Protein AF-0000000079300488 (afdb_homodimer)

InterPro domains:
  IPR001807 Chloride channel [PF00654] (101-412)
  IPR014743 Chloride channel, core [SSF81340] (21-414)
  IPR050368 Voltage-gated ClC-type chloride channel [PTHR43427] (20-414)

Foldseek 3Di:
DPPPPPDPPPCPDPVVVVVVVQVVVLLVLLLVLLQVLLVVLLVLVVVLVVLLVVLCVQQVWRAFFFVLQVTPPGGNRGRPDLVSLLVLLQVLLVLLVQAPLQWPLNCLVCVVVVHDDDLSRLVSLLVSQSNVLSNQAQFANLTSSLSSLLSSQVVVCVVPVVNPSLSSLSRNLLSNCLSFLFSLLSLLLSQQLNPPPPVSVVSNSSSSSSSNVSSSVNNCVNRHNAGSHQAADAADLLLQVVLQVLLVVLLVLLQCLVVLLVVLLVVCVVPDLSNLSSVLSVLCSVCSNPPPCLTHNQNSVLNVLLDPPDDLVNLVVSLVSNSVSSSSCSNSSRRHHCLSSLLNNQLSVQSSCCPPDDSSVGRSSLRSLLRSLQNNCLNSVRLPSSLSSSCRNHNNSSCSNNVSSNVSSSVSRDDDDPPPPPPPDPPPPPPDPPPPPPPDPPDPPDDPDDDDDPDDDD/DPPPPPDPPPCPDPVVVVVVVQVVVLLVLLLVLLQVLLVVLLVLVVVLVVLLVVLCVQQVWRAFFFVLQVTPPGGNRGRPDLVSLLVLLLQLLVLLVQAPLQWPLNCLVCVVVVHDDDLSRLVSLLVSQSSVLSSQAQFANLTSSLSSLLSSQVVVCVVPVVNPSLSSLSRNLLSNCLSFLFSLLSLLLSQQLNPPPPVSVVSNSSSSSSSNVSSSVNNCVNRHNAGSHQAADAADLLLQVVLQVLLVVLLVLLQCLVVLLVVLLVVCVPPDLSNLSSVLSVLCSVCSNPPPCLTHNQNSVLNVLLDPPDDLVNLVVSLVSNSVSSSSCSNSSRRHHCLSSLLNNQSSVQSSCCPPDDSSVGRSSLRSLLRSLQNNCLNSVRLPSSLSSSCRNHNNSSCSNNVSSNVSSSVSRDDDDPPPPPVPPPPPPPPPPPVPPPPPPPPPPDDPDDDDPDDPDD

Radius of gyration: 33.72 Å; Cα contacts (8 Å, |Δi|>4): 1870; chains: 2; bounding box: 125×132×58 Å

Sequence (916 aa):
MRPSGRGPHLSLPPFWDEEVRQTGPLILYSAFTGALTGLSVALLNLALRALAEGVGGLFGYLAPEPPGEGGLLQAFTGPGLWPLAFLLPPLYALTSYLGTGQGLAALLRRVREGTPAPWLTHPRAVLGGALQIALYSPMGREGPFGVLGLWLGLLLDRRFPRLGGGLAFAGLAAGLGTAFHAPVAGALLATEILYRSLLLEARALTPALIGALSGFAVYGAFFGYEPLLPFPVSLDVASLPAGLLLGVLAAALATLWTEGGKALSAWLKPLPFPLRHALLGLALALALLFLPEALGNGLGWVAVATTPLLAPWALLYLLLAKLLLLTLAVGVRAYGGPFTPALVLGGLLGALLSRLAGPFDLPAEALALAGGVAVLAGVARAPFASLALAAEWGGYASLPLALPAVFLAYALTPAHDPEEGLKEAPATPEGSPSETPPQSERPPRGPEAAAGPETPPGMRPSGRGPHLSLPPFWDEEVRQTGPLILYSAFTGALTGLSVALLNLALRALAEGVGGLFGYLAPEPPGEGGLLQAFTGPGLWPLAFLLPPLYALTSYLGTGQGLAALLRRVREGTPAPWLTHPRAVLGGALQIALYSPMGREGPFGVLGLWLGLLLDRRFPRLGGGLAFAGLAAGLGTAFHAPVAGALLATEILYRSLLLEARALTPALIGALSGFAVYGAFFGYEPLLPFPVSLDVASLPAGLLLGVLAAALATLWTEGGKALSAWLKPLPFPLRHALLGLALALALLFLPEALGNGLGWVAVATTPLLAPWALLYLLLAKLLLLTLAVGVRAYGGPFTPALVLGGLLGALLSRLAGPFDLPAEALALAGGVAVLAGVARAPFASLALAAEWGGYASLPLALPAVFLAYALTPAHDPEEGLKEAPATPEGSPSETPPQSERPPRGPEAAAGPETPPG

Organism: Thermus brockianus (NCBI:txid56956)

Solvent-accessible surface area (backbone atoms only — not comparable to full-atom values): 43896 Å² total; per-residue (Å²): 134,78,81,81,73,74,60,84,70,70,68,75,64,81,69,53,63,73,44,28,75,53,21,62,55,43,53,52,50,9,29,48,37,0,31,53,24,10,46,52,44,44,52,50,49,52,50,39,51,53,46,28,51,53,43,13,66,72,49,19,50,38,66,39,36,31,60,24,62,77,26,63,72,59,48,80,67,45,41,87,54,69,72,61,36,66,51,34,19,62,51,32,23,54,39,51,72,51,26,71,78,52,41,47,69,55,52,52,47,28,58,71,69,54,43,82,69,62,84,61,49,51,60,25,26,28,52,25,14,46,51,40,42,34,69,40,29,47,36,12,68,39,15,26,28,20,35,50,6,30,48,54,8,44,54,47,22,69,74,42,58,88,58,72,58,29,29,26,36,1,2,22,1,4,13,30,2,48,60,53,48,24,26,64,16,14,12,38,35,51,45,35,56,66,26,83,31,45,47,49,56,17,52,36,47,53,24,4,37,42,0,1,46,33,1,30,58,46,26,20,72,76,49,46,45,48,23,38,62,73,30,82,30,85,56,53,71,85,36,34,65,39,10,42,55,46,3,52,54,21,12,50,49,34,36,51,39,55,53,47,7,52,53,42,25,64,70,45,58,85,50,56,67,39,57,36,29,19,50,51,17,44,53,48,25,50,28,58,74,74,40,50,82,46,39,22,51,36,49,19,53,33,60,46,43,47,39,86,83,50,50,70,66,58,45,52,49,45,46,51,48,35,47,51,54,47,20,48,35,50,20,47,52,55,59,34,17,68,54,50,32,25,29,27,54,15,14,38,49,16,21,51,44,33,73,36,83,69,77,34,73,50,61,26,46,46,35,13,47,29,21,8,30,7,12,27,3,22,69,54,57,21,46,64,18,23,50,40,36,42,29,62,33,19,32,54,22,32,41,42,31,28,49,43,6,15,52,43,1,35,71,65,17,73,84,72,67,78,64,71,77,62,71,64,72,75,78,66,73,78,67,70,80,71,74,66,66,79,73,72,78,74,74,80,82,71,84,82,83,81,83,78,83,90,76,82,90,126,133,77,80,80,73,76,61,83,70,69,66,74,63,80,71,52,66,73,44,27,74,52,20,62,56,42,53,52,49,9,31,50,37,0,30,54,25,10,47,51,43,43,54,50,50,51,52,39,52,54,46,27,50,51,43,14,68,72,48,19,51,38,66,41,35,31,61,24,62,77,25,65,73,57,47,81,68,46,39,87,54,69,73,61,36,66,51,34,18,60,49,33,23,54,40,52,70,52,26,70,79,53,42,47,68,54,52,51,47,27,58,71,69,56,42,82,69,62,84,60,49,52,60,24,26,29,51,25,14,47,52,39,42,32,69,40,30,47,36,12,68,40,15,26,30,20,36,51,6,29,49,53,8,45,56,48,22,69,73,43,57,88,59,71,57,30,29,26,36,1,2,22,1,4,14,30,2,48,60,54,49,24,25,65,16,14,11,38,34,52,45,35,55,66,27,83,33,44,47,47,57,18,53,36,48,53,24,4,37,44,0,1,46,32,2,29,59,47,27,22,73,76,50,46,45,49,23,39,60,73,28,81,29,85,56,53,71,84,36,33,65,37,10,43,54,45,3,52,53,21,11,50,50,37,38,51,39,56,52,47,8,50,53,40,24,62,69,45,57,85,48,57,67,40,56,36,29,19,50,51,17,43,53,49,24,51,29,56,75,76,40,52,80,47,39,22,52,34,51,19,54,35,59,47,46,45,39,87,83,49,50,67,67,56,46,52,50,44,47,50,48,36,47,52,54,48,20,48,35,50,20,46,53,54,60,35,20,71,55,50,31,24,28,28,54,16,14,39,50,17,20,50,45,32,73,36,82,71,77,36,73,50,60,26,47,47,35,14,48,27,20,7,30,6,12,27,2,22,69,54,56,21,48,64,18,23,51,40,36,42,30,62,33,20,33,53,20,32,41,42,32,28,50,43,6,15,52,42,1,34,70,65,17,72,84,73,68,78,64,73,77,64,74,63,69,71,73,65,72,77,69,68,78,73,72,67,65,78,75,72,75,72,72,79,80,71,82,79,79,80,78,80,89,65,81,98,68,138

Structure (mmCIF, N/CA/C/O backbone):
data_AF-0000000079300488-model_v1
#
loop_
_entity.id
_entity.type
_entity.pdbx_description
1 polymer 'Uncharacterized protein'
#
loop_
_atom_site.group_PDB
_atom_site.id
_atom_site.type_symbol
_atom_site.label_atom_id
_atom_site.label_alt_id
_atom_site.label_comp_id
_atom_site.label_asym_id
_atom_site.label_entity_id
_atom_site.label_seq_id
_atom_site.pdbx_PDB_ins_code
_atom_site.Cartn_x
_atom_site.Cartn_y
_atom_site.Cartn_z
_atom_site.occupancy
_atom_site.B_iso_or_equiv
_atom_site.auth_seq_id
_atom_site.auth_comp_id
_atom_site.auth_asym_id
_atom_site.auth_atom_id
_atom_site.pdbx_PDB_model_num
ATOM 1 N N . MET A 1 1 ? -37.188 -37.531 18.016 1 24.5 1 MET A N 1
ATOM 2 C CA . MET A 1 1 ? -36.969 -36.094 17.859 1 24.5 1 MET A CA 1
ATOM 3 C C . MET A 1 1 ? -35.844 -35.812 16.891 1 24.5 1 MET A C 1
ATOM 5 O O . MET A 1 1 ? -34.719 -36.281 17.078 1 24.5 1 MET A O 1
ATOM 9 N N . ARG A 1 2 ? -36.219 -35.625 15.617 1 30.25 2 ARG A N 1
ATOM 10 C CA . ARG A 1 2 ? -35.344 -35.594 14.43 1 30.25 2 ARG A CA 1
ATOM 11 C C . ARG A 1 2 ? -34.5 -34.312 14.391 1 30.25 2 ARG A C 1
ATOM 13 O O . ARG A 1 2 ? -35.031 -33.219 14.641 1 30.25 2 ARG A O 1
ATOM 20 N N . PRO A 1 3 ? -33.188 -34.438 14.656 1 32.47 3 PRO A N 1
ATOM 21 C CA . PRO A 1 3 ? -32.312 -33.25 14.852 1 32.47 3 PRO A CA 1
ATOM 22 C C . PRO A 1 3 ? -32.375 -32.281 13.68 1 32.47 3 PRO A C 1
ATOM 24 O O . PRO A 1 3 ? -32.469 -32.719 12.523 1 32.47 3 PRO A O 1
ATOM 27 N N . SER A 1 4 ? -33.219 -31.234 13.82 1 29.25 4 SER A N 1
ATOM 28 C CA . SER A 1 4 ? -33.469 -30.172 12.852 1 29.25 4 SER A CA 1
ATOM 29 C C . SER A 1 4 ? -32.156 -29.531 12.383 1 29.25 4 SER A C 1
ATOM 31 O O . SER A 1 4 ? -31.469 -28.875 13.172 1 29.25 4 SER A O 1
ATOM 33 N N . GLY A 1 5 ? -31.344 -30.188 11.648 1 27.08 5 GLY A N 1
ATOM 34 C CA . GLY A 1 5 ? -30.031 -29.922 11.078 1 27.08 5 GLY A CA 1
ATOM 35 C C . GLY A 1 5 ? -30 -28.688 10.211 1 27.08 5 GLY A C 1
ATOM 36 O O . GLY A 1 5 ? -29.188 -28.609 9.281 1 27.08 5 GLY A O 1
ATOM 37 N N . ARG A 1 6 ? -31.156 -27.828 10.328 1 29.34 6 ARG A N 1
ATOM 38 C CA . ARG A 1 6 ? -31.094 -26.766 9.344 1 29.34 6 ARG A CA 1
ATOM 39 C C . ARG A 1 6 ? -29.922 -25.828 9.617 1 29.34 6 ARG A C 1
ATOM 41 O O . ARG A 1 6 ? -29.969 -25.047 10.578 1 29.34 6 ARG A O 1
ATOM 48 N N . GLY A 1 7 ? -28.797 -26.25 9.539 1 29.73 7 GLY A N 1
ATOM 49 C CA . GLY A 1 7 ? -27.734 -25.281 9.695 1 29.73 7 GLY A CA 1
ATOM 50 C C . GLY A 1 7 ? -27.891 -24.078 8.805 1 29.73 7 GLY A C 1
ATOM 51 O O . GLY A 1 7 ? -28.625 -24.109 7.816 1 29.73 7 GLY A O 1
ATOM 52 N N . PRO A 1 8 ? -27.938 -22.938 9.359 1 31.05 8 PRO A N 1
ATOM 53 C CA . PRO A 1 8 ? -28.234 -21.688 8.648 1 31.05 8 PRO A CA 1
ATOM 54 C C . PRO A 1 8 ? -27.578 -21.625 7.281 1 31.05 8 PRO A C 1
ATOM 56 O O . PRO A 1 8 ? -26.406 -22 7.137 1 31.05 8 PRO A O 1
ATOM 59 N N . HIS A 1 9 ? -28.312 -21.922 6.203 1 29.39 9 HIS A N 1
ATOM 60 C CA . HIS A 1 9 ? -28.031 -21.703 4.789 1 29.39 9 HIS A CA 1
ATOM 61 C C . HIS A 1 9 ? -27.469 -20.312 4.543 1 29.39 9 HIS A C 1
ATOM 63 O O . HIS A 1 9 ? -28.031 -19.312 4.988 1 29.39 9 HIS A O 1
ATOM 69 N N . LEU A 1 10 ? -26.281 -20.156 4.699 1 30.17 10 LEU A N 1
ATOM 70 C CA . LEU A 1 10 ? -25.719 -18.906 4.211 1 30.17 10 LEU A CA 1
ATOM 71 C C . LEU A 1 10 ? -26.281 -18.562 2.838 1 30.17 10 LEU A C 1
ATOM 73 O O . LEU A 1 10 ? -25.844 -19.094 1.823 1 30.17 10 LEU A O 1
ATOM 77 N N . SER A 1 11 ? -27.672 -18.531 2.695 1 31.02 11 SER A N 1
ATOM 78 C CA . SER A 1 11 ? -28.312 -18.031 1.479 1 31.02 11 SER A CA 1
ATOM 79 C C . SER A 1 11 ? -27.703 -16.703 1.034 1 31.02 11 SER A C 1
ATOM 81 O O . SER A 1 11 ? -27.859 -15.688 1.706 1 31.02 11 SER A O 1
ATOM 83 N N . LEU A 1 12 ? -26.656 -16.75 0.418 1 33.72 12 LEU A N 1
ATOM 84 C CA . LEU A 1 12 ? -26.266 -15.523 -0.255 1 33.72 12 LEU A CA 1
ATOM 85 C C . LEU A 1 12 ? -27.391 -15.023 -1.155 1 33.72 12 LEU A C 1
ATOM 87 O O . LEU A 1 12 ? -27.859 -15.75 -2.037 1 33.72 12 LEU A O 1
ATOM 91 N N . PRO A 1 13 ? -28.438 -14.328 -0.72 1 34.09 13 PRO A N 1
ATOM 92 C CA . PRO A 1 13 ? -29.672 -13.961 -1.436 1 34.09 13 PRO A CA 1
ATOM 93 C C . PRO A 1 13 ? -29.406 -13.539 -2.879 1 34.09 13 PRO A C 1
ATOM 95 O O . PRO A 1 13 ? -28.297 -13.109 -3.205 1 34.09 13 PRO A O 1
ATOM 98 N N . PRO A 1 14 ? -30.359 -13.742 -3.816 1 33.66 14 PRO A N 1
ATOM 99 C CA . PRO A 1 14 ? -30.469 -13.406 -5.238 1 33.66 14 PRO A CA 1
ATOM 100 C C . PRO A 1 14 ? -30.078 -11.961 -5.531 1 33.66 14 PRO A C 1
ATOM 102 O O . PRO A 1 14 ? -30.141 -11.523 -6.684 1 33.66 14 PRO A O 1
ATOM 105 N N . PHE A 1 15 ? -30.094 -11.07 -4.637 1 31.8 15 PHE A N 1
ATOM 106 C CA . PHE A 1 15 ? -29.75 -9.656 -4.719 1 31.8 15 PHE A CA 1
ATOM 107 C C . PHE A 1 15 ? -28.375 -9.469 -5.371 1 31.8 15 PHE A C 1
ATOM 109 O O . PHE A 1 15 ? -27.922 -8.336 -5.551 1 31.8 15 PHE A O 1
ATOM 116 N N . TRP A 1 16 ? -27.844 -10.445 -5.844 1 34.94 16 TRP A N 1
ATOM 117 C CA . TRP A 1 16 ? -26.5 -10.539 -6.398 1 34.94 16 TRP A CA 1
ATOM 118 C C . TRP A 1 16 ? -26.453 -9.977 -7.816 1 34.94 16 TRP A C 1
ATOM 120 O O . TRP A 1 16 ? -25.469 -9.344 -8.211 1 34.94 16 TRP A O 1
ATOM 130 N N . ASP A 1 17 ? -27.5 -10.195 -8.562 1 37.75 17 ASP A N 1
ATOM 131 C CA . ASP A 1 17 ? -27.547 -9.82 -9.969 1 37.75 17 ASP A CA 1
ATOM 132 C C . ASP A 1 17 ? -27.547 -8.297 -10.133 1 37.75 17 ASP A C 1
ATOM 134 O O . ASP A 1 17 ? -26.859 -7.762 -11.008 1 37.75 17 ASP A O 1
ATOM 138 N N . GLU A 1 18 ? -28.5 -7.59 -9.547 1 38.41 18 GLU A N 1
ATOM 139 C CA . GLU A 1 18 ? -28.672 -6.145 -9.672 1 38.41 18 GLU A CA 1
ATOM 140 C C . GLU A 1 18 ? -27.453 -5.402 -9.102 1 38.41 18 GLU A C 1
ATOM 142 O O . GLU A 1 18 ? -27.047 -4.367 -9.641 1 38.41 18 GLU A O 1
ATOM 147 N N . GLU A 1 19 ? -26.797 -5.871 -8.203 1 38.19 19 GLU A N 1
ATOM 148 C CA . GLU A 1 19 ? -25.719 -5.273 -7.422 1 38.19 19 GLU A CA 1
ATOM 149 C C . GLU A 1 19 ? -24.375 -5.406 -8.141 1 38.19 19 GLU A C 1
ATOM 151 O O . GLU A 1 19 ? -23.5 -4.562 -7.977 1 38.19 19 GLU A O 1
ATOM 156 N N . VAL A 1 20 ? -24.281 -6.449 -8.977 1 40.31 20 VAL A N 1
ATOM 157 C CA . VAL A 1 20 ? -23.109 -6.707 -9.812 1 40.31 20 VAL A CA 1
ATOM 158 C C . VAL A 1 20 ? -22.984 -5.621 -10.875 1 40.31 20 VAL A C 1
ATOM 160 O O . VAL A 1 20 ? -21.875 -5.16 -11.18 1 40.31 20 VAL A O 1
ATOM 163 N N . ARG A 1 21 ? -24.125 -5.191 -11.492 1 41.91 21 ARG A N 1
ATOM 164 C CA . ARG A 1 21 ? -24.203 -4.168 -12.523 1 41.91 21 ARG A CA 1
ATOM 165 C C . ARG A 1 21 ? -23.719 -2.818 -12 1 41.91 21 ARG A C 1
ATOM 167 O O . ARG A 1 21 ? -23.375 -1.929 -12.781 1 41.91 21 ARG A O 1
ATOM 174 N N . GLN A 1 22 ? -23.547 -2.592 -10.672 1 45.53 22 GLN A N 1
ATOM 175 C CA . GLN A 1 22 ? -23.344 -1.271 -10.094 1 45.53 22 GLN A CA 1
ATOM 176 C C . GLN A 1 22 ? -21.906 -1.105 -9.617 1 45.53 22 GLN A C 1
ATOM 178 O O . GLN A 1 22 ? -21.469 -0 -9.273 1 45.53 22 GLN A O 1
ATOM 183 N N . THR A 1 23 ? -20.891 -2.139 -9.703 1 54.66 23 THR A N 1
ATOM 184 C CA . THR A 1 23 ? -19.547 -1.996 -9.156 1 54.66 23 THR A CA 1
ATOM 185 C C . THR A 1 23 ? -18.625 -1.335 -10.172 1 54.66 23 THR A C 1
ATOM 187 O O . THR A 1 23 ? -17.797 -0.497 -9.805 1 54.66 23 THR A O 1
ATOM 190 N N . GLY A 1 24 ? -18.781 -1.638 -11.469 1 62.72 24 GLY A N 1
ATOM 191 C CA . GLY A 1 24 ? -17.984 -1.012 -12.516 1 62.72 24 GLY A CA 1
ATOM 192 C C . GLY A 1 24 ? -18.078 0.503 -12.508 1 62.72 24 GLY A C 1
ATOM 193 O O . GLY A 1 24 ? -17.062 1.192 -12.383 1 62.72 24 GLY A O 1
ATOM 194 N N . PRO A 1 25 ? -19.234 0.878 -12.297 1 72.44 25 PRO A N 1
ATOM 195 C CA . PRO A 1 25 ? -19.375 2.334 -12.281 1 72.44 25 PRO A CA 1
ATOM 196 C C . PRO A 1 25 ? -18.781 2.971 -11.023 1 72.44 25 PRO A C 1
ATOM 198 O O . PRO A 1 25 ? -18.219 4.062 -11.094 1 72.44 25 PRO A O 1
ATOM 201 N N . LEU A 1 26 ? -18.844 2.234 -9.859 1 76.81 26 LEU A N 1
ATOM 202 C CA . LEU A 1 26 ? -18.281 2.799 -8.641 1 76.81 26 LEU A CA 1
ATOM 203 C C . LEU A 1 26 ? -16.766 2.961 -8.758 1 76.81 26 LEU A C 1
ATOM 205 O O . LEU A 1 26 ? -16.219 3.969 -8.32 1 76.81 26 LEU A O 1
ATOM 209 N N . ILE A 1 27 ? -16.203 1.998 -9.359 1 76.12 27 ILE A N 1
ATOM 210 C CA . ILE A 1 27 ? -14.758 2.035 -9.531 1 76.12 27 ILE A CA 1
ATOM 211 C C . ILE A 1 27 ? -14.375 3.186 -10.461 1 76.12 27 ILE A C 1
ATOM 213 O O . ILE A 1 27 ? -13.469 3.967 -10.156 1 76.12 27 ILE A O 1
ATOM 217 N N . LEU A 1 28 ? -15.086 3.33 -11.461 1 81.62 28 LEU A N 1
ATOM 218 C CA . LEU A 1 28 ? -14.781 4.367 -12.445 1 81.62 28 LEU A CA 1
ATOM 219 C C . LEU A 1 28 ? -15.031 5.754 -11.859 1 81.62 28 LEU A C 1
ATOM 221 O O . LEU A 1 28 ? -14.219 6.668 -12.047 1 81.62 28 LEU A O 1
ATOM 225 N N . TYR A 1 29 ? -16.094 5.855 -11.148 1 88.25 29 TYR A N 1
ATOM 226 C CA . TYR A 1 29 ? -16.422 7.152 -10.57 1 88.25 29 TYR A CA 1
ATOM 227 C C . TYR A 1 29 ? -15.492 7.488 -9.414 1 88.25 29 TYR A C 1
ATOM 229 O O . TYR A 1 29 ? -15.172 8.656 -9.18 1 88.25 29 TYR A O 1
ATOM 237 N N . SER A 1 30 ? -15.078 6.449 -8.703 1 90.62 30 SER A N 1
ATOM 238 C CA . SER A 1 30 ? -14.102 6.684 -7.641 1 90.62 30 SER A CA 1
ATOM 239 C C . SER A 1 30 ? -12.766 7.141 -8.211 1 90.62 30 SER A C 1
ATOM 241 O O . SER A 1 30 ? -12.125 8.047 -7.668 1 90.62 30 SER A O 1
ATOM 243 N N . ALA A 1 31 ? -12.383 6.512 -9.281 1 89.5 31 ALA A N 1
ATOM 244 C CA . ALA A 1 31 ? -11.141 6.898 -9.953 1 89.5 31 ALA A CA 1
ATOM 245 C C . ALA A 1 31 ? -11.227 8.328 -10.484 1 89.5 31 ALA A C 1
ATOM 247 O O . ALA A 1 31 ? -10.273 9.094 -10.375 1 89.5 31 ALA A O 1
ATOM 248 N N . PHE A 1 32 ? -12.328 8.609 -11.031 1 93.62 32 PHE A N 1
ATOM 249 C CA . PHE A 1 32 ? -12.531 9.953 -11.562 1 93.62 32 PHE A CA 1
ATOM 250 C C . PHE A 1 32 ? -12.508 10.984 -10.445 1 93.62 32 PHE A C 1
ATOM 252 O O . PHE A 1 32 ? -11.867 12.031 -10.57 1 93.62 32 PHE A O 1
ATOM 259 N N . THR A 1 33 ? -13.242 10.68 -9.383 1 95.94 33 THR A N 1
ATOM 260 C CA . THR A 1 33 ? -13.266 11.57 -8.227 1 95.94 33 THR A CA 1
ATOM 261 C C . THR A 1 33 ? -11.859 11.773 -7.668 1 95.94 33 THR A C 1
ATOM 263 O O . THR A 1 33 ? -11.477 12.898 -7.328 1 95.94 33 THR A O 1
ATOM 266 N N . GLY A 1 34 ? -11.125 10.695 -7.539 1 97.31 34 GLY A N 1
ATOM 267 C CA . GLY A 1 34 ? -9.75 10.789 -7.074 1 97.31 34 GLY A CA 1
ATOM 268 C C . GLY A 1 34 ? -8.859 11.617 -7.977 1 97.31 34 GLY A C 1
ATOM 269 O O . GLY A 1 34 ? -8.102 12.469 -7.504 1 97.31 34 GLY A O 1
ATOM 270 N N . ALA A 1 35 ? -8.992 11.445 -9.258 1 96.38 35 ALA A N 1
ATOM 271 C CA . ALA A 1 35 ? -8.195 12.195 -10.219 1 96.38 35 ALA A CA 1
ATOM 272 C C . ALA A 1 35 ? -8.508 13.688 -10.148 1 96.38 35 ALA A C 1
ATOM 274 O O . ALA A 1 35 ? -7.594 14.516 -10.188 1 96.38 35 ALA A O 1
ATOM 275 N N . LEU A 1 36 ? -9.727 13.945 -10.086 1 97.94 36 LEU A N 1
ATOM 276 C CA . LEU A 1 36 ? -10.141 15.344 -9.984 1 97.94 36 LEU A CA 1
ATOM 277 C C . LEU A 1 36 ? -9.625 15.961 -8.688 1 97.94 36 LEU A C 1
ATOM 279 O O . LEU A 1 36 ? -9.18 17.109 -8.68 1 97.94 36 LEU A O 1
ATOM 283 N N . THR A 1 37 ? -9.75 15.203 -7.637 1 98.25 37 T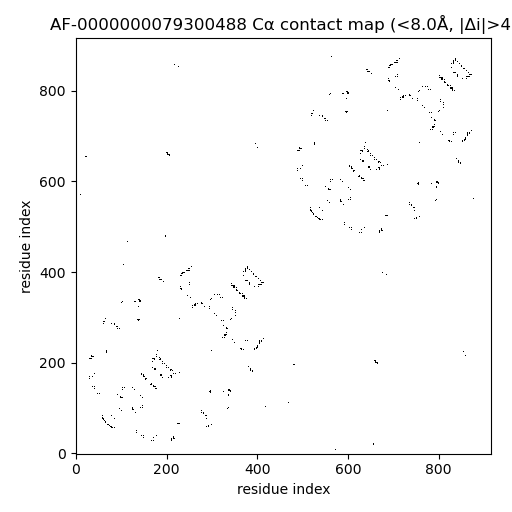HR A N 1
ATOM 284 C CA . THR A 1 37 ? -9.227 15.68 -6.359 1 98.25 37 THR A CA 1
ATOM 285 C C . THR A 1 37 ? -7.719 15.883 -6.43 1 98.25 37 THR A C 1
ATOM 287 O O . THR A 1 37 ? -7.195 16.891 -5.953 1 98.25 37 THR A O 1
ATOM 290 N N . GLY A 1 38 ? -7.016 14.883 -7.016 1 98.25 38 GLY A N 1
ATOM 291 C CA . GLY A 1 38 ? -5.574 15.016 -7.172 1 98.25 38 GLY A CA 1
ATOM 292 C C . GLY A 1 38 ? -5.168 16.25 -7.949 1 98.25 38 GLY A C 1
ATOM 293 O O . GLY A 1 38 ? -4.215 16.938 -7.574 1 98.25 38 GLY A O 1
ATOM 294 N N . LEU A 1 39 ? -5.871 16.562 -8.945 1 98.19 39 LEU A N 1
ATOM 295 C CA . LEU A 1 39 ? -5.594 17.75 -9.75 1 98.19 39 LEU A CA 1
ATOM 296 C C . LEU A 1 39 ? -5.875 19.016 -8.953 1 98.19 39 LEU A C 1
ATOM 298 O O . LEU A 1 39 ? -5.074 19.953 -8.969 1 98.19 39 LEU A O 1
ATOM 302 N N . SER A 1 40 ? -6.984 19.062 -8.297 1 98.62 40 SER A N 1
ATOM 303 C CA . SER A 1 40 ? -7.359 20.219 -7.504 1 98.62 40 SER A CA 1
ATOM 304 C C . SER A 1 40 ? -6.367 20.469 -6.371 1 98.62 40 SER A C 1
ATOM 306 O O . SER A 1 40 ? -6.016 21.609 -6.082 1 98.62 40 SER A O 1
ATOM 308 N N . VAL A 1 41 ? -5.98 19.406 -5.734 1 98.44 41 VAL A N 1
ATOM 309 C CA . VAL A 1 41 ? -5.02 19.516 -4.641 1 98.44 41 VAL A CA 1
ATOM 310 C C . VAL A 1 41 ? -3.668 19.969 -5.191 1 98.44 41 VAL A C 1
ATOM 312 O O . VAL A 1 41 ? -2.951 20.734 -4.543 1 98.44 41 VAL A O 1
ATOM 315 N N . ALA A 1 42 ? -3.287 19.484 -6.355 1 98 42 ALA A N 1
ATOM 316 C CA . ALA A 1 42 ? -2.049 19.938 -6.988 1 98 42 ALA A CA 1
ATOM 317 C C . ALA A 1 42 ? -2.078 21.438 -7.25 1 98 42 ALA A C 1
ATOM 319 O O . ALA A 1 42 ? -1.088 22.141 -7.012 1 98 42 ALA A O 1
ATOM 320 N N . LEU A 1 43 ? -3.172 21.906 -7.715 1 98 43 LEU A N 1
ATOM 321 C CA . LEU A 1 43 ? -3.32 23.344 -7.973 1 98 43 LEU A CA 1
ATOM 322 C C . LEU A 1 43 ? -3.277 24.141 -6.672 1 98 43 LEU A C 1
ATOM 324 O O . LEU A 1 43 ? -2.664 25.203 -6.613 1 98 43 LEU A O 1
ATOM 328 N N . LEU A 1 44 ? -3.924 23.641 -5.672 1 97.81 44 LEU A N 1
ATOM 329 C CA . LEU A 1 44 ? -3.881 24.297 -4.367 1 97.81 44 LEU A CA 1
ATOM 330 C C . LEU A 1 44 ? -2.455 24.328 -3.822 1 97.81 44 LEU A C 1
ATOM 332 O O . LEU A 1 44 ? -2.029 25.328 -3.248 1 97.81 44 LEU A O 1
ATOM 336 N N . ASN A 1 45 ? -1.776 23.234 -3.953 1 96.5 45 ASN A N 1
ATOM 337 C CA . ASN A 1 45 ? -0.399 23.188 -3.475 1 96.5 45 ASN A CA 1
ATOM 338 C C . ASN A 1 45 ? 0.496 24.156 -4.242 1 96.5 45 ASN A C 1
ATOM 340 O O . ASN A 1 45 ? 1.427 24.734 -3.678 1 96.5 45 ASN A O 1
ATOM 344 N N . LEU A 1 46 ? 0.265 24.297 -5.523 1 95.62 46 LEU A N 1
ATOM 345 C CA . LEU A 1 46 ? 0.992 25.297 -6.309 1 95.62 46 LEU A CA 1
ATOM 346 C C . LEU A 1 46 ? 0.739 26.703 -5.777 1 95.62 46 LEU A C 1
ATOM 348 O O . LEU A 1 46 ? 1.668 27.5 -5.668 1 95.62 46 LEU A O 1
ATOM 352 N N . ALA A 1 47 ? -0.466 26.953 -5.488 1 96.56 47 ALA A N 1
ATOM 353 C CA . ALA A 1 47 ? -0.818 28.25 -4.914 1 96.56 47 ALA A CA 1
ATOM 354 C C . ALA A 1 47 ? -0.167 28.453 -3.549 1 96.56 47 ALA A C 1
ATOM 356 O O . ALA A 1 47 ? 0.316 29.531 -3.23 1 96.56 47 ALA A O 1
ATOM 357 N N . LEU A 1 48 ? -0.191 27.422 -2.768 1 95 48 LEU A N 1
ATOM 358 C CA . LEU A 1 48 ? 0.418 27.469 -1.442 1 95 48 LEU A CA 1
ATOM 359 C C . LEU A 1 48 ? 1.914 27.75 -1.541 1 95 48 LEU A C 1
ATOM 361 O O . LEU A 1 48 ? 2.455 28.531 -0.757 1 95 48 LEU A O 1
ATOM 365 N N . ARG A 1 49 ? 2.541 27.109 -2.424 1 91.69 49 ARG A N 1
ATOM 366 C CA . ARG A 1 49 ? 3.975 27.312 -2.605 1 91.69 49 ARG A CA 1
ATOM 367 C C . ARG A 1 49 ? 4.277 28.734 -3.057 1 91.69 49 ARG A C 1
ATOM 369 O O . ARG A 1 49 ? 5.246 29.344 -2.596 1 91.69 49 ARG A O 1
ATOM 376 N N . ALA A 1 50 ? 3.486 29.25 -3.939 1 93.31 50 ALA A N 1
ATOM 377 C CA . ALA A 1 50 ? 3.658 30.625 -4.406 1 93.31 50 ALA A CA 1
ATOM 378 C C . ALA A 1 50 ? 3.467 31.625 -3.262 1 93.31 50 ALA A C 1
ATOM 380 O O . ALA A 1 50 ? 4.242 32.562 -3.123 1 93.31 50 ALA A O 1
ATOM 381 N N . LEU A 1 51 ? 2.475 31.391 -2.475 1 93.94 51 LEU A N 1
ATOM 382 C CA . LEU A 1 51 ? 2.215 32.25 -1.327 1 93.94 51 LEU A CA 1
ATOM 383 C C . LEU A 1 51 ? 3.34 32.156 -0.303 1 93.94 51 LEU A C 1
ATOM 385 O O . LEU A 1 51 ? 3.752 33.156 0.276 1 93.94 51 LEU A O 1
ATOM 389 N N . ALA A 1 52 ? 3.762 30.984 -0.089 1 90.62 52 ALA A N 1
ATOM 390 C CA . ALA A 1 52 ? 4.832 30.75 0.877 1 90.62 52 ALA A CA 1
ATOM 391 C C . ALA A 1 52 ? 6.125 31.438 0.439 1 90.62 52 ALA A C 1
ATOM 393 O O . ALA A 1 52 ? 6.871 31.953 1.271 1 90.62 52 ALA A O 1
ATOM 394 N N . GLU A 1 53 ? 6.41 31.391 -0.825 1 88.88 53 GLU A N 1
ATOM 395 C CA . GLU A 1 53 ? 7.586 32.062 -1.354 1 88.88 53 GLU A CA 1
ATOM 396 C C . GLU A 1 53 ? 7.473 33.594 -1.168 1 88.88 53 GLU A C 1
ATOM 398 O O . GLU A 1 53 ? 8.461 34.25 -0.841 1 88.88 53 GLU A O 1
ATOM 403 N N . GLY A 1 54 ? 6.332 34.094 -1.426 1 90.06 54 GLY A N 1
ATOM 404 C CA . GLY A 1 54 ? 6.109 35.5 -1.189 1 90.06 54 GLY A CA 1
ATOM 405 C C . GLY A 1 54 ? 6.27 35.906 0.266 1 90.06 54 GLY A C 1
ATOM 406 O O . GLY A 1 54 ? 6.922 36.906 0.573 1 90.06 54 GLY A O 1
ATOM 407 N N . VAL A 1 55 ? 5.719 35.094 1.111 1 91.06 55 VAL A N 1
ATOM 408 C CA . VAL A 1 55 ? 5.812 35.312 2.547 1 91.06 55 VAL A CA 1
ATOM 409 C C . VAL A 1 55 ? 7.266 35.188 2.998 1 91.06 55 VAL A C 1
ATOM 411 O O . VAL A 1 55 ? 7.742 36 3.807 1 91.06 55 VAL A O 1
ATOM 414 N N . GLY A 1 56 ? 7.902 34.188 2.486 1 88.06 56 GLY A N 1
ATOM 415 C CA . GLY A 1 56 ? 9.312 34.031 2.791 1 88.06 56 GLY A CA 1
ATOM 416 C C . GLY A 1 56 ? 10.164 35.219 2.371 1 88.06 56 GLY A C 1
ATOM 417 O O . GLY A 1 56 ? 11.109 35.594 3.07 1 88.06 56 GLY A O 1
ATOM 418 N N . GLY A 1 57 ? 9.875 35.719 1.208 1 84.81 57 GLY A N 1
ATOM 419 C CA . GLY A 1 57 ? 10.57 36.906 0.76 1 84.81 57 GLY A CA 1
ATOM 420 C C . GLY A 1 57 ? 10.297 38.125 1.628 1 84.81 57 GLY A C 1
ATOM 421 O O . GLY A 1 57 ? 11.195 38.938 1.878 1 84.81 57 GLY A O 1
ATOM 422 N N . LEU A 1 58 ? 9.133 38.219 2.111 1 85.44 58 LEU A N 1
ATOM 423 C CA . LEU A 1 58 ? 8.734 39.344 2.93 1 85.44 58 LEU A CA 1
ATOM 424 C C . LEU A 1 58 ? 9.32 39.25 4.336 1 85.44 58 LEU A C 1
ATOM 426 O O . LEU A 1 58 ? 9.828 40.219 4.875 1 85.44 58 LEU A O 1
ATOM 430 N N . PHE A 1 59 ? 9.289 38 4.914 1 88.75 59 PHE A N 1
ATOM 431 C CA . PHE A 1 59 ? 9.672 37.844 6.312 1 88.75 59 PHE A CA 1
ATOM 432 C C . PHE A 1 59 ? 11.086 37.281 6.426 1 88.75 59 PHE A C 1
ATOM 434 O O . PHE A 1 59 ? 11.656 37.25 7.52 1 88.75 59 PHE A O 1
ATOM 441 N N . GLY A 1 60 ? 11.672 36.844 5.289 1 83.75 60 GLY A N 1
ATOM 442 C CA . GLY A 1 60 ? 13.078 36.469 5.242 1 83.75 60 GLY A CA 1
ATOM 443 C C . GLY A 1 60 ? 13.336 35.031 5.676 1 83.75 60 GLY A C 1
ATOM 444 O O . GLY A 1 60 ? 14.445 34.719 6.098 1 83.75 60 GLY A O 1
ATOM 445 N N . TYR A 1 61 ? 12.25 34.25 5.738 1 86.56 61 TYR A N 1
ATOM 446 C CA . TYR A 1 61 ? 12.453 32.844 6.129 1 86.56 61 TYR A CA 1
ATOM 447 C C . TYR A 1 61 ? 11.617 31.922 5.262 1 86.56 61 TYR A C 1
ATOM 449 O O . TYR A 1 61 ? 10.398 32.062 5.168 1 86.56 61 TYR A O 1
ATOM 457 N N . LEU A 1 62 ? 12.359 31.078 4.66 1 84.81 62 LEU A N 1
ATOM 458 C CA . LEU A 1 62 ? 11.711 29.984 3.93 1 84.81 62 LEU A CA 1
ATOM 459 C C . LEU A 1 62 ? 12.039 28.641 4.559 1 84.81 62 LEU A C 1
ATOM 461 O O . LEU A 1 62 ? 13.18 28.188 4.5 1 84.81 62 LEU A O 1
ATOM 465 N N . ALA A 1 63 ? 11.062 28.016 5.148 1 84.19 63 ALA A N 1
ATOM 466 C CA . ALA A 1 63 ? 11.242 26.719 5.816 1 84.19 63 ALA A CA 1
ATOM 467 C C . ALA A 1 63 ? 11.602 25.625 4.816 1 84.19 63 ALA A C 1
ATOM 469 O O . ALA A 1 63 ? 11.109 25.641 3.684 1 84.19 63 ALA A O 1
ATOM 470 N N . PRO A 1 64 ? 12.453 24.75 5.258 1 81.69 64 PRO A N 1
ATOM 471 C CA . PRO A 1 64 ? 12.766 23.641 4.359 1 81.69 64 PRO A CA 1
ATOM 472 C C . PRO A 1 64 ? 11.555 22.734 4.102 1 81.69 64 PRO A C 1
ATOM 474 O O . PRO A 1 64 ? 10.773 22.469 5.016 1 81.69 64 PRO A O 1
ATOM 477 N N . GLU A 1 65 ? 11.391 22.375 2.836 1 82.06 65 GLU A N 1
ATOM 478 C CA . GLU A 1 65 ? 10.328 21.469 2.432 1 82.06 65 GLU A CA 1
ATOM 479 C C . GLU A 1 65 ? 10.805 20.016 2.477 1 82.06 65 GLU A C 1
ATOM 481 O O . GLU A 1 65 ? 12.008 19.75 2.514 1 82.06 65 GLU A O 1
ATOM 486 N N . PRO A 1 66 ? 9.844 19.125 2.543 1 86.62 66 PRO A N 1
ATOM 487 C CA . PRO A 1 66 ? 10.258 17.719 2.537 1 86.62 66 PRO A CA 1
ATOM 488 C C . PRO A 1 66 ? 10.992 17.328 1.257 1 86.62 66 PRO A C 1
ATOM 490 O O . PRO A 1 66 ? 10.648 17.797 0.172 1 86.62 66 PRO A O 1
ATOM 493 N N . PRO A 1 67 ? 11.992 16.453 1.391 1 82.25 67 PRO A N 1
ATOM 494 C CA . PRO A 1 67 ? 12.781 16.047 0.229 1 82.25 67 PRO A CA 1
ATOM 495 C C . PRO A 1 67 ? 11.922 15.445 -0.882 1 82.25 67 PRO A C 1
ATOM 497 O O . PRO A 1 67 ? 12.266 15.555 -2.062 1 82.25 67 PRO A O 1
ATOM 500 N N . GLY A 1 68 ? 10.906 14.875 -0.612 1 83.56 68 GLY A N 1
ATOM 501 C CA . GLY A 1 68 ? 10.062 14.227 -1.604 1 83.56 68 GLY A CA 1
ATOM 502 C C . GLY A 1 68 ? 9.414 15.203 -2.566 1 83.56 68 GLY A C 1
ATOM 503 O O . GLY A 1 68 ? 8.914 14.805 -3.621 1 83.56 68 GLY A O 1
ATOM 504 N N . GLU A 1 69 ? 9.344 16.422 -2.23 1 83.38 69 GLU A N 1
ATOM 505 C CA . GLU A 1 69 ? 8.781 17.438 -3.117 1 83.38 69 GLU A CA 1
ATOM 506 C C . GLU A 1 69 ? 9.836 18.484 -3.486 1 83.38 69 GLU A C 1
ATOM 508 O O . GLU A 1 69 ? 9.5 19.641 -3.775 1 83.38 69 GLU A O 1
ATOM 513 N N . GLY A 1 70 ? 11.109 18.031 -3.668 1 68.56 70 GLY A N 1
ATOM 514 C CA . GLY A 1 70 ? 12.188 18.828 -4.238 1 68.56 70 GLY A CA 1
ATOM 515 C C . GLY A 1 70 ? 12.828 19.766 -3.238 1 68.56 70 GLY A C 1
ATOM 516 O O . GLY A 1 70 ? 13.82 20.438 -3.553 1 68.56 70 GLY A O 1
ATOM 517 N N . GLY A 1 71 ? 12.375 19.703 -1.945 1 62.88 71 GLY A N 1
ATOM 518 C CA . GLY A 1 71 ? 12.602 20.875 -1.11 1 62.88 71 GLY A CA 1
ATOM 519 C C . GLY A 1 71 ? 13.75 20.703 -0.135 1 62.88 71 GLY A C 1
ATOM 520 O O . GLY A 1 71 ? 13.977 19.594 0.372 1 62.88 71 GLY A O 1
ATOM 521 N N . LEU A 1 72 ? 15.125 21.25 -0.224 1 58.44 72 LEU A N 1
ATOM 522 C CA . LEU A 1 72 ? 16.094 21.516 0.833 1 58.44 72 LEU A CA 1
ATOM 523 C C . LEU A 1 72 ? 16.609 22.953 0.737 1 58.44 72 LEU A C 1
ATOM 525 O O . LEU A 1 72 ? 17.422 23.375 1.551 1 58.44 72 LEU A O 1
ATOM 529 N N . LEU A 1 73 ? 16.062 23.609 -0.248 1 52.62 73 LEU A N 1
ATOM 530 C CA . LEU A 1 73 ? 16.656 24.953 -0.274 1 52.62 73 LEU A CA 1
ATOM 531 C C . LEU A 1 73 ? 16.203 25.766 0.924 1 52.62 73 LEU A C 1
ATOM 533 O O . LEU A 1 73 ? 14.992 25.922 1.155 1 52.62 73 LEU A O 1
ATOM 537 N N . GLN A 1 74 ? 17.031 25.656 2.035 1 56.06 74 GLN A N 1
ATOM 538 C CA . GLN A 1 74 ? 16.781 26.5 3.197 1 56.06 74 GLN A CA 1
ATOM 539 C C . GLN A 1 74 ? 17.344 27.906 2.973 1 56.06 74 GLN A C 1
ATOM 541 O O . GLN A 1 74 ? 18.453 28.062 2.457 1 56.06 74 GLN A O 1
ATOM 546 N N . ALA A 1 75 ? 16.547 28.906 2.738 1 52.81 75 ALA A N 1
ATOM 547 C CA . ALA A 1 75 ? 17.172 30.234 2.754 1 52.81 75 ALA A CA 1
ATOM 548 C C . ALA A 1 75 ? 16.875 30.953 4.066 1 52.81 75 ALA A C 1
ATOM 550 O O . ALA A 1 75 ? 15.727 31.047 4.496 1 52.81 75 ALA A O 1
ATOM 551 N N . PHE A 1 76 ? 17.922 30.891 5.066 1 55.34 76 PHE A N 1
ATOM 552 C CA . PHE A 1 76 ? 17.797 31.703 6.277 1 55.34 76 PHE A CA 1
ATOM 553 C C . PHE A 1 76 ? 18.312 33.125 6.047 1 55.34 76 PHE A C 1
ATOM 555 O O . PHE A 1 76 ? 19.531 33.344 6.051 1 55.34 76 PHE A O 1
ATOM 562 N N . THR A 1 77 ? 17.609 33.938 5.297 1 52.28 77 THR A N 1
ATOM 563 C CA . THR A 1 77 ? 18.203 35.25 5.23 1 52.28 77 THR A CA 1
ATOM 564 C C . THR A 1 77 ? 17.797 36.094 6.441 1 52.28 77 THR A C 1
ATOM 566 O O . THR A 1 77 ? 18.391 37.125 6.723 1 52.28 77 THR A O 1
ATOM 569 N N . GLY A 1 78 ? 17.188 35.594 7.457 1 52.56 78 GLY A N 1
ATOM 570 C CA . GLY A 1 78 ? 16.672 36.344 8.578 1 52.56 78 GLY A CA 1
ATOM 571 C C . GLY A 1 78 ? 15.812 37.531 8.148 1 52.56 78 GLY A C 1
ATOM 572 O O . GLY A 1 78 ? 15.852 37.938 6.984 1 52.56 78 GLY A O 1
ATOM 573 N N . PRO A 1 79 ? 14.688 37.781 8.953 1 55.75 79 PRO A N 1
ATOM 574 C CA . PRO A 1 79 ? 13.93 38.969 8.523 1 55.75 79 PRO A CA 1
ATOM 575 C C . PRO A 1 79 ? 14.812 40.188 8.352 1 55.75 79 PRO A C 1
ATOM 577 O O . PRO A 1 79 ? 15.602 40.531 9.242 1 55.75 79 PRO A O 1
ATOM 580 N N . GLY A 1 80 ? 15.219 40.5 7.234 1 58.97 80 GLY A N 1
ATOM 581 C CA . GLY A 1 80 ? 15.961 41.75 7.109 1 58.97 80 GLY A CA 1
ATOM 582 C C . GLY A 1 80 ? 15.398 42.844 7.973 1 58.97 80 GLY A C 1
ATOM 583 O O . GLY A 1 80 ? 16.156 43.688 8.477 1 58.97 80 GLY A O 1
ATOM 584 N N . LEU A 1 81 ? 14.031 42.906 8.18 1 69.19 81 LEU A N 1
ATOM 585 C CA . LEU A 1 81 ? 13.406 43.906 9.047 1 69.19 81 LEU A CA 1
ATOM 586 C C . LEU A 1 81 ? 12.57 43.219 10.125 1 69.19 81 LEU A C 1
ATOM 588 O O . LEU A 1 81 ? 11.477 42.719 9.852 1 69.19 81 LEU A O 1
ATOM 592 N N . TRP A 1 82 ? 13.086 43.156 11.359 1 77.5 82 TRP A N 1
ATOM 593 C CA . TRP A 1 82 ? 12.547 42.438 12.508 1 77.5 82 TRP A CA 1
ATOM 594 C C . TRP A 1 82 ? 11.125 42.906 12.82 1 77.5 82 TRP A C 1
ATOM 596 O O . TRP A 1 82 ? 10.281 42.094 13.227 1 77.5 82 TRP A O 1
ATOM 606 N N . PRO A 1 83 ? 10.812 44.188 12.555 1 83.38 83 PRO A N 1
ATOM 607 C CA . PRO A 1 83 ? 9.469 44.625 12.914 1 83.38 83 PRO A CA 1
ATOM 608 C C . PRO A 1 83 ? 8.391 44.031 12.016 1 83.38 83 PRO A C 1
ATOM 610 O O . PRO A 1 83 ? 7.215 44 12.391 1 83.38 83 PRO A O 1
ATOM 613 N N . LEU A 1 84 ? 8.766 43.562 10.875 1 87.25 84 LEU A N 1
ATOM 614 C CA . LEU A 1 84 ? 7.809 43 9.945 1 87.25 84 LEU A CA 1
ATOM 615 C C . LEU A 1 84 ? 7.215 41.688 10.508 1 87.25 84 LEU A C 1
ATOM 617 O O . LEU A 1 84 ? 6.121 41.281 10.117 1 87.25 84 LEU A O 1
ATOM 621 N N . ALA A 1 85 ? 7.922 41.156 11.445 1 90.12 85 ALA A N 1
ATOM 622 C CA . ALA A 1 85 ? 7.441 39.938 12.07 1 90.12 85 ALA A CA 1
ATOM 623 C C . ALA A 1 85 ? 6.125 40.156 12.805 1 90.12 85 ALA A C 1
ATOM 625 O O . ALA A 1 85 ? 5.277 39.281 12.867 1 90.12 85 ALA A O 1
ATOM 626 N N . PHE A 1 86 ? 5.926 41.375 13.266 1 93.25 86 PHE A N 1
ATOM 627 C CA . PHE A 1 86 ? 4.762 41.688 14.094 1 93.25 86 PHE A CA 1
ATOM 628 C C . PHE A 1 86 ? 3.545 42 13.234 1 93.25 86 PHE A C 1
ATOM 630 O O . PHE A 1 86 ? 2.475 42.312 13.758 1 93.25 86 PHE A O 1
ATOM 637 N N . LEU A 1 87 ? 3.625 41.719 11.922 1 95.12 87 LEU A N 1
ATOM 638 C CA . LEU A 1 87 ? 2.465 41.719 11.039 1 95.12 87 LEU A CA 1
ATOM 639 C C . LEU A 1 87 ? 1.712 40.406 11.133 1 95.12 87 LEU A C 1
ATOM 641 O O . LEU A 1 87 ? 0.559 40.312 10.703 1 95.12 87 LEU A O 1
ATOM 645 N N . LEU A 1 88 ? 2.342 39.438 11.766 1 96.25 88 LEU A N 1
ATOM 646 C CA . LEU A 1 88 ? 1.746 38.125 11.812 1 96.25 88 LEU A CA 1
ATOM 647 C C . LEU A 1 88 ? 0.515 38.094 12.719 1 96.25 88 LEU A C 1
ATOM 649 O O . LEU A 1 88 ? -0.517 37.531 12.352 1 96.25 88 LEU A O 1
ATOM 653 N N . PRO A 1 89 ? 0.526 38.781 13.875 1 97.06 89 PRO A N 1
ATOM 654 C CA . PRO A 1 89 ? -0.658 38.75 14.742 1 97.06 89 PRO A CA 1
ATOM 655 C C . PRO A 1 89 ? -1.896 39.344 14.055 1 97.06 89 PRO A C 1
ATOM 657 O O . PRO A 1 89 ? -2.943 38.688 14.016 1 97.06 89 PRO A O 1
ATOM 660 N N . PRO A 1 90 ? -1.796 40.531 13.422 1 96.5 90 PRO A N 1
ATOM 661 C CA . PRO A 1 90 ? -2.998 41.031 12.742 1 96.5 90 PRO A CA 1
ATOM 662 C C . PRO A 1 90 ? -3.389 40.188 11.539 1 96.5 90 PRO A C 1
ATOM 664 O O . PRO A 1 90 ? -4.574 40.031 11.234 1 96.5 90 PRO A O 1
ATOM 667 N N . LEU A 1 91 ? -2.471 39.625 10.852 1 96.38 91 LEU A N 1
ATOM 668 C CA . LEU A 1 91 ? -2.791 38.781 9.727 1 96.38 91 LEU A CA 1
ATOM 669 C C . LEU A 1 91 ? -3.543 37.531 10.188 1 96.38 91 LEU A C 1
ATOM 671 O O . LEU A 1 91 ? -4.504 37.094 9.547 1 96.38 91 LEU A O 1
ATOM 675 N N . TYR A 1 92 ? -3.072 36.938 11.273 1 97.06 92 TYR A N 1
ATOM 676 C CA . TYR A 1 92 ? -3.752 35.781 11.812 1 97.06 92 TYR A CA 1
ATOM 677 C C . TYR A 1 92 ? -5.148 36.125 12.312 1 97.06 92 TYR A C 1
ATOM 679 O O . TYR A 1 92 ? -6.09 35.344 12.148 1 97.06 92 TYR A O 1
ATOM 687 N N . ALA A 1 93 ? -5.297 37.281 12.914 1 96.31 93 ALA A N 1
ATOM 688 C CA . ALA A 1 93 ? -6.621 37.75 13.312 1 96.31 93 ALA A CA 1
ATOM 689 C C . ALA A 1 93 ? -7.551 37.875 12.109 1 96.31 93 ALA A C 1
ATOM 691 O O . ALA A 1 93 ? -8.719 37.5 12.18 1 96.31 93 ALA A O 1
ATOM 692 N N . LEU A 1 94 ? -7.016 38.344 11.023 1 95.06 94 LEU A N 1
ATOM 693 C CA . LEU A 1 94 ? -7.801 38.531 9.812 1 95.06 94 LEU A CA 1
ATOM 694 C C . LEU A 1 94 ? -8.219 37.188 9.211 1 95.06 94 LEU A C 1
ATOM 696 O O . LEU A 1 94 ? -9.328 37.062 8.688 1 95.06 94 LEU A O 1
ATOM 700 N N . THR A 1 95 ? -7.324 36.219 9.273 1 94.56 95 THR A N 1
ATOM 701 C CA . THR A 1 95 ? -7.645 34.906 8.719 1 94.56 95 THR A CA 1
ATOM 702 C C . THR A 1 95 ? -8.758 34.25 9.516 1 94.56 95 THR A C 1
ATOM 704 O O . THR A 1 95 ? -9.469 33.375 9 1 94.56 95 THR A O 1
ATOM 707 N N . SER A 1 96 ? -8.891 34.562 10.805 1 91.75 96 SER A N 1
ATOM 708 C CA . SER A 1 96 ? -9.93 33.969 11.648 1 91.75 96 SER A CA 1
ATOM 709 C C . SER A 1 96 ? -11.32 34.312 11.117 1 91.75 96 SER A C 1
ATOM 711 O O . SER A 1 96 ? -12.273 33.562 11.344 1 91.75 96 SER A O 1
ATOM 713 N N . TYR A 1 97 ? -11.398 35.406 10.367 1 90 97 TYR A N 1
ATOM 714 C CA . TYR A 1 97 ? -12.68 35.812 9.797 1 90 97 TYR A CA 1
ATOM 715 C C . TYR A 1 97 ? -12.984 35.031 8.523 1 90 97 TYR A C 1
ATOM 717 O O . TYR A 1 97 ? -14.141 34.906 8.125 1 90 97 TYR A O 1
ATOM 725 N N . LEU A 1 98 ? -11.992 34.594 7.953 1 85.44 98 LEU A N 1
ATOM 726 C CA . LEU A 1 98 ? -12.148 33.875 6.695 1 85.44 98 LEU A CA 1
ATOM 727 C C . LEU A 1 98 ? -12.531 32.406 6.949 1 85.44 98 LEU A C 1
ATOM 729 O O . LEU A 1 98 ? -13.352 31.844 6.227 1 85.44 98 LEU A O 1
ATOM 733 N N . GLY A 1 99 ? -12.039 31.891 7.973 1 78.44 99 GLY A N 1
ATOM 734 C CA . GLY A 1 99 ? -12.305 30.484 8.266 1 78.44 99 GLY A CA 1
ATOM 735 C C . GLY A 1 99 ? -13.578 30.281 9.062 1 78.44 99 GLY A C 1
ATOM 736 O O . GLY A 1 99 ? -14.281 31.234 9.391 1 78.44 99 GLY A O 1
ATOM 737 N N . THR A 1 100 ? -14.008 29.031 9.219 1 72.06 100 THR A N 1
ATOM 738 C CA . THR A 1 100 ? -15.25 28.688 9.914 1 72.06 100 THR A CA 1
ATOM 739 C C . THR A 1 100 ? -14.953 28.141 11.305 1 72.06 100 THR A C 1
ATOM 741 O O . THR A 1 100 ? -15.859 28.047 12.148 1 72.06 100 THR A O 1
ATOM 744 N N . GLY A 1 101 ? -13.672 27.984 11.492 1 73 101 GLY A N 1
ATOM 745 C CA . GLY A 1 101 ? -13.328 27.297 12.727 1 73 101 GLY A CA 1
ATOM 746 C C . GLY A 1 101 ? -13.641 25.812 12.688 1 73 101 GLY A C 1
ATOM 747 O O . GLY A 1 101 ? -13.383 25.094 13.656 1 73 101 GLY A O 1
ATOM 748 N N . GLN A 1 102 ? -14.258 25.406 11.586 1 76.69 102 GLN A N 1
ATOM 749 C CA . GLN A 1 102 ? -14.555 23.984 11.414 1 76.69 102 GLN A CA 1
ATOM 750 C C . GLN A 1 102 ? -13.492 23.297 10.555 1 76.69 102 GLN A C 1
ATOM 752 O O . GLN A 1 102 ? -13.328 23.625 9.383 1 76.69 102 GLN A O 1
ATOM 757 N N . GLY A 1 103 ? -12.734 22.422 11.172 1 80.62 103 GLY A N 1
ATOM 758 C CA . GLY A 1 103 ? -11.742 21.656 10.445 1 80.62 103 GLY A CA 1
ATOM 759 C C . GLY A 1 103 ? -12.281 20.359 9.875 1 80.62 103 GLY A C 1
ATOM 760 O O . GLY A 1 103 ? -13.5 20.156 9.812 1 80.62 103 GLY A O 1
ATOM 761 N N . LEU A 1 104 ? -11.438 19.562 9.352 1 82.38 104 LEU A N 1
ATOM 762 C CA . LEU A 1 104 ? -11.781 18.312 8.688 1 82.38 104 LEU A CA 1
ATOM 763 C C . LEU A 1 104 ? -12.602 17.422 9.609 1 82.38 104 LEU A C 1
ATOM 765 O O . LEU A 1 104 ? -13.617 16.859 9.188 1 82.38 104 LEU A O 1
ATOM 769 N N . ALA A 1 105 ? -12.227 17.375 10.797 1 80.75 105 ALA A N 1
ATOM 770 C CA . ALA A 1 105 ? -12.922 16.516 11.75 1 80.75 105 ALA A CA 1
ATOM 771 C C . ALA A 1 105 ? -14.367 16.969 11.953 1 80.75 105 ALA A C 1
ATOM 773 O O . ALA A 1 105 ? -15.281 16.141 12.023 1 80.75 105 ALA A O 1
ATOM 774 N N . ALA A 1 106 ? -14.57 18.25 12.062 1 81.69 106 ALA A N 1
ATOM 775 C CA . ALA A 1 106 ? -15.914 18.812 12.242 1 81.69 106 ALA A CA 1
ATOM 776 C C . ALA A 1 106 ? -16.781 18.547 11.023 1 81.69 106 ALA A C 1
ATOM 778 O O . ALA A 1 106 ? -17.969 18.25 11.148 1 81.69 106 ALA A O 1
ATOM 779 N N . LEU A 1 107 ? -16.203 18.688 9.914 1 83.94 107 LEU A N 1
ATOM 780 C CA . LEU A 1 107 ? -16.953 18.5 8.68 1 83.94 107 LEU A CA 1
ATOM 781 C C . LEU A 1 107 ? -17.312 17.016 8.492 1 83.94 107 LEU A C 1
ATOM 783 O O . LEU A 1 107 ? -18.406 16.703 8.008 1 83.94 107 LEU A O 1
ATOM 787 N N . LEU A 1 108 ? -16.422 16.188 8.844 1 83.5 108 LEU A N 1
ATOM 788 C CA . LEU A 1 108 ? -16.688 14.758 8.773 1 83.5 108 LEU A CA 1
ATOM 789 C C . LEU A 1 108 ? -17.812 14.367 9.727 1 83.5 108 LEU A C 1
ATOM 791 O O . LEU A 1 108 ? -18.641 13.5 9.398 1 83.5 108 LEU A O 1
ATOM 795 N N . ARG A 1 109 ? -17.812 14.977 10.805 1 79.19 109 ARG A N 1
ATOM 796 C CA . ARG A 1 109 ? -18.891 14.727 11.766 1 79.19 109 ARG A CA 1
ATOM 797 C C . ARG A 1 109 ? -20.25 15.141 11.195 1 79.19 109 ARG A C 1
ATOM 799 O O . ARG A 1 109 ? -21.234 14.43 11.375 1 79.19 109 ARG A O 1
ATOM 806 N N . ARG A 1 110 ? -20.203 16.219 10.586 1 79.81 110 ARG A N 1
ATOM 807 C CA . ARG A 1 110 ? -21.438 16.688 9.969 1 79.81 110 ARG A CA 1
ATOM 808 C C . ARG A 1 110 ? -21.938 15.703 8.914 1 79.81 110 ARG A C 1
ATOM 810 O O . ARG A 1 110 ? -23.141 15.453 8.805 1 79.81 110 ARG A O 1
ATOM 817 N N . VAL A 1 111 ? -21.031 15.227 8.227 1 78.06 111 VAL A N 1
ATOM 818 C CA . VAL A 1 111 ? -21.375 14.258 7.195 1 78.06 111 VAL A CA 1
ATOM 819 C C . VAL A 1 111 ? -21.938 12.992 7.844 1 78.06 111 VAL A C 1
ATOM 821 O O . VAL A 1 111 ? -22.922 12.438 7.379 1 78.06 111 VAL A O 1
ATOM 824 N N . ARG A 1 112 ? -21.375 12.633 8.867 1 73.56 112 ARG A N 1
ATOM 825 C CA . ARG A 1 112 ? -21.812 11.43 9.586 1 73.56 112 ARG A CA 1
ATOM 826 C C . ARG A 1 112 ? -23.203 11.609 10.172 1 73.56 112 ARG A C 1
ATOM 828 O O . ARG A 1 112 ? -24 10.672 10.18 1 73.56 112 ARG A O 1
ATOM 835 N N . GLU A 1 113 ? -23.391 12.789 10.641 1 75.81 113 GLU A N 1
ATOM 836 C CA . GLU A 1 113 ? -24.672 13.094 11.281 1 75.81 113 GLU A CA 1
ATOM 837 C C . GLU A 1 113 ? -25.734 13.43 10.242 1 75.81 113 GLU A C 1
ATOM 839 O O . GLU A 1 113 ? -26.906 13.586 10.586 1 75.81 113 GLU A O 1
ATOM 844 N N . GLY A 1 114 ? -25.297 13.445 9.062 1 75.44 114 GLY A N 1
ATOM 845 C CA . GLY A 1 114 ? -26.25 13.734 7.996 1 75.44 114 GLY A CA 1
ATOM 846 C C . GLY A 1 114 ? -26.688 15.188 7.965 1 75.44 114 GLY A C 1
ATOM 847 O O . GLY A 1 114 ? -27.812 15.492 7.551 1 75.44 114 GLY A O 1
ATOM 848 N N . THR A 1 115 ? -25.906 16.016 8.562 1 78 115 THR A N 1
ATOM 849 C CA . THR A 1 115 ? -26.203 17.453 8.555 1 78 115 THR A CA 1
ATOM 850 C C . THR A 1 115 ? -25.359 18.188 7.523 1 78 115 THR A C 1
ATOM 852 O O . THR A 1 115 ? -24.141 18.297 7.688 1 78 115 THR A O 1
ATOM 855 N N . PRO A 1 116 ? -26.047 18.531 6.504 1 75.88 116 PRO A N 1
ATOM 856 C CA . PRO A 1 116 ? -25.25 19.203 5.473 1 75.88 116 PRO A CA 1
ATOM 857 C C . PRO A 1 116 ? -24.656 20.531 5.957 1 75.88 116 PRO A C 1
ATOM 859 O O . PRO A 1 116 ? -25.297 21.25 6.719 1 75.88 116 PRO A O 1
ATOM 862 N N . ALA A 1 117 ? -23.469 20.766 5.676 1 81.38 117 ALA A N 1
ATOM 863 C CA . ALA A 1 117 ? -22.828 22.047 5.961 1 81.38 117 ALA A CA 1
ATOM 864 C C . ALA A 1 117 ? -23.203 23.094 4.914 1 81.38 117 ALA A C 1
ATOM 866 O O . ALA A 1 117 ? -23.469 22.75 3.756 1 81.38 117 ALA A O 1
ATOM 867 N N . PRO A 1 118 ? -23.281 24.375 5.438 1 83.38 118 PRO A N 1
ATOM 868 C CA . PRO A 1 118 ? -23.484 25.422 4.434 1 83.38 118 PRO A CA 1
ATOM 869 C C . PRO A 1 118 ? -22.453 25.359 3.301 1 83.38 118 PRO A C 1
ATOM 871 O O . PRO A 1 118 ? -21.312 24.953 3.52 1 83.38 118 PRO A O 1
ATOM 874 N N . TRP A 1 119 ? -22.828 25.703 2.129 1 80.88 119 TRP A N 1
ATOM 875 C CA . TRP A 1 119 ? -22.062 25.516 0.908 1 80.88 119 TRP A CA 1
ATOM 876 C C . TRP A 1 119 ? -20.703 26.219 1.005 1 80.88 119 TRP A C 1
ATOM 878 O O . TRP A 1 119 ? -19.719 25.781 0.402 1 80.88 119 TRP A O 1
ATOM 888 N N . LEU A 1 120 ? -20.672 27.297 1.832 1 90.12 120 LEU A N 1
ATOM 889 C CA . LEU A 1 120 ? -19.453 28.094 1.887 1 90.12 120 LEU A CA 1
ATOM 890 C C . LEU A 1 120 ? -18.516 27.578 2.967 1 90.12 120 LEU A C 1
ATOM 892 O O . LEU A 1 120 ? -17.344 28 3.039 1 90.12 120 LEU A O 1
ATOM 896 N N . THR A 1 121 ? -18.984 26.625 3.646 1 90.38 121 THR A N 1
ATOM 897 C CA . THR A 1 121 ? -18.188 26.141 4.766 1 90.38 121 THR A CA 1
ATOM 898 C C . THR A 1 121 ? -16.922 25.453 4.266 1 90.38 121 THR A C 1
ATOM 900 O O . THR A 1 121 ? -15.828 25.688 4.801 1 90.38 121 THR A O 1
ATOM 903 N N . HIS A 1 122 ? -17.016 24.688 3.205 1 93.5 122 HIS A N 1
ATOM 904 C CA . HIS A 1 122 ? -15.883 23.922 2.701 1 93.5 122 HIS A CA 1
ATOM 905 C C . HIS A 1 122 ? -14.836 24.844 2.074 1 93.5 122 HIS A C 1
ATOM 907 O O . HIS A 1 122 ? -13.664 24.797 2.443 1 93.5 122 HIS A O 1
ATOM 913 N N . PRO A 1 123 ? -15.258 25.766 1.205 1 93.88 123 PRO A N 1
ATOM 914 C CA . PRO A 1 123 ? -14.25 26.641 0.614 1 93.88 123 PRO A CA 1
ATOM 915 C C . PRO A 1 123 ? -13.594 27.562 1.642 1 93.88 123 PRO A C 1
ATOM 917 O O . PRO A 1 123 ? -12.406 27.875 1.531 1 93.88 123 PRO A O 1
ATOM 920 N N . ARG A 1 124 ? -14.312 28.016 2.617 1 94.31 124 ARG A N 1
ATOM 921 C CA . ARG A 1 124 ? -13.75 28.859 3.658 1 94.31 124 ARG A CA 1
ATOM 922 C C . ARG A 1 124 ? -12.734 28.109 4.5 1 94.31 124 ARG A C 1
ATOM 924 O O . ARG A 1 124 ? -11.703 28.672 4.895 1 94.31 124 ARG A O 1
ATOM 931 N N . ALA A 1 125 ? -13.102 26.891 4.754 1 93.75 125 ALA A N 1
ATOM 932 C CA . ALA A 1 125 ? -12.164 26.047 5.508 1 93.75 125 ALA A CA 1
ATOM 933 C C . ALA A 1 125 ? -10.867 25.844 4.734 1 93.75 125 ALA A C 1
ATOM 935 O O . ALA A 1 125 ? -9.781 25.875 5.312 1 93.75 125 ALA A O 1
ATOM 936 N N . VAL A 1 126 ? -10.961 25.625 3.422 1 96 126 VAL A N 1
ATOM 937 C CA . VAL A 1 126 ? -9.797 25.406 2.568 1 96 126 VAL A CA 1
ATOM 938 C C . VAL A 1 126 ? -8.961 26.672 2.496 1 96 126 VAL A C 1
ATOM 940 O O . VAL A 1 126 ? -7.742 26.641 2.678 1 96 126 VAL A O 1
ATOM 943 N N . LEU A 1 127 ? -9.602 27.797 2.332 1 95 127 LEU A N 1
ATOM 944 C CA . LEU A 1 127 ? -8.906 29.078 2.162 1 95 127 LEU A CA 1
ATOM 945 C C . LEU A 1 127 ? -8.266 29.531 3.473 1 95 127 LEU A C 1
ATOM 947 O O . LEU A 1 127 ? -7.133 30 3.48 1 95 127 LEU A O 1
ATOM 951 N N . GLY A 1 128 ? -9.039 29.406 4.559 1 94.38 128 GLY A N 1
ATOM 952 C CA . GLY A 1 128 ? -8.477 29.75 5.859 1 94.38 128 GLY A CA 1
ATOM 953 C C . GLY A 1 128 ? -7.258 28.906 6.211 1 94.38 128 GLY A C 1
ATOM 954 O O . GLY A 1 128 ? -6.246 29.453 6.66 1 94.38 128 GLY A O 1
ATOM 955 N N . GLY A 1 129 ? -7.391 27.625 5.996 1 94.62 129 GLY A N 1
ATOM 956 C CA . GLY A 1 129 ? -6.27 26.719 6.262 1 94.62 129 GLY A CA 1
ATOM 957 C C . GLY A 1 129 ? -5.062 27.016 5.387 1 94.62 129 GLY A C 1
ATOM 958 O O . GLY A 1 129 ? -3.934 27.047 5.875 1 94.62 129 GLY A O 1
ATOM 959 N N . ALA A 1 130 ? -5.297 27.234 4.105 1 95.56 130 ALA A N 1
ATOM 960 C CA . ALA A 1 130 ? -4.211 27.5 3.16 1 95.56 130 ALA A CA 1
ATOM 961 C C . ALA A 1 130 ? -3.469 28.781 3.518 1 95.56 130 ALA A C 1
ATOM 963 O O . ALA A 1 130 ? -2.238 28.828 3.457 1 95.56 130 ALA A O 1
ATOM 964 N N . LEU A 1 131 ? -4.16 29.781 3.916 1 95.62 131 LEU A N 1
ATOM 965 C CA . LEU A 1 131 ? -3.537 31.062 4.23 1 95.62 131 LEU A CA 1
ATOM 966 C C . LEU A 1 131 ? -2.701 30.953 5.5 1 95.62 131 LEU A C 1
ATOM 968 O O . LEU A 1 131 ? -1.587 31.484 5.559 1 95.62 131 LEU A O 1
ATOM 972 N N . GLN A 1 132 ? -3.248 30.328 6.48 1 96.56 132 GLN A N 1
ATOM 973 C CA . GLN A 1 132 ? -2.482 30.188 7.719 1 96.56 132 GLN A CA 1
ATOM 974 C C . GLN A 1 132 ? -1.238 29.328 7.504 1 96.56 132 GLN A C 1
ATOM 976 O O . GLN A 1 132 ? -0.174 29.625 8.055 1 96.56 132 GLN A O 1
ATOM 981 N N . ILE A 1 133 ? -1.406 28.328 6.699 1 96.12 133 ILE A N 1
ATOM 982 C CA . ILE A 1 133 ? -0.271 27.453 6.41 1 96.12 133 ILE A CA 1
ATOM 983 C C . ILE A 1 133 ? 0.808 28.25 5.672 1 96.12 133 ILE A C 1
ATOM 985 O O . ILE A 1 133 ? 1.997 28.109 5.969 1 96.12 133 ILE A O 1
ATOM 989 N N . ALA A 1 134 ? 0.404 29.109 4.781 1 95 134 ALA A N 1
ATOM 990 C CA . ALA A 1 134 ? 1.349 29.938 4.047 1 95 134 ALA A CA 1
ATOM 991 C C . ALA A 1 134 ? 2.029 30.938 4.977 1 95 134 ALA A C 1
ATOM 993 O O . ALA A 1 134 ? 3.162 31.359 4.727 1 95 134 ALA A O 1
ATOM 994 N N . LEU A 1 135 ? 1.316 31.281 6.074 1 95.62 135 LEU A N 1
ATOM 995 C CA . LEU A 1 135 ? 1.843 32.25 7.047 1 95.62 135 LEU A CA 1
ATOM 996 C C . LEU A 1 135 ? 2.545 31.516 8.188 1 95.62 135 LEU A C 1
ATOM 998 O O . LEU A 1 135 ? 2.424 31.906 9.352 1 95.62 135 LEU A O 1
ATOM 1002 N N . TYR A 1 136 ? 3.131 30.359 7.953 1 95.31 136 TYR A N 1
ATOM 1003 C CA . TYR A 1 136 ? 4.062 29.656 8.836 1 95.31 136 TYR A CA 1
ATOM 1004 C C . TYR A 1 136 ? 3.316 28.844 9.875 1 95.31 136 TYR A C 1
ATOM 1006 O O . TYR A 1 136 ? 3.902 28.406 10.875 1 95.31 136 TYR A O 1
ATOM 1014 N N . SER A 1 137 ? 2.006 28.609 9.688 1 96.75 137 SER A N 1
ATOM 1015 C CA . SER A 1 137 ? 1.286 27.781 10.641 1 96.75 137 SER A CA 1
ATOM 1016 C C . SER A 1 137 ? 1.965 26.422 10.805 1 96.75 137 SER A C 1
ATOM 1018 O O . SER A 1 137 ? 2.43 25.828 9.836 1 96.75 137 SER A O 1
ATOM 1020 N N . PRO A 1 138 ? 2.057 25.953 12.094 1 97.19 138 PRO A N 1
ATOM 1021 C CA . PRO A 1 138 ? 2.639 24.625 12.312 1 97.19 138 PRO A CA 1
ATOM 1022 C C . PRO A 1 138 ? 1.665 23.484 11.992 1 97.19 138 PRO A C 1
ATOM 1024 O O . PRO A 1 138 ? 2.031 22.312 12.07 1 97.19 138 PRO A O 1
ATOM 1027 N N . MET A 1 139 ? 0.421 23.812 11.586 1 96.38 139 MET A N 1
ATOM 1028 C CA . MET A 1 139 ? -0.592 22.812 11.266 1 96.38 139 MET A CA 1
ATOM 1029 C C . MET A 1 139 ? -0.352 22.219 9.875 1 96.38 139 MET A C 1
ATOM 1031 O O . MET A 1 139 ? 0.503 22.703 9.133 1 96.38 139 MET A O 1
ATOM 1035 N N . GLY A 1 140 ? -1.072 21.188 9.602 1 96.38 140 GLY A N 1
ATOM 1036 C CA . GLY A 1 140 ? -0.748 20.422 8.406 1 96.38 140 GLY A CA 1
ATOM 1037 C C . GLY A 1 140 ? -1.643 20.75 7.227 1 96.38 140 GLY A C 1
ATOM 1038 O O . GLY A 1 140 ? -2.828 21.031 7.402 1 96.38 140 GLY A O 1
ATOM 1039 N N . ARG A 1 141 ? -1.075 20.562 6.078 1 96.12 141 ARG A N 1
ATOM 1040 C CA . ARG A 1 141 ? -1.784 20.844 4.832 1 96.12 141 ARG A CA 1
ATOM 1041 C C . ARG A 1 141 ? -2.84 19.781 4.551 1 96.12 141 ARG A C 1
ATOM 1043 O O . ARG A 1 141 ? -3.717 19.984 3.707 1 96.12 141 ARG A O 1
ATOM 1050 N N . GLU A 1 142 ? -2.791 18.609 5.227 1 96.31 142 GLU A N 1
ATOM 1051 C CA . GLU A 1 142 ? -3.791 17.562 5.023 1 96.31 142 GLU A CA 1
ATOM 1052 C C . GLU A 1 142 ? -5.188 18.047 5.402 1 96.31 142 GLU A C 1
ATOM 1054 O O . GLU A 1 142 ? -6.188 17.484 4.973 1 96.31 142 GLU A O 1
ATOM 1059 N N . GLY A 1 143 ? -5.238 19.094 6.234 1 95.25 143 GLY A N 1
ATOM 1060 C CA . GLY A 1 143 ? -6.531 19.688 6.551 1 95.25 143 GLY A CA 1
ATOM 1061 C C . GLY A 1 143 ? -7.254 20.234 5.332 1 95.25 143 GLY A C 1
ATOM 1062 O O . GLY A 1 143 ? -8.25 19.656 4.887 1 95.25 143 GLY A O 1
ATOM 1063 N N . PRO A 1 144 ? -6.656 21.266 4.785 1 96.31 144 PRO A N 1
ATOM 1064 C CA . PRO A 1 144 ? -7.297 21.828 3.594 1 96.31 144 PRO A CA 1
ATOM 1065 C C . PRO A 1 144 ? -7.344 20.859 2.426 1 96.31 144 PRO A C 1
ATOM 1067 O O . PRO A 1 144 ? -8.289 20.875 1.635 1 96.31 144 PRO A O 1
ATOM 1070 N N . PHE A 1 145 ? -6.375 19.953 2.199 1 98.06 145 PHE A N 1
ATOM 1071 C CA . PHE A 1 145 ? -6.383 18.953 1.128 1 98.06 145 PHE A CA 1
ATOM 1072 C C . PHE A 1 145 ? -7.512 17.953 1.322 1 98.06 145 PHE A C 1
ATOM 1074 O O . PHE A 1 145 ? -8.219 17.609 0.371 1 98.06 145 PHE A O 1
ATOM 1081 N N . GLY A 1 146 ? -7.613 17.547 2.578 1 96.94 146 GLY A N 1
ATOM 1082 C CA . GLY A 1 146 ? -8.695 16.625 2.895 1 96.94 146 GLY A CA 1
ATOM 1083 C C . GLY A 1 146 ? -10.07 17.234 2.709 1 96.94 146 GLY A C 1
ATOM 1084 O O . GLY A 1 146 ? -10.969 16.578 2.17 1 96.94 146 GLY A O 1
ATOM 1085 N N . VAL A 1 147 ? -10.242 18.484 3.16 1 95.75 147 VAL A N 1
ATOM 1086 C CA . VAL A 1 147 ? -11.523 19.172 3.039 1 95.75 147 VAL A CA 1
ATOM 1087 C C . VAL A 1 147 ? -11.867 19.359 1.564 1 95.75 147 VAL A C 1
ATOM 1089 O O . VAL A 1 147 ? -13.023 19.172 1.165 1 95.75 147 VAL A O 1
ATOM 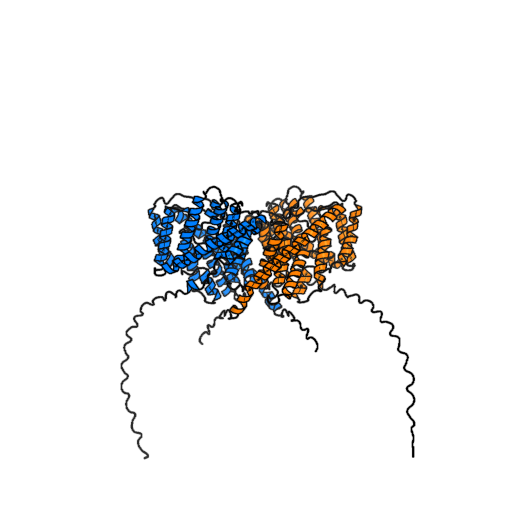1092 N N . LEU A 1 148 ? -10.914 19.734 0.825 1 97.25 148 LEU A N 1
ATOM 1093 C CA . LEU A 1 148 ? -11.133 19.891 -0.606 1 97.25 148 LEU A CA 1
ATOM 1094 C C . LEU A 1 148 ? -11.578 18.594 -1.247 1 97.25 148 LEU A C 1
ATOM 1096 O O . LEU A 1 148 ? -12.516 18.578 -2.051 1 97.25 148 LEU A O 1
ATOM 1100 N N . GLY A 1 149 ? -10.898 17.531 -0.944 1 97.5 149 GLY A N 1
ATOM 1101 C CA . GLY A 1 149 ? -11.281 16.219 -1.445 1 97.5 149 GLY A CA 1
ATOM 1102 C C . GLY A 1 149 ? -12.672 15.797 -1.006 1 97.5 149 GLY A C 1
ATOM 1103 O O . GLY A 1 149 ? -13.453 15.289 -1.812 1 97.5 149 GLY A O 1
ATOM 1104 N N . LEU A 1 150 ? -12.922 15.984 0.268 1 94 150 LEU A N 1
ATOM 1105 C CA . LEU A 1 150 ? -14.242 15.664 0.8 1 94 150 LEU A CA 1
ATOM 1106 C C . LEU A 1 150 ? -15.32 16.469 0.08 1 94 150 LEU A C 1
ATOM 1108 O O . LEU A 1 150 ? -16.359 15.914 -0.29 1 94 150 LEU A O 1
ATOM 1112 N N . TRP A 1 151 ? -15.07 17.734 -0.099 1 94.44 151 TRP A N 1
ATOM 1113 C CA . TRP A 1 151 ? -16.016 18.625 -0.754 1 94.44 151 TRP A CA 1
ATOM 1114 C C . TRP A 1 151 ? -16.312 18.172 -2.172 1 94.44 151 TRP A C 1
ATOM 1116 O O . TRP A 1 151 ? -17.484 18.047 -2.555 1 94.44 151 TRP A O 1
ATOM 1126 N N . LEU A 1 152 ? -15.305 17.859 -2.928 1 96.06 152 LEU A N 1
ATOM 1127 C CA . LEU A 1 152 ? -15.484 17.406 -4.301 1 96.06 152 LEU A CA 1
ATOM 1128 C C . LEU A 1 152 ? -16.219 16.062 -4.336 1 96.06 152 LEU A C 1
ATOM 1130 O O . LEU A 1 152 ? -17.078 15.852 -5.18 1 96.06 152 LEU A O 1
ATOM 1134 N N . GLY A 1 153 ? -15.82 15.211 -3.455 1 94.44 153 GLY A N 1
ATOM 1135 C CA . GLY A 1 153 ? -16.5 13.93 -3.355 1 94.44 153 GLY A CA 1
ATOM 1136 C C . GLY A 1 153 ? -17.984 14.062 -3.039 1 94.44 153 GLY A C 1
ATOM 1137 O O . GLY A 1 153 ? -18.812 13.367 -3.625 1 94.44 153 GLY A O 1
ATOM 1138 N N . LEU A 1 154 ? -18.328 14.977 -2.158 1 91.56 154 LEU A N 1
ATOM 1139 C CA . LEU A 1 154 ? -19.719 15.211 -1.784 1 91.56 154 LEU A CA 1
ATOM 1140 C C . LEU A 1 154 ? -20.516 15.781 -2.955 1 91.56 154 LEU A C 1
ATOM 1142 O O . LEU A 1 154 ? -21.672 15.414 -3.162 1 91.56 154 LEU A O 1
ATOM 1146 N N . LEU A 1 155 ? -19.922 16.656 -3.652 1 93 155 LEU A N 1
ATOM 1147 C CA . LEU A 1 155 ? -20.578 17.234 -4.824 1 93 155 LEU A CA 1
ATOM 1148 C C . LEU A 1 155 ? -20.891 16.156 -5.859 1 93 155 LEU A C 1
ATOM 1150 O O . LEU A 1 155 ? -21.953 16.156 -6.465 1 93 155 LEU A O 1
ATOM 1154 N N . LEU A 1 156 ? -19.969 15.266 -6 1 93.25 156 LEU A N 1
ATOM 1155 C CA . LEU A 1 156 ? -20.156 14.219 -6.992 1 93.25 156 LEU A CA 1
ATOM 1156 C C . LEU A 1 156 ? -21.141 13.156 -6.484 1 93.25 156 LEU A C 1
ATOM 1158 O O . LEU A 1 156 ? -21.875 12.562 -7.273 1 93.25 156 LEU A O 1
ATOM 1162 N N . ASP A 1 157 ? -21.062 12.953 -5.211 1 89 157 ASP A N 1
ATOM 1163 C CA . ASP A 1 157 ? -22.062 12.062 -4.625 1 89 157 ASP A CA 1
ATOM 1164 C C . ASP A 1 157 ? -23.469 12.586 -4.875 1 89 157 ASP A C 1
ATOM 1166 O O . ASP A 1 157 ? -24.391 11.805 -5.105 1 89 157 ASP A O 1
ATOM 1170 N N . ARG A 1 158 ? -23.672 13.859 -4.746 1 87 158 ARG A N 1
ATOM 1171 C CA . ARG A 1 158 ? -24.969 14.477 -4.984 1 87 158 ARG A CA 1
ATOM 1172 C C . ARG A 1 158 ? -25.375 14.359 -6.449 1 87 158 ARG A C 1
ATOM 1174 O O . ARG A 1 158 ? -26.547 14.188 -6.762 1 87 158 ARG A O 1
ATOM 1181 N N . ARG A 1 159 ? -24.453 14.43 -7.262 1 90 159 ARG A N 1
ATOM 1182 C CA . ARG A 1 159 ? -24.703 14.359 -8.695 1 90 159 ARG A CA 1
ATOM 1183 C C . ARG A 1 159 ? -25 12.93 -9.133 1 90 159 ARG A C 1
ATOM 1185 O O . ARG A 1 159 ? -25.781 12.703 -10.062 1 90 159 ARG A O 1
ATOM 1192 N N . PHE A 1 160 ? -24.312 12.016 -8.445 1 86 160 PHE A N 1
ATOM 1193 C CA . PHE A 1 160 ? -24.5 10.609 -8.766 1 86 160 PHE A CA 1
ATOM 1194 C C . PHE A 1 160 ? -24.953 9.828 -7.535 1 86 160 PHE A C 1
ATOM 1196 O O . PHE A 1 160 ? -24.234 8.945 -7.055 1 86 160 PHE A O 1
ATOM 1203 N N . PRO A 1 161 ? -26.141 9.898 -7.18 1 73.88 161 PRO A N 1
ATOM 1204 C CA . PRO A 1 161 ? -26.641 9.328 -5.926 1 73.88 161 PRO A CA 1
ATOM 1205 C C . PRO A 1 161 ? -26.719 7.801 -5.961 1 73.88 161 PRO A C 1
ATOM 1207 O O . PRO A 1 161 ? -26.703 7.156 -4.91 1 73.88 161 PRO A O 1
ATOM 1210 N N . ARG A 1 162 ? -26.672 7.281 -7.074 1 65.56 162 ARG A N 1
ATOM 1211 C CA . ARG A 1 162 ? -26.828 5.836 -7.223 1 65.56 162 ARG A CA 1
ATOM 1212 C C . ARG A 1 162 ? -25.609 5.098 -6.688 1 65.56 162 ARG A C 1
ATOM 1214 O O . ARG A 1 162 ? -25.672 3.893 -6.43 1 65.56 162 ARG A O 1
ATOM 1221 N N . LEU A 1 163 ? -24.625 5.859 -6.438 1 67.44 163 LEU A N 1
ATOM 1222 C CA . LEU A 1 163 ? -23.391 5.195 -6.066 1 67.44 163 LEU A CA 1
ATOM 1223 C C . LEU A 1 163 ? -23.25 5.113 -4.547 1 67.44 163 LEU A C 1
ATOM 1225 O O . LEU A 1 163 ? -22.266 4.559 -4.039 1 67.44 163 LEU A O 1
ATOM 1229 N N . GLY A 1 164 ? -24.281 5.535 -3.834 1 63.88 164 GLY A N 1
ATOM 1230 C CA . GLY A 1 164 ? -24.406 5.238 -2.416 1 63.88 164 GLY A CA 1
ATOM 1231 C C . GLY A 1 164 ? -23.422 5.996 -1.552 1 63.88 164 GLY A C 1
ATOM 1232 O O . GLY A 1 164 ? -23.016 5.52 -0.488 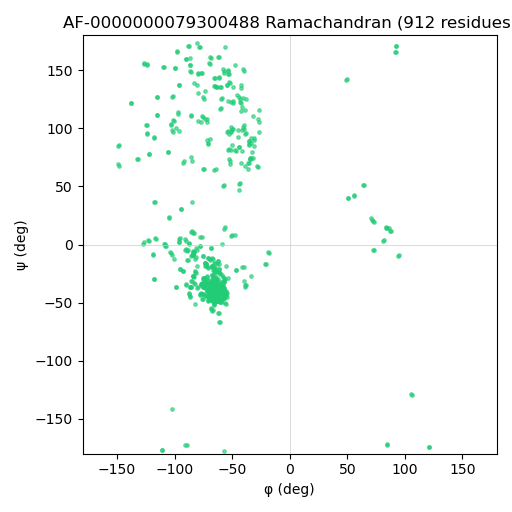1 63.88 164 GLY A O 1
ATOM 1233 N N . GLY A 1 165 ? -22.859 7.055 -1.945 1 70.5 165 GLY A N 1
ATOM 1234 C CA . GLY A 1 165 ? -22.062 7.926 -1.095 1 70.5 165 GLY A CA 1
ATOM 1235 C C . GLY A 1 165 ? -20.609 7.527 -1.038 1 70.5 165 GLY A C 1
ATOM 1236 O O . GLY A 1 165 ? -19.859 8.016 -0.193 1 70.5 165 GLY A O 1
ATOM 1237 N N . GLY A 1 166 ? -20.094 6.672 -1.824 1 81 166 GLY A N 1
ATOM 1238 C CA . GLY A 1 166 ? -18.719 6.195 -1.798 1 81 166 GLY A CA 1
ATOM 1239 C C . GLY A 1 166 ? -17.719 7.199 -2.361 1 81 166 GLY A C 1
ATOM 1240 O O . GLY A 1 166 ? -16.531 7.137 -2.064 1 81 166 GLY A O 1
ATOM 1241 N N . LEU A 1 167 ? -18.234 8.258 -2.98 1 90.69 167 LEU A N 1
ATOM 1242 C CA . LEU A 1 167 ? -17.359 9.188 -3.672 1 90.69 167 LEU A CA 1
ATOM 1243 C C . LEU A 1 167 ? -16.766 10.211 -2.701 1 90.69 167 LEU A C 1
ATOM 1245 O O . LEU A 1 167 ? -15.656 10.703 -2.904 1 90.69 167 LEU A O 1
ATOM 1249 N N . ALA A 1 168 ? -17.516 10.5 -1.609 1 90.25 168 ALA A N 1
ATOM 1250 C CA . ALA A 1 168 ? -16.984 11.359 -0.562 1 90.25 168 ALA A CA 1
ATOM 1251 C C . ALA A 1 168 ? -15.711 10.773 0.041 1 90.25 168 ALA A C 1
ATOM 1253 O O . ALA A 1 168 ? -14.734 11.492 0.288 1 90.25 168 ALA A O 1
ATOM 1254 N N . PHE A 1 169 ? -15.727 9.469 0.147 1 88.5 169 PHE A N 1
ATOM 1255 C CA . PHE A 1 169 ? -14.562 8.797 0.716 1 88.5 169 PHE A CA 1
ATOM 1256 C C . PHE A 1 169 ? -13.43 8.719 -0.3 1 88.5 169 PHE A C 1
ATOM 1258 O O . PHE A 1 169 ? -12.258 8.82 0.064 1 88.5 169 PHE A O 1
ATOM 1265 N N . ALA A 1 170 ? -13.82 8.586 -1.503 1 93.19 170 ALA A N 1
ATOM 1266 C CA . ALA A 1 170 ? -12.812 8.586 -2.561 1 93.19 170 ALA A CA 1
ATOM 1267 C C . ALA A 1 170 ? -12.078 9.93 -2.615 1 93.19 170 ALA A C 1
ATOM 1269 O O . ALA A 1 170 ? -10.844 9.961 -2.691 1 93.19 170 ALA A O 1
ATOM 1270 N N . GLY A 1 171 ? -12.859 10.93 -2.535 1 96.5 171 GLY A N 1
ATOM 1271 C CA . GLY A 1 171 ? -12.266 12.266 -2.551 1 96.5 171 GLY A CA 1
ATOM 1272 C C . GLY A 1 171 ? -11.438 12.562 -1.319 1 96.5 171 GLY A C 1
ATOM 1273 O O . GLY A 1 171 ? -10.32 13.07 -1.428 1 96.5 171 GLY A O 1
ATOM 1274 N N . LEU A 1 172 ? -11.992 12.266 -0.154 1 95.12 172 LEU A N 1
ATOM 1275 C CA . LEU A 1 172 ? -11.281 12.484 1.1 1 95.12 172 LEU A CA 1
ATOM 1276 C C . LEU A 1 172 ? -9.953 11.719 1.109 1 95.12 172 LEU A C 1
ATOM 1278 O O . LEU A 1 172 ? -8.914 12.281 1.454 1 95.12 172 LEU A O 1
ATOM 1282 N N . ALA A 1 173 ? -10.023 10.477 0.689 1 96.06 173 ALA A N 1
ATOM 1283 C CA . ALA A 1 173 ? -8.836 9.633 0.66 1 96.06 173 ALA A CA 1
ATOM 1284 C C . ALA A 1 173 ? -7.805 10.18 -0.325 1 96.06 173 ALA A C 1
ATOM 1286 O O . ALA A 1 173 ? -6.598 10.133 -0.062 1 96.06 173 ALA A O 1
ATOM 1287 N N . ALA A 1 174 ? -8.25 10.641 -1.45 1 98 174 ALA A N 1
ATOM 1288 C CA . ALA A 1 174 ? -7.344 11.242 -2.426 1 98 174 ALA A CA 1
ATOM 1289 C C . ALA A 1 174 ? -6.648 12.469 -1.841 1 98 174 ALA A C 1
ATOM 1291 O O . ALA A 1 174 ? -5.441 12.648 -2.012 1 98 174 ALA A O 1
ATOM 1292 N N . GLY A 1 175 ? -7.402 13.25 -1.175 1 98.19 175 GLY A N 1
ATOM 1293 C CA . GLY A 1 175 ? -6.828 14.422 -0.535 1 98.19 175 GLY A CA 1
ATOM 1294 C C . GLY A 1 175 ? -5.793 14.078 0.519 1 98.19 175 GLY A C 1
ATOM 1295 O O . GLY A 1 175 ? -4.691 14.633 0.519 1 98.19 175 GLY A O 1
ATOM 1296 N N . LEU A 1 176 ? -6.133 13.164 1.368 1 97.5 176 LEU A N 1
ATOM 1297 C CA . LEU A 1 176 ? -5.219 12.758 2.43 1 97.5 176 LEU A CA 1
ATOM 1298 C C . LEU A 1 176 ? -4.004 12.031 1.854 1 97.5 176 LEU A C 1
ATOM 1300 O O . LEU A 1 176 ? -2.871 12.289 2.266 1 97.5 176 LEU A O 1
ATOM 1304 N N . GLY A 1 177 ? -4.27 11.156 0.927 1 97.62 177 GLY A N 1
ATOM 1305 C CA . GLY A 1 177 ? -3.188 10.414 0.3 1 97.62 177 GLY A CA 1
ATOM 1306 C C . GLY A 1 177 ? -2.178 11.305 -0.399 1 97.62 177 GLY A C 1
ATOM 1307 O O . GLY A 1 177 ? -0.972 11.055 -0.335 1 97.62 177 GLY A O 1
ATOM 1308 N N . THR A 1 178 ? -2.648 12.336 -1.087 1 97.06 178 THR A N 1
ATOM 1309 C CA . THR A 1 178 ? -1.763 13.266 -1.777 1 97.06 178 THR A CA 1
ATOM 1310 C C . THR A 1 178 ? -0.997 14.125 -0.777 1 97.06 178 THR A C 1
ATOM 1312 O O . THR A 1 178 ? 0.175 14.445 -0.992 1 97.06 178 THR A O 1
ATOM 1315 N N . ALA A 1 179 ? -1.654 14.414 0.325 1 97.06 179 ALA A N 1
ATOM 1316 C CA . ALA A 1 179 ? -1.003 15.227 1.35 1 97.06 179 ALA A CA 1
ATOM 1317 C C . ALA A 1 179 ? 0.204 14.5 1.938 1 97.06 179 ALA A C 1
ATOM 1319 O O . ALA A 1 179 ? 1.195 15.133 2.311 1 97.06 179 ALA A O 1
ATOM 1320 N N . PHE A 1 180 ? 0.156 13.188 1.977 1 97.38 180 PHE A N 1
ATOM 1321 C CA . PHE A 1 180 ? 1.197 12.414 2.643 1 97.38 180 PHE A CA 1
ATOM 1322 C C . PHE A 1 180 ? 2.055 11.672 1.623 1 97.38 180 PHE A C 1
ATOM 1324 O O . PHE A 1 180 ? 3.031 11.016 1.988 1 97.38 180 PHE A O 1
ATOM 1331 N N . HIS A 1 181 ? 1.755 11.844 0.361 1 97.06 181 HIS A N 1
ATOM 1332 C CA . HIS A 1 181 ? 2.395 11.008 -0.648 1 97.06 181 HIS A CA 1
ATOM 1333 C C . HIS A 1 181 ? 2.291 9.523 -0.286 1 97.06 181 HIS A C 1
ATOM 1335 O O . HIS A 1 181 ? 3.275 8.789 -0.378 1 97.06 181 HIS A O 1
ATOM 1341 N N . ALA A 1 182 ? 1.226 9.148 0.188 1 97 182 ALA A N 1
ATOM 1342 C CA . ALA A 1 182 ? 0.957 7.785 0.646 1 97 182 ALA A CA 1
ATOM 1343 C C . ALA A 1 182 ? -0.514 7.422 0.457 1 97 182 ALA A C 1
ATOM 1345 O O . ALA A 1 182 ? -1.303 7.492 1.402 1 97 182 ALA A O 1
ATOM 1346 N N . PRO A 1 183 ? -0.895 6.965 -0.707 1 95.81 183 PRO A N 1
ATOM 1347 C CA . PRO A 1 183 ? -2.305 6.758 -1.046 1 95.81 183 PRO A CA 1
ATOM 1348 C C . PRO A 1 183 ? -2.973 5.699 -0.174 1 95.81 183 PRO A C 1
ATOM 1350 O O . PRO A 1 183 ? -4.125 5.863 0.231 1 95.81 183 PRO A O 1
ATOM 1353 N N . VAL A 1 184 ? -2.307 4.613 0.144 1 92.88 184 VAL A N 1
ATOM 1354 C CA . VAL A 1 184 ? -2.912 3.557 0.947 1 92.88 184 VAL A CA 1
ATOM 1355 C C . VAL A 1 184 ? -3.154 4.062 2.367 1 92.88 184 VAL A C 1
ATOM 1357 O O . VAL A 1 184 ? -4.227 3.844 2.936 1 92.88 184 VAL A O 1
ATOM 1360 N N . ALA A 1 185 ? -2.15 4.727 2.879 1 95.31 185 ALA A N 1
ATOM 1361 C CA . ALA A 1 185 ? -2.316 5.332 4.199 1 95.31 185 ALA A CA 1
ATOM 1362 C C . ALA A 1 185 ? -3.465 6.336 4.199 1 95.31 185 ALA A C 1
ATOM 1364 O O . ALA A 1 185 ? -4.242 6.398 5.156 1 95.31 185 ALA A O 1
ATOM 1365 N N . GLY A 1 186 ? -3.52 7.137 3.166 1 95.62 186 GLY A N 1
ATOM 1366 C CA . GLY A 1 186 ? -4.613 8.094 3.055 1 95.62 186 GLY A CA 1
ATOM 1367 C C . GLY A 1 186 ? -5.98 7.434 3.031 1 95.62 186 GLY A C 1
ATOM 1368 O O . GLY A 1 186 ? -6.918 7.918 3.668 1 95.62 186 GLY A O 1
ATOM 1369 N N . ALA A 1 187 ? -6.105 6.367 2.309 1 92 187 ALA A N 1
ATOM 1370 C CA . ALA A 1 187 ? -7.367 5.637 2.23 1 92 187 ALA A CA 1
ATOM 1371 C C . ALA A 1 187 ? -7.75 5.059 3.59 1 92 187 ALA A C 1
ATOM 1373 O O . ALA A 1 187 ? -8.906 5.156 4.008 1 92 187 ALA A O 1
ATOM 1374 N N . LEU A 1 188 ? -6.781 4.461 4.23 1 88.62 188 LEU A N 1
ATOM 1375 C CA . LEU A 1 188 ? -7.039 3.885 5.547 1 88.62 188 LEU A CA 1
ATOM 1376 C C . LEU A 1 188 ? -7.359 4.973 6.566 1 88.62 188 LEU A C 1
ATOM 1378 O O . LEU A 1 188 ? -8.242 4.801 7.41 1 88.62 188 LEU A O 1
ATOM 1382 N N . LEU A 1 189 ? -6.641 6.039 6.465 1 91.44 189 LEU A N 1
ATOM 1383 C CA . LEU A 1 189 ? -6.895 7.148 7.379 1 91.44 189 LEU A CA 1
ATOM 1384 C C . LEU A 1 189 ? -8.305 7.691 7.195 1 91.44 189 LEU A C 1
ATOM 1386 O O . LEU A 1 189 ? -9.016 7.934 8.18 1 91.44 189 LEU A O 1
ATOM 1390 N N . ALA A 1 190 ? -8.742 7.883 5.973 1 90 190 ALA A N 1
ATOM 1391 C CA . ALA A 1 190 ? -10.078 8.383 5.664 1 90 190 ALA A CA 1
ATOM 1392 C C . ALA A 1 190 ? -11.156 7.48 6.262 1 90 190 ALA A C 1
ATOM 1394 O O . ALA A 1 190 ? -12.211 7.953 6.672 1 90 190 ALA A O 1
ATOM 1395 N N . THR A 1 191 ? -10.859 6.289 6.324 1 81.69 191 THR A N 1
ATOM 1396 C CA . THR A 1 191 ? -11.852 5.332 6.801 1 81.69 191 THR A CA 1
ATOM 1397 C C . THR A 1 191 ? -11.758 5.152 8.312 1 81.69 191 THR A C 1
ATOM 1399 O O . THR A 1 191 ? -12.766 4.953 8.984 1 81.69 191 THR A O 1
ATOM 1402 N N . GLU A 1 192 ? -10.547 5.227 8.852 1 79.81 192 GLU A N 1
ATOM 1403 C CA . GLU A 1 192 ? -10.344 5.004 10.281 1 79.81 192 GLU A CA 1
ATOM 1404 C C . GLU A 1 192 ? -10.805 6.207 11.102 1 79.81 192 GLU A C 1
ATOM 1406 O O . GLU A 1 192 ? -11.289 6.051 12.219 1 79.81 192 GLU A O 1
ATOM 1411 N N . ILE A 1 193 ? -10.586 7.355 10.578 1 77.81 193 ILE A N 1
ATOM 1412 C CA . ILE A 1 193 ? -10.883 8.539 11.383 1 77.81 193 ILE A CA 1
ATOM 1413 C C . ILE A 1 193 ? -12.391 8.766 11.438 1 77.81 193 ILE A C 1
ATOM 1415 O O . ILE A 1 193 ? -12.891 9.469 12.32 1 77.81 193 ILE A O 1
ATOM 1419 N N . LEU A 1 194 ? -13.031 8.43 10.383 1 62.66 194 LEU A N 1
ATOM 1420 C CA . LEU A 1 194 ? -14.477 8.633 10.328 1 62.66 194 LEU A CA 1
ATOM 1421 C C . LEU A 1 194 ? -15.188 7.711 11.312 1 62.66 194 LEU A C 1
ATOM 1423 O O . LEU A 1 194 ? -16.172 8.117 11.953 1 62.66 194 LEU A O 1
ATOM 1427 N N . TYR A 1 195 ? -14.781 6.555 11.188 1 51.69 195 TYR A N 1
ATOM 1428 C CA . TYR A 1 195 ? -15.656 5.594 11.852 1 51.69 195 TYR A CA 1
ATOM 1429 C C . TYR A 1 195 ? -15.188 5.324 13.281 1 51.69 195 TYR A C 1
ATOM 1431 O O . TYR A 1 195 ? -14.055 4.871 13.492 1 51.69 195 TYR A O 1
ATOM 1439 N N . ARG A 1 196 ? -15.352 6.363 14.164 1 44.97 196 ARG A N 1
ATOM 1440 C CA . ARG A 1 196 ? -15.07 5.957 15.539 1 44.97 196 ARG A CA 1
ATOM 1441 C C . ARG A 1 196 ? -15.586 4.543 15.805 1 44.97 196 ARG A C 1
ATOM 1443 O O . ARG A 1 196 ? -15.234 3.934 16.812 1 44.97 196 ARG A O 1
ATOM 1450 N N . SER A 1 197 ? -16.609 4.312 15.203 1 34.59 197 SER A N 1
ATOM 1451 C CA . SER A 1 197 ? -17.078 2.934 15.305 1 34.59 197 SER A CA 1
ATOM 1452 C C . SER A 1 197 ? -16.688 2.115 14.086 1 34.59 197 SER A C 1
ATOM 1454 O O . SER A 1 197 ? -16.469 2.668 13 1 34.59 197 SER A O 1
ATOM 1456 N N . LEU A 1 198 ? -15.766 1.436 14.242 1 36.56 198 LEU A N 1
ATOM 1457 C CA . LEU A 1 198 ? -15.219 0.502 13.266 1 36.56 198 LEU A CA 1
ATOM 1458 C C . LEU A 1 198 ? -16.25 0.173 12.195 1 36.56 198 LEU A C 1
ATOM 1460 O O . LEU A 1 198 ? -16.094 -0.798 11.445 1 36.56 198 LEU A O 1
ATOM 1464 N N . LEU A 1 199 ? -17.469 0.641 12.367 1 36.66 199 LEU A N 1
ATOM 1465 C CA . LEU A 1 199 ? -18.297 0.21 11.25 1 36.66 199 LEU A CA 1
ATOM 1466 C C . LEU A 1 199 ? -17.703 0.662 9.922 1 36.66 199 LEU A C 1
ATOM 1468 O O . LEU A 1 199 ? -17.734 1.852 9.602 1 36.66 199 LEU A O 1
ATOM 1472 N N . LEU A 1 200 ? -16.562 0.406 9.742 1 43.03 200 LEU A N 1
ATOM 1473 C CA . LEU A 1 200 ? -15.961 0.49 8.422 1 43.03 200 LEU A CA 1
ATOM 1474 C C . LEU A 1 200 ? -16.984 0.232 7.332 1 43.03 200 LEU A C 1
ATOM 1476 O O . LEU A 1 200 ? -17.531 -0.871 7.23 1 43.03 200 LEU A O 1
ATOM 1480 N N . GLU A 1 201 ? -17.953 1.174 7.203 1 44.84 201 GLU A N 1
ATOM 1481 C CA . GLU A 1 201 ? -18.625 0.766 5.969 1 44.84 201 GLU A CA 1
ATOM 1482 C C . GLU A 1 201 ? -17.625 0.176 4.973 1 44.84 201 GLU A C 1
ATOM 1484 O O . GLU A 1 201 ? -16.812 0.9 4.402 1 44.84 201 GLU A O 1
ATOM 1489 N N . ALA A 1 202 ? -17.234 -1.002 5.301 1 49.94 202 ALA A N 1
ATOM 1490 C CA . ALA A 1 202 ? -16.438 -1.856 4.426 1 49.94 202 ALA A CA 1
ATOM 1491 C C . ALA A 1 202 ? -16.562 -1.417 2.969 1 49.94 202 ALA A C 1
ATOM 1493 O O . ALA A 1 202 ? -15.602 -1.521 2.199 1 49.94 202 ALA A O 1
ATOM 1494 N N . ARG A 1 203 ? -17.656 -0.583 2.775 1 60.94 203 ARG A N 1
ATOM 1495 C CA . ARG A 1 203 ? -17.938 -0.134 1.416 1 60.94 203 ARG A CA 1
ATOM 1496 C C . ARG A 1 203 ? -17.125 1.111 1.073 1 60.94 203 ARG A C 1
ATOM 1498 O O . ARG A 1 203 ? -16.938 1.436 -0.102 1 60.94 203 ARG A O 1
ATOM 1505 N N . ALA A 1 204 ? -16.516 1.583 2.207 1 74.06 204 ALA A N 1
ATOM 1506 C CA . ALA A 1 204 ? -15.883 2.881 2.004 1 74.06 204 ALA A CA 1
ATOM 1507 C C . ALA A 1 204 ? -14.422 2.717 1.607 1 74.06 204 ALA A C 1
ATOM 1509 O O . ALA A 1 204 ? -13.852 3.588 0.948 1 74.06 204 ALA A O 1
ATOM 1510 N N . LEU A 1 205 ? -13.852 1.562 1.956 1 79.88 205 LEU A N 1
ATOM 1511 C CA . LEU A 1 205 ? -12.414 1.454 1.74 1 79.88 205 LEU A CA 1
ATOM 1512 C C . LEU A 1 205 ? -12.094 1.269 0.26 1 79.88 205 LEU A C 1
ATOM 1514 O O . LEU A 1 205 ? -11.078 1.762 -0.228 1 79.88 205 LEU A O 1
ATOM 1518 N N . THR A 1 206 ? -13.055 0.655 -0.44 1 80.19 206 THR A N 1
ATOM 1519 C CA . THR A 1 206 ? -12.797 0.391 -1.852 1 80.19 206 THR A CA 1
ATOM 1520 C C . THR A 1 206 ? -12.758 1.693 -2.646 1 80.19 206 THR A C 1
ATOM 1522 O O . THR A 1 206 ? -11.758 1.994 -3.303 1 80.19 206 THR A O 1
ATOM 1525 N N . PRO A 1 207 ? -13.797 2.443 -2.531 1 85.44 207 PRO A N 1
ATOM 1526 C CA . PRO A 1 207 ? -13.703 3.723 -3.24 1 85.44 207 PRO A CA 1
ATOM 1527 C C . PRO A 1 207 ? -12.586 4.609 -2.713 1 85.44 207 PRO A C 1
ATOM 1529 O O . PRO A 1 207 ? -11.945 5.332 -3.486 1 85.44 207 PRO A O 1
ATOM 1532 N N . ALA A 1 208 ? -12.297 4.512 -1.452 1 90.44 208 ALA A N 1
ATOM 1533 C CA . ALA A 1 208 ? -11.227 5.312 -0.852 1 90.44 208 ALA A CA 1
ATOM 1534 C C . ALA A 1 208 ? -9.867 4.953 -1.446 1 90.44 208 ALA A C 1
ATOM 1536 O O . ALA A 1 208 ? -9.094 5.836 -1.818 1 90.44 208 ALA A O 1
ATOM 1537 N N . LEU A 1 209 ? -9.633 3.676 -1.491 1 89.06 209 LEU A N 1
ATOM 1538 C CA . LEU A 1 209 ? -8.344 3.213 -1.986 1 89.06 209 LEU A CA 1
ATOM 1539 C C . LEU A 1 209 ? -8.164 3.561 -3.461 1 89.06 209 LEU A C 1
ATOM 1541 O O . LEU A 1 209 ? -7.105 4.035 -3.871 1 89.06 209 LEU A O 1
ATOM 1545 N N . ILE A 1 210 ? -9.211 3.365 -4.254 1 86.19 210 ILE A N 1
ATOM 1546 C CA . ILE A 1 210 ? -9.164 3.666 -5.68 1 86.19 210 ILE A CA 1
ATOM 1547 C C . ILE A 1 210 ? -9.008 5.168 -5.887 1 86.19 210 ILE A C 1
ATOM 1549 O O . ILE A 1 210 ? -8.203 5.609 -6.715 1 86.19 210 ILE A O 1
ATOM 1553 N N . GLY A 1 211 ? -9.789 5.887 -5.16 1 93.38 211 GLY A N 1
ATOM 1554 C CA . GLY A 1 211 ? -9.672 7.332 -5.234 1 93.38 211 GLY A CA 1
ATOM 1555 C C . GLY A 1 211 ? -8.289 7.832 -4.852 1 93.38 211 GLY A C 1
ATOM 1556 O O . GLY A 1 211 ? -7.727 8.695 -5.531 1 93.38 211 GLY A O 1
ATOM 1557 N N . ALA A 1 212 ? -7.758 7.305 -3.781 1 95.94 212 ALA A N 1
ATOM 1558 C CA . ALA A 1 212 ? -6.449 7.727 -3.291 1 95.94 212 ALA A CA 1
ATOM 1559 C C . ALA A 1 212 ? -5.355 7.418 -4.312 1 95.94 212 ALA A C 1
ATOM 1561 O O . ALA A 1 212 ? -4.477 8.242 -4.559 1 95.94 212 ALA A O 1
ATOM 1562 N N . LEU A 1 213 ? -5.426 6.27 -4.887 1 90.88 213 LEU A N 1
ATOM 1563 C CA . LEU A 1 213 ? -4.43 5.871 -5.875 1 90.88 213 LEU A CA 1
ATOM 1564 C C . LEU A 1 213 ? -4.523 6.742 -7.121 1 90.88 213 LEU A C 1
ATOM 1566 O O . LEU A 1 213 ? -3.502 7.203 -7.637 1 90.88 213 LEU A O 1
ATOM 1570 N N . SER A 1 214 ? -5.723 6.969 -7.582 1 92.62 214 SER A N 1
ATOM 1571 C CA . SER A 1 214 ? -5.934 7.805 -8.758 1 92.62 214 SER A CA 1
ATOM 1572 C C . SER A 1 214 ? -5.516 9.25 -8.5 1 92.62 214 SER A C 1
ATOM 1574 O O . SER A 1 214 ? -4.879 9.883 -9.344 1 92.62 214 SER A O 1
ATOM 1576 N N . GLY A 1 215 ? -5.91 9.719 -7.41 1 96.75 215 GLY A N 1
ATOM 1577 C CA . GLY A 1 215 ? -5.539 11.078 -7.047 1 96.75 215 GLY A CA 1
ATOM 1578 C C . GLY A 1 215 ? -4.039 11.289 -6.973 1 96.75 215 GLY A C 1
ATOM 1579 O O . GLY A 1 215 ? -3.514 12.258 -7.516 1 96.75 215 GLY A O 1
ATOM 1580 N N . PHE A 1 216 ? -3.375 10.367 -6.344 1 95.75 216 PHE A N 1
ATOM 1581 C CA . PHE A 1 216 ? -1.931 10.508 -6.207 1 95.75 216 PHE A CA 1
ATOM 1582 C C . PHE A 1 216 ? -1.239 10.344 -7.555 1 95.75 216 PHE A C 1
ATOM 1584 O O . PHE A 1 216 ? -0.215 10.977 -7.816 1 95.75 216 PHE A O 1
ATOM 1591 N N . ALA A 1 217 ? -1.81 9.516 -8.359 1 91.38 217 ALA A N 1
ATOM 1592 C CA . ALA A 1 217 ? -1.257 9.375 -9.703 1 91.38 217 ALA A CA 1
ATOM 1593 C C . ALA A 1 217 ? -1.245 10.711 -10.438 1 91.38 217 ALA A C 1
ATOM 1595 O O . ALA A 1 217 ? -0.269 11.047 -11.109 1 91.38 217 ALA A O 1
ATOM 1596 N N . VAL A 1 218 ? -2.252 11.461 -10.297 1 94.12 218 VAL A N 1
ATOM 1597 C CA . VAL A 1 218 ? -2.35 12.758 -10.961 1 94.12 218 VAL A CA 1
ATOM 1598 C C . VAL A 1 218 ? -1.471 13.773 -10.234 1 94.12 218 VAL A C 1
ATOM 1600 O O . VAL A 1 218 ? -0.722 14.523 -10.867 1 94.12 218 VAL A O 1
ATOM 1603 N N . TYR A 1 219 ? -1.572 13.797 -8.961 1 96.56 219 TYR A N 1
ATOM 1604 C CA . TYR A 1 219 ? -0.802 14.742 -8.156 1 96.56 219 TYR A CA 1
ATOM 1605 C C . TYR A 1 219 ? 0.694 14.539 -8.359 1 96.56 219 TYR A C 1
ATOM 1607 O O . TYR A 1 219 ? 1.453 15.508 -8.461 1 96.56 219 TYR A O 1
ATOM 1615 N N . GLY A 1 220 ? 1.075 13.305 -8.375 1 93.19 220 GLY A N 1
ATOM 1616 C CA . GLY A 1 220 ? 2.48 12.969 -8.531 1 93.19 220 GLY A CA 1
ATOM 1617 C C . GLY A 1 220 ? 3.072 13.461 -9.836 1 93.19 220 GLY A C 1
ATOM 1618 O O . GLY A 1 220 ? 4.281 13.695 -9.93 1 93.19 220 GLY A O 1
ATOM 1619 N N . ALA A 1 221 ? 2.303 13.664 -10.82 1 91.06 221 ALA A N 1
ATOM 1620 C CA . ALA A 1 221 ? 2.775 14.195 -12.094 1 91.06 221 ALA A CA 1
ATOM 1621 C C . ALA A 1 221 ? 3.303 15.617 -11.93 1 91.06 221 ALA A C 1
ATOM 1623 O O . ALA A 1 221 ? 4.156 16.062 -12.703 1 91.06 221 ALA A O 1
ATOM 1624 N N . PHE A 1 222 ? 2.848 16.297 -10.906 1 93 222 PHE A N 1
ATOM 1625 C CA . PHE A 1 222 ? 3.256 17.672 -10.664 1 93 222 PHE A CA 1
ATOM 1626 C C . PHE A 1 222 ? 4.363 17.734 -9.617 1 93 222 PHE A C 1
ATOM 1628 O O . PHE A 1 222 ? 5.293 18.547 -9.742 1 93 222 PHE A O 1
ATOM 1635 N N . PHE A 1 223 ? 4.293 16.891 -8.648 1 93.44 223 PHE A N 1
ATOM 1636 C CA . PHE A 1 223 ? 5.156 17.094 -7.492 1 93.44 223 PHE A CA 1
ATOM 1637 C C . PHE A 1 223 ? 6.023 15.867 -7.246 1 93.44 223 PHE A C 1
ATOM 1639 O O . PHE A 1 223 ? 6.816 15.836 -6.301 1 93.44 223 PHE A O 1
ATOM 1646 N N . GLY A 1 224 ? 5.902 14.906 -8.133 1 89.75 224 GLY A N 1
ATOM 1647 C CA . GLY A 1 224 ? 6.699 13.695 -8 1 89.75 224 GLY A CA 1
ATOM 1648 C C . GLY A 1 224 ? 5.988 12.602 -7.23 1 89.75 224 GLY A C 1
ATOM 1649 O O . GLY A 1 224 ? 4.961 12.844 -6.598 1 89.75 224 GLY A O 1
ATOM 1650 N N . TYR A 1 225 ? 6.574 11.391 -7.234 1 90.94 225 TYR A N 1
ATOM 1651 C CA . TYR A 1 225 ? 5.918 10.219 -6.664 1 90.94 225 TYR A CA 1
ATOM 1652 C C . TYR A 1 225 ? 6.703 9.68 -5.477 1 90.94 225 TYR A C 1
ATOM 1654 O O . TYR A 1 225 ? 6.34 8.648 -4.898 1 90.94 225 TYR A O 1
ATOM 1662 N N . GLU A 1 226 ? 7.754 10.359 -5.074 1 89.88 226 GLU A N 1
ATOM 1663 C CA . GLU A 1 226 ? 8.586 9.914 -3.961 1 89.88 226 GLU A CA 1
ATOM 1664 C C . GLU A 1 226 ? 7.91 10.188 -2.621 1 89.88 226 GLU A C 1
ATOM 1666 O O . GLU A 1 226 ? 7.117 11.125 -2.5 1 89.88 226 GLU A O 1
ATOM 1671 N N . PRO A 1 227 ? 8.164 9.32 -1.644 1 92.94 227 PRO A N 1
ATOM 1672 C CA . PRO A 1 227 ? 7.68 9.656 -0.304 1 92.94 227 PRO A CA 1
ATOM 1673 C C . PRO A 1 227 ? 8.148 11.031 0.165 1 92.94 227 PRO A C 1
ATOM 1675 O O . PRO A 1 227 ? 9.219 11.492 -0.241 1 92.94 227 PRO A O 1
ATOM 1678 N N . LEU A 1 228 ? 7.355 11.688 0.982 1 95.19 228 LEU A N 1
ATOM 1679 C CA . LEU A 1 228 ? 7.746 13 1.487 1 95.19 228 LEU A CA 1
ATOM 1680 C C . LEU A 1 228 ? 9.062 12.914 2.258 1 95.19 228 LEU A C 1
ATOM 1682 O O . LEU A 1 228 ? 9.914 13.797 2.133 1 95.19 228 LEU A O 1
ATOM 1686 N N . LEU A 1 229 ? 9.18 11.898 3.068 1 94.5 229 LEU A N 1
ATOM 1687 C CA . LEU A 1 229 ? 10.422 11.562 3.758 1 94.5 229 LEU A CA 1
ATOM 1688 C C . LEU A 1 229 ? 10.922 10.188 3.328 1 94.5 229 LEU A C 1
ATOM 1690 O O . LEU A 1 229 ? 10.539 9.172 3.914 1 94.5 229 LEU A O 1
ATOM 1694 N N . PRO A 1 230 ? 11.773 10.188 2.311 1 89.44 230 PRO A N 1
ATOM 1695 C CA . PRO A 1 230 ? 12.297 8.898 1.848 1 89.44 230 PRO A CA 1
ATOM 1696 C C . PRO A 1 230 ? 13.273 8.273 2.834 1 89.44 230 PRO A C 1
ATOM 1698 O O . PRO A 1 230 ? 14.484 8.477 2.717 1 89.44 230 PRO A O 1
ATOM 1701 N N . PHE A 1 231 ? 12.797 7.523 3.793 1 90.75 231 PHE A N 1
ATOM 1702 C CA . PHE A 1 231 ? 13.586 6.875 4.832 1 90.75 231 PHE A CA 1
ATOM 1703 C C . PHE A 1 231 ? 13.688 5.375 4.578 1 90.75 231 PHE A C 1
ATOM 1705 O O . PHE A 1 231 ? 12.922 4.59 5.145 1 90.75 231 PHE A O 1
ATOM 1712 N N . PRO A 1 232 ? 14.523 5.004 3.725 1 83.38 232 PRO A N 1
ATOM 1713 C CA . PRO A 1 232 ? 14.672 3.557 3.533 1 83.38 232 PRO A CA 1
ATOM 1714 C C . PRO A 1 232 ? 15.109 2.836 4.805 1 83.38 232 PRO A C 1
ATOM 1716 O O . PRO A 1 232 ? 16.156 3.162 5.371 1 83.38 232 PRO A O 1
ATOM 1719 N N . VAL A 1 233 ? 14.305 1.972 5.293 1 86.44 233 VAL A N 1
ATOM 1720 C CA . VAL A 1 233 ? 14.539 1.281 6.559 1 86.44 233 VAL A CA 1
ATOM 1721 C C . VAL A 1 233 ? 14.727 -0.213 6.305 1 86.44 233 VAL A C 1
ATOM 1723 O O . VAL A 1 233 ? 14.008 -0.805 5.496 1 86.44 233 VAL A O 1
ATOM 1726 N N . SER A 1 234 ? 15.781 -0.728 6.785 1 85.88 234 SER A N 1
ATOM 1727 C CA . SER A 1 234 ? 16 -2.17 6.789 1 85.88 234 SER A CA 1
ATOM 1728 C C . SER A 1 234 ? 16.266 -2.686 8.195 1 85.88 234 SER A C 1
ATOM 1730 O O . SER A 1 234 ? 17.391 -2.578 8.703 1 85.88 234 SER A O 1
ATOM 1732 N N . LEU A 1 235 ? 15.219 -3.16 8.805 1 89.12 235 LEU A N 1
ATOM 1733 C CA . LEU A 1 235 ? 15.32 -3.617 10.188 1 89.12 235 LEU A CA 1
ATOM 1734 C C . LEU A 1 235 ? 14.852 -5.062 10.32 1 89.12 235 LEU A C 1
ATOM 1736 O O . LEU A 1 235 ? 14.148 -5.57 9.445 1 89.12 235 LEU A O 1
ATOM 1740 N N . ASP A 1 236 ? 15.391 -5.672 11.359 1 84.69 236 ASP A N 1
ATOM 1741 C CA . ASP A 1 236 ? 14.969 -7.031 11.672 1 84.69 236 ASP A CA 1
ATOM 1742 C C . ASP A 1 236 ? 14.172 -7.078 12.969 1 84.69 236 ASP A C 1
ATOM 1744 O O . ASP A 1 236 ? 13.883 -6.035 13.562 1 84.69 236 ASP A O 1
ATOM 1748 N N . VAL A 1 237 ? 13.789 -8.266 13.383 1 86.75 237 VAL A N 1
ATOM 1749 C CA . VAL A 1 237 ? 12.906 -8.484 14.516 1 86.75 237 VAL A CA 1
ATOM 1750 C C . VAL A 1 237 ? 13.586 -8.031 15.805 1 86.75 237 VAL A C 1
ATOM 1752 O O . VAL A 1 237 ? 12.922 -7.766 16.812 1 86.75 237 VAL A O 1
ATOM 1755 N N . ALA A 1 238 ? 14.875 -7.828 15.805 1 88.06 238 ALA A N 1
ATOM 1756 C CA . ALA A 1 238 ? 15.625 -7.391 16.984 1 88.06 238 ALA A CA 1
ATOM 1757 C C . ALA A 1 238 ? 15.242 -5.969 17.375 1 88.06 238 ALA A C 1
ATOM 1759 O O . ALA A 1 238 ? 15.531 -5.531 18.5 1 88.06 238 ALA A O 1
ATOM 1760 N N . SER A 1 239 ? 14.523 -5.25 16.531 1 91.94 239 SER A N 1
ATOM 1761 C CA . SER A 1 239 ? 14.156 -3.863 16.797 1 91.94 239 SER A CA 1
ATOM 1762 C C . SER A 1 239 ? 12.859 -3.783 17.594 1 91.94 239 SER A C 1
ATOM 1764 O O . SER A 1 239 ? 12.445 -2.697 18 1 91.94 239 SER A O 1
ATOM 1766 N N . LEU A 1 240 ? 12.258 -4.879 17.938 1 90.62 240 LEU A N 1
ATOM 1767 C CA . LEU A 1 240 ? 10.953 -4.934 18.578 1 90.62 240 LEU A CA 1
ATOM 1768 C C . LEU A 1 240 ? 10.984 -4.223 19.938 1 90.62 240 LEU A C 1
ATOM 1770 O O . LEU A 1 240 ? 10.102 -3.412 20.234 1 90.62 240 LEU A O 1
ATOM 1774 N N . PRO A 1 241 ? 12.031 -4.438 20.766 1 92.56 241 PRO A N 1
ATOM 1775 C CA . PRO A 1 241 ? 12.047 -3.76 22.078 1 92.56 241 PRO A CA 1
ATOM 1776 C C . PRO A 1 241 ? 12.141 -2.242 21.938 1 92.56 241 PRO A C 1
ATOM 1778 O O . PRO A 1 241 ? 11.508 -1.513 22.719 1 92.56 241 PRO A O 1
ATOM 1781 N N . ALA A 1 242 ? 12.93 -1.826 21.031 1 95.5 242 ALA A N 1
ATOM 1782 C CA . ALA A 1 242 ? 13.031 -0.39 20.797 1 95.5 242 ALA A CA 1
ATOM 1783 C C . ALA A 1 242 ? 11.68 0.194 20.375 1 95.5 242 ALA A C 1
ATOM 1785 O O . ALA A 1 242 ? 11.344 1.319 20.75 1 95.5 242 ALA A O 1
ATOM 1786 N N . GLY A 1 243 ? 10.953 -0.574 19.625 1 96.44 243 GLY A N 1
ATOM 1787 C CA . GLY A 1 243 ? 9.625 -0.145 19.219 1 96.44 243 GLY A CA 1
ATOM 1788 C C . GLY A 1 243 ? 8.664 0.007 20.391 1 96.44 243 GLY A C 1
ATOM 1789 O O . GLY A 1 243 ? 7.871 0.949 20.438 1 96.44 243 GLY A O 1
ATOM 1790 N N . LEU A 1 244 ? 8.734 -0.908 21.312 1 95.56 244 LEU A N 1
ATOM 1791 C CA . LEU A 1 244 ? 7.875 -0.844 22.5 1 95.56 244 LEU A CA 1
ATOM 1792 C C . LEU A 1 244 ? 8.172 0.405 23.312 1 95.56 244 LEU A C 1
ATOM 1794 O O . LEU A 1 244 ? 7.25 1.122 23.719 1 95.56 244 LEU A O 1
ATOM 1798 N N . LEU A 1 245 ? 9.398 0.647 23.484 1 97.25 245 LEU A N 1
ATOM 1799 C CA . LEU A 1 245 ? 9.789 1.822 24.25 1 97.25 245 LEU A CA 1
ATOM 1800 C C . LEU A 1 245 ? 9.398 3.105 23.531 1 97.25 245 LEU A C 1
ATOM 1802 O O . LEU A 1 245 ? 8.922 4.055 24.156 1 97.25 245 LEU A O 1
ATOM 1806 N N . LEU A 1 246 ? 9.648 3.1 22.25 1 97.81 246 LEU A N 1
ATOM 1807 C CA . LEU A 1 246 ? 9.281 4.25 21.438 1 97.81 246 LEU A CA 1
ATOM 1808 C C . LEU A 1 246 ? 7.777 4.492 21.484 1 97.81 246 LEU A C 1
ATOM 1810 O O . LEU A 1 246 ? 7.328 5.641 21.516 1 97.81 246 LEU A O 1
ATOM 1814 N N . GLY A 1 247 ? 7.004 3.418 21.5 1 98.06 247 GLY A N 1
ATOM 1815 C CA . GLY A 1 247 ? 5.559 3.539 21.594 1 98.06 247 GLY A CA 1
ATOM 1816 C C . GLY A 1 247 ? 5.09 4.207 22.859 1 98.06 247 GLY A C 1
ATOM 1817 O O . GLY A 1 247 ? 4.18 5.035 22.844 1 98.06 247 GLY A O 1
ATOM 1818 N N . VAL A 1 248 ? 5.695 3.895 23.906 1 97.81 248 VAL A N 1
ATOM 1819 C CA . VAL A 1 248 ? 5.352 4.484 25.203 1 97.81 248 VAL A CA 1
ATOM 1820 C C . VAL A 1 248 ? 5.656 5.984 25.188 1 97.81 248 VAL A C 1
ATOM 1822 O O . VAL A 1 248 ? 4.828 6.797 25.609 1 97.81 248 VAL A O 1
ATOM 1825 N N . LEU A 1 249 ? 6.77 6.34 24.703 1 98.38 249 LEU A N 1
ATOM 1826 C CA . LEU A 1 249 ? 7.18 7.738 24.656 1 98.38 249 LEU A CA 1
ATOM 1827 C C . LEU A 1 249 ? 6.309 8.523 23.672 1 98.38 249 LEU A C 1
ATOM 1829 O O . LEU A 1 249 ? 5.973 9.68 23.922 1 98.38 249 LEU A O 1
ATOM 1833 N N . ALA A 1 250 ? 6 7.887 22.578 1 98.69 250 ALA A N 1
ATOM 1834 C CA . ALA A 1 250 ? 5.125 8.516 21.594 1 98.69 250 ALA A CA 1
ATOM 1835 C C . ALA A 1 250 ? 3.74 8.781 22.172 1 98.69 250 ALA A C 1
ATOM 1837 O O . ALA A 1 250 ? 3.133 9.82 21.906 1 98.69 250 ALA A O 1
ATOM 1838 N N . ALA A 1 251 ? 3.258 7.836 22.953 1 98.12 251 ALA A N 1
ATOM 1839 C CA . ALA A 1 251 ? 1.969 8.016 23.609 1 98.12 251 ALA A CA 1
ATOM 1840 C C . ALA A 1 251 ? 2.01 9.195 24.578 1 98.12 251 ALA A C 1
ATOM 1842 O O . ALA A 1 251 ? 1.055 9.969 24.672 1 98.12 251 ALA A O 1
ATOM 1843 N N . ALA A 1 252 ? 3.062 9.266 25.297 1 98.38 252 ALA A N 1
ATOM 1844 C CA . ALA A 1 252 ? 3.227 10.375 26.219 1 98.38 252 ALA A CA 1
ATOM 1845 C C . ALA A 1 252 ? 3.24 11.711 25.484 1 98.38 252 ALA A C 1
ATOM 1847 O O . ALA A 1 252 ? 2.598 12.672 25.922 1 98.38 252 ALA A O 1
ATOM 1848 N N . LEU A 1 253 ? 3.953 11.766 24.438 1 98.62 253 LEU A N 1
ATOM 1849 C CA . LEU A 1 253 ? 4.059 12.984 23.641 1 98.62 253 LEU A CA 1
ATOM 1850 C C . LEU A 1 253 ? 2.707 13.359 23.031 1 98.62 253 LEU A C 1
ATOM 1852 O O . LEU A 1 253 ? 2.311 14.523 23.062 1 98.62 253 LEU A O 1
ATOM 1856 N N . ALA A 1 254 ? 2.064 12.375 22.438 1 98.06 254 ALA A N 1
ATOM 1857 C CA . ALA A 1 254 ? 0.738 12.602 21.875 1 98.06 254 ALA A CA 1
ATOM 1858 C C . ALA A 1 254 ? -0.235 13.109 22.922 1 98.06 254 ALA A C 1
ATOM 1860 O O . ALA A 1 254 ? -1.024 14.023 22.672 1 98.06 254 ALA A O 1
ATOM 1861 N N . THR A 1 255 ? -0.186 12.547 24.094 1 97.31 255 THR A N 1
ATOM 1862 C CA . THR A 1 255 ? -1.065 12.93 25.188 1 97.31 255 THR A CA 1
ATOM 1863 C C . THR A 1 255 ? -0.771 14.352 25.641 1 97.31 255 THR A C 1
ATOM 1865 O O . THR A 1 255 ? -1.692 15.141 25.859 1 97.31 255 THR A O 1
ATOM 1868 N N . LEU A 1 256 ? 0.473 14.641 25.797 1 97.88 256 LEU A N 1
ATOM 1869 C CA . LEU A 1 256 ? 0.864 15.984 26.203 1 97.88 256 LEU A CA 1
ATOM 1870 C C . LEU A 1 256 ? 0.356 17.016 25.219 1 97.88 256 LEU A C 1
ATOM 1872 O O . LEU A 1 256 ? -0.127 18.078 25.609 1 97.88 256 LEU A O 1
ATOM 1876 N N . TRP A 1 257 ? 0.515 16.734 23.984 1 97.69 257 TRP A N 1
ATOM 1877 C CA . TRP A 1 257 ? 0.088 17.656 22.938 1 97.69 257 TRP A CA 1
ATOM 1878 C C . TRP A 1 257 ? -1.43 17.812 22.938 1 97.69 257 TRP A C 1
ATOM 1880 O O . TRP A 1 257 ? -1.95 18.922 22.984 1 97.69 257 TRP A O 1
ATOM 1890 N N . THR A 1 258 ? -2.188 16.719 22.891 1 94.44 258 THR A N 1
ATOM 1891 C CA . THR A 1 258 ? -3.637 16.766 22.719 1 94.44 258 THR A CA 1
ATOM 1892 C C . THR A 1 258 ? -4.316 17.266 24 1 94.44 258 THR A C 1
ATOM 1894 O O . THR A 1 258 ? -5.215 18.109 23.938 1 94.44 258 THR A O 1
ATOM 1897 N N . GLU A 1 259 ? -3.893 16.781 25.156 1 95.25 259 GLU A N 1
ATOM 1898 C CA . GLU A 1 259 ? -4.477 17.234 26.422 1 95.25 259 GLU A CA 1
ATOM 1899 C C . GLU A 1 259 ? -4.051 18.656 26.75 1 95.25 259 GLU A C 1
ATOM 1901 O O . GLU A 1 259 ? -4.832 19.438 27.297 1 95.25 259 GLU A O 1
ATOM 1906 N N . GLY A 1 260 ? -2.83 18.938 26.469 1 96.75 260 GLY A N 1
ATOM 1907 C CA . GLY A 1 260 ? -2.393 20.312 26.656 1 96.75 260 GLY A CA 1
ATOM 1908 C C . GLY A 1 260 ? -3.154 21.297 25.781 1 96.75 260 GLY A C 1
ATOM 1909 O O . GLY A 1 260 ? -3.523 22.375 26.25 1 96.75 260 GLY A O 1
ATOM 1910 N N . GLY A 1 261 ? -3.318 20.969 24.562 1 95.94 261 GLY A N 1
ATOM 1911 C CA . GLY A 1 261 ? -4.098 21.812 23.656 1 95.94 261 GLY A CA 1
ATOM 1912 C C . GLY A 1 261 ? -5.531 22 24.125 1 95.94 261 GLY A C 1
ATOM 1913 O O . GLY A 1 261 ? -6.066 23.109 24.047 1 95.94 261 GLY A O 1
ATOM 1914 N N . LYS A 1 262 ? -6.145 20.984 24.578 1 93.25 262 LYS A N 1
ATOM 1915 C CA . LYS A 1 262 ? -7.512 21.047 25.078 1 93.25 262 LYS A CA 1
ATOM 1916 C C . LYS A 1 262 ? -7.605 21.969 26.297 1 93.25 262 LYS A C 1
ATOM 1918 O O . LYS A 1 262 ? -8.539 22.766 26.406 1 93.25 262 LYS A O 1
ATOM 1923 N N . ALA A 1 263 ? -6.719 21.734 27.172 1 95.62 263 ALA A N 1
ATOM 1924 C CA . ALA A 1 263 ? -6.695 22.578 28.375 1 95.62 263 ALA A CA 1
ATOM 1925 C C . ALA A 1 263 ? -6.535 24.047 28.016 1 95.62 263 ALA A C 1
ATOM 1927 O O . ALA A 1 263 ? -7.207 24.906 28.578 1 95.62 263 ALA A O 1
ATOM 1928 N N . LEU A 1 264 ? -5.672 24.25 27.094 1 96.69 264 LEU A N 1
ATOM 1929 C CA . LEU A 1 264 ? -5.438 25.641 26.688 1 96.69 264 LEU A CA 1
ATOM 1930 C C . LEU A 1 264 ? -6.664 26.203 25.969 1 96.69 264 LEU A C 1
ATOM 1932 O O . LEU A 1 264 ? -6.965 27.391 26.109 1 96.69 264 LEU A O 1
ATOM 1936 N N . SER A 1 265 ? -7.277 25.391 25.219 1 94.75 265 SER A N 1
ATOM 1937 C CA . SER A 1 265 ? -8.5 25.812 24.547 1 94.75 265 SER A CA 1
ATOM 1938 C C . SER A 1 265 ? -9.562 26.25 25.562 1 94.75 265 SER A C 1
ATOM 1940 O O . SER A 1 265 ? -10.258 27.25 25.344 1 94.75 265 SER A O 1
ATOM 1942 N N . ALA A 1 266 ? -9.688 25.547 26.609 1 94.62 266 ALA A N 1
ATOM 1943 C CA . ALA A 1 266 ? -10.641 25.891 27.656 1 94.62 266 ALA A CA 1
ATOM 1944 C C . ALA A 1 266 ? -10.266 27.203 28.344 1 94.62 266 ALA A C 1
ATOM 1946 O O . ALA A 1 266 ? -11.141 28 28.672 1 94.62 266 ALA A O 1
ATOM 1947 N N . TRP A 1 267 ? -9.031 27.375 28.453 1 96.06 267 TRP A N 1
ATOM 1948 C CA . TRP A 1 267 ? -8.547 28.578 29.125 1 96.06 267 TRP A CA 1
ATOM 1949 C C . TRP A 1 267 ? -8.711 29.812 28.234 1 96.06 267 TRP A C 1
ATOM 1951 O O . TRP A 1 267 ? -8.906 30.922 28.719 1 96.06 267 TRP A O 1
ATOM 1961 N N . LEU A 1 268 ? -8.664 29.594 26.922 1 96 268 LEU A N 1
ATOM 1962 C CA . LEU A 1 268 ? -8.695 30.719 25.984 1 96 268 LEU A CA 1
ATOM 1963 C C . LEU A 1 268 ? -10.117 30.969 25.484 1 96 268 LEU A C 1
ATOM 1965 O O . LEU A 1 268 ? -10.359 31.922 24.75 1 96 268 LEU A O 1
ATOM 1969 N N . LYS A 1 269 ? -11 30.234 25.969 1 92.69 269 LYS A N 1
ATOM 1970 C CA . LYS A 1 269 ? -12.383 30.266 25.5 1 92.69 269 LYS A CA 1
ATOM 1971 C C . LYS A 1 269 ? -13 31.641 25.672 1 92.69 269 LYS A C 1
ATOM 1973 O O . LYS A 1 269 ? -13.773 32.094 24.828 1 92.69 269 LYS A O 1
ATOM 1978 N N . PRO A 1 270 ? -12.633 32.375 26.719 1 94.75 270 PRO A N 1
ATOM 1979 C CA . PRO A 1 270 ? -13.25 33.688 26.922 1 94.75 270 PRO A CA 1
ATOM 1980 C C . PRO A 1 270 ? -12.75 34.75 25.922 1 94.75 270 PRO A C 1
ATOM 1982 O O . PRO A 1 270 ? -13.398 35.781 25.734 1 94.75 270 PRO A O 1
ATOM 1985 N N . LEU A 1 271 ? -11.711 34.5 25.281 1 95.12 271 LEU A N 1
ATOM 1986 C CA . LEU A 1 271 ? -11.164 35.469 24.328 1 95.12 271 LEU A CA 1
ATOM 1987 C C . LEU A 1 271 ? -11.883 35.344 22.984 1 95.12 271 LEU A C 1
ATOM 1989 O O . LEU A 1 271 ? -12.227 34.25 22.547 1 95.12 271 LEU A O 1
ATOM 1993 N N . PRO A 1 272 ? -12.117 36.562 22.453 1 94.5 272 PRO A N 1
ATOM 1994 C CA . PRO A 1 272 ? -12.711 36.531 21.109 1 94.5 272 PRO A CA 1
ATOM 1995 C C . PRO A 1 272 ? -11.844 35.75 20.109 1 94.5 272 PRO A C 1
ATOM 1997 O O . PRO A 1 272 ? -10.617 35.781 20.203 1 94.5 272 PRO A O 1
ATOM 2000 N N . PHE A 1 273 ? -12.477 35.156 19.172 1 93.44 273 PHE A N 1
ATOM 2001 C CA . PHE A 1 273 ? -11.844 34.25 18.219 1 93.44 273 PHE A CA 1
ATOM 2002 C C . PHE A 1 273 ? -10.688 34.938 17.5 1 93.44 273 PHE A C 1
ATOM 2004 O O . PHE A 1 273 ? -9.602 34.375 17.375 1 93.44 273 PHE A O 1
ATOM 2011 N N . PRO A 1 274 ? -10.797 36.25 17.016 1 95.25 274 PRO A N 1
ATOM 2012 C CA . PRO A 1 274 ? -9.68 36.906 16.359 1 95.25 274 PRO A CA 1
ATOM 2013 C C . PRO A 1 274 ? -8.484 37.125 17.281 1 95.25 274 PRO A C 1
ATOM 2015 O O . PRO A 1 274 ? -7.332 37.062 16.844 1 95.25 274 PRO A O 1
ATOM 2018 N N . LEU A 1 275 ? -8.75 37.312 18.531 1 96.69 275 LEU A N 1
ATOM 2019 C CA . LEU A 1 275 ? -7.66 37.531 19.484 1 96.69 275 LEU A CA 1
ATOM 2020 C C . LEU A 1 275 ? -6.914 36.25 19.75 1 96.69 275 LEU A C 1
ATOM 2022 O O . LEU A 1 275 ? -5.699 36.25 19.969 1 96.69 275 LEU A O 1
ATOM 2026 N N . ARG A 1 276 ? -7.648 35.188 19.797 1 96.75 276 ARG A N 1
ATOM 2027 C CA . ARG A 1 276 ? -7.012 33.906 19.953 1 96.75 276 ARG A CA 1
ATOM 2028 C C . ARG A 1 276 ? -6.027 33.625 18.812 1 96.75 276 ARG A C 1
ATOM 2030 O O . ARG A 1 276 ? -4.891 33.219 19.062 1 96.75 276 ARG A O 1
ATOM 2037 N N . HIS A 1 277 ? -6.48 33.906 17.641 1 97.12 277 HIS A N 1
ATOM 2038 C CA . HIS A 1 277 ? -5.617 33.688 16.484 1 97.12 277 HIS A CA 1
ATOM 2039 C C . HIS A 1 277 ? -4.453 34.656 16.469 1 97.12 277 HIS A C 1
ATOM 2041 O O . HIS A 1 277 ? -3.35 34.312 16.047 1 97.12 277 HIS A O 1
ATOM 2047 N N . ALA A 1 278 ? -4.695 35.844 16.938 1 97.69 278 ALA A N 1
ATOM 2048 C CA . ALA A 1 278 ? -3.619 36.844 17.031 1 97.69 278 ALA A CA 1
ATOM 2049 C C . ALA A 1 278 ? -2.537 36.375 18 1 97.69 278 ALA A C 1
ATOM 2051 O O . ALA A 1 278 ? -1.353 36.656 17.797 1 97.69 278 ALA A O 1
ATOM 2052 N N . LEU A 1 279 ? -2.977 35.688 19.016 1 97.81 279 LEU A N 1
ATOM 2053 C CA . LEU A 1 279 ? -2.023 35.156 19.969 1 97.81 279 LEU A CA 1
ATOM 2054 C C . LEU A 1 279 ? -1.089 34.156 19.297 1 97.81 279 LEU A C 1
ATOM 2056 O O . LEU A 1 279 ? 0.112 34.125 19.578 1 97.81 279 LEU A O 1
ATOM 2060 N N . LEU A 1 280 ? -1.661 33.312 18.484 1 97.81 280 LEU A N 1
ATOM 2061 C CA . LEU A 1 280 ? -0.824 32.406 17.719 1 97.81 280 LEU A CA 1
ATOM 2062 C C . LEU A 1 280 ? 0.107 33.156 16.781 1 97.81 280 LEU A C 1
ATOM 2064 O O . LEU A 1 280 ? 1.284 32.812 16.656 1 97.81 280 LEU A O 1
ATOM 2068 N N . GLY A 1 281 ? -0.445 34.188 16.141 1 98 281 GLY A N 1
ATOM 2069 C CA . GLY A 1 281 ? 0.39 35.031 15.297 1 98 281 GLY A CA 1
ATOM 2070 C C . GLY A 1 281 ? 1.562 35.656 16.047 1 98 281 GLY A C 1
ATOM 2071 O O . GLY A 1 281 ? 2.664 35.75 15.508 1 98 281 GLY A O 1
ATOM 2072 N N . LEU A 1 282 ? 1.302 36.031 17.266 1 97.75 282 LEU A N 1
ATOM 2073 C CA . LEU A 1 282 ? 2.359 36.594 18.078 1 97.75 282 LEU A CA 1
ATOM 2074 C C . LEU A 1 282 ? 3.43 35.562 18.391 1 97.75 282 LEU A C 1
ATOM 2076 O O . LEU A 1 282 ? 4.625 35.844 18.344 1 97.75 282 LEU A O 1
ATOM 2080 N N . ALA A 1 283 ? 2.988 34.406 18.75 1 97.94 283 ALA A N 1
ATOM 2081 C CA . ALA A 1 283 ? 3.936 33.344 19.031 1 97.94 283 ALA A CA 1
ATOM 2082 C C . ALA A 1 283 ? 4.785 33.031 17.812 1 97.94 283 ALA A C 1
ATOM 2084 O O . ALA A 1 283 ? 5.984 32.75 17.922 1 97.94 283 ALA A O 1
ATOM 2085 N N . LEU A 1 284 ? 4.195 33.062 16.656 1 97.12 284 LEU A N 1
ATOM 2086 C CA . LEU A 1 284 ? 4.91 32.812 15.414 1 97.12 284 LEU A CA 1
ATOM 2087 C C . LEU A 1 284 ? 5.895 33.938 15.094 1 97.12 284 LEU A C 1
ATOM 2089 O O . LEU A 1 284 ? 6.984 33.656 14.578 1 97.12 284 LEU A O 1
ATOM 2093 N N . ALA A 1 285 ? 5.477 35.125 15.43 1 95.69 285 ALA A N 1
ATOM 2094 C CA . ALA A 1 285 ? 6.379 36.25 15.242 1 95.69 285 ALA A CA 1
ATOM 2095 C C . ALA A 1 285 ? 7.625 36.125 16.109 1 95.69 285 ALA A C 1
ATOM 2097 O O . ALA A 1 285 ? 8.742 36.375 15.656 1 95.69 285 ALA A O 1
ATOM 2098 N N . LEU A 1 286 ? 7.387 35.719 17.312 1 95.06 286 LEU A N 1
ATOM 2099 C CA . LEU A 1 286 ? 8.508 35.5 18.219 1 95.06 286 LEU A CA 1
ATOM 2100 C C . LEU A 1 286 ? 9.391 34.375 17.75 1 95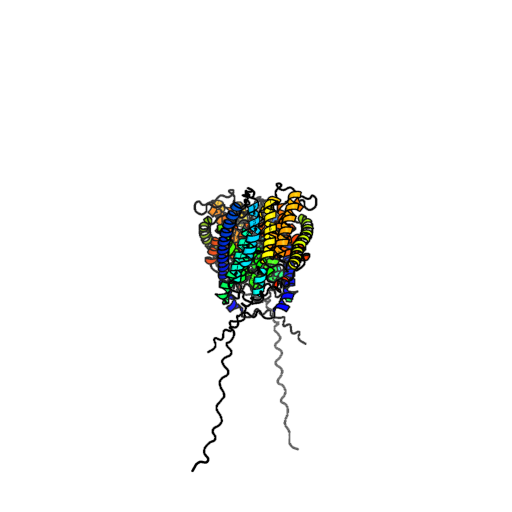.06 286 LEU A C 1
ATOM 2102 O O . LEU A 1 286 ? 10.617 34.438 17.828 1 95.06 286 LEU A O 1
ATOM 2106 N N . ALA A 1 287 ? 8.789 33.312 17.266 1 94.62 287 ALA A N 1
ATOM 2107 C CA . ALA A 1 287 ? 9.562 32.188 16.734 1 94.62 287 ALA A CA 1
ATOM 2108 C C . ALA A 1 287 ? 10.367 32.594 15.508 1 94.62 287 ALA A C 1
ATOM 2110 O O . ALA A 1 287 ? 11.5 32.156 15.32 1 94.62 287 ALA A O 1
ATOM 2111 N N . LEU A 1 288 ? 9.789 33.406 14.695 1 93.19 288 LEU A N 1
ATOM 2112 C CA . LEU A 1 288 ? 10.469 33.906 13.5 1 93.19 288 LEU A CA 1
ATOM 2113 C C . LEU A 1 288 ? 11.75 34.656 13.875 1 93.19 288 LEU A C 1
ATOM 2115 O O . LEU A 1 288 ? 12.766 34.531 13.18 1 93.19 288 LEU A O 1
ATOM 2119 N N . LEU A 1 289 ? 11.719 35.312 15.008 1 90.88 289 LEU A N 1
ATOM 2120 C CA . LEU A 1 289 ? 12.844 36.125 15.43 1 90.88 289 LEU A CA 1
ATOM 2121 C C . LEU A 1 289 ? 13.883 35.312 16.172 1 90.88 289 LEU A C 1
ATOM 2123 O O . LEU A 1 289 ? 15.086 35.562 16.062 1 90.88 289 LEU A O 1
ATOM 2127 N N . PHE A 1 290 ? 13.398 34.25 16.891 1 90.25 290 PHE A N 1
ATOM 2128 C CA . PHE A 1 290 ? 14.328 33.625 17.812 1 90.25 290 PHE A CA 1
ATOM 2129 C C . PHE A 1 290 ? 14.578 32.156 17.422 1 90.25 290 PHE A C 1
ATOM 2131 O O . PHE A 1 290 ? 15.633 31.594 17.734 1 90.25 290 PHE A O 1
ATOM 2138 N N . LEU A 1 291 ? 13.578 31.547 16.812 1 91.31 291 LEU A N 1
ATOM 2139 C CA . LEU A 1 291 ? 13.68 30.125 16.469 1 91.31 291 LEU A CA 1
ATOM 2140 C C . LEU A 1 291 ? 12.883 29.812 15.211 1 91.31 291 LEU A C 1
ATOM 2142 O O . LEU A 1 291 ? 11.938 29.016 15.25 1 91.31 291 LEU A O 1
ATOM 2146 N N . PRO A 1 292 ? 13.367 30.312 14.102 1 91.19 292 PRO A N 1
ATOM 2147 C CA . PRO A 1 292 ? 12.609 30.172 12.852 1 91.19 292 PRO A CA 1
ATOM 2148 C C . PRO A 1 292 ? 12.453 28.703 12.438 1 91.19 292 PRO A C 1
ATOM 2150 O O . PRO A 1 292 ? 11.516 28.359 11.711 1 91.19 292 PRO A O 1
ATOM 2153 N N . GLU A 1 293 ? 13.273 27.797 13.023 1 91.62 293 GLU A N 1
ATOM 2154 C CA . GLU A 1 293 ? 13.219 26.375 12.68 1 91.62 293 GLU A CA 1
ATOM 2155 C C . GLU A 1 293 ? 11.906 25.75 13.156 1 91.62 293 GLU A C 1
ATOM 2157 O O . GLU A 1 293 ? 11.516 24.672 12.68 1 91.62 293 GLU A O 1
ATOM 2162 N N . ALA A 1 294 ? 11.281 26.438 14.055 1 94.56 294 ALA A N 1
ATOM 2163 C CA . ALA A 1 294 ? 10.039 25.906 14.617 1 94.56 294 ALA A CA 1
ATOM 2164 C C . ALA A 1 294 ? 8.844 26.234 13.734 1 94.56 294 ALA A C 1
ATOM 2166 O O . ALA A 1 294 ? 7.758 25.688 13.914 1 94.56 294 ALA A O 1
ATOM 2167 N N . LEU A 1 295 ? 9.078 27.062 12.742 1 94.25 295 LEU A N 1
ATOM 2168 C CA . LEU A 1 295 ? 7.98 27.547 11.898 1 94.25 295 LEU A CA 1
ATOM 2169 C C . LEU A 1 295 ? 7.711 26.562 10.758 1 94.25 295 LEU A C 1
ATOM 2171 O O . LEU A 1 295 ? 8.586 25.766 10.391 1 94.25 295 LEU A O 1
ATOM 2175 N N . GLY A 1 296 ? 6.461 26.578 10.258 1 92.25 296 GLY A N 1
ATOM 2176 C CA . GLY A 1 296 ? 6.109 25.781 9.086 1 92.25 296 GLY A CA 1
ATOM 2177 C C . GLY A 1 296 ? 5.75 24.344 9.414 1 92.25 296 GLY A C 1
ATOM 2178 O O . GLY A 1 296 ? 5.539 24.016 10.586 1 92.25 296 GLY A O 1
ATOM 2179 N N . ASN A 1 297 ? 5.57 23.531 8.406 1 90.19 297 ASN A N 1
ATOM 2180 C CA . ASN A 1 297 ? 5.047 22.172 8.578 1 90.19 297 ASN A CA 1
ATOM 2181 C C . ASN A 1 297 ? 6.035 21.281 9.32 1 90.19 297 ASN A C 1
ATOM 2183 O O . ASN A 1 297 ? 5.637 20.328 9.992 1 90.19 297 ASN A O 1
ATOM 2187 N N . GLY A 1 298 ? 7.32 21.5 9.164 1 93.06 298 GLY A N 1
ATOM 2188 C CA . GLY A 1 298 ? 8.305 20.875 10.031 1 93.06 298 GLY A CA 1
ATOM 2189 C C . GLY A 1 298 ? 8.867 19.578 9.453 1 93.06 298 GLY A C 1
ATOM 2190 O O . GLY A 1 298 ? 9.852 19.047 9.961 1 93.06 298 GLY A O 1
ATOM 2191 N N . LEU A 1 299 ? 8.32 19.031 8.352 1 94.62 299 LEU A N 1
ATOM 2192 C CA . LEU A 1 299 ? 8.789 17.766 7.805 1 94.62 299 LEU A CA 1
ATOM 2193 C C . LEU A 1 299 ? 10.227 17.891 7.297 1 94.62 299 LEU A C 1
ATOM 2195 O O . LEU A 1 299 ? 11.016 16.953 7.422 1 94.62 299 LEU A O 1
ATOM 2199 N N . GLY A 1 300 ? 10.5 19.031 6.699 1 92.88 300 GLY A N 1
ATOM 2200 C CA . GLY A 1 300 ? 11.867 19.266 6.281 1 92.88 300 GLY A CA 1
ATOM 2201 C C . GLY A 1 300 ? 12.867 19.203 7.422 1 92.88 300 GLY A C 1
ATOM 2202 O O . GLY A 1 300 ? 13.961 18.656 7.262 1 92.88 300 GLY A O 1
ATOM 2203 N N . TRP A 1 301 ? 12.492 19.641 8.508 1 93.31 301 TRP A N 1
ATOM 2204 C CA . TRP A 1 301 ? 13.367 19.656 9.672 1 93.31 301 TRP A CA 1
ATOM 2205 C C . TRP A 1 301 ? 13.5 18.25 10.258 1 93.31 301 TRP A C 1
ATOM 2207 O O . TRP A 1 301 ? 14.523 17.922 10.859 1 93.31 301 TRP A O 1
ATOM 2217 N N . VAL A 1 302 ? 12.477 17.422 10.117 1 96.12 302 VAL A N 1
ATOM 2218 C CA . VAL A 1 302 ? 12.609 16.031 10.516 1 96.12 302 VAL A CA 1
ATOM 2219 C C . VAL A 1 302 ? 13.695 15.359 9.688 1 96.12 302 VAL A C 1
ATOM 2221 O O . VAL A 1 302 ? 14.508 14.594 10.219 1 96.12 302 VAL A O 1
ATOM 2224 N N . ALA A 1 303 ? 13.672 15.672 8.391 1 94.19 303 ALA A N 1
ATOM 2225 C CA . ALA A 1 303 ? 14.703 15.125 7.52 1 94.19 303 ALA A CA 1
ATOM 2226 C C . ALA A 1 303 ? 16.094 15.57 7.969 1 94.19 303 ALA A C 1
ATOM 2228 O O . ALA A 1 303 ? 17.031 14.766 8.031 1 94.19 303 ALA A O 1
ATOM 2229 N N . VAL A 1 304 ? 16.25 16.828 8.32 1 92.56 304 VAL A N 1
ATOM 2230 C CA . VAL A 1 304 ? 17.531 17.359 8.773 1 92.56 304 VAL A CA 1
ATOM 2231 C C . VAL A 1 304 ? 17.906 16.734 10.102 1 92.56 304 VAL A C 1
ATOM 2233 O O . VAL A 1 304 ? 19.094 16.453 10.344 1 92.56 304 VAL A O 1
ATOM 2236 N N . ALA A 1 305 ? 16.938 16.469 10.898 1 95.19 305 ALA A N 1
ATOM 2237 C CA . ALA A 1 305 ? 17.172 15.93 12.234 1 95.19 305 ALA A CA 1
ATOM 2238 C C . ALA A 1 305 ? 17.766 14.523 12.164 1 95.19 305 ALA A C 1
ATOM 2240 O O . ALA A 1 305 ? 18.375 14.047 13.125 1 95.19 305 ALA A O 1
ATOM 2241 N N . THR A 1 306 ? 17.562 13.82 11.062 1 94.81 306 THR A N 1
ATOM 2242 C CA . THR A 1 306 ? 18.078 12.469 10.93 1 94.81 306 THR A CA 1
ATOM 2243 C C . THR A 1 306 ? 19.547 12.5 10.477 1 94.81 306 THR A C 1
ATOM 2245 O O . THR A 1 306 ? 20.203 11.461 10.438 1 94.81 306 THR A O 1
ATOM 2248 N N . THR A 1 307 ? 20.031 13.695 10.172 1 91.69 307 THR A N 1
ATOM 2249 C CA . THR A 1 307 ? 21.438 13.883 9.828 1 91.69 307 THR A CA 1
ATOM 2250 C C . THR A 1 307 ? 22.234 14.375 11.031 1 91.69 307 THR A C 1
ATOM 2252 O O . THR A 1 307 ? 21.641 14.789 12.039 1 91.69 307 THR A O 1
ATOM 2255 N N . PRO A 1 308 ? 23.516 14.328 10.945 1 91 308 PRO A N 1
ATOM 2256 C CA . PRO A 1 308 ? 24.328 14.781 12.078 1 91 308 PRO A CA 1
ATOM 2257 C C . PRO A 1 308 ? 24.422 16.297 12.172 1 91 308 PRO A C 1
ATOM 2259 O O . PRO A 1 308 ? 25.109 16.828 13.055 1 91 308 PRO A O 1
ATOM 2262 N N . LEU A 1 309 ? 23.734 16.969 11.398 1 89.81 309 LEU A N 1
ATOM 2263 C CA . LEU A 1 309 ? 23.859 18.422 11.312 1 89.81 309 LEU A CA 1
ATOM 2264 C C . LEU A 1 309 ? 23.297 19.094 12.562 1 89.81 309 LEU A C 1
ATOM 2266 O O . LEU A 1 309 ? 23.734 20.188 12.93 1 89.81 309 LEU A O 1
ATOM 2270 N N . LEU A 1 310 ? 22.297 18.5 13.203 1 91.62 310 LEU A N 1
ATOM 2271 C CA . LEU A 1 310 ? 21.703 19.062 14.406 1 91.62 310 LEU A CA 1
ATOM 2272 C C . LEU A 1 310 ? 22.219 18.359 15.656 1 91.62 310 LEU A C 1
ATOM 2274 O O . LEU A 1 310 ? 22.125 17.141 15.758 1 91.62 310 LEU A O 1
ATOM 2278 N N . ALA A 1 311 ? 22.688 19.188 16.547 1 93.56 311 ALA A N 1
ATOM 2279 C CA . ALA A 1 311 ? 23.109 18.641 17.844 1 93.56 311 ALA A CA 1
ATOM 2280 C C . ALA A 1 311 ? 21.922 18.156 18.656 1 93.56 311 ALA A C 1
ATOM 2282 O O . ALA A 1 311 ? 20.797 18.641 18.469 1 93.56 311 ALA A O 1
ATOM 2283 N N . PRO A 1 312 ? 22.188 17.234 19.547 1 94.69 312 PRO A N 1
ATOM 2284 C CA . PRO A 1 312 ? 21.078 16.703 20.344 1 94.69 312 PRO A CA 1
ATOM 2285 C C . PRO A 1 312 ? 20.312 17.781 21.109 1 94.69 312 PRO A C 1
ATOM 2287 O O . PRO A 1 312 ? 19.094 17.734 21.203 1 94.69 312 PRO A O 1
ATOM 2290 N N . TRP A 1 313 ? 21.047 18.75 21.594 1 94.88 313 TRP A N 1
ATOM 2291 C CA . TRP A 1 313 ? 20.375 19.812 22.344 1 94.88 313 TRP A CA 1
ATOM 2292 C C . TRP A 1 313 ? 19.516 20.672 21.422 1 94.88 313 TRP A C 1
ATOM 2294 O O . TRP A 1 313 ? 18.422 21.109 21.828 1 94.88 313 TRP A O 1
ATOM 2304 N N . ALA A 1 314 ? 20.016 20.922 20.266 1 94.56 314 ALA A N 1
ATOM 2305 C CA . ALA A 1 314 ? 19.234 21.672 19.281 1 94.56 314 ALA A CA 1
ATOM 2306 C C . ALA A 1 314 ? 17.969 20.922 18.875 1 94.56 314 ALA A C 1
ATOM 2308 O O . ALA A 1 314 ? 16.922 21.531 18.688 1 94.56 314 ALA A O 1
ATOM 2309 N N . LEU A 1 315 ? 18.125 19.656 18.828 1 95.69 315 LEU A N 1
ATOM 2310 C CA . LEU A 1 315 ? 16.984 18.797 18.484 1 95.69 315 LEU A CA 1
ATOM 2311 C C . LEU A 1 315 ? 15.945 18.828 19.594 1 95.69 315 LEU A C 1
ATOM 2313 O O . LEU A 1 315 ? 14.742 18.875 19.328 1 95.69 315 LEU A O 1
ATOM 2317 N N . LEU A 1 316 ? 16.391 18.719 20.797 1 96.81 316 LEU A N 1
ATOM 2318 C CA . LEU A 1 316 ? 15.484 18.781 21.938 1 96.81 316 LEU A CA 1
ATOM 2319 C C . LEU A 1 316 ? 14.742 20.125 21.969 1 96.81 316 LEU A C 1
ATOM 2321 O O . LEU A 1 316 ? 13.531 20.156 22.203 1 96.81 316 LEU A O 1
ATOM 2325 N N . TYR A 1 317 ? 15.453 21.203 21.719 1 96 317 TYR A N 1
ATOM 2326 C CA . TYR A 1 317 ? 14.852 22.516 21.703 1 96 317 TYR A CA 1
ATOM 2327 C C . TYR A 1 317 ? 13.805 22.641 20.594 1 96 317 TYR A C 1
ATOM 2329 O O . TYR A 1 317 ? 12.742 23.219 20.781 1 96 317 TYR A O 1
ATOM 2337 N N . LEU A 1 318 ? 14.148 22.141 19.469 1 96.56 318 LEU A N 1
ATOM 2338 C CA . LEU A 1 318 ? 13.219 22.172 18.344 1 96.56 318 LEU A CA 1
ATOM 2339 C C . LEU A 1 318 ? 11.953 21.375 18.641 1 96.56 318 LEU A C 1
ATOM 2341 O O . LEU A 1 318 ? 10.844 21.828 18.344 1 96.56 318 LEU A O 1
ATOM 2345 N N . LEU A 1 319 ? 12.109 20.203 19.234 1 98.25 319 LEU A N 1
ATOM 2346 C CA . LEU A 1 319 ? 10.977 19.375 19.609 1 98.25 319 LEU A CA 1
ATOM 2347 C C . LEU A 1 319 ? 10.07 20.094 20.594 1 98.25 319 LEU A C 1
ATOM 2349 O O . LEU A 1 319 ? 8.852 20.109 20.438 1 98.25 319 LEU A O 1
ATOM 2353 N N . LEU A 1 320 ? 10.664 20.719 21.562 1 98.12 320 LEU A N 1
ATOM 2354 C CA . LEU A 1 320 ? 9.898 21.422 22.578 1 98.12 320 LEU A CA 1
ATOM 2355 C C . LEU A 1 320 ? 9.211 22.656 22 1 98.12 320 LEU A C 1
ATOM 2357 O O . LEU A 1 320 ? 8.062 22.953 22.328 1 98.12 320 LEU A O 1
ATOM 2361 N N . ALA A 1 321 ? 9.93 23.391 21.203 1 97.56 321 ALA A N 1
ATOM 2362 C CA . ALA A 1 321 ? 9.359 24.578 20.562 1 97.56 321 ALA A CA 1
ATOM 2363 C C . ALA A 1 321 ? 8.164 24.203 19.688 1 97.56 321 ALA A C 1
ATOM 2365 O O . ALA A 1 321 ? 7.133 24.875 19.719 1 97.56 321 ALA A O 1
ATOM 2366 N N . LYS A 1 322 ? 8.328 23.141 18.906 1 98 322 LYS A N 1
ATOM 2367 C CA . LYS A 1 322 ? 7.23 22.672 18.078 1 98 322 LYS A CA 1
ATOM 2368 C C . LYS A 1 322 ? 6.043 22.234 18.922 1 98 322 LYS A C 1
ATOM 2370 O O . LYS A 1 322 ? 4.891 22.5 18.578 1 98 322 LYS A O 1
ATOM 2375 N N . LEU A 1 323 ? 6.348 21.547 19.984 1 98.38 323 LEU A N 1
ATOM 2376 C CA . LEU A 1 323 ? 5.289 21.078 20.875 1 98.38 323 LEU A CA 1
ATOM 2377 C C . LEU A 1 323 ? 4.504 22.266 21.438 1 98.38 323 LEU A C 1
ATOM 2379 O O . LEU A 1 323 ? 3.271 22.234 21.469 1 98.38 323 LEU A O 1
ATOM 2383 N N . LEU A 1 324 ? 5.199 23.266 21.812 1 98.06 324 LEU A N 1
ATOM 2384 C CA . LEU A 1 324 ? 4.559 24.438 22.406 1 98.06 324 LEU A CA 1
ATOM 2385 C C . LEU A 1 324 ? 3.707 25.172 21.359 1 98.06 324 LEU A C 1
ATOM 2387 O O . LEU A 1 324 ? 2.576 25.562 21.656 1 98.06 324 LEU A O 1
ATOM 2391 N N . LEU A 1 325 ? 4.27 25.391 20.188 1 98.19 325 LEU A N 1
ATOM 2392 C CA . LEU A 1 325 ? 3.529 26.078 19.125 1 98.19 325 LEU A CA 1
ATOM 2393 C C . LEU A 1 325 ? 2.293 25.281 18.734 1 98.19 325 LEU A C 1
ATOM 2395 O O . LEU A 1 325 ? 1.224 25.844 18.516 1 98.19 325 LEU A O 1
ATOM 2399 N N . LEU A 1 326 ? 2.467 23.953 18.656 1 98.19 326 LEU A N 1
ATOM 2400 C CA . LEU A 1 326 ? 1.355 23.094 18.266 1 98.19 326 LEU A CA 1
ATOM 2401 C C . LEU A 1 326 ? 0.291 23.062 19.344 1 98.19 326 LEU A C 1
ATOM 2403 O O . LEU A 1 326 ? -0.904 23 19.047 1 98.19 326 LEU A O 1
ATOM 2407 N N . THR A 1 327 ? 0.713 23.047 20.594 1 98.06 327 THR A N 1
ATOM 2408 C CA . THR A 1 327 ? -0.238 23.109 21.703 1 98.06 327 THR A CA 1
ATOM 2409 C C . THR A 1 327 ? -1.047 24.391 21.641 1 98.06 327 THR A C 1
ATOM 2411 O O . THR A 1 327 ? -2.268 24.375 21.828 1 98.06 327 THR A O 1
ATOM 2414 N N . LEU A 1 328 ? -0.381 25.484 21.391 1 98 328 LEU A N 1
ATOM 2415 C CA . LEU A 1 328 ? -1.07 26.766 21.25 1 98 328 LEU A CA 1
ATOM 2416 C C . LEU A 1 328 ? -2.012 26.734 20.047 1 98 328 LEU A C 1
ATOM 2418 O O . LEU A 1 328 ? -3.121 27.266 20.109 1 98 328 LEU A O 1
ATOM 2422 N N . ALA A 1 329 ? -1.55 26.156 18.969 1 97.19 329 ALA A N 1
ATOM 2423 C CA . ALA A 1 329 ? -2.369 26.078 17.766 1 97.19 329 ALA A CA 1
ATOM 2424 C C . ALA A 1 329 ? -3.67 25.328 18.047 1 97.19 329 ALA A C 1
ATOM 2426 O O . ALA A 1 329 ? -4.738 25.734 17.578 1 97.19 329 ALA A O 1
ATOM 2427 N N . VAL A 1 330 ? -3.566 24.266 18.766 1 94.62 330 VAL A N 1
ATOM 2428 C CA . VAL A 1 330 ? -4.766 23.531 19.141 1 94.62 330 VAL A CA 1
ATOM 2429 C C . VAL A 1 330 ? -5.625 24.375 20.078 1 94.62 330 VAL A C 1
ATOM 2431 O O . VAL A 1 330 ? -6.852 24.391 19.953 1 94.62 330 VAL A O 1
ATOM 2434 N N . GLY A 1 331 ? -5.012 25.062 20.969 1 94.88 331 GLY A N 1
ATOM 2435 C CA . GLY A 1 331 ? -5.711 25.891 21.922 1 94.88 331 GLY A CA 1
ATOM 2436 C C . GLY A 1 331 ? -6.52 27 21.266 1 94.88 331 GLY A C 1
ATOM 2437 O O . GLY A 1 331 ? -7.633 27.312 21.703 1 94.88 331 GLY A O 1
ATOM 2438 N N . VAL A 1 332 ? -5.969 27.609 20.281 1 95.38 332 VAL A N 1
ATOM 2439 C CA . VAL A 1 332 ? -6.637 28.734 19.641 1 95.38 332 VAL A CA 1
ATOM 2440 C C . VAL A 1 332 ? -7.543 28.234 18.516 1 95.38 332 VAL A C 1
ATOM 2442 O O . VAL A 1 332 ? -8.242 29.031 17.875 1 95.38 332 VAL A O 1
ATOM 2445 N N . ARG A 1 333 ? -7.484 26.875 18.25 1 93.31 333 ARG A N 1
ATOM 2446 C CA . ARG A 1 333 ? -8.242 26.25 17.156 1 93.31 333 ARG A CA 1
ATOM 2447 C C . ARG A 1 333 ? -7.789 26.781 15.805 1 93.31 333 ARG A C 1
ATOM 2449 O O . ARG A 1 333 ? -8.609 27.25 15.008 1 93.31 333 ARG A O 1
ATOM 2456 N N . ALA A 1 334 ? -6.516 26.719 15.664 1 95.06 334 ALA A N 1
ATOM 2457 C CA . ALA A 1 334 ? -5.934 27.141 14.391 1 95.06 334 ALA A CA 1
ATOM 2458 C C . ALA A 1 334 ? -6.43 26.266 13.242 1 95.06 334 ALA A C 1
ATOM 2460 O O . ALA A 1 334 ? -6.969 25.188 13.469 1 95.06 334 ALA A O 1
ATOM 2461 N N . TYR A 1 335 ? -6.285 26.781 12.055 1 94.94 335 TYR A N 1
ATOM 2462 C CA . TYR A 1 335 ? -6.762 26.062 10.875 1 94.94 335 TYR A CA 1
ATOM 2463 C C . TYR A 1 335 ? -5.703 25.094 10.367 1 94.94 335 TYR A C 1
ATOM 2465 O O . TYR A 1 335 ? -4.508 25.312 10.562 1 94.94 335 TYR A O 1
ATOM 2473 N N . GLY A 1 336 ? -6.156 23.953 9.758 1 93.69 336 GLY A N 1
ATOM 2474 C CA . GLY A 1 336 ? -5.266 22.906 9.281 1 93.69 336 GLY A CA 1
ATOM 2475 C C . GLY A 1 336 ? -5.523 21.562 9.922 1 93.69 336 GLY A C 1
ATOM 2476 O O . GLY A 1 336 ? -6.496 21.391 10.656 1 93.69 336 GLY A O 1
ATOM 2477 N N . GLY A 1 337 ? -4.621 20.594 9.586 1 94.19 337 GLY A N 1
ATOM 2478 C CA . GLY A 1 337 ? -4.785 19.25 10.125 1 94.19 337 GLY A CA 1
ATOM 2479 C C . GLY A 1 337 ? -3.721 18.891 11.141 1 94.19 337 GLY A C 1
ATOM 2480 O O . GLY A 1 337 ? -2.607 19.422 11.102 1 94.19 337 GLY A O 1
ATOM 2481 N N . PRO A 1 338 ? -4.078 18.016 12.016 1 95.56 338 PRO A N 1
ATOM 2482 C CA . PRO A 1 338 ? -3.15 17.672 13.094 1 95.56 338 PRO A CA 1
ATOM 2483 C C . PRO A 1 338 ? -2.244 16.484 12.734 1 95.56 338 PRO A C 1
ATOM 2485 O O . PRO A 1 338 ? -1.392 16.094 13.539 1 95.56 338 PRO A O 1
ATOM 2488 N N . PHE A 1 339 ? -2.293 15.961 11.555 1 96.88 339 PHE A N 1
ATOM 2489 C CA . PHE A 1 339 ? -1.632 14.688 11.281 1 96.88 339 PHE A CA 1
ATOM 2490 C C . PHE A 1 339 ? -0.172 14.906 10.906 1 96.88 339 PHE A C 1
ATOM 2492 O O . PHE A 1 339 ? 0.712 14.195 11.383 1 96.88 339 PHE A O 1
ATOM 2499 N N . THR A 1 340 ? 0.081 15.883 10.039 1 97.5 340 THR A N 1
ATOM 2500 C CA . THR A 1 340 ? 1.47 16.188 9.719 1 97.5 340 THR A CA 1
ATOM 2501 C C . THR A 1 340 ? 2.229 16.641 10.969 1 97.5 340 THR A C 1
ATOM 2503 O O . THR A 1 340 ? 3.336 16.172 11.227 1 97.5 340 THR A O 1
ATOM 2506 N N . PRO A 1 341 ? 1.637 17.5 11.727 1 97.75 341 PRO A N 1
ATOM 2507 C CA . PRO A 1 341 ? 2.303 17.875 12.977 1 97.75 341 PRO A CA 1
ATOM 2508 C C . PRO A 1 341 ? 2.59 16.656 13.867 1 97.75 341 PRO A C 1
ATOM 2510 O O . PRO A 1 341 ? 3.623 16.625 14.539 1 97.75 341 PRO A O 1
ATOM 2513 N N . ALA A 1 342 ? 1.651 15.695 13.914 1 98.25 342 ALA A N 1
ATOM 2514 C CA . ALA A 1 342 ? 1.885 14.477 14.688 1 98.25 342 ALA A CA 1
ATOM 2515 C C . ALA A 1 342 ? 3.119 13.742 14.18 1 98.25 342 ALA A C 1
ATOM 2517 O O . ALA A 1 342 ? 3.955 13.297 14.969 1 98.25 342 ALA A O 1
ATOM 2518 N N . LEU A 1 343 ? 3.238 13.664 12.898 1 98.5 343 LEU A N 1
ATOM 2519 C CA . LEU A 1 343 ? 4.395 13.023 12.281 1 98.5 343 LEU A CA 1
ATOM 2520 C C . LEU A 1 343 ? 5.68 13.758 12.633 1 98.5 343 LEU A C 1
ATOM 2522 O O . LEU A 1 343 ? 6.715 13.133 12.875 1 98.5 343 LEU A O 1
ATOM 2526 N N . VAL A 1 344 ? 5.582 15.086 12.664 1 98.31 344 VAL A N 1
ATOM 2527 C CA . VAL A 1 344 ? 6.758 15.914 12.922 1 98.31 344 VAL A CA 1
ATOM 2528 C C . VAL A 1 344 ? 7.195 15.758 14.375 1 98.31 344 VAL A C 1
ATOM 2530 O O . VAL A 1 344 ? 8.375 15.539 14.656 1 98.31 344 VAL A O 1
ATOM 2533 N N . LEU A 1 345 ? 6.262 15.828 15.305 1 98.69 345 LEU A N 1
ATOM 2534 C CA . LEU A 1 345 ? 6.598 15.656 16.719 1 98.69 345 LEU A CA 1
ATOM 2535 C C . LEU A 1 345 ? 7.219 14.289 16.969 1 98.69 345 LEU A C 1
ATOM 2537 O O . LEU A 1 345 ? 8.273 14.18 17.594 1 98.69 345 LEU A O 1
ATOM 2541 N N . GLY A 1 346 ? 6.59 13.297 16.453 1 98.75 346 GLY A N 1
ATOM 2542 C CA . GLY A 1 346 ? 7.109 11.953 16.625 1 98.75 346 GLY A CA 1
ATOM 2543 C C . GLY A 1 346 ? 8.43 11.727 15.914 1 98.75 346 GLY A C 1
ATOM 2544 O O . GLY A 1 346 ? 9.289 10.992 16.406 1 98.75 346 GLY A O 1
ATOM 2545 N N . GLY A 1 347 ? 8.531 12.281 14.719 1 98.44 347 GLY A N 1
ATOM 2546 C CA . GLY A 1 347 ? 9.781 12.172 13.984 1 98.44 347 GLY A CA 1
ATOM 2547 C C . GLY A 1 347 ? 10.961 12.797 14.711 1 98.44 347 GLY A C 1
ATOM 2548 O O . GLY A 1 347 ? 12.047 12.219 14.75 1 98.44 347 GLY A O 1
ATOM 2549 N N . LEU A 1 348 ? 10.727 14 15.25 1 98.25 348 LEU A N 1
ATOM 2550 C CA . LEU A 1 348 ? 11.773 14.656 16.016 1 98.25 348 LEU A CA 1
ATOM 2551 C C . LEU A 1 348 ? 12.125 13.852 17.266 1 98.25 348 LEU A C 1
ATOM 2553 O O . LEU A 1 348 ? 13.297 13.75 17.641 1 98.25 348 LEU A O 1
ATOM 2557 N N . LEU A 1 349 ? 11.125 13.281 17.906 1 98.44 349 LEU A N 1
ATOM 2558 C CA . LEU A 1 349 ? 11.375 12.414 19.062 1 98.44 349 LEU A CA 1
ATOM 2559 C C . LEU A 1 349 ? 12.234 11.219 18.656 1 98.44 349 LEU A C 1
ATOM 2561 O O . LEU A 1 349 ? 13.203 10.883 19.344 1 98.44 349 LEU A O 1
ATOM 2565 N N . GLY A 1 350 ? 11.844 10.547 17.578 1 97.94 350 GLY A N 1
ATOM 2566 C CA . GLY A 1 350 ? 12.625 9.414 17.094 1 97.94 350 GLY A CA 1
ATOM 2567 C C . GLY A 1 350 ? 14.062 9.773 16.781 1 97.94 350 GLY A C 1
ATOM 2568 O O . GLY A 1 350 ? 14.984 9.047 17.156 1 97.94 350 GLY A O 1
ATOM 2569 N N . ALA A 1 351 ? 14.258 10.891 16.094 1 97.19 351 ALA A N 1
ATOM 2570 C CA . ALA A 1 351 ? 15.602 11.352 15.773 1 97.19 351 ALA A CA 1
ATOM 2571 C C . ALA A 1 351 ? 16.406 11.633 17.047 1 97.19 351 ALA A C 1
ATOM 2573 O O . ALA A 1 351 ? 17.594 11.328 17.109 1 97.19 351 ALA A O 1
ATOM 2574 N N . LEU A 1 352 ? 15.773 12.219 18 1 97.44 352 LEU A N 1
ATOM 2575 C CA . LEU A 1 352 ? 16.438 12.516 19.281 1 97.44 352 LEU A CA 1
ATOM 2576 C C . LEU A 1 352 ? 16.875 11.227 19.969 1 97.44 352 LEU A C 1
ATOM 2578 O O . LEU A 1 352 ? 17.984 11.148 20.484 1 97.44 352 LEU A O 1
ATOM 2582 N N . LEU A 1 353 ? 16.047 10.219 19.984 1 96.81 353 LEU A N 1
ATOM 2583 C CA . LEU A 1 353 ? 16.344 8.961 20.656 1 96.81 353 LEU A CA 1
ATOM 2584 C C . LEU A 1 353 ? 17.484 8.227 19.969 1 96.81 353 LEU A C 1
ATOM 2586 O O . LEU A 1 353 ? 18.234 7.488 20.609 1 96.81 353 LEU A O 1
ATOM 2590 N N . SER A 1 354 ? 17.578 8.453 18.672 1 95.31 354 SER A N 1
ATOM 2591 C CA . SER A 1 354 ? 18.656 7.797 17.938 1 95.31 354 SER A CA 1
ATOM 2592 C C . SER A 1 354 ? 20.031 8.289 18.391 1 95.31 354 SER A C 1
ATOM 2594 O O . SER A 1 354 ? 21.047 7.633 18.156 1 95.31 354 SER A O 1
ATOM 2596 N N . ARG A 1 355 ? 20 9.453 19 1 93.94 355 ARG A N 1
ATOM 2597 C CA . ARG A 1 355 ? 21.25 10.023 19.484 1 93.94 355 ARG A CA 1
ATOM 2598 C C . ARG A 1 355 ? 21.609 9.461 20.859 1 93.94 355 ARG A C 1
ATOM 2600 O O . ARG A 1 355 ? 22.734 9.656 21.344 1 93.94 355 ARG A O 1
ATOM 2607 N N . LEU A 1 356 ? 20.688 8.727 21.328 1 88.38 356 LEU A N 1
ATOM 2608 C CA . LEU A 1 356 ? 20.938 8.156 22.641 1 88.38 356 LEU A CA 1
ATOM 2609 C C . LEU A 1 356 ? 21.484 6.742 22.531 1 88.38 356 LEU A C 1
ATOM 2611 O O . LEU A 1 356 ? 21.219 6.043 21.562 1 88.38 356 LEU A O 1
ATOM 2615 N N . ALA A 1 357 ? 22.5 6.277 23.281 1 77.31 357 ALA A N 1
ATOM 2616 C CA . ALA A 1 357 ? 23.078 4.934 23.281 1 77.31 357 ALA A CA 1
ATOM 2617 C C . ALA A 1 357 ? 22.078 3.912 23.844 1 77.31 357 ALA A C 1
ATOM 2619 O O . ALA A 1 357 ? 21.016 4.277 24.344 1 77.31 357 ALA A O 1
ATOM 2620 N N . GLY A 1 358 ? 22.375 2.533 23.484 1 81.5 358 GLY A N 1
ATOM 2621 C CA . GLY A 1 358 ? 21.578 1.474 24.078 1 81.5 358 GLY A CA 1
ATOM 2622 C C . GLY A 1 358 ? 20.594 0.854 23.094 1 81.5 358 GLY A C 1
ATOM 2623 O O . GLY A 1 358 ? 20.969 0.481 21.984 1 81.5 358 GLY A O 1
ATOM 2624 N N . PRO A 1 359 ? 19.297 0.796 23.594 1 77.88 359 PRO A N 1
ATOM 2625 C CA . PRO A 1 359 ? 18.266 0.11 22.812 1 77.88 359 PRO A CA 1
ATOM 2626 C C . PRO A 1 359 ? 17.906 0.856 21.531 1 77.88 359 PRO A C 1
ATOM 2628 O O . PRO A 1 359 ? 17.281 0.283 20.625 1 77.88 359 PRO A O 1
ATOM 2631 N N . PHE A 1 360 ? 18.312 2.021 21.406 1 85.19 360 PHE A N 1
ATOM 2632 C CA . PHE A 1 360 ? 17.938 2.826 20.25 1 85.19 360 PHE A CA 1
ATOM 2633 C C . PHE A 1 360 ? 19.094 2.957 19.281 1 85.19 360 PHE A C 1
ATOM 2635 O O . PHE A 1 360 ? 19.172 3.926 18.531 1 85.19 360 PHE A O 1
ATOM 2642 N N . ASP A 1 361 ? 20.016 1.975 19.375 1 89.44 361 ASP A N 1
ATOM 2643 C CA . ASP A 1 361 ? 21.094 1.961 18.391 1 89.44 361 ASP A CA 1
ATOM 2644 C C . ASP A 1 361 ? 20.594 1.473 17.031 1 89.44 361 ASP A C 1
ATOM 2646 O O . ASP A 1 361 ? 20.984 0.397 16.578 1 89.44 361 ASP A O 1
ATOM 2650 N N . LEU A 1 362 ? 19.734 2.238 16.469 1 93.44 362 LEU A N 1
ATOM 2651 C CA . LEU A 1 362 ? 19.125 2.027 15.164 1 93.44 362 LEU A CA 1
ATOM 2652 C C . LEU A 1 362 ? 19.297 3.26 14.281 1 93.44 362 LEU A C 1
ATOM 2654 O O . LEU A 1 362 ? 19.578 4.352 14.781 1 93.44 362 LEU A O 1
ATOM 2658 N N . PRO A 1 363 ? 19.25 3.043 13.008 1 94.31 363 PRO A N 1
ATOM 2659 C CA . PRO A 1 363 ? 19.359 4.211 12.133 1 94.31 363 PRO A CA 1
ATOM 2660 C C . PRO A 1 363 ? 18.359 5.312 12.492 1 94.31 363 PRO A C 1
ATOM 2662 O O . PRO A 1 363 ? 17.203 5.023 12.836 1 94.31 363 PRO A O 1
ATOM 2665 N N . ALA A 1 364 ? 18.797 6.574 12.43 1 96 364 ALA A N 1
ATOM 2666 C CA . ALA A 1 364 ? 17.984 7.73 12.812 1 96 364 ALA A CA 1
ATOM 2667 C C . ALA A 1 364 ? 16.703 7.809 11.977 1 96 364 ALA A C 1
ATOM 2669 O O . ALA A 1 364 ? 15.648 8.164 12.484 1 96 364 ALA A O 1
ATOM 2670 N N . GLU A 1 365 ? 16.828 7.449 10.664 1 96.69 365 GLU A N 1
ATOM 2671 C CA . GLU A 1 365 ? 15.672 7.492 9.766 1 96.69 365 GLU A CA 1
ATOM 2672 C C . GLU A 1 365 ? 14.594 6.512 10.211 1 96.69 365 GLU A C 1
ATOM 2674 O O . GLU A 1 365 ? 13.398 6.824 10.148 1 96.69 365 GLU A O 1
ATOM 2679 N N . ALA A 1 366 ? 15.039 5.383 10.688 1 96.56 366 ALA A N 1
ATOM 2680 C CA . ALA A 1 366 ? 14.094 4.359 11.125 1 96.56 366 ALA A CA 1
ATOM 2681 C C . ALA A 1 366 ? 13.344 4.801 12.383 1 96.56 366 ALA A C 1
ATOM 2683 O O . ALA A 1 366 ? 12.125 4.637 12.477 1 96.56 366 ALA A O 1
ATOM 2684 N N . LEU A 1 367 ? 14.055 5.32 13.305 1 97.44 367 LEU A N 1
ATOM 2685 C CA . LEU A 1 367 ? 13.453 5.762 14.555 1 97.44 367 LEU A CA 1
ATOM 2686 C C . LEU A 1 367 ? 12.555 6.973 14.328 1 97.44 367 LEU A C 1
ATOM 2688 O O . LEU A 1 367 ? 11.492 7.094 14.945 1 97.44 367 LEU A O 1
ATOM 2692 N N . ALA A 1 368 ? 12.984 7.898 13.461 1 98 368 ALA A N 1
ATOM 2693 C CA . ALA A 1 368 ? 12.164 9.062 13.133 1 98 368 ALA A CA 1
ATOM 2694 C C . ALA A 1 368 ? 10.844 8.633 12.477 1 98 368 ALA A C 1
ATOM 2696 O O . ALA A 1 368 ? 9.781 9.156 12.82 1 98 368 ALA A O 1
ATOM 2697 N N . LEU A 1 369 ? 10.977 7.695 11.547 1 98 369 LEU A N 1
ATOM 2698 C CA . LEU A 1 369 ? 9.789 7.195 10.867 1 98 369 LEU A CA 1
ATOM 2699 C C . LEU A 1 369 ? 8.844 6.512 11.844 1 98 369 LEU A C 1
ATOM 2701 O O . LEU A 1 369 ? 7.652 6.816 11.875 1 98 369 LEU A O 1
ATOM 2705 N N . ALA A 1 370 ? 9.383 5.637 12.648 1 97.94 370 ALA A N 1
ATOM 2706 C CA . ALA A 1 370 ? 8.57 4.898 13.609 1 97.94 370 ALA A CA 1
ATOM 2707 C C . ALA A 1 370 ? 7.961 5.836 14.648 1 97.94 370 ALA A C 1
ATOM 2709 O O . ALA A 1 370 ? 6.805 5.664 15.047 1 97.94 370 ALA A O 1
ATOM 2710 N N . GLY A 1 371 ? 8.727 6.742 15.102 1 98.56 371 GLY A N 1
ATOM 2711 C CA . GLY A 1 371 ? 8.195 7.727 16.031 1 98.56 371 GLY A CA 1
ATOM 2712 C C . GLY A 1 371 ? 7.07 8.562 15.453 1 98.56 371 GLY A C 1
ATOM 2713 O O . GLY A 1 371 ? 6.055 8.789 16.109 1 98.56 371 GLY A O 1
ATOM 2714 N N . GLY A 1 372 ? 7.289 9.062 14.258 1 98.56 372 GLY A N 1
ATOM 2715 C CA . GLY A 1 372 ? 6.266 9.852 13.586 1 98.56 372 GLY A CA 1
ATOM 2716 C C . GLY A 1 372 ? 4.945 9.117 13.438 1 98.56 372 GLY A C 1
ATOM 2717 O O . GLY A 1 372 ? 3.898 9.633 13.836 1 98.56 372 GLY A O 1
ATOM 2718 N N . VAL A 1 373 ? 5.008 7.887 12.922 1 98.31 373 VAL A N 1
ATOM 2719 C CA . VAL A 1 373 ? 3.771 7.156 12.664 1 98.31 373 VAL A CA 1
ATOM 2720 C C . VAL A 1 373 ? 3.15 6.711 13.992 1 98.31 373 VAL A C 1
ATOM 2722 O O . VAL A 1 373 ? 1.93 6.574 14.094 1 98.31 373 VAL A O 1
ATOM 2725 N N . ALA A 1 374 ? 3.943 6.512 15.031 1 98.5 374 ALA A N 1
ATOM 2726 C CA . ALA A 1 374 ? 3.406 6.164 16.344 1 98.5 374 ALA A CA 1
ATOM 2727 C C . ALA A 1 374 ? 2.58 7.312 16.922 1 98.5 374 ALA A C 1
ATOM 2729 O O . ALA A 1 374 ? 1.458 7.102 17.391 1 98.5 374 ALA A O 1
ATOM 2730 N N . VAL A 1 375 ? 3.115 8.5 16.906 1 98.69 375 VAL A N 1
ATOM 2731 C CA . VAL A 1 375 ? 2.363 9.641 17.406 1 98.69 375 VAL A CA 1
ATOM 2732 C C . VAL A 1 375 ? 1.12 9.867 16.547 1 98.69 375 VAL A C 1
ATOM 2734 O O . VAL A 1 375 ? 0.055 10.211 17.062 1 98.69 375 VAL A O 1
ATOM 2737 N N . LEU A 1 376 ? 1.264 9.68 15.242 1 97.94 376 LEU A N 1
ATOM 2738 C CA . LEU A 1 376 ? 0.109 9.789 14.359 1 97.94 376 LEU A CA 1
ATOM 2739 C C . LEU A 1 376 ? -0.988 8.812 14.773 1 97.94 376 LEU A C 1
ATOM 2741 O O . LEU A 1 376 ? -2.166 9.18 14.805 1 97.94 376 LEU A O 1
ATOM 2745 N N . ALA A 1 377 ? -0.594 7.605 15.055 1 94.94 377 ALA A N 1
ATOM 2746 C CA . ALA A 1 377 ? -1.559 6.582 15.453 1 94.94 377 ALA A CA 1
ATOM 2747 C C . ALA A 1 377 ? -2.299 6.992 16.719 1 94.94 377 ALA A C 1
ATOM 2749 O O . ALA A 1 377 ? -3.502 6.758 16.844 1 94.94 377 ALA A O 1
ATOM 2750 N N . GLY A 1 378 ? -1.595 7.512 17.641 1 93.69 378 GLY A N 1
ATOM 2751 C CA . GLY A 1 378 ? -2.209 7.973 18.875 1 93.69 378 GLY A CA 1
ATOM 2752 C C . GLY A 1 378 ? -3.154 9.141 18.688 1 93.69 378 GLY A C 1
ATOM 2753 O O . GLY A 1 378 ? -4.277 9.133 19.188 1 93.69 378 GLY A O 1
ATOM 2754 N N . VAL A 1 379 ? -2.777 10.086 17.891 1 94.69 379 VAL A N 1
ATOM 2755 C CA . VAL A 1 379 ? -3.523 11.328 17.719 1 94.69 379 VAL A CA 1
ATOM 2756 C C . VAL A 1 379 ? -4.727 11.086 16.812 1 94.69 379 VAL A C 1
ATOM 2758 O O . VAL A 1 379 ? -5.832 11.555 17.094 1 94.69 379 VAL A O 1
ATOM 2761 N N . ALA A 1 380 ? -4.516 10.352 15.766 1 92 380 ALA A N 1
ATOM 2762 C CA . ALA A 1 380 ? -5.57 10.141 14.773 1 92 380 ALA A CA 1
ATOM 2763 C C . ALA A 1 380 ? -6.418 8.922 15.133 1 92 380 ALA A C 1
ATOM 2765 O O . ALA A 1 380 ? -7.473 8.703 14.531 1 92 380 ALA A O 1
ATOM 2766 N N . ARG A 1 381 ? -5.914 8.133 16.078 1 89 381 ARG A N 1
ATOM 2767 C CA . ARG A 1 381 ? -6.559 6.859 16.391 1 89 381 ARG A CA 1
ATOM 2768 C C . ARG A 1 381 ? -6.68 5.988 15.148 1 89 381 ARG A C 1
ATOM 2770 O O . ARG A 1 381 ? -7.75 5.445 14.867 1 89 381 ARG A O 1
ATOM 2777 N N . ALA A 1 382 ? -5.684 5.984 14.414 1 88.94 382 ALA A N 1
ATOM 2778 C CA . ALA A 1 382 ? -5.656 5.266 13.141 1 88.94 382 ALA A CA 1
ATOM 2779 C C . ALA A 1 382 ? -4.391 4.43 13.008 1 88.94 382 ALA A C 1
ATOM 2781 O O . ALA A 1 382 ? -3.506 4.754 12.211 1 88.94 382 ALA A O 1
ATOM 2782 N N . PRO A 1 383 ? -4.301 3.311 13.734 1 89.94 383 PRO A N 1
ATOM 2783 C CA . PRO A 1 383 ? -3.07 2.516 13.75 1 89.94 383 PRO A CA 1
ATOM 2784 C C . PRO A 1 383 ? -2.768 1.874 12.398 1 89.94 383 PRO A C 1
ATOM 2786 O O . PRO A 1 383 ? -1.603 1.76 12.008 1 89.94 383 PRO A O 1
ATOM 2789 N N . PHE A 1 384 ? -3.742 1.509 11.617 1 85.69 384 PHE A N 1
ATOM 2790 C CA . PHE A 1 384 ? -3.498 0.83 10.352 1 85.69 384 PHE A CA 1
ATOM 2791 C C . PHE A 1 384 ? -3.029 1.817 9.289 1 85.69 384 PHE A C 1
ATOM 2793 O O . PHE A 1 384 ? -2.156 1.5 8.477 1 85.69 384 PHE A O 1
ATOM 2800 N N . ALA A 1 385 ? -3.68 2.934 9.289 1 91.75 385 ALA A N 1
ATOM 2801 C CA . ALA A 1 385 ? -3.205 3.988 8.398 1 91.75 385 ALA A CA 1
ATOM 2802 C C . ALA A 1 385 ? -1.752 4.348 8.695 1 91.75 385 ALA A C 1
ATOM 2804 O O . ALA A 1 385 ? -0.959 4.574 7.777 1 91.75 385 ALA A O 1
ATOM 2805 N N . SER A 1 386 ? -1.449 4.367 9.961 1 95.81 386 SER A N 1
ATOM 2806 C CA . SER A 1 386 ? -0.098 4.719 10.383 1 95.81 386 SER A CA 1
ATOM 2807 C C . SER A 1 386 ? 0.909 3.658 9.953 1 95.81 386 SER A C 1
ATOM 2809 O O . SER A 1 386 ? 2.008 3.984 9.5 1 95.81 386 SER A O 1
ATOM 2811 N N . LEU A 1 387 ? 0.549 2.451 10.109 1 92.94 387 LEU A N 1
ATOM 2812 C CA . LEU A 1 387 ? 1.428 1.367 9.688 1 92.94 387 LEU A CA 1
ATOM 2813 C C . LEU A 1 387 ? 1.62 1.385 8.172 1 92.94 387 LEU A C 1
ATOM 2815 O O . LEU A 1 387 ? 2.727 1.15 7.684 1 92.94 387 LEU A O 1
ATOM 2819 N N . ALA A 1 388 ? 0.526 1.612 7.473 1 92.81 388 ALA A N 1
ATOM 2820 C CA . ALA A 1 388 ? 0.622 1.707 6.016 1 92.81 388 ALA A CA 1
ATOM 2821 C C . ALA A 1 388 ? 1.55 2.846 5.602 1 92.81 388 ALA A C 1
ATOM 2823 O O . ALA A 1 388 ? 2.303 2.719 4.633 1 92.81 388 ALA A O 1
ATOM 2824 N N . LEU A 1 389 ? 1.446 3.904 6.293 1 96.56 389 LEU A N 1
ATOM 2825 C CA . LEU A 1 389 ? 2.314 5.039 5.992 1 96.56 389 LEU A CA 1
ATOM 2826 C C . LEU A 1 389 ? 3.779 4.672 6.207 1 96.56 389 LEU A C 1
ATOM 2828 O O . LEU A 1 389 ? 4.641 5.035 5.402 1 96.56 389 LEU A O 1
ATOM 2832 N N . ALA A 1 390 ? 4.082 3.973 7.316 1 96.25 390 ALA A N 1
ATOM 2833 C CA . ALA A 1 390 ? 5.445 3.518 7.566 1 96.25 390 ALA A CA 1
ATOM 2834 C C . ALA A 1 390 ? 5.961 2.664 6.41 1 96.25 390 ALA A C 1
ATOM 2836 O O . ALA A 1 390 ? 7.105 2.822 5.977 1 96.25 390 ALA A O 1
ATOM 2837 N N . ALA A 1 391 ? 5.121 1.874 5.949 1 93.12 391 ALA A N 1
ATOM 2838 C CA . ALA A 1 391 ? 5.508 0.974 4.867 1 93.12 391 ALA A CA 1
ATOM 2839 C C . ALA A 1 391 ? 5.68 1.735 3.557 1 93.12 391 ALA A C 1
ATOM 2841 O O . ALA A 1 391 ? 6.586 1.439 2.773 1 93.12 391 ALA A O 1
ATOM 2842 N N . GLU A 1 392 ? 4.836 2.66 3.291 1 94.38 392 GLU A N 1
ATOM 2843 C CA . GLU A 1 392 ? 4.883 3.398 2.033 1 94.38 392 GLU A CA 1
ATOM 2844 C C . GLU A 1 392 ? 6.078 4.344 1.992 1 94.38 392 GLU A C 1
ATOM 2846 O O . GLU A 1 392 ? 6.641 4.594 0.925 1 94.38 392 GLU A O 1
ATOM 2851 N N . TRP A 1 393 ? 6.449 4.914 3.184 1 95.38 393 TRP A N 1
ATOM 2852 C CA . TRP A 1 393 ? 7.57 5.848 3.223 1 95.38 393 TRP A CA 1
ATOM 2853 C C . TRP A 1 393 ? 8.891 5.102 3.381 1 95.38 393 TRP A C 1
ATOM 2855 O O . TRP A 1 393 ? 9.914 5.516 2.83 1 95.38 393 TRP A O 1
ATOM 2865 N N . GLY A 1 394 ? 8.891 4.027 4.148 1 93.88 394 GLY A N 1
ATOM 2866 C CA . GLY A 1 394 ? 10.148 3.422 4.551 1 93.88 394 GLY A CA 1
ATOM 2867 C C . GLY A 1 394 ? 10.305 1.993 4.062 1 93.88 394 GLY A C 1
ATOM 2868 O O . GLY A 1 394 ? 11.383 1.412 4.16 1 93.88 394 GLY A O 1
ATOM 2869 N N . GLY A 1 395 ? 9.234 1.434 3.514 1 91.19 395 GLY A N 1
ATOM 2870 C CA . GLY A 1 395 ? 9.258 0.023 3.158 1 91.19 395 GLY A CA 1
ATOM 2871 C C . GLY A 1 395 ? 8.734 -0.877 4.262 1 91.19 395 GLY A C 1
ATOM 2872 O O . GLY A 1 395 ? 8.688 -0.477 5.426 1 91.19 395 GLY A O 1
ATOM 2873 N N . TYR A 1 396 ? 8.445 -2.096 3.93 1 91 396 TYR A N 1
ATOM 2874 C CA . TYR A 1 396 ? 7.828 -3.023 4.875 1 91 396 TYR A CA 1
ATOM 2875 C C . TYR A 1 396 ? 8.836 -3.477 5.926 1 91 396 TYR A C 1
ATOM 2877 O O . TYR A 1 396 ? 8.461 -3.977 6.984 1 91 396 TYR A O 1
ATOM 2885 N N . ALA A 1 397 ? 10.133 -3.316 5.645 1 90.62 397 ALA A N 1
ATOM 2886 C CA . ALA A 1 397 ? 11.156 -3.678 6.613 1 90.62 397 ALA A CA 1
ATOM 2887 C C . ALA A 1 397 ? 11.133 -2.742 7.816 1 90.62 397 ALA A C 1
ATOM 2889 O O . ALA A 1 397 ? 11.844 -2.961 8.797 1 90.62 397 ALA A O 1
ATOM 2890 N N . SER A 1 398 ? 10.289 -1.758 7.793 1 93.56 398 SER A N 1
ATOM 2891 C CA . SER A 1 398 ? 10.102 -0.865 8.93 1 93.56 398 SER A CA 1
ATOM 2892 C C . SER A 1 398 ? 9.125 -1.459 9.945 1 93.56 398 SER A C 1
ATOM 2894 O O . SER A 1 398 ? 9.031 -0.983 11.078 1 93.56 398 SER A O 1
ATOM 2896 N N . LEU A 1 399 ? 8.477 -2.502 9.641 1 90.5 399 LEU A N 1
ATOM 2897 C CA . LEU A 1 399 ? 7.328 -2.998 10.391 1 90.5 399 LEU A CA 1
ATOM 2898 C C . LEU A 1 399 ? 7.762 -3.535 11.75 1 90.5 399 LEU A C 1
ATOM 2900 O O . LEU A 1 399 ? 7.094 -3.299 12.758 1 90.5 399 LEU A O 1
ATOM 2904 N N . PRO A 1 400 ? 8.906 -4.219 11.859 1 90.81 400 PRO A N 1
ATOM 2905 C CA . PRO A 1 400 ? 9.281 -4.75 13.172 1 90.81 400 PRO A CA 1
ATOM 2906 C C . PRO A 1 400 ? 9.414 -3.66 14.234 1 90.81 400 PRO A C 1
ATOM 2908 O O . PRO A 1 400 ? 9.156 -3.908 15.414 1 90.81 400 PRO A O 1
ATOM 2911 N N . LEU A 1 401 ? 9.812 -2.531 13.805 1 94.31 401 LEU A N 1
ATOM 2912 C CA . LEU A 1 401 ? 9.953 -1.396 14.719 1 94.31 401 LEU A CA 1
ATOM 2913 C C . LEU A 1 401 ? 8.641 -0.63 14.836 1 94.31 401 LEU A C 1
ATOM 2915 O O . LEU A 1 401 ? 8.234 -0.253 15.938 1 94.31 401 LEU A O 1
ATOM 2919 N N . ALA A 1 402 ? 7.957 -0.429 13.742 1 96 402 ALA A N 1
ATOM 2920 C CA . ALA A 1 402 ? 6.773 0.423 13.672 1 96 402 ALA A CA 1
ATOM 2921 C C . ALA A 1 402 ? 5.566 -0.261 14.312 1 96 402 ALA A C 1
ATOM 2923 O O . ALA A 1 402 ? 4.727 0.397 14.93 1 96 402 ALA A O 1
ATOM 2924 N N . LEU A 1 403 ? 5.473 -1.569 14.195 1 92 403 LEU A N 1
ATOM 2925 C CA . LEU A 1 403 ? 4.293 -2.293 14.656 1 92 403 LEU A CA 1
ATOM 2926 C C . LEU A 1 403 ? 4.094 -2.117 16.156 1 92 403 LEU A C 1
ATOM 2928 O O . LEU A 1 403 ? 3.049 -1.633 16.594 1 92 403 LEU A O 1
ATOM 2932 N N . PRO A 1 404 ? 5.078 -2.518 16.938 1 93.81 404 PRO A N 1
ATOM 2933 C CA . PRO A 1 404 ? 4.871 -2.342 18.391 1 93.81 404 PRO A CA 1
ATOM 2934 C C . PRO A 1 404 ? 4.742 -0.875 18.781 1 93.81 404 PRO A C 1
ATOM 2936 O O . PRO A 1 404 ? 3.965 -0.541 19.688 1 93.81 404 PRO A O 1
ATOM 2939 N N . ALA A 1 405 ? 5.477 0.036 18.141 1 97.38 405 ALA A N 1
ATOM 2940 C CA . ALA A 1 405 ? 5.414 1.459 18.469 1 97.38 405 ALA A CA 1
ATOM 2941 C C . ALA A 1 405 ? 4.016 2.018 18.234 1 97.38 405 ALA A C 1
ATOM 2943 O O . ALA A 1 405 ? 3.461 2.713 19.078 1 97.38 405 ALA A O 1
ATOM 2944 N N . VAL A 1 406 ? 3.428 1.689 17.078 1 96.25 406 VAL A N 1
ATOM 2945 C CA . VAL A 1 406 ? 2.143 2.215 16.641 1 96.25 406 VAL A CA 1
ATOM 2946 C C . VAL A 1 406 ? 1.027 1.682 17.531 1 96.25 406 VAL A C 1
ATOM 2948 O O . VAL A 1 406 ? 0.198 2.449 18.031 1 96.25 406 VAL A O 1
ATOM 2951 N N . PHE A 1 407 ? 1.024 0.437 17.812 1 90.44 407 PHE A N 1
ATOM 2952 C CA . PHE A 1 407 ? -0.08 -0.148 18.562 1 90.44 407 PHE A CA 1
ATOM 2953 C C . PHE A 1 407 ? -0 0.239 20.031 1 90.44 407 PHE A C 1
ATOM 2955 O O . PHE A 1 407 ? -1.027 0.432 20.688 1 90.44 407 PHE A O 1
ATOM 2962 N N . LEU A 1 408 ? 1.204 0.313 20.531 1 94.38 408 LEU A N 1
ATOM 2963 C CA . LEU A 1 408 ? 1.338 0.748 21.922 1 94.38 408 LEU A CA 1
ATOM 2964 C C . LEU A 1 408 ? 0.942 2.213 22.078 1 94.38 408 LEU A C 1
ATOM 2966 O O . LEU A 1 408 ? 0.267 2.582 23.031 1 94.38 408 LEU A O 1
ATOM 2970 N N . ALA A 1 409 ? 1.405 3.047 21.156 1 97.19 409 ALA A N 1
ATOM 2971 C CA . ALA A 1 409 ? 1.018 4.453 21.203 1 97.19 409 ALA A CA 1
ATOM 2972 C C . ALA A 1 409 ? -0.496 4.609 21.078 1 97.19 409 ALA A C 1
ATOM 2974 O O . ALA A 1 409 ? -1.101 5.418 21.781 1 97.19 409 ALA A O 1
ATOM 2975 N N . TYR A 1 410 ? -1.113 3.898 20.234 1 91.94 410 TYR A N 1
ATOM 2976 C CA . TYR A 1 410 ? -2.561 3.922 20.062 1 91.94 410 TYR A CA 1
ATOM 2977 C C . TYR A 1 410 ? -3.273 3.516 21.344 1 91.94 410 TYR A C 1
ATOM 2979 O O . TYR A 1 410 ? -4.234 4.168 21.766 1 91.94 410 TYR A O 1
ATOM 2987 N N . ALA A 1 411 ? -2.805 2.473 21.938 1 89 411 ALA A N 1
ATOM 2988 C CA . ALA A 1 411 ? -3.447 1.91 23.125 1 89 411 ALA A CA 1
ATOM 2989 C C . ALA A 1 411 ? -3.303 2.844 24.328 1 89 411 ALA A C 1
ATOM 2991 O O . ALA A 1 411 ? -4.215 2.953 25.141 1 89 411 ALA A O 1
ATOM 2992 N N . LEU A 1 412 ? -2.209 3.494 24.406 1 94.62 412 LEU A N 1
ATOM 2993 C CA . LEU A 1 412 ? -1.896 4.23 25.625 1 94.62 412 LEU A CA 1
ATOM 2994 C C . LEU A 1 412 ? -2.318 5.691 25.5 1 94.62 412 LEU A C 1
ATOM 2996 O O . LEU A 1 412 ? -2.42 6.398 26.5 1 94.62 412 LEU A O 1
ATOM 3000 N N . THR A 1 413 ? -2.479 6.18 24.281 1 94 413 THR A N 1
ATOM 3001 C CA . THR A 1 413 ? -2.957 7.547 24.109 1 94 413 THR A CA 1
ATOM 3002 C C . THR A 1 413 ? -4.453 7.637 24.406 1 94 413 THR A C 1
ATOM 3004 O O . THR A 1 413 ? -5.242 6.859 23.875 1 94 413 THR A O 1
ATOM 3007 N N . PRO A 1 414 ? -4.883 8.492 25.281 1 87.81 414 PRO A N 1
ATOM 3008 C CA . PRO A 1 414 ? -6.305 8.609 25.609 1 87.81 414 PRO A CA 1
ATOM 3009 C C . PRO A 1 414 ? -7.16 8.977 24.391 1 87.81 414 PRO A C 1
ATOM 3011 O O . PRO A 1 414 ? -6.746 9.773 23.562 1 87.81 414 PRO A O 1
ATOM 3014 N N . ALA A 1 415 ? -8.344 8.188 24.328 1 77 415 ALA A N 1
ATOM 3015 C CA . ALA A 1 415 ? -9.273 8.43 23.234 1 77 415 ALA A CA 1
ATOM 3016 C C . ALA A 1 415 ? -10.07 9.711 23.453 1 77 415 ALA A C 1
ATOM 3018 O O . ALA A 1 415 ? -10.508 9.984 24.578 1 77 415 ALA A O 1
ATOM 3019 N N . HIS A 1 416 ? -9.828 10.727 22.703 1 64.19 416 HIS A N 1
ATOM 3020 C CA . HIS A 1 416 ? -10.609 11.945 22.859 1 64.19 416 HIS A CA 1
ATOM 3021 C C . HIS A 1 416 ? -11.898 11.883 22.047 1 64.19 416 HIS A C 1
ATOM 3023 O O . HIS A 1 416 ? -11.93 11.305 20.969 1 64.19 416 HIS A O 1
ATOM 3029 N N . ASP A 1 417 ? -13.039 11.797 22.688 1 48.84 417 ASP A N 1
ATOM 3030 C CA . ASP A 1 417 ? -14.328 11.945 22.016 1 48.84 417 ASP A CA 1
ATOM 3031 C C . ASP A 1 417 ? -14.352 13.195 21.141 1 48.84 417 ASP A C 1
ATOM 3033 O O . ASP A 1 417 ? -14.094 14.305 21.625 1 48.84 417 ASP A O 1
ATOM 3037 N N . PRO A 1 418 ? -14.18 13.141 19.953 1 45.94 418 PRO A N 1
ATOM 3038 C CA . PRO A 1 418 ? -14.328 14.359 19.156 1 45.94 418 PRO A CA 1
ATOM 3039 C C . PRO A 1 418 ? -15.508 15.219 19.609 1 45.94 418 PRO A C 1
ATOM 3041 O O . PRO A 1 418 ? -15.719 16.312 19.078 1 45.94 418 PRO A O 1
ATOM 3044 N N . GLU A 1 419 ? -16.516 14.703 20.359 1 39.75 419 GLU A N 1
ATOM 3045 C CA . GLU A 1 419 ? -17.688 15.461 20.781 1 39.75 419 GLU A CA 1
ATOM 3046 C C . GLU A 1 419 ? -17.297 16.734 21.531 1 39.75 419 GLU A C 1
ATOM 3048 O O . GLU A 1 419 ? -18.031 17.719 21.531 1 39.75 419 GLU A O 1
ATOM 3053 N N . GLU A 1 420 ? -16.422 16.766 22.375 1 39.19 420 GLU A N 1
ATOM 3054 C CA . GLU A 1 420 ? -16.266 17.844 23.359 1 39.19 420 GLU A CA 1
ATOM 3055 C C . GLU A 1 420 ? -15.906 19.156 22.672 1 39.19 420 GLU A C 1
ATOM 3057 O O . GLU A 1 420 ? -16.203 20.234 23.203 1 39.19 420 GLU A O 1
ATOM 3062 N N . GLY A 1 421 ? -15.148 19.297 21.719 1 37.69 421 GLY A N 1
ATOM 3063 C CA . GLY A 1 421 ? -14.828 20.641 21.25 1 37.69 421 GLY A CA 1
ATOM 3064 C C . GLY A 1 421 ? -15.992 21.312 20.547 1 37.69 421 GLY A C 1
ATOM 3065 O O . GLY A 1 421 ? -15.961 22.516 20.312 1 37.69 421 GLY A O 1
ATOM 3066 N N . LEU A 1 422 ? -16.828 20.625 19.781 1 37.5 422 LEU A N 1
ATOM 3067 C CA . LEU A 1 422 ? -17.812 21.25 18.906 1 37.5 422 LEU A CA 1
ATOM 3068 C C . LEU A 1 422 ? -19.062 21.672 19.688 1 37.5 422 LEU A C 1
ATOM 3070 O O . LEU A 1 422 ? -20 22.219 19.109 1 37.5 422 LEU A O 1
ATOM 3074 N N . LYS A 1 423 ? -19.312 21.203 20.797 1 38.97 423 LYS A N 1
ATOM 3075 C CA . LYS A 1 423 ? -20.562 21.656 21.391 1 38.97 423 LYS A CA 1
ATOM 3076 C C . LYS A 1 423 ? -20.578 23.172 21.547 1 38.97 423 LYS A C 1
ATOM 3078 O O . LYS A 1 423 ? -21.453 23.719 22.234 1 38.97 423 LYS A O 1
ATOM 3083 N N . GLU A 1 424 ? -19.484 23.797 21.109 1 36.16 424 GLU A N 1
ATOM 3084 C CA . GLU A 1 424 ? -19.75 25.219 21.266 1 36.16 424 GLU A CA 1
ATOM 3085 C C . GLU A 1 424 ? -20.734 25.719 20.219 1 36.16 424 GLU A C 1
ATOM 3087 O O . GLU A 1 424 ? -20.688 25.312 19.062 1 36.16 424 GLU A O 1
ATOM 3092 N N . ALA A 1 425 ? -21.812 26.5 20.609 1 35.53 425 ALA A N 1
ATOM 3093 C CA . ALA A 1 425 ? -23.047 27.094 20.062 1 35.53 425 ALA A CA 1
ATOM 3094 C C . ALA A 1 425 ? -22.766 27.844 18.766 1 35.53 425 ALA A C 1
ATOM 3096 O O . ALA A 1 425 ? -21.719 28.484 18.625 1 35.53 425 ALA A O 1
ATOM 3097 N N . PRO A 1 426 ? -23.391 27.562 17.656 1 35.56 426 PRO A N 1
ATOM 3098 C CA . PRO A 1 426 ? -23.391 28.484 16.516 1 35.56 426 PRO A CA 1
ATOM 3099 C C . PRO A 1 426 ? -23.328 29.953 16.938 1 35.56 426 PRO A C 1
ATOM 3101 O O . PRO A 1 426 ? -23.859 30.312 17.984 1 35.56 426 PRO A O 1
ATOM 3104 N N . ALA A 1 427 ? -22.312 30.641 16.734 1 34.62 427 ALA A N 1
ATOM 3105 C CA . ALA A 1 427 ? -22.484 32.094 16.812 1 34.62 427 ALA A CA 1
ATOM 3106 C C . ALA A 1 427 ? -23.891 32.5 16.344 1 34.62 427 ALA A C 1
ATOM 3108 O O . ALA A 1 427 ? -24.234 32.344 15.18 1 34.62 427 ALA A O 1
ATOM 3109 N N . THR A 1 428 ? -25.031 32.312 17.078 1 31.41 428 THR A N 1
ATOM 3110 C CA . THR A 1 428 ? -26.266 33 16.719 1 31.41 428 THR A CA 1
ATOM 3111 C C . THR A 1 428 ? -25.953 34.344 16.078 1 31.41 428 THR A C 1
ATOM 3113 O O . THR A 1 428 ? -25.25 35.188 16.656 1 31.41 428 THR A O 1
ATOM 3116 N N . PRO A 1 429 ? -25.797 34.406 14.719 1 33.72 429 PRO A N 1
ATOM 3117 C CA . PRO A 1 429 ? -25.766 35.812 14.273 1 33.72 429 PRO A CA 1
ATOM 3118 C C . PRO A 1 429 ? -26.609 36.719 15.148 1 33.72 429 PRO A C 1
ATOM 3120 O O . PRO A 1 429 ? -27.75 36.375 15.484 1 33.72 429 PRO A O 1
ATOM 3123 N N . GLU A 1 430 ? -26.078 37.312 16.156 1 31.75 430 GLU A N 1
ATOM 3124 C CA . GLU A 1 430 ? -26.844 38.375 16.766 1 31.75 430 GLU A CA 1
ATOM 3125 C C . GLU A 1 430 ? -27.641 39.156 15.711 1 31.75 430 GLU A C 1
ATOM 3127 O O . GLU A 1 430 ? -27.047 39.781 14.828 1 31.75 430 GLU A O 1
ATOM 3132 N N . GLY A 1 431 ? -28.734 38.625 15.039 1 30.91 431 GLY A N 1
ATOM 3133 C CA . GLY A 1 431 ? -29.734 39.344 14.289 1 30.91 431 GLY A CA 1
ATOM 3134 C C . GLY A 1 431 ? -29.906 40.781 14.766 1 30.91 431 GLY A C 1
ATOM 3135 O O . GLY A 1 431 ? -29.703 41.094 15.945 1 30.91 431 GLY A O 1
ATOM 3136 N N . SER A 1 432 ? -29.359 41.812 13.953 1 32.47 432 SER A N 1
ATOM 3137 C CA . SER A 1 432 ? -29.688 43.188 14.234 1 32.47 432 SER A CA 1
ATOM 3138 C C . SER A 1 432 ? -31.031 43.344 14.93 1 32.47 432 SER A C 1
ATOM 3140 O O . SER A 1 432 ? -31.953 42.562 14.648 1 32.47 432 SER A O 1
ATOM 3142 N N . PRO A 1 433 ? -31.047 43.812 16.125 1 32.38 433 PRO A N 1
ATOM 3143 C CA . PRO A 1 433 ? -32.344 44.062 16.75 1 32.38 433 PRO A CA 1
ATOM 3144 C C . PRO A 1 433 ? -33.375 44.562 15.75 1 32.38 433 PRO A C 1
ATOM 3146 O O . PRO A 1 433 ? -33.156 45.562 15.07 1 32.38 433 PRO A O 1
ATOM 3149 N N . SER A 1 434 ? -33.844 43.688 14.812 1 30.86 434 SER A N 1
ATOM 3150 C CA . SER A 1 434 ? -35 44.156 14.055 1 30.86 434 SER A CA 1
ATOM 3151 C C . SER A 1 434 ? -35.938 45 14.922 1 30.86 434 SER A C 1
ATOM 3153 O O . SER A 1 434 ? -36.375 44.562 15.984 1 30.86 434 SER A O 1
ATOM 3155 N N . GLU A 1 435 ? -35.625 46.312 15 1 30.83 435 GLU A N 1
ATOM 3156 C CA . GLU A 1 435 ? -36.531 47.344 15.469 1 30.83 435 GLU A CA 1
ATOM 3157 C C . GLU A 1 435 ? -37.969 47.031 15.023 1 30.83 435 GLU A C 1
ATOM 3159 O O . GLU A 1 435 ? -38.281 47.062 13.828 1 30.83 435 GLU A O 1
ATOM 3164 N N . THR A 1 436 ? -38.531 45.906 15.547 1 34.56 436 THR A N 1
ATOM 3165 C CA . THR A 1 436 ? -39.938 45.75 15.312 1 34.56 436 THR A CA 1
ATOM 3166 C C . THR A 1 436 ? -40.656 47.094 15.414 1 34.56 436 THR A C 1
ATOM 3168 O O . THR A 1 436 ? -40.625 47.75 16.453 1 34.56 436 THR A O 1
ATOM 3171 N N . PRO A 1 437 ? -40.812 47.688 14.234 1 33.44 437 PRO A N 1
ATOM 3172 C CA . PRO A 1 437 ? -41.5 48.969 14.398 1 33.44 437 PRO A CA 1
ATOM 3173 C C . PRO A 1 437 ? -42.688 48.875 15.359 1 33.44 437 PRO A C 1
ATOM 3175 O O . PRO A 1 437 ? -43.281 47.812 15.516 1 33.44 437 PRO A O 1
ATOM 3178 N N . PRO A 1 438 ? -42.719 49.719 16.344 1 33.34 438 PRO A N 1
ATOM 3179 C CA . PRO A 1 438 ? -43.812 49.719 17.312 1 33.34 438 PRO A CA 1
ATOM 3180 C C . PRO A 1 438 ? -45.188 49.531 16.656 1 33.34 438 PRO A C 1
ATOM 3182 O O . PRO A 1 438 ? -45.562 50.312 15.773 1 33.34 438 PRO A O 1
ATOM 3185 N N . GLN A 1 439 ? -45.375 48.219 16.141 1 30.48 439 GLN A N 1
ATOM 3186 C CA . GLN A 1 439 ? -46.656 48.094 15.477 1 30.48 439 GLN A CA 1
ATOM 3187 C C . GLN A 1 439 ? -47.75 48.781 16.266 1 30.48 439 GLN A C 1
ATOM 3189 O O . GLN A 1 439 ? -47.875 48.594 17.484 1 30.48 439 GLN A O 1
ATOM 3194 N N . SER A 1 440 ? -48.312 49.812 15.68 1 31.09 440 SER A N 1
ATOM 3195 C CA . SER A 1 440 ? -49.406 50.688 16.109 1 31.09 440 SER A CA 1
ATOM 3196 C C . SER A 1 440 ? -50.594 49.844 16.562 1 31.09 440 SER A C 1
ATOM 3198 O O . SER A 1 440 ? -51 48.906 15.898 1 31.09 440 SER A O 1
ATOM 3200 N N . GLU A 1 441 ? -50.781 49.625 17.891 1 29.27 441 GLU A N 1
ATOM 3201 C CA . GLU A 1 441 ? -51.938 49.031 18.562 1 29.27 441 GLU A CA 1
ATOM 3202 C C . GLU A 1 441 ? -53.219 49.406 17.828 1 29.27 441 GLU A C 1
ATOM 3204 O O . GLU A 1 441 ? -53.531 50.594 17.656 1 29.27 441 GLU A O 1
ATOM 3209 N N . ARG A 1 442 ? -53.562 48.5 16.75 1 32.41 442 ARG A N 1
ATOM 3210 C CA . ARG A 1 442 ? -54.812 48.812 16.094 1 32.41 442 ARG A CA 1
ATOM 3211 C C . ARG A 1 442 ? -55.875 49.188 17.125 1 32.41 442 ARG A C 1
ATOM 3213 O O . ARG A 1 442 ? -56 48.562 18.172 1 32.41 442 ARG A O 1
ATOM 3220 N N . PRO A 1 443 ? -56.594 50.25 16.859 1 31.92 443 PRO A N 1
ATOM 3221 C CA . PRO A 1 443 ? -57.562 50.875 17.766 1 31.92 443 PRO A CA 1
ATOM 3222 C C . PRO A 1 443 ? -58.688 49.906 18.172 1 31.92 443 PRO A C 1
ATOM 3224 O O . PRO A 1 443 ? -59 48.969 17.406 1 31.92 443 PRO A O 1
ATOM 3227 N N . PRO A 1 444 ? -59 49.625 19.5 1 30.08 444 PRO A N 1
ATOM 3228 C CA . PRO A 1 444 ? -60.031 48.75 20.047 1 30.08 444 PRO A CA 1
ATOM 3229 C C . PRO A 1 444 ? -61.344 48.844 19.281 1 30.08 444 PRO A C 1
ATOM 3231 O O . PRO A 1 444 ? -61.75 49.906 18.859 1 30.08 444 PRO A O 1
ATOM 3234 N N . ARG A 1 445 ? -61.594 47.75 18.328 1 28.88 445 ARG A N 1
ATOM 3235 C CA . ARG A 1 445 ? -62.875 47.75 17.609 1 28.88 445 ARG A CA 1
ATOM 3236 C C . ARG A 1 445 ? -64 48.094 18.531 1 28.88 445 ARG A C 1
ATOM 3238 O O . ARG A 1 445 ? -64.062 47.688 19.688 1 28.88 445 ARG A O 1
ATOM 3245 N N . GLY A 1 446 ? -64.75 49.094 18.172 1 27.52 446 GLY A N 1
ATOM 3246 C CA . GLY A 1 446 ? -65.875 49.75 18.812 1 27.52 446 GLY A CA 1
ATOM 3247 C C . GLY A 1 446 ? -67 48.781 19.109 1 27.52 446 GLY A C 1
ATOM 3248 O O . GLY A 1 446 ? -67.062 47.688 18.578 1 27.52 446 GLY A O 1
ATOM 3249 N N . PRO A 1 447 ? -67.812 48.938 20.188 1 29.44 447 PRO A N 1
ATOM 3250 C CA . PRO A 1 447 ? -68.875 48.188 20.828 1 29.44 447 PRO A CA 1
ATOM 3251 C C . PRO A 1 447 ? -70 47.781 19.844 1 29.44 447 PRO A C 1
ATOM 3253 O O . PRO A 1 447 ? -70.562 48.625 19.172 1 29.44 447 PRO A O 1
ATOM 3256 N N . GLU A 1 448 ? -69.75 46.781 18.938 1 27.03 448 GLU A N 1
ATOM 3257 C CA . GLU A 1 448 ? -70.875 46.469 18.016 1 27.03 448 GLU A CA 1
ATOM 3258 C C . GLU A 1 448 ? -72.188 46.438 18.75 1 27.03 448 GLU A C 1
ATOM 3260 O O . GLU A 1 448 ? -72.312 45.969 19.875 1 27.03 448 GLU A O 1
ATOM 3265 N N . ALA A 1 449 ? -73.312 47.062 18.109 1 24.94 449 ALA A N 1
ATOM 3266 C CA . ALA A 1 449 ? -74.75 47.375 18.297 1 24.94 449 ALA A CA 1
ATOM 3267 C C . ALA A 1 449 ? -75.562 46.125 18.516 1 24.94 449 ALA A C 1
ATOM 3269 O O . ALA A 1 449 ? -75.312 45.094 17.875 1 24.94 449 ALA A O 1
ATOM 3270 N N . ALA A 1 450 ? -76.312 46.031 19.547 1 25.39 450 ALA A N 1
ATOM 3271 C CA . ALA A 1 450 ? -77.312 45.188 20.219 1 25.39 450 ALA A CA 1
ATOM 3272 C C . ALA A 1 450 ? -78.438 44.812 19.266 1 25.39 450 ALA A C 1
ATOM 3274 O O . ALA A 1 450 ? -79.125 45.688 18.719 1 25.39 450 ALA A O 1
ATOM 3275 N N . ALA A 1 451 ? -78.312 43.75 18.344 1 27.61 451 ALA A N 1
ATOM 3276 C CA . ALA A 1 451 ? -79.312 43.219 17.5 1 27.61 451 ALA A CA 1
ATOM 3277 C C . ALA A 1 451 ? -80.688 43.188 18.234 1 27.61 451 ALA A C 1
ATOM 3279 O O . ALA A 1 451 ? -80.75 42.938 19.438 1 27.61 451 ALA A O 1
ATOM 3280 N N . GLY A 1 452 ? -81.688 43.812 17.594 1 26.3 452 GLY A N 1
ATOM 3281 C CA . GLY A 1 452 ? -83.062 44.188 17.828 1 26.3 452 GLY A CA 1
ATOM 3282 C C . GLY A 1 452 ? -84 43 18.203 1 26.3 452 GLY A C 1
ATOM 3283 O O . GLY A 1 452 ? -83.562 41.844 18.016 1 26.3 452 GLY A O 1
ATOM 3284 N N . PRO A 1 453 ? -85.25 43.25 18.641 1 29.78 453 PRO A N 1
ATOM 3285 C CA . PRO A 1 453 ? -86.375 42.656 19.406 1 29.78 453 PRO A CA 1
ATOM 3286 C C . PRO A 1 453 ? -87.125 41.562 18.625 1 29.78 453 PRO A C 1
ATOM 3288 O O . PRO A 1 453 ? -87.125 41.594 17.391 1 29.78 453 PRO A O 1
ATOM 3291 N N . GLU A 1 454 ? -87.062 40.281 18.891 1 31.75 454 GLU A N 1
ATOM 3292 C CA . GLU A 1 454 ? -87.812 39.094 18.469 1 31.75 454 GLU A CA 1
ATOM 3293 C C . GLU A 1 454 ? -89.312 39.344 18.469 1 31.75 454 GLU A C 1
ATOM 3295 O O . GLU A 1 454 ? -89.938 39.406 19.531 1 31.75 454 GLU A O 1
ATOM 3300 N N . THR A 1 455 ? -89.812 40.531 17.859 1 30.16 455 THR A N 1
ATOM 3301 C CA . THR A 1 455 ? -91.25 40.781 18.031 1 30.16 455 THR A CA 1
ATOM 3302 C C . THR A 1 455 ? -92.125 39.625 17.5 1 30.16 455 THR A C 1
ATOM 3304 O O . THR A 1 455 ? -91.688 38.969 16.547 1 30.16 455 THR A O 1
ATOM 3307 N N . PRO A 1 456 ? -93.562 39.781 17.578 1 32.53 456 PRO A N 1
ATOM 3308 C CA . PRO A 1 456 ? -94.75 39.031 17.984 1 32.53 456 PRO A CA 1
ATOM 3309 C C . PRO A 1 456 ? -95.312 38.156 16.859 1 32.53 456 PRO A C 1
ATOM 3311 O O . PRO A 1 456 ? -95 38.406 15.688 1 32.53 456 PRO A O 1
ATOM 3314 N N . PRO A 1 457 ? -96.125 37.156 17.266 1 38.25 457 PRO A N 1
ATOM 3315 C CA . PRO A 1 457 ? -97.188 36.188 16.859 1 38.25 457 PRO A CA 1
ATOM 3316 C C . PRO A 1 457 ? -98.312 36.844 16.062 1 38.25 457 PRO A C 1
ATOM 3318 O O . PRO A 1 457 ? -99.188 36.125 15.586 1 38.25 457 PRO A O 1
ATOM 3321 N N . GLY A 1 458 ? -98.438 38.188 15.516 1 27.16 458 GLY A N 1
ATOM 3322 C CA . GLY A 1 458 ? -99.688 38.406 14.805 1 27.16 458 GLY A CA 1
ATOM 3323 C C . GLY A 1 458 ? -99.688 37.781 13.414 1 27.16 458 GLY A C 1
ATOM 3324 O O . GLY A 1 458 ? -98.625 37.594 12.805 1 27.16 458 GLY A O 1
ATOM 3325 N N . MET B 1 1 ? -49.969 23.953 -5.008 1 24.2 1 MET B N 1
ATOM 3326 C CA . MET B 1 1 ? -49.312 22.656 -4.93 1 24.2 1 MET B CA 1
ATOM 3327 C C . MET B 1 1 ? -47.906 22.766 -4.383 1 24.2 1 MET B C 1
ATOM 3329 O O . MET B 1 1 ? -47.062 23.469 -4.965 1 24.2 1 MET B O 1
ATOM 3333 N N . ARG B 1 2 ? -47.781 22.625 -3.072 1 30.52 2 ARG B N 1
ATOM 3334 C CA . ARG B 1 2 ? -46.625 22.922 -2.258 1 30.52 2 ARG B CA 1
ATOM 3335 C C . ARG B 1 2 ? -45.5 21.891 -2.498 1 30.52 2 ARG B C 1
ATOM 3337 O O . ARG B 1 2 ? -45.781 20.688 -2.516 1 30.52 2 ARG B O 1
ATOM 3344 N N . PRO B 1 3 ? -44.438 22.297 -3.232 1 32.59 3 PRO B N 1
ATOM 3345 C CA . PRO B 1 3 ? -43.406 21.344 -3.678 1 32.59 3 PRO B CA 1
ATOM 3346 C C . PRO B 1 3 ? -42.812 20.531 -2.527 1 32.59 3 PRO B C 1
ATOM 3348 O O . PRO B 1 3 ? -42.625 21.062 -1.428 1 32.59 3 PRO B O 1
ATOM 3351 N N . SER B 1 4 ? -43.344 19.281 -2.336 1 29.08 4 SER B N 1
ATOM 3352 C CA . SER B 1 4 ? -42.938 18.328 -1.318 1 29.08 4 SER B CA 1
ATOM 3353 C C . SER B 1 4 ? -41.438 18.094 -1.338 1 29.08 4 SER B C 1
ATOM 3355 O O . SER B 1 4 ? -40.906 17.562 -2.312 1 29.08 4 SER B O 1
ATOM 3357 N N . GLY B 1 5 ? -40.625 18.984 -0.931 1 27.36 5 GLY B N 1
ATOM 3358 C CA . GLY B 1 5 ? -39.188 19.125 -0.84 1 27.36 5 GLY B CA 1
ATOM 3359 C C . GLY B 1 5 ? -38.531 18.016 -0.041 1 27.36 5 GLY B C 1
ATOM 3360 O O . GLY B 1 5 ? -37.5 18.234 0.587 1 27.36 5 GLY B O 1
ATOM 3361 N N . ARG B 1 6 ? -39.375 16.859 0.193 1 29.45 6 ARG B N 1
ATOM 3362 C CA . ARG B 1 6 ? -38.719 15.93 1.084 1 29.45 6 ARG B CA 1
ATOM 3363 C C . ARG B 1 6 ? -37.438 15.375 0.437 1 29.45 6 ARG B C 1
ATOM 3365 O O . ARG B 1 6 ? -37.531 14.578 -0.507 1 29.45 6 ARG B O 1
ATOM 3372 N N . GLY B 1 7 ? -36.531 16.109 0.213 1 29.67 7 GLY B N 1
ATOM 3373 C CA . GLY B 1 7 ? -35.281 15.523 -0.273 1 29.67 7 GLY B CA 1
ATOM 3374 C C . GLY B 1 7 ? -34.812 14.344 0.562 1 29.67 7 GLY B C 1
ATOM 3375 O O . GLY B 1 7 ? -35.25 14.188 1.708 1 29.67 7 GLY B O 1
ATOM 3376 N N . PRO B 1 8 ? -34.656 13.242 -0.027 1 31.09 8 PRO B N 1
ATOM 3377 C CA . PRO B 1 8 ? -34.375 11.992 0.677 1 31.09 8 PRO B CA 1
ATOM 3378 C C . PRO B 1 8 ? -33.375 12.188 1.815 1 31.09 8 PRO B C 1
ATOM 3380 O O . PRO B 1 8 ? -32.375 12.898 1.654 1 31.09 8 PRO B O 1
ATOM 3383 N N . HIS B 1 9 ? -33.844 12.312 3.053 1 29.78 9 HIS B N 1
ATOM 3384 C CA . HIS B 1 9 ? -33.125 12.258 4.32 1 29.78 9 HIS B CA 1
ATOM 3385 C C . HIS B 1 9 ? -32.125 11.109 4.344 1 29.78 9 HIS B C 1
ATOM 3387 O O . HIS B 1 9 ? -32.469 9.961 4.047 1 29.78 9 HIS B O 1
ATOM 3393 N N . LEU B 1 10 ? -31.047 11.305 3.857 1 30.5 10 LEU B N 1
ATOM 3394 C CA . LEU B 1 10 ? -30.016 10.305 4.117 1 30.5 10 LEU B CA 1
ATOM 3395 C C . LEU B 1 10 ? -30.031 9.883 5.582 1 30.5 10 LEU B C 1
ATOM 3397 O O . LEU B 1 10 ? -29.469 10.57 6.438 1 30.5 10 LEU B O 1
ATOM 3401 N N . SER B 1 11 ? -31.25 9.484 6.113 1 31.09 11 SER B N 1
ATOM 3402 C CA . SER B 1 11 ? -31.312 8.891 7.441 1 31.09 11 SER B CA 1
ATOM 3403 C C . SER B 1 11 ? -30.266 7.801 7.617 1 31.09 11 SER B C 1
ATOM 3405 O O . SER B 1 11 ? -30.328 6.754 6.969 1 31.09 11 SER B O 1
ATOM 3407 N N . LEU B 1 12 ? -29.141 8.172 7.883 1 33.62 12 LEU B N 1
ATOM 3408 C CA . LEU B 1 12 ? -28.25 7.105 8.352 1 33.62 12 LEU B CA 1
ATOM 3409 C C . LEU B 1 12 ? -28.891 6.348 9.516 1 33.62 12 LEU B C 1
ATOM 3411 O O . LEU B 1 12 ? -29.281 6.953 10.516 1 33.62 12 LEU B O 1
ATOM 3415 N N . PRO B 1 13 ? -29.781 5.371 9.383 1 33.91 13 PRO B N 1
ATOM 3416 C CA . PRO B 1 13 ? -30.594 4.703 10.391 1 33.91 13 PRO B CA 1
ATOM 3417 C C . PRO B 1 13 ? -29.844 4.449 11.695 1 33.91 13 PRO B C 1
ATOM 3419 O O . PRO B 1 13 ? -28.609 4.371 11.695 1 33.91 13 PRO B O 1
ATOM 3422 N N . PRO B 1 14 ? -30.516 4.43 12.867 1 33.94 14 PRO B N 1
ATOM 3423 C CA . PRO B 1 14 ? -30.125 4.145 14.25 1 33.94 14 PRO B CA 1
ATOM 3424 C C . PRO B 1 14 ? -29.281 2.887 14.375 1 33.94 14 PRO B C 1
ATOM 3426 O O . PRO B 1 14 ? -28.875 2.518 15.484 1 33.94 14 PRO B O 1
ATOM 3429 N N . PHE B 1 15 ? -29.281 1.976 13.516 1 32.03 15 PHE B N 1
ATOM 3430 C CA . PHE B 1 15 ? -28.531 0.723 13.445 1 32.03 15 PHE B CA 1
ATOM 3431 C C . PHE B 1 15 ? -27.047 0.964 13.664 1 32.03 15 PHE B C 1
ATOM 3433 O O . PHE B 1 15 ? -26.25 0.022 13.656 1 32.03 15 PHE B O 1
ATOM 3440 N N . TRP B 1 16 ? -26.688 2.07 14.008 1 35.47 16 TRP B N 1
ATOM 3441 C CA . TRP B 1 16 ? -25.312 2.576 14.148 1 35.47 16 TRP B CA 1
ATOM 3442 C C . TRP B 1 16 ? -24.703 2.127 15.469 1 35.47 16 TRP B C 1
ATOM 3444 O O . TRP B 1 16 ? -23.516 1.821 15.531 1 35.47 16 TRP B O 1
ATOM 3454 N N . ASP B 1 17 ? -25.484 2.088 16.5 1 37.97 17 ASP B N 1
ATOM 3455 C CA . ASP B 1 17 ? -25.016 1.77 17.844 1 37.97 17 ASP B CA 1
ATOM 3456 C C . ASP B 1 17 ? -24.547 0.318 17.938 1 37.97 17 ASP B C 1
ATOM 3458 O O . ASP B 1 17 ? -23.516 0.029 18.547 1 37.97 17 ASP B O 1
ATOM 3462 N N . GLU B 1 18 ? -25.391 -0.647 17.594 1 38.31 18 GLU B N 1
ATOM 3463 C CA . GLU B 1 18 ? -25.094 -2.074 17.688 1 38.31 18 GLU B CA 1
ATOM 3464 C C . GLU B 1 18 ? -23.953 -2.465 16.766 1 38.31 18 GLU B C 1
ATOM 3466 O O . GLU B 1 18 ? -23.125 -3.32 17.109 1 38.31 18 GLU B O 1
ATOM 3471 N N . GLU B 1 19 ? -23.734 -1.875 15.727 1 38.09 19 GLU B N 1
ATOM 3472 C CA . GLU B 1 19 ? -22.797 -2.172 14.641 1 38.09 19 GLU B CA 1
ATOM 3473 C C . GLU B 1 19 ? -21.406 -1.639 14.945 1 38.09 19 GLU B C 1
ATOM 3475 O O . GLU B 1 19 ? -20.406 -2.207 14.5 1 38.09 19 GLU B O 1
ATOM 3480 N N . VAL B 1 20 ? -21.359 -0.573 15.758 1 40.5 20 VAL B N 1
ATOM 3481 C CA . VAL B 1 20 ? -20.109 0.029 16.234 1 40.5 20 VAL B CA 1
ATOM 3482 C C . VAL B 1 20 ? -19.406 -0.939 17.172 1 40.5 20 VAL B C 1
ATOM 3484 O O . VAL B 1 20 ? -18.172 -1.064 17.141 1 40.5 20 VAL B O 1
ATOM 3487 N N . ARG B 1 21 ? -20.156 -1.633 18.062 1 42.25 21 ARG B N 1
ATOM 3488 C CA . ARG B 1 21 ? -19.656 -2.6 19.047 1 42.25 21 ARG B CA 1
ATOM 3489 C C . ARG B 1 21 ? -18.984 -3.785 18.344 1 42.25 21 ARG B C 1
ATOM 3491 O O . ARG B 1 21 ? -18.188 -4.5 18.953 1 42.25 21 ARG B O 1
ATOM 3498 N N . GLN B 1 22 ? -19.156 -4 17.016 1 45.88 22 GLN B N 1
ATOM 3499 C CA . GLN B 1 22 ? -18.75 -5.227 16.344 1 45.88 22 GLN B CA 1
ATOM 3500 C C . GLN B 1 22 ? -17.516 -4.992 15.461 1 45.88 22 GLN B C 1
ATOM 3502 O O . GLN B 1 22 ? -16.906 -5.941 14.961 1 45.88 22 GLN B O 1
ATOM 3507 N N . THR B 1 23 ? -16.875 -3.715 15.297 1 54.94 23 THR B N 1
ATOM 3508 C CA . THR B 1 23 ? -15.758 -3.482 14.391 1 54.94 23 THR B CA 1
ATOM 3509 C C . THR B 1 23 ? -14.43 -3.807 15.07 1 54.94 23 THR B C 1
ATOM 3511 O O . THR B 1 23 ? -13.531 -4.383 14.445 1 54.94 23 THR B O 1
ATOM 3514 N N . GLY B 1 24 ? -14.297 -3.525 16.359 1 62.91 24 GLY B N 1
ATOM 3515 C CA . GLY B 1 24 ? -13.094 -3.85 17.109 1 62.91 24 GLY B CA 1
ATOM 3516 C C . GLY B 1 24 ? -12.742 -5.324 17.062 1 62.91 24 GLY B C 1
ATOM 3517 O O . GLY B 1 24 ? -11.656 -5.695 16.625 1 62.91 24 GLY B O 1
ATOM 3518 N N . PRO B 1 25 ? -13.742 -6.035 17.172 1 72.5 25 PRO B N 1
ATOM 3519 C CA . PRO B 1 25 ? -13.469 -7.477 17.141 1 72.5 25 PRO B CA 1
ATOM 3520 C C . PRO B 1 25 ? -13.094 -7.965 15.734 1 72.5 25 PRO B C 1
ATOM 3522 O O . PRO B 1 25 ? -12.234 -8.836 15.594 1 72.5 25 PRO B O 1
ATOM 3525 N N . LEU B 1 26 ? -13.695 -7.324 14.68 1 76.75 26 LEU B N 1
ATOM 3526 C CA . LEU B 1 26 ? -13.375 -7.75 13.32 1 76.75 26 LEU B CA 1
ATOM 3527 C C . LEU B 1 26 ? -11.914 -7.461 12.992 1 76.75 26 LEU B C 1
ATOM 3529 O O . LEU B 1 26 ? -11.234 -8.281 12.375 1 76.75 26 LEU B O 1
ATOM 3533 N N . ILE B 1 27 ? -11.5 -6.34 13.453 1 76.25 27 ILE B N 1
ATOM 3534 C CA . ILE B 1 27 ? -10.125 -5.945 13.203 1 76.25 27 ILE B CA 1
ATOM 3535 C C . ILE B 1 27 ? -9.172 -6.891 13.93 1 76.25 27 ILE B C 1
ATOM 3537 O O . ILE B 1 27 ? -8.211 -7.387 13.344 1 76.25 27 ILE B O 1
ATOM 3541 N N . LEU B 1 28 ? -9.492 -7.211 15.086 1 81.75 28 LEU B N 1
ATOM 3542 C CA . LEU B 1 28 ? -8.633 -8.07 15.891 1 81.75 28 LEU B CA 1
ATOM 3543 C C . LEU B 1 28 ? -8.625 -9.492 15.344 1 81.75 28 LEU B C 1
ATOM 3545 O O . LEU B 1 28 ? -7.566 -10.125 15.25 1 81.75 28 LEU B O 1
ATOM 3549 N N . TYR B 1 29 ? -9.766 -9.93 14.969 1 88.38 29 TYR B N 1
ATOM 3550 C CA . TYR B 1 29 ? -9.852 -11.289 14.445 1 88.38 29 TYR B CA 1
ATOM 3551 C C . TYR B 1 29 ? -9.234 -11.383 13.062 1 88.38 29 TYR B C 1
ATOM 3553 O O . TYR B 1 29 ? -8.656 -12.414 12.695 1 88.38 29 TYR B O 1
ATOM 3561 N N . SER B 1 30 ? -9.367 -10.305 12.305 1 90.69 30 SER B N 1
ATOM 3562 C CA . SER B 1 30 ? -8.711 -10.289 11 1 90.69 30 SER B CA 1
ATOM 3563 C C . SER B 1 30 ? -7.195 -10.305 11.141 1 90.69 30 SER B C 1
ATOM 3565 O O . SER B 1 30 ? -6.504 -11.008 10.398 1 90.69 30 SER B O 1
ATOM 3567 N N . ALA B 1 31 ? -6.719 -9.547 12.094 1 89.5 31 ALA B N 1
ATOM 3568 C CA . ALA B 1 31 ? -5.285 -9.523 12.359 1 89.5 31 ALA B CA 1
ATOM 3569 C C . ALA B 1 31 ? -4.793 -10.891 12.836 1 89.5 31 ALA B C 1
ATOM 3571 O O . ALA B 1 31 ? -3.725 -11.352 12.422 1 89.5 31 ALA B O 1
ATOM 3572 N N . PHE B 1 32 ? -5.555 -11.461 13.648 1 93.69 32 PHE B N 1
ATOM 3573 C CA . PHE B 1 32 ? -5.195 -12.781 14.156 1 93.69 32 PHE B CA 1
ATOM 3574 C C . PHE B 1 32 ? -5.191 -13.812 13.031 1 93.69 32 PHE B C 1
ATOM 3576 O O . PHE B 1 32 ? -4.262 -14.617 12.922 1 93.69 32 PHE B O 1
ATOM 3583 N N . THR B 1 33 ? -6.25 -13.781 12.25 1 96 33 THR B N 1
ATOM 3584 C CA . THR B 1 33 ? -6.34 -14.688 11.109 1 96 33 THR B CA 1
ATOM 3585 C C . THR B 1 33 ? -5.16 -14.492 10.164 1 96 33 THR B C 1
ATOM 3587 O O . THR B 1 33 ? -4.582 -15.469 9.672 1 96 33 THR B O 1
ATOM 3590 N N . GLY B 1 34 ? -4.84 -13.25 9.875 1 97.25 34 GLY B N 1
ATOM 3591 C CA . GLY B 1 34 ? -3.693 -12.953 9.031 1 97.25 34 GLY B CA 1
ATOM 3592 C C . GLY B 1 34 ? -2.383 -13.453 9.609 1 97.25 34 GLY B C 1
ATOM 3593 O O . GLY B 1 34 ? -1.577 -14.055 8.898 1 97.25 34 GLY B O 1
ATOM 3594 N N . ALA B 1 35 ? -2.191 -13.266 10.875 1 96.38 35 ALA B N 1
ATOM 3595 C CA . ALA B 1 35 ? -0.967 -13.711 11.539 1 96.38 35 ALA B CA 1
ATOM 3596 C C . ALA B 1 35 ? -0.832 -15.227 11.5 1 96.38 35 ALA B C 1
ATOM 3598 O O . ALA B 1 35 ? 0.251 -15.75 11.227 1 96.38 35 ALA B O 1
ATOM 3599 N N . LEU B 1 36 ? -1.888 -15.836 11.773 1 97.94 36 LEU B N 1
ATOM 3600 C CA . LEU B 1 36 ? -1.885 -17.297 11.727 1 97.94 36 LEU B CA 1
ATOM 3601 C C . LEU B 1 36 ? -1.606 -17.797 10.312 1 97.94 36 LEU B C 1
ATOM 3603 O O . LEU B 1 36 ? -0.862 -18.766 10.133 1 97.94 36 LEU B O 1
ATOM 3607 N N . THR B 1 37 ? -2.24 -17.156 9.375 1 98.25 37 THR B N 1
ATOM 3608 C CA . THR B 1 37 ? -1.993 -17.516 7.984 1 98.25 37 THR B CA 1
ATOM 3609 C C . THR B 1 37 ? -0.536 -17.266 7.609 1 98.25 37 THR B C 1
ATOM 3611 O O . THR B 1 37 ? 0.099 -18.094 6.961 1 98.25 37 THR B O 1
ATOM 3614 N N . GLY B 1 38 ? -0.022 -16.078 8.016 1 98.25 38 GLY B N 1
ATOM 3615 C CA . GLY B 1 38 ? 1.373 -15.773 7.746 1 98.25 38 GLY B CA 1
ATOM 3616 C C . GLY B 1 38 ? 2.332 -16.797 8.312 1 98.25 38 GLY B C 1
ATOM 3617 O O . GLY B 1 38 ? 3.297 -17.188 7.652 1 98.25 38 GLY B O 1
ATOM 3618 N N . LEU B 1 39 ? 2.072 -17.25 9.453 1 98.19 39 LEU B N 1
ATOM 3619 C CA . LEU B 1 39 ? 2.904 -18.266 10.086 1 98.19 39 LEU B CA 1
ATOM 3620 C C . LEU B 1 39 ? 2.793 -19.594 9.352 1 98.19 39 LEU B C 1
ATOM 3622 O O . LEU B 1 39 ? 3.803 -20.266 9.102 1 98.19 39 LEU B O 1
ATOM 3626 N N . SER B 1 40 ? 1.603 -19.984 9.039 1 98.56 40 SER B N 1
ATOM 3627 C CA . SER B 1 40 ? 1.376 -21.25 8.336 1 98.56 40 SER B CA 1
ATOM 3628 C C . SER B 1 40 ? 2.031 -21.234 6.957 1 98.56 40 SER B C 1
ATOM 3630 O O . SER B 1 40 ? 2.604 -22.25 6.527 1 98.56 40 SER B O 1
ATOM 3632 N N . VAL B 1 41 ? 1.89 -20.141 6.281 1 98.44 41 VAL B N 1
ATOM 3633 C CA . VAL B 1 41 ? 2.488 -20.016 4.957 1 98.44 41 VAL B CA 1
ATOM 3634 C C . VAL B 1 41 ? 4.012 -20.016 5.074 1 98.44 41 VAL B C 1
ATOM 3636 O O . VAL B 1 41 ? 4.703 -20.578 4.215 1 98.44 41 VAL B O 1
ATOM 3639 N N . ALA B 1 42 ? 4.547 -19.406 6.102 1 98 42 ALA B N 1
ATOM 3640 C CA . ALA B 1 42 ? 5.992 -19.438 6.332 1 98 42 ALA B CA 1
ATOM 3641 C C . ALA B 1 42 ? 6.48 -20.875 6.523 1 98 42 ALA B C 1
ATOM 3643 O O . ALA B 1 42 ? 7.52 -21.266 5.984 1 98 42 ALA B O 1
ATOM 3644 N N . LEU B 1 43 ? 5.754 -21.625 7.262 1 98 43 LEU B N 1
ATOM 3645 C CA . LEU B 1 43 ? 6.113 -23.031 7.488 1 98 43 LEU B CA 1
ATOM 3646 C C . LEU B 1 43 ? 6.012 -23.828 6.195 1 98 43 LEU B C 1
ATOM 3648 O O . LEU B 1 43 ? 6.871 -24.672 5.914 1 98 43 LEU B O 1
ATOM 3652 N N . LEU B 1 44 ? 4.996 -23.594 5.445 1 97.81 44 LEU B N 1
ATOM 3653 C CA . LEU B 1 44 ? 4.852 -24.266 4.152 1 97.81 44 LEU B CA 1
ATOM 3654 C C . LEU B 1 44 ? 6.004 -23.906 3.225 1 97.81 44 LEU B C 1
ATOM 3656 O O . LEU B 1 44 ? 6.523 -24.766 2.508 1 97.81 44 LEU B O 1
ATOM 3660 N N . ASN B 1 45 ? 6.352 -22.656 3.203 1 96.44 45 ASN B N 1
ATOM 3661 C CA . ASN B 1 45 ? 7.453 -22.219 2.352 1 96.44 45 ASN B CA 1
ATOM 3662 C C . ASN B 1 45 ? 8.773 -22.844 2.787 1 96.44 45 ASN B C 1
ATOM 3664 O O . ASN B 1 45 ? 9.633 -23.156 1.952 1 96.44 45 ASN B O 1
ATOM 3668 N N . LEU B 1 46 ? 8.969 -23 4.074 1 95.62 46 LEU B N 1
ATOM 3669 C CA . LEU B 1 46 ? 10.148 -23.703 4.57 1 95.62 46 LEU B CA 1
ATOM 3670 C C . LEU B 1 46 ? 10.18 -25.141 4.074 1 95.62 46 LEU B C 1
ATOM 3672 O O . LEU B 1 46 ? 11.234 -25.641 3.664 1 95.62 46 LEU B O 1
ATOM 3676 N N . ALA B 1 47 ? 9.078 -25.766 4.129 1 96.56 47 ALA B N 1
ATOM 3677 C CA . ALA B 1 47 ? 8.969 -27.125 3.627 1 96.56 47 ALA B CA 1
ATOM 3678 C C . ALA B 1 47 ? 9.227 -27.172 2.123 1 96.56 47 ALA B C 1
ATOM 3680 O O . ALA B 1 47 ? 9.898 -28.094 1.634 1 96.56 47 ALA B O 1
ATOM 3681 N N . LEU B 1 48 ? 8.68 -26.234 1.427 1 95 48 LEU B N 1
ATOM 3682 C CA . LEU B 1 48 ? 8.867 -26.156 -0.018 1 95 48 LEU B CA 1
ATOM 3683 C C . LEU B 1 48 ? 10.344 -25.984 -0.367 1 95 48 LEU B C 1
ATOM 3685 O O . LEU B 1 48 ? 10.836 -26.609 -1.308 1 95 48 LEU B O 1
ATOM 3689 N N . ARG B 1 49 ? 10.969 -25.156 0.326 1 91.69 49 ARG B N 1
ATOM 3690 C CA . ARG B 1 49 ? 12.391 -24.906 0.081 1 91.69 49 ARG B CA 1
ATOM 3691 C C . ARG B 1 49 ? 13.211 -26.172 0.36 1 91.69 49 ARG B C 1
ATOM 3693 O O . ARG B 1 49 ? 14.141 -26.484 -0.386 1 91.69 49 ARG B O 1
ATOM 3700 N N . ALA B 1 50 ? 12.898 -26.859 1.406 1 93.25 50 ALA B N 1
ATOM 3701 C CA . ALA B 1 50 ? 13.594 -28.094 1.74 1 93.25 50 ALA B CA 1
ATOM 3702 C C . ALA B 1 50 ? 13.383 -29.156 0.658 1 93.25 50 ALA B C 1
ATOM 3704 O O . ALA B 1 50 ? 14.328 -29.844 0.261 1 93.25 50 ALA B O 1
ATOM 3705 N N . LEU B 1 51 ? 12.188 -29.25 0.194 1 93.88 51 LEU B N 1
ATOM 3706 C CA . LEU B 1 51 ? 11.875 -30.203 -0.867 1 93.88 51 LEU B CA 1
ATOM 3707 C C . LEU B 1 51 ? 12.578 -29.812 -2.166 1 93.88 51 LEU B C 1
ATOM 3709 O O . LEU B 1 51 ? 13.078 -30.688 -2.881 1 93.88 51 LEU B O 1
ATOM 3713 N N . ALA B 1 52 ? 12.555 -28.578 -2.436 1 90.56 52 ALA B N 1
ATOM 3714 C CA . ALA B 1 52 ? 13.188 -28.094 -3.656 1 90.56 52 ALA B CA 1
ATOM 3715 C C . ALA B 1 52 ? 14.695 -28.359 -3.633 1 90.56 52 ALA B C 1
ATOM 3717 O O . ALA B 1 52 ? 15.289 -28.672 -4.668 1 90.56 52 ALA B O 1
ATOM 3718 N N . GLU B 1 53 ? 15.297 -28.172 -2.496 1 88.75 53 GLU B N 1
ATOM 3719 C CA . GLU B 1 53 ? 16.719 -28.453 -2.355 1 88.75 53 GLU B CA 1
ATOM 3720 C C . GLU B 1 53 ? 17.016 -29.938 -2.568 1 88.75 53 GLU B C 1
ATOM 3722 O O . GLU B 1 53 ? 18.016 -30.297 -3.193 1 88.75 53 GLU B O 1
ATOM 3727 N N . GLY B 1 54 ? 16.203 -30.734 -2.023 1 89.94 54 GLY B N 1
ATOM 3728 C CA . GLY B 1 54 ? 16.344 -32.156 -2.246 1 89.94 54 GLY B CA 1
ATOM 3729 C C . GLY B 1 54 ? 16.188 -32.562 -3.705 1 89.94 54 GLY B C 1
ATOM 3730 O O . GLY B 1 54 ? 16.984 -33.344 -4.227 1 89.94 54 GLY B O 1
ATOM 3731 N N . VAL B 1 55 ? 15.211 -32 -4.32 1 91.06 55 VAL B N 1
ATOM 3732 C CA . VAL B 1 55 ? 14.961 -32.25 -5.734 1 91.06 55 VAL B CA 1
ATOM 3733 C C . VAL B 1 55 ? 16.125 -31.734 -6.574 1 91.06 55 VAL B C 1
ATOM 3735 O O . VAL B 1 55 ? 16.562 -32.406 -7.52 1 91.06 55 VAL B O 1
ATOM 3738 N N . GLY B 1 56 ? 16.562 -30.562 -6.223 1 88.06 56 GLY B N 1
ATOM 3739 C CA . GLY B 1 56 ? 17.703 -30 -6.91 1 88.06 56 GLY B CA 1
ATOM 3740 C C . GLY B 1 56 ? 18.953 -30.859 -6.801 1 88.06 56 GLY B C 1
ATOM 3741 O O . GLY B 1 56 ? 19.719 -30.969 -7.758 1 88.06 56 GLY B O 1
ATOM 3742 N N . GLY B 1 57 ? 19.172 -31.391 -5.625 1 84.81 57 GLY B N 1
ATOM 3743 C CA . GLY B 1 57 ? 20.281 -32.312 -5.449 1 84.81 57 GLY B CA 1
ATOM 3744 C C . GLY B 1 57 ? 20.125 -33.594 -6.258 1 84.81 57 GLY B C 1
ATOM 3745 O O . GLY B 1 57 ? 21.109 -34.094 -6.789 1 84.81 57 GLY B O 1
ATOM 3746 N N . LEU B 1 58 ? 18.953 -34.031 -6.395 1 85.5 58 LEU B N 1
ATOM 3747 C CA . LEU B 1 58 ? 18.672 -35.25 -7.117 1 85.5 58 LEU B CA 1
ATOM 3748 C C . LEU B 1 58 ? 18.781 -35.031 -8.625 1 85.5 58 LEU B C 1
ATOM 3750 O O . LEU B 1 58 ? 19.375 -35.844 -9.328 1 85.5 58 LEU B O 1
ATOM 3754 N N . PHE B 1 59 ? 18.234 -33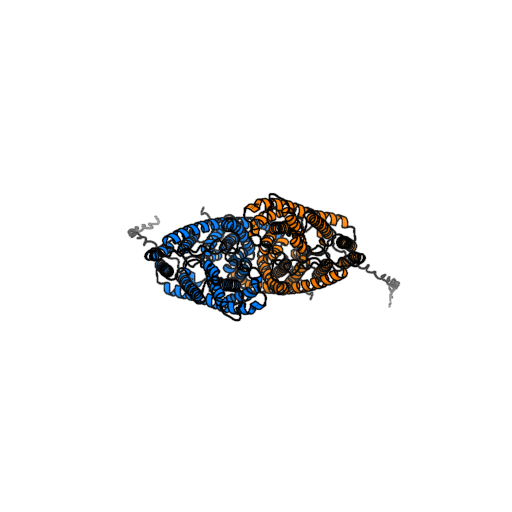.875 -9.125 1 88.75 59 PHE B N 1
ATOM 3755 C CA . PHE B 1 59 ? 18.125 -33.656 -10.562 1 88.75 59 PHE B CA 1
ATOM 3756 C C . PHE B 1 59 ? 19.234 -32.75 -11.047 1 88.75 59 PHE B C 1
ATOM 3758 O O . PHE B 1 59 ? 19.438 -32.594 -12.258 1 88.75 59 PHE B O 1
ATOM 3765 N N . GLY B 1 60 ? 19.953 -32.094 -10.102 1 83.75 60 GLY B N 1
ATOM 3766 C CA . GLY B 1 60 ? 21.156 -31.328 -10.445 1 83.75 60 GLY B CA 1
ATOM 3767 C C . GLY B 1 60 ? 20.844 -29.906 -10.867 1 83.75 60 GLY B C 1
ATOM 3768 O O . GLY B 1 60 ? 21.641 -29.281 -11.578 1 83.75 60 GLY B O 1
ATOM 3769 N N . TYR B 1 61 ? 19.594 -29.469 -10.586 1 86.5 61 TYR B N 1
ATOM 3770 C CA . TYR B 1 61 ? 19.266 -28.109 -10.953 1 86.5 61 TYR B CA 1
ATOM 3771 C C . TYR B 1 61 ? 18.469 -27.422 -9.844 1 86.5 61 TYR B C 1
ATOM 3773 O O . TYR B 1 61 ? 17.438 -27.922 -9.414 1 86.5 61 TYR B O 1
ATOM 3781 N N . LEU B 1 62 ? 19.078 -26.359 -9.445 1 84.69 62 LEU B N 1
ATOM 3782 C CA . LEU B 1 62 ? 18.375 -25.484 -8.508 1 84.69 62 LEU B CA 1
ATOM 3783 C C . LEU B 1 62 ? 18.094 -24.125 -9.148 1 84.69 62 LEU B C 1
ATOM 3785 O O . LEU B 1 62 ? 19.016 -23.344 -9.398 1 84.69 62 LEU B O 1
ATOM 3789 N N . ALA B 1 63 ? 16.844 -23.844 -9.406 1 84 63 ALA B N 1
ATOM 3790 C CA . ALA B 1 63 ? 16.438 -22.578 -10.031 1 84 63 ALA B CA 1
ATOM 3791 C C . ALA B 1 63 ? 16.734 -21.391 -9.125 1 84 63 ALA B C 1
ATOM 3793 O O . ALA B 1 63 ? 16.625 -21.5 -7.902 1 84 63 ALA B O 1
ATOM 3794 N N . PRO B 1 64 ? 17.125 -20.328 -9.742 1 81.5 64 PRO B N 1
ATOM 3795 C CA . PRO B 1 64 ? 17.344 -19.125 -8.914 1 81.5 64 PRO B CA 1
ATOM 3796 C C . PRO B 1 64 ? 16.047 -18.609 -8.281 1 81.5 64 PRO B C 1
ATOM 3798 O O . PRO B 1 64 ? 14.992 -18.625 -8.914 1 81.5 64 PRO B O 1
ATOM 3801 N N . GLU B 1 65 ? 16.172 -18.266 -7.016 1 82.06 65 GLU B N 1
ATOM 3802 C CA . GLU B 1 65 ? 15.047 -17.688 -6.277 1 82.06 65 GLU B CA 1
ATOM 3803 C C . GLU B 1 65 ? 15.039 -16.156 -6.395 1 82.06 65 GLU B C 1
ATOM 3805 O O . GLU B 1 65 ? 16.047 -15.555 -6.766 1 82.06 65 GLU B O 1
ATOM 3810 N N . PRO B 1 66 ? 13.883 -15.602 -6.148 1 86.44 66 PRO B N 1
ATOM 3811 C CA . PRO B 1 66 ? 13.836 -14.141 -6.199 1 86.44 66 PRO B CA 1
ATOM 3812 C C . PRO B 1 66 ? 14.758 -13.484 -5.168 1 86.44 66 PRO B C 1
ATOM 3814 O O . PRO B 1 66 ? 14.898 -13.992 -4.055 1 86.44 66 PRO B O 1
ATOM 3817 N N . PRO B 1 67 ? 15.367 -12.375 -5.543 1 81.88 67 PRO B N 1
ATOM 3818 C CA . PRO B 1 67 ? 16.297 -11.688 -4.637 1 81.88 67 PRO B CA 1
ATOM 3819 C C . PRO B 1 67 ? 15.656 -11.32 -3.301 1 81.88 67 PRO B C 1
ATOM 3821 O O . PRO B 1 67 ? 16.344 -11.273 -2.277 1 81.88 67 PRO B O 1
ATOM 3824 N N . GLY B 1 68 ? 14.484 -11.094 -3.252 1 83.19 68 GLY B N 1
ATOM 3825 C CA . GLY B 1 68 ? 13.812 -10.68 -2.031 1 83.19 68 GLY B CA 1
ATOM 3826 C C . GLY B 1 68 ? 13.781 -11.766 -0.971 1 83.19 68 GLY B C 1
ATOM 3827 O O . GLY B 1 68 ? 13.508 -11.492 0.199 1 83.19 68 GLY B O 1
ATOM 3828 N N . GLU B 1 69 ? 13.977 -12.969 -1.327 1 83.19 69 GLU B N 1
ATOM 3829 C CA . GLU B 1 69 ? 14.016 -14.062 -0.366 1 83.19 69 GLU B CA 1
ATOM 3830 C C . GLU B 1 69 ? 15.383 -14.734 -0.355 1 83.19 69 GLU B C 1
ATOM 3832 O O . GLU B 1 69 ? 15.5 -15.922 -0.033 1 83.19 69 GLU B O 1
ATOM 3837 N N . GLY B 1 70 ? 16.484 -13.938 -0.527 1 68.25 70 GLY B N 1
ATOM 3838 C CA . GLY B 1 70 ? 17.859 -14.367 -0.319 1 68.25 70 GLY B CA 1
ATOM 3839 C C . GLY B 1 70 ? 18.438 -15.109 -1.508 1 68.25 70 GLY B C 1
ATOM 3840 O O . GLY B 1 70 ? 19.625 -15.477 -1.501 1 68.25 70 GLY B O 1
ATOM 3841 N N . GLY B 1 71 ? 17.641 -15.195 -2.621 1 62.38 71 GLY B N 1
ATOM 3842 C CA . GLY B 1 71 ? 17.969 -16.266 -3.547 1 62.38 71 GLY B CA 1
ATOM 3843 C C . GLY B 1 71 ? 18.703 -15.781 -4.785 1 62.38 71 GLY B C 1
ATOM 3844 O O . GLY B 1 71 ? 18.469 -14.664 -5.254 1 62.38 71 GLY B O 1
ATOM 3845 N N . LEU B 1 72 ? 20.141 -15.883 -5.129 1 58.38 72 LEU B N 1
ATOM 3846 C CA . LEU B 1 72 ? 20.812 -15.914 -6.422 1 58.38 72 LEU B CA 1
ATOM 3847 C C . LEU B 1 72 ? 21.734 -17.125 -6.527 1 58.38 72 LEU B C 1
ATOM 3849 O O . LEU B 1 72 ? 22.406 -17.312 -7.543 1 58.38 72 LEU B O 1
ATOM 3853 N N . LEU B 1 73 ? 21.703 -17.891 -5.473 1 52.16 73 LEU B N 1
ATOM 3854 C CA . LEU B 1 73 ? 22.641 -18.984 -5.676 1 52.16 73 LEU B CA 1
ATOM 3855 C C . LEU B 1 73 ? 22.125 -19.969 -6.723 1 52.16 73 LEU B C 1
ATOM 3857 O O . LEU B 1 73 ? 21.016 -20.484 -6.602 1 52.16 73 LEU B O 1
ATOM 3861 N N . GLN B 1 74 ? 22.516 -19.656 -8.008 1 56 74 GLN B N 1
ATOM 3862 C CA . GLN B 1 74 ? 22.234 -20.594 -9.086 1 56 74 GLN B CA 1
ATOM 3863 C C . GLN B 1 74 ? 23.203 -21.766 -9.078 1 56 74 GLN B C 1
ATOM 3865 O O . GLN B 1 74 ? 24.406 -21.578 -8.914 1 56 74 GLN B O 1
ATOM 3870 N N . ALA B 1 75 ? 22.844 -22.938 -8.672 1 52.44 75 ALA B N 1
ATOM 3871 C CA . ALA B 1 75 ? 23.781 -24.031 -8.914 1 52.44 75 ALA B CA 1
ATOM 3872 C C . ALA B 1 75 ? 23.359 -24.875 -10.117 1 52.44 75 ALA B C 1
ATOM 3874 O O . ALA B 1 75 ? 22.203 -25.312 -10.195 1 52.44 75 ALA B O 1
ATOM 3875 N N . PHE B 1 76 ? 24 -24.547 -11.367 1 55.72 76 PHE B N 1
ATOM 3876 C CA . PHE B 1 76 ? 23.766 -25.422 -12.516 1 55.72 76 PHE B CA 1
ATOM 3877 C C . PHE B 1 76 ? 24.734 -26.594 -12.516 1 55.72 76 PHE B C 1
ATOM 3879 O O . PHE B 1 76 ? 25.906 -26.438 -12.867 1 55.72 76 PHE B O 1
ATOM 3886 N N . THR B 1 77 ? 24.531 -27.578 -11.664 1 52.31 77 THR B N 1
ATOM 3887 C CA . THR B 1 77 ? 25.484 -28.656 -11.844 1 52.31 77 THR B CA 1
ATOM 3888 C C . THR B 1 77 ? 25 -29.625 -12.922 1 52.31 77 THR B C 1
ATOM 3890 O O . THR B 1 77 ? 25.781 -30.438 -13.43 1 52.31 77 THR B O 1
ATOM 3893 N N . GLY B 1 78 ? 24 -29.344 -13.695 1 52.66 78 GLY B N 1
ATOM 3894 C CA . GLY B 1 78 ? 23.422 -30.281 -14.656 1 52.66 78 GLY B CA 1
ATOM 3895 C C . GLY B 1 78 ? 23.125 -31.641 -14.055 1 52.66 78 GLY B C 1
ATOM 3896 O O . GLY B 1 78 ? 23.641 -31.984 -12.984 1 52.66 78 GLY B O 1
ATOM 3897 N N . PRO B 1 79 ? 21.922 -32.25 -14.5 1 55.75 79 PRO B N 1
ATOM 3898 C CA . PRO B 1 79 ? 21.719 -33.594 -13.938 1 55.75 79 PRO B CA 1
ATOM 3899 C C . PRO B 1 79 ? 22.938 -34.5 -14.109 1 55.75 79 PRO B C 1
ATOM 3901 O O . PRO B 1 79 ? 23.469 -34.625 -15.219 1 55.75 79 PRO B O 1
ATOM 3904 N N . GLY B 1 80 ? 23.734 -34.625 -13.18 1 59.06 80 GLY B N 1
ATOM 3905 C CA . GLY B 1 80 ? 24.828 -35.562 -13.352 1 59.06 80 GLY B CA 1
ATOM 3906 C C . GLY B 1 80 ? 24.391 -36.844 -14.062 1 59.06 80 GLY B C 1
ATOM 3907 O O . GLY B 1 80 ? 25.156 -37.438 -14.82 1 59.06 80 GLY B O 1
ATOM 3908 N N . LEU B 1 81 ? 23.078 -37.281 -13.859 1 69.31 81 LEU B N 1
ATOM 3909 C CA . LEU B 1 81 ? 22.547 -38.469 -14.547 1 69.31 81 LEU B CA 1
ATOM 3910 C C . LEU B 1 81 ? 21.266 -38.125 -15.312 1 69.31 81 LEU B C 1
ATOM 3912 O O . LEU B 1 81 ? 20.203 -37.938 -14.711 1 69.31 81 LEU B O 1
ATOM 3916 N N . TRP B 1 82 ? 21.359 -37.969 -16.641 1 77.31 82 TRP B N 1
ATOM 3917 C CA . TRP B 1 82 ? 20.328 -37.5 -17.547 1 77.31 82 TRP B CA 1
ATOM 3918 C C . TRP B 1 82 ? 19.078 -38.375 -17.453 1 77.31 82 TRP B C 1
ATOM 3920 O O . TRP B 1 82 ? 17.953 -37.875 -17.578 1 77.31 82 TRP B O 1
ATOM 3930 N N . PRO B 1 83 ? 19.266 -39.688 -17.156 1 83.12 83 PRO B N 1
ATOM 3931 C CA . PRO B 1 83 ? 18.047 -40.531 -17.141 1 83.12 83 PRO B CA 1
ATOM 3932 C C . PRO B 1 83 ? 17.156 -40.219 -15.938 1 83.12 83 PRO B C 1
ATOM 3934 O O . PRO B 1 83 ? 15.961 -40.562 -15.961 1 83.12 83 PRO B O 1
ATOM 3937 N N . LEU B 1 84 ? 17.688 -39.625 -14.938 1 87 84 LEU B N 1
ATOM 3938 C CA . LEU B 1 84 ? 16.922 -39.312 -13.742 1 87 84 LEU B CA 1
ATOM 3939 C C . LEU B 1 84 ? 15.836 -38.281 -14.062 1 87 84 LEU B C 1
ATOM 3941 O O . LEU B 1 84 ? 14.828 -38.188 -13.352 1 87 84 LEU B O 1
ATOM 3945 N N . ALA B 1 85 ? 16.047 -37.594 -15.141 1 89.94 85 ALA B N 1
ATOM 3946 C CA . ALA B 1 85 ? 15.07 -36.562 -15.539 1 89.94 85 ALA B CA 1
ATOM 3947 C C . ALA B 1 85 ? 13.727 -37.219 -15.875 1 89.94 85 ALA B C 1
ATOM 3949 O O . ALA B 1 85 ? 12.672 -36.594 -15.656 1 89.94 85 ALA B O 1
ATOM 3950 N N . PHE B 1 86 ? 13.766 -38.469 -16.312 1 93 86 PHE B N 1
ATOM 3951 C CA . PHE B 1 86 ? 12.555 -39.125 -16.781 1 93 86 PHE B CA 1
ATOM 3952 C C . PHE B 1 86 ? 11.781 -39.719 -15.625 1 93 86 PHE B C 1
ATOM 3954 O O . PHE B 1 86 ? 10.75 -40.375 -15.836 1 93 86 PHE B O 1
ATOM 3961 N N . LEU B 1 87 ? 12.164 -39.406 -14.375 1 95.06 87 LEU B N 1
ATOM 3962 C CA . LEU B 1 87 ? 11.359 -39.719 -13.195 1 95.06 87 LEU B CA 1
ATOM 3963 C C . LEU B 1 87 ? 10.258 -38.656 -13.016 1 95.06 87 LEU B C 1
ATOM 3965 O O . LEU B 1 87 ? 9.305 -38.906 -12.266 1 95.06 87 LEU B O 1
ATOM 3969 N N . LEU B 1 88 ? 10.367 -37.594 -13.766 1 96.19 88 LEU B N 1
ATOM 3970 C CA . LEU B 1 88 ? 9.422 -36.5 -13.586 1 96.19 88 LEU B CA 1
ATOM 3971 C C . LEU B 1 88 ? 8.039 -36.875 -14.094 1 96.19 88 LEU B C 1
ATOM 3973 O O . LEU B 1 88 ? 7.035 -36.625 -13.422 1 96.19 88 LEU B O 1
ATOM 3977 N N . PRO B 1 89 ? 7.902 -37.594 -15.227 1 96.94 89 PRO B N 1
ATOM 3978 C CA . PRO B 1 89 ? 6.57 -37.938 -15.711 1 96.94 89 PRO B CA 1
ATOM 3979 C C . PRO B 1 89 ? 5.805 -38.844 -14.734 1 96.94 89 PRO B C 1
ATOM 3981 O O . PRO B 1 89 ? 4.668 -38.531 -14.367 1 96.94 89 PRO B O 1
ATOM 3984 N N . PRO B 1 90 ? 6.434 -39.938 -14.195 1 96.38 90 PRO B N 1
ATOM 3985 C CA . PRO B 1 90 ? 5.676 -40.719 -13.227 1 96.38 90 PRO B CA 1
ATOM 3986 C C . PRO B 1 90 ? 5.414 -39.969 -11.922 1 96.38 90 PRO B C 1
ATOM 3988 O O . PRO B 1 90 ? 4.383 -40.188 -11.281 1 96.38 90 PRO B O 1
ATOM 3991 N N . LEU B 1 91 ? 6.293 -39.156 -11.5 1 96.25 91 LEU B N 1
ATOM 3992 C CA . LEU B 1 91 ? 6.074 -38.375 -10.297 1 96.25 91 LEU B CA 1
ATOM 3993 C C . LEU B 1 91 ? 4.887 -37.438 -10.469 1 96.25 91 LEU B C 1
ATOM 3995 O O . LEU B 1 91 ? 4.07 -37.281 -9.555 1 96.25 91 LEU B O 1
ATOM 3999 N N . TYR B 1 92 ? 4.824 -36.781 -11.617 1 96.94 92 TYR B N 1
ATOM 4000 C CA . TYR B 1 92 ? 3.705 -35.875 -11.883 1 96.94 92 TYR B CA 1
ATOM 4001 C C . TYR B 1 92 ? 2.395 -36.656 -11.977 1 96.94 92 TYR B C 1
ATOM 4003 O O . TYR B 1 92 ? 1.354 -36.188 -11.508 1 96.94 92 TYR B O 1
ATOM 4011 N N . ALA B 1 93 ? 2.428 -37.844 -12.562 1 96.19 93 ALA B N 1
ATOM 4012 C CA . ALA B 1 93 ? 1.241 -38.688 -12.586 1 96.19 93 ALA B CA 1
ATOM 4013 C C . ALA B 1 93 ? 0.775 -39.031 -11.172 1 96.19 93 ALA B C 1
ATOM 4015 O O . ALA B 1 93 ? -0.425 -39 -10.891 1 96.19 93 ALA B O 1
ATOM 4016 N N . LEU B 1 94 ? 1.71 -39.25 -10.312 1 94.94 94 LEU B N 1
ATOM 4017 C CA . LEU B 1 94 ? 1.396 -39.625 -8.93 1 94.94 94 LEU B CA 1
ATOM 4018 C C . LEU B 1 94 ? 0.793 -38.438 -8.18 1 94.94 94 LEU B C 1
ATOM 4020 O O . LEU B 1 94 ? -0.099 -38.625 -7.348 1 94.94 94 LEU B O 1
ATOM 4024 N N . THR B 1 95 ? 1.307 -37.25 -8.453 1 94.44 95 THR B N 1
ATOM 4025 C CA . THR B 1 95 ? 0.791 -36.062 -7.77 1 94.44 95 THR B CA 1
ATOM 4026 C C . THR B 1 95 ? -0.652 -35.781 -8.18 1 94.44 95 THR B C 1
ATOM 4028 O O . THR B 1 95 ? -1.401 -35.156 -7.445 1 94.44 95 THR B O 1
ATOM 4031 N N . SER B 1 96 ? -1.051 -36.219 -9.383 1 91.5 96 SER B N 1
ATOM 4032 C CA . SER B 1 96 ? -2.41 -36 -9.859 1 91.5 96 SER B CA 1
ATOM 4033 C C . SER B 1 96 ? -3.432 -36.688 -8.969 1 91.5 96 SER B C 1
ATOM 4035 O O . SER B 1 96 ? -4.586 -36.25 -8.891 1 91.5 96 SER B O 1
ATOM 4037 N N . TYR B 1 97 ? -2.957 -37.719 -8.273 1 89.81 97 TYR B N 1
ATOM 4038 C CA . TYR B 1 97 ? -3.846 -38.469 -7.379 1 89.81 97 TYR B CA 1
ATOM 4039 C C . TYR B 1 97 ? -3.977 -37.75 -6.039 1 89.81 97 TYR B C 1
ATOM 4041 O O . TYR B 1 97 ? -4.957 -37.938 -5.316 1 89.81 97 TYR B O 1
ATOM 4049 N N . LEU B 1 98 ? -3.049 -37 -5.742 1 85.5 98 LEU B N 1
ATOM 4050 C CA . LEU B 1 98 ? -3.041 -36.312 -4.465 1 85.5 98 LEU B CA 1
ATOM 4051 C C . LEU B 1 98 ? -3.885 -35.031 -4.535 1 85.5 98 LEU B C 1
ATOM 4053 O O . LEU B 1 98 ? -4.594 -34.719 -3.58 1 85.5 98 LEU B O 1
ATOM 4057 N N . GLY B 1 99 ? -3.895 -34.438 -5.645 1 78.44 99 GLY B N 1
ATOM 4058 C CA . GLY B 1 99 ? -4.633 -33.188 -5.785 1 78.44 99 GLY B CA 1
ATOM 4059 C C . GLY B 1 99 ? -6.082 -33.406 -6.18 1 78.44 99 GLY B C 1
ATOM 4060 O O . GLY B 1 99 ? -6.535 -34.531 -6.328 1 78.44 99 GLY B O 1
ATOM 4061 N N . THR B 1 100 ? -6.895 -32.344 -6.152 1 72.25 100 THR B N 1
ATOM 4062 C CA . THR B 1 100 ? -8.32 -32.406 -6.453 1 72.25 100 THR B CA 1
ATOM 4063 C C . THR B 1 100 ? -8.609 -31.859 -7.844 1 72.25 100 THR B C 1
ATOM 4065 O O . THR B 1 100 ? -9.695 -32.062 -8.383 1 72.25 100 THR B O 1
ATOM 4068 N N . GLY B 1 101 ? -7.547 -31.328 -8.383 1 73.12 101 GLY B N 1
ATOM 4069 C CA . GLY B 1 101 ? -7.789 -30.625 -9.633 1 73.12 101 GLY B CA 1
ATOM 4070 C C . GLY B 1 101 ? -8.5 -29.297 -9.445 1 73.12 101 GLY B C 1
ATOM 4071 O O . GLY B 1 101 ? -8.742 -28.562 -10.406 1 73.12 101 GLY B O 1
ATOM 4072 N N . GLN B 1 102 ? -8.883 -29.031 -8.188 1 76.5 102 GLN B N 1
ATOM 4073 C CA . GLN B 1 102 ? -9.516 -27.766 -7.875 1 76.5 102 GLN B CA 1
ATOM 4074 C C . GLN B 1 102 ? -8.5 -26.766 -7.328 1 76.5 102 GLN B C 1
ATOM 4076 O O . GLN B 1 102 ? -7.91 -26.984 -6.27 1 76.5 102 GLN B O 1
ATOM 4081 N N . GLY B 1 103 ? -8.266 -25.719 -8.086 1 80.31 103 GLY B N 1
ATOM 4082 C CA . GLY B 1 103 ? -7.367 -24.672 -7.648 1 80.31 103 GLY B CA 1
ATOM 4083 C C . GLY B 1 103 ? -8.078 -23.562 -6.887 1 80.31 103 GLY B C 1
ATOM 4084 O O . GLY B 1 103 ? -9.219 -23.719 -6.465 1 80.31 103 GLY B O 1
ATOM 4085 N N . LEU B 1 104 ? -7.379 -22.547 -6.598 1 81.94 104 LEU B N 1
ATOM 4086 C CA . LEU B 1 104 ? -7.867 -21.422 -5.812 1 81.94 104 LEU B CA 1
ATOM 4087 C C . LEU B 1 104 ? -9.148 -20.844 -6.418 1 81.94 104 LEU B C 1
ATOM 4089 O O . LEU B 1 104 ? -10.117 -20.594 -5.699 1 81.94 104 LEU B O 1
ATOM 4093 N N . ALA B 1 105 ? -9.164 -20.75 -7.664 1 80.75 105 ALA B N 1
ATOM 4094 C CA . ALA B 1 105 ? -10.328 -20.188 -8.336 1 80.75 105 ALA B CA 1
ATOM 4095 C C . ALA B 1 105 ? -11.562 -21.047 -8.133 1 80.75 105 ALA B C 1
ATOM 4097 O O . ALA B 1 105 ? -12.664 -20.531 -7.902 1 80.75 105 ALA B O 1
ATOM 4098 N N . ALA B 1 106 ? -11.414 -22.328 -8.227 1 81.5 106 ALA B N 1
ATOM 4099 C CA . ALA B 1 106 ? -12.523 -23.266 -8.047 1 81.5 106 ALA B CA 1
ATOM 4100 C C . ALA B 1 106 ? -13.039 -23.219 -6.609 1 81.5 106 ALA B C 1
ATOM 4102 O O . ALA B 1 106 ? -14.25 -23.281 -6.379 1 81.5 106 ALA B O 1
ATOM 4103 N N . LEU B 1 107 ? -12.156 -23.141 -5.723 1 83.5 107 LEU B N 1
ATOM 4104 C CA . LEU B 1 107 ? -12.539 -23.125 -4.316 1 83.5 107 LEU B CA 1
ATOM 4105 C C . LEU B 1 107 ? -13.234 -21.812 -3.963 1 83.5 107 LEU B C 1
ATOM 4107 O O . LEU B 1 107 ? -14.18 -21.797 -3.17 1 83.5 107 LEU B O 1
ATOM 4111 N N . LEU B 1 108 ? -12.758 -20.781 -4.527 1 83.44 108 LEU B N 1
ATOM 4112 C CA . LEU B 1 108 ? -13.398 -19.484 -4.316 1 83.44 108 LEU B CA 1
ATOM 4113 C C . LEU B 1 108 ? -14.812 -19.469 -4.883 1 83.44 108 LEU B C 1
ATOM 4115 O O . LEU B 1 108 ? -15.719 -18.875 -4.293 1 83.44 108 LEU B O 1
ATOM 4119 N N . ARG B 1 109 ? -14.961 -20.109 -5.938 1 79.12 109 ARG B N 1
ATOM 4120 C CA . ARG B 1 109 ? -16.297 -20.219 -6.535 1 79.12 109 ARG B CA 1
ATOM 4121 C C . ARG B 1 109 ? -17.234 -20.984 -5.617 1 79.12 109 ARG B C 1
ATOM 4123 O O . ARG B 1 109 ? -18.406 -20.609 -5.469 1 79.12 109 ARG B O 1
ATOM 4130 N N . ARG B 1 110 ? -16.703 -21.969 -5.094 1 79.56 110 ARG B N 1
ATOM 4131 C CA . ARG B 1 110 ? -17.531 -22.75 -4.168 1 79.56 110 ARG B CA 1
ATOM 4132 C C . ARG B 1 110 ? -17.953 -21.906 -2.975 1 79.56 110 ARG B C 1
ATOM 4134 O O . ARG B 1 110 ? -19.094 -22.031 -2.508 1 79.56 110 ARG B O 1
ATOM 4141 N N . VAL B 1 111 ? -17.078 -21.172 -2.553 1 78.06 111 VAL B N 1
ATOM 4142 C CA . VAL B 1 111 ? -17.391 -20.297 -1.425 1 78.06 111 VAL B CA 1
ATOM 4143 C C . VAL B 1 111 ? -18.453 -19.281 -1.83 1 78.06 111 VAL B C 1
ATOM 4145 O O . VAL B 1 111 ? -19.391 -19.016 -1.073 1 78.06 111 VAL B O 1
ATOM 4148 N N . ARG B 1 112 ? -18.344 -18.828 -2.959 1 73.56 112 ARG B N 1
ATOM 4149 C CA . ARG B 1 112 ? -19.281 -17.844 -3.471 1 73.56 112 ARG B CA 1
ATOM 4150 C C . ARG B 1 112 ? -20.672 -18.453 -3.637 1 73.56 112 ARG B C 1
ATOM 4152 O O . ARG B 1 112 ? -21.688 -17.781 -3.371 1 73.56 112 ARG B O 1
ATOM 4159 N N . GLU B 1 113 ? -20.641 -19.641 -4.086 1 75.81 113 GLU B N 1
ATOM 4160 C CA . GLU B 1 113 ? -21.891 -20.344 -4.344 1 75.81 113 GLU B CA 1
ATOM 4161 C C . GLU B 1 113 ? -22.469 -20.922 -3.059 1 75.81 113 GLU B C 1
ATOM 4163 O O . GLU B 1 113 ? -23.594 -21.438 -3.053 1 75.81 113 GLU B O 1
ATOM 4168 N N . GLY B 1 114 ? -21.719 -20.766 -2.049 1 75.38 114 GLY B N 1
ATOM 4169 C CA . GLY B 1 114 ? -22.203 -21.281 -0.773 1 75.38 114 GLY B CA 1
ATOM 4170 C C . GLY B 1 114 ? -22.156 -22.797 -0.688 1 75.38 114 GLY B C 1
ATOM 4171 O O . GLY B 1 114 ? -22.984 -23.406 0.011 1 75.38 114 GLY B O 1
ATOM 4172 N N . THR B 1 115 ? -21.375 -23.391 -1.516 1 78 115 THR B N 1
ATOM 4173 C CA . THR B 1 115 ? -21.234 -24.828 -1.491 1 78 115 THR B CA 1
ATOM 4174 C C . THR B 1 115 ? -19.938 -25.234 -0.785 1 78 115 THR B C 1
ATOM 4176 O O . THR B 1 115 ? -18.844 -25.016 -1.305 1 78 115 THR B O 1
ATOM 4179 N N . PRO B 1 116 ? -20.188 -25.734 0.376 1 75.75 116 PRO B N 1
ATOM 4180 C CA . PRO B 1 116 ? -18.969 -26.094 1.103 1 75.75 116 PRO B CA 1
ATOM 4181 C C . PRO B 1 116 ? -18.172 -27.219 0.412 1 75.75 116 PRO B C 1
ATOM 4183 O O . PRO B 1 116 ? -18.766 -28.125 -0.156 1 75.75 116 PRO B O 1
ATOM 4186 N N . ALA B 1 117 ? -16.938 -27.094 0.321 1 80.94 117 ALA B N 1
ATOM 4187 C CA . ALA B 1 117 ? -16.062 -28.156 -0.194 1 80.94 117 ALA B CA 1
ATOM 4188 C C . ALA B 1 117 ? -15.797 -29.203 0.873 1 80.94 117 ALA B C 1
ATOM 4190 O O . ALA B 1 117 ? -15.789 -28.906 2.068 1 80.94 117 ALA B O 1
ATOM 4191 N N . PRO B 1 118 ? -15.633 -30.453 0.341 1 82.94 118 PRO B N 1
ATOM 4192 C CA . PRO B 1 118 ? -15.227 -31.469 1.314 1 82.94 118 PRO B CA 1
ATOM 4193 C C . PRO B 1 118 ? -13.977 -31.062 2.102 1 82.94 118 PRO B C 1
ATOM 4195 O O . PRO B 1 118 ? -13.117 -30.359 1.577 1 82.94 118 PRO B O 1
ATOM 4198 N N . TRP B 1 119 ? -13.883 -31.453 3.312 1 80.75 119 TRP B N 1
ATOM 4199 C CA . TRP B 1 119 ? -12.883 -30.984 4.262 1 80.75 119 TRP B CA 1
ATOM 4200 C C . TRP B 1 119 ? -11.477 -31.266 3.756 1 80.75 119 TRP B C 1
ATOM 4202 O O . TRP B 1 119 ? -10.531 -30.531 4.066 1 80.75 119 TRP B O 1
ATOM 4212 N N . LEU B 1 120 ? -11.359 -32.312 2.91 1 90 120 LEU B N 1
ATOM 4213 C CA . LEU B 1 120 ? -10.023 -32.719 2.473 1 90 120 LEU B CA 1
ATOM 4214 C C . LEU B 1 120 ? -9.625 -32 1.191 1 90 120 LEU B C 1
ATOM 4216 O O . LEU B 1 120 ? -8.469 -32.062 0.771 1 90 120 LEU B O 1
ATOM 4220 N N . THR B 1 121 ? -10.531 -31.281 0.717 1 90.19 121 THR B N 1
ATOM 4221 C CA . THR B 1 121 ? -10.266 -30.625 -0.564 1 90.19 121 THR B CA 1
ATOM 4222 C C . THR B 1 121 ? -9.172 -29.578 -0.422 1 90.19 121 THR B C 1
ATOM 4224 O O . THR B 1 121 ? -8.266 -29.5 -1.258 1 90.19 121 THR B O 1
ATOM 4227 N N . HIS B 1 122 ? -9.195 -28.812 0.664 1 93.31 122 HIS B N 1
ATOM 4228 C CA . HIS B 1 122 ? -8.242 -27.719 0.847 1 93.31 122 HIS B CA 1
ATOM 4229 C C . HIS B 1 122 ? -6.84 -28.266 1.11 1 93.31 122 HIS B C 1
ATOM 4231 O O . HIS B 1 122 ? -5.887 -27.891 0.42 1 93.31 122 HIS B O 1
ATOM 4237 N N . PRO B 1 123 ? -6.691 -29.234 2.023 1 93.81 123 PRO B N 1
ATOM 4238 C CA . PRO B 1 123 ? -5.34 -29.75 2.262 1 93.81 123 PRO B CA 1
ATOM 4239 C C . PRO B 1 123 ? -4.77 -30.484 1.055 1 93.81 123 PRO B C 1
ATOM 4241 O O . PRO B 1 123 ? -3.562 -30.438 0.807 1 93.81 123 PRO B O 1
ATOM 4244 N N . ARG B 1 124 ? -5.57 -31.172 0.299 1 94.25 124 ARG B N 1
ATOM 4245 C CA . ARG B 1 124 ? -5.105 -31.875 -0.894 1 94.25 124 ARG B CA 1
ATOM 4246 C C . ARG B 1 124 ? -4.645 -30.891 -1.962 1 94.25 124 ARG B C 1
ATOM 4248 O O . ARG B 1 124 ? -3.656 -31.141 -2.658 1 94.25 124 ARG B O 1
ATOM 4255 N N . ALA B 1 125 ? -5.41 -29.828 -2.043 1 93.62 125 ALA B N 1
ATOM 4256 C CA . ALA B 1 125 ? -5.016 -28.797 -3 1 93.62 125 ALA B CA 1
ATOM 4257 C C . ALA B 1 125 ? -3.672 -28.188 -2.623 1 93.62 125 ALA B C 1
ATOM 4259 O O . ALA B 1 125 ? -2.836 -27.938 -3.492 1 93.62 125 ALA B O 1
ATOM 4260 N N . VAL B 1 126 ? -3.449 -27.938 -1.334 1 95.94 126 VAL B N 1
ATOM 4261 C CA . VAL B 1 126 ? -2.207 -27.359 -0.845 1 95.94 126 VAL B CA 1
ATOM 4262 C C . VAL B 1 126 ? -1.051 -28.328 -1.069 1 95.94 126 VAL B C 1
ATOM 4264 O O . VAL B 1 126 ? -0.003 -27.938 -1.595 1 95.94 126 VAL B O 1
ATOM 4267 N N . LEU B 1 127 ? -1.261 -29.578 -0.77 1 95 127 LEU B N 1
ATOM 4268 C CA . LEU B 1 127 ? -0.209 -30.578 -0.863 1 95 127 LEU B CA 1
ATOM 4269 C C . LEU B 1 127 ? 0.133 -30.875 -2.318 1 95 127 LEU B C 1
ATOM 4271 O O . LEU B 1 127 ? 1.308 -31 -2.674 1 95 127 LEU B O 1
ATOM 4275 N N . GLY B 1 128 ? -0.913 -31.047 -3.139 1 94.25 128 GLY B N 1
ATOM 4276 C CA . GLY B 1 128 ? -0.674 -31.266 -4.559 1 94.25 128 GLY B CA 1
ATOM 4277 C C . GLY B 1 128 ? 0.092 -30.125 -5.211 1 94.25 128 GLY B C 1
ATOM 4278 O O . GLY B 1 128 ? 1.05 -30.359 -5.949 1 94.25 128 GLY B O 1
ATOM 4279 N N . GLY B 1 129 ? -0.342 -28.906 -4.91 1 94.62 129 GLY B N 1
ATOM 4280 C CA . GLY B 1 129 ? 0.34 -27.734 -5.441 1 94.62 129 GLY B CA 1
ATOM 4281 C C . GLY B 1 129 ? 1.775 -27.625 -4.965 1 94.62 129 GLY B C 1
ATOM 4282 O O . GLY B 1 129 ? 2.678 -27.344 -5.758 1 94.62 129 GLY B O 1
ATOM 4283 N N . ALA B 1 130 ? 2.01 -27.844 -3.682 1 95.5 130 ALA B N 1
ATOM 4284 C CA . ALA B 1 130 ? 3.344 -27.734 -3.102 1 95.5 130 ALA B CA 1
ATOM 4285 C C . ALA B 1 130 ? 4.297 -28.766 -3.711 1 95.5 130 ALA B C 1
ATOM 4287 O O . ALA B 1 130 ? 5.449 -28.453 -4.008 1 95.5 130 ALA B O 1
ATOM 4288 N N . LEU B 1 131 ? 3.838 -29.938 -3.938 1 95.62 131 LEU B N 1
ATOM 4289 C CA . LEU B 1 131 ? 4.688 -31 -4.477 1 95.62 131 LEU B CA 1
ATOM 4290 C C . LEU B 1 131 ? 5.059 -30.703 -5.926 1 95.62 131 LEU B C 1
ATOM 4292 O O . LEU B 1 131 ? 6.211 -30.891 -6.324 1 95.62 131 LEU B O 1
ATOM 4296 N N . GLN B 1 132 ? 4.094 -30.297 -6.676 1 96.5 132 GLN B N 1
ATOM 4297 C CA . GLN B 1 132 ? 4.398 -30 -8.07 1 96.5 132 GLN B CA 1
ATOM 4298 C C . GLN B 1 132 ? 5.344 -28.812 -8.188 1 96.5 132 GLN B C 1
ATOM 4300 O O . GLN B 1 132 ? 6.246 -28.797 -9.031 1 96.5 132 GLN B O 1
ATOM 4305 N N . ILE B 1 133 ? 5.125 -27.844 -7.336 1 96.06 133 ILE B N 1
ATOM 4306 C CA . ILE B 1 133 ? 5.984 -26.672 -7.348 1 96.06 133 ILE B CA 1
ATOM 4307 C C . ILE B 1 133 ? 7.414 -27.078 -6.984 1 96.06 133 ILE B C 1
ATOM 4309 O O . ILE B 1 133 ? 8.375 -26.625 -7.605 1 96.06 133 ILE B O 1
ATOM 4313 N N . ALA B 1 134 ? 7.551 -27.984 -6.047 1 94.88 134 ALA B N 1
ATOM 4314 C CA . ALA B 1 134 ? 8.867 -28.469 -5.652 1 94.88 134 ALA B CA 1
ATOM 4315 C C . ALA B 1 134 ? 9.516 -29.266 -6.781 1 94.88 134 ALA B C 1
ATOM 4317 O O . ALA B 1 134 ? 10.742 -29.328 -6.883 1 94.88 134 ALA B O 1
ATOM 4318 N N . LEU B 1 135 ? 8.656 -29.859 -7.648 1 95.56 135 LEU B N 1
ATOM 4319 C CA . LEU B 1 135 ? 9.141 -30.656 -8.773 1 95.56 135 LEU B CA 1
ATOM 4320 C C . LEU B 1 135 ? 9.242 -29.797 -10.031 1 95.56 135 LEU B C 1
ATOM 4322 O O . LEU B 1 135 ? 8.914 -30.266 -11.133 1 95.56 135 LEU B O 1
ATOM 4326 N N . TYR B 1 136 ? 9.508 -28.516 -9.922 1 95.31 136 TYR B N 1
ATOM 4327 C CA . TYR B 1 136 ? 9.898 -27.625 -11 1 95.31 136 TYR B CA 1
ATOM 4328 C C . TYR B 1 136 ? 8.68 -27.109 -11.75 1 95.31 136 TYR B C 1
ATOM 4330 O O . TYR B 1 136 ? 8.797 -26.562 -12.852 1 95.31 136 TYR B O 1
ATOM 4338 N N . SER B 1 137 ? 7.469 -27.266 -11.18 1 96.75 137 SER B N 1
ATOM 4339 C CA . SER B 1 137 ? 6.293 -26.719 -11.844 1 96.75 137 SER B CA 1
ATOM 4340 C C . SER B 1 137 ? 6.465 -25.234 -12.141 1 96.75 137 SER B C 1
ATOM 4342 O O . SER B 1 137 ? 6.992 -24.484 -11.312 1 96.75 137 SER B O 1
ATOM 4344 N N . PRO B 1 138 ? 6.043 -24.797 -13.375 1 97.12 138 PRO B N 1
ATOM 4345 C CA . PRO B 1 138 ? 6.121 -23.375 -13.695 1 97.12 138 PRO B CA 1
ATOM 4346 C C . PRO B 1 138 ? 4.992 -22.562 -13.055 1 97.12 138 PRO B C 1
ATOM 4348 O O . PRO B 1 138 ? 4.961 -21.344 -13.18 1 97.12 138 PRO B O 1
ATOM 4351 N N . MET B 1 139 ? 4.074 -23.234 -12.328 1 96.31 139 MET B N 1
ATOM 4352 C CA . MET B 1 139 ? 2.947 -22.562 -11.688 1 96.31 139 MET B CA 1
ATOM 4353 C C . MET B 1 139 ? 3.391 -21.859 -10.398 1 96.31 139 MET B C 1
ATOM 4355 O O . MET B 1 139 ? 4.527 -22.031 -9.953 1 96.31 139 MET B O 1
ATOM 4359 N N . GLY B 1 140 ? 2.512 -21.078 -9.883 1 96.31 140 GLY B N 1
ATOM 4360 C CA . GLY B 1 140 ? 2.92 -20.188 -8.797 1 96.31 140 GLY B CA 1
ATOM 4361 C C . GLY B 1 140 ? 2.537 -20.719 -7.43 1 96.31 140 GLY B C 1
ATOM 4362 O O . GLY B 1 140 ? 1.492 -21.359 -7.273 1 96.31 140 GLY B O 1
ATOM 4363 N N . ARG B 1 141 ? 3.324 -20.328 -6.477 1 96.06 141 ARG B N 1
ATOM 4364 C CA . ARG B 1 141 ? 3.115 -20.75 -5.098 1 96.06 141 ARG B CA 1
ATOM 4365 C C . ARG B 1 141 ? 1.921 -20.031 -4.477 1 96.06 141 ARG B C 1
ATOM 4367 O O . ARG B 1 141 ? 1.422 -20.438 -3.426 1 96.06 141 ARG B O 1
ATOM 4374 N N . GLU B 1 142 ? 1.431 -18.906 -5.09 1 96.25 142 GLU B N 1
ATOM 4375 C CA . GLU B 1 142 ? 0.273 -18.188 -4.562 1 96.25 142 GLU B CA 1
ATOM 4376 C C . GLU B 1 142 ? -0.966 -19.078 -4.547 1 96.25 142 GLU B C 1
ATOM 4378 O O . GLU B 1 142 ? -1.923 -18.812 -3.818 1 96.25 142 GLU B O 1
ATOM 4383 N N . GLY B 1 143 ? -0.946 -20.141 -5.375 1 95.19 143 GLY B N 1
ATOM 4384 C CA . GLY B 1 143 ? -2.045 -21.094 -5.328 1 95.19 143 GLY B CA 1
ATOM 4385 C C . GLY B 1 143 ? -2.191 -21.766 -3.98 1 95.19 143 GLY B C 1
ATOM 4386 O O . GLY B 1 143 ? -3.141 -21.5 -3.244 1 95.19 143 GLY B O 1
ATOM 4387 N N . PRO B 1 144 ? -1.192 -22.562 -3.668 1 96.25 144 PRO B N 1
ATOM 4388 C CA . PRO B 1 144 ? -1.267 -23.25 -2.371 1 96.25 144 PRO B CA 1
ATOM 4389 C C . PRO B 1 144 ? -1.263 -22.266 -1.194 1 96.25 144 PRO B C 1
ATOM 4391 O O . PRO B 1 144 ? -1.897 -22.531 -0.169 1 96.25 144 PRO B O 1
ATOM 4394 N N . PHE B 1 145 ? -0.583 -21.109 -1.215 1 98.06 145 PHE B N 1
ATOM 4395 C CA . PHE B 1 145 ? -0.572 -20.125 -0.145 1 98.06 145 PHE B CA 1
ATOM 4396 C C . PHE B 1 145 ? -1.954 -19.5 0.037 1 98.06 145 PHE B C 1
ATOM 4398 O O . PHE B 1 145 ? -2.426 -19.344 1.165 1 98.06 145 PHE B O 1
ATOM 4405 N N . GLY B 1 146 ? -2.533 -19.203 -1.116 1 96.88 146 GLY B N 1
ATOM 4406 C CA . GLY B 1 146 ? -3.879 -18.656 -1.07 1 96.88 146 GLY B CA 1
ATOM 4407 C C . GLY B 1 146 ? -4.902 -19.625 -0.526 1 96.88 146 GLY B C 1
ATOM 4408 O O . GLY B 1 146 ? -5.762 -19.25 0.277 1 96.88 146 GLY B O 1
ATOM 4409 N N . VAL B 1 147 ? -4.824 -20.891 -0.965 1 95.75 147 VAL B N 1
ATOM 4410 C CA . VAL B 1 147 ? -5.758 -21.906 -0.513 1 95.75 147 VAL B CA 1
ATOM 4411 C C . VAL B 1 147 ? -5.598 -22.125 0.99 1 95.75 147 VAL B C 1
ATOM 4413 O O . VAL B 1 147 ? -6.586 -22.281 1.71 1 95.75 147 VAL B O 1
ATOM 4416 N N . LEU B 1 148 ? -4.398 -22.188 1.412 1 97.19 148 LEU B N 1
ATOM 4417 C CA . LEU B 1 148 ? -4.145 -22.344 2.84 1 97.19 148 LEU B CA 1
ATOM 4418 C C . LEU B 1 148 ? -4.75 -21.188 3.637 1 97.19 148 LEU B C 1
ATOM 4420 O O . LEU B 1 148 ? -5.379 -21.422 4.676 1 97.19 148 LEU B O 1
ATOM 4424 N N . GLY B 1 149 ? -4.523 -20 3.189 1 97.5 149 GLY B N 1
ATOM 4425 C CA . GLY B 1 149 ? -5.117 -18.828 3.836 1 97.5 149 GLY B CA 1
ATOM 4426 C C . GLY B 1 149 ? -6.633 -18.859 3.832 1 97.5 149 GLY B C 1
ATOM 4427 O O . GLY B 1 149 ? -7.266 -18.562 4.848 1 97.5 149 GLY B O 1
ATOM 4428 N N . LEU B 1 150 ? -7.168 -19.172 2.678 1 93.94 150 LEU B N 1
ATOM 4429 C CA . LEU B 1 150 ? -8.617 -19.281 2.562 1 93.94 150 LEU B CA 1
ATOM 4430 C C . LEU B 1 150 ? -9.164 -20.328 3.527 1 93.94 150 LEU B C 1
ATOM 4432 O O . LEU B 1 150 ? -10.164 -20.094 4.203 1 93.94 150 LEU B O 1
ATOM 4436 N N . TRP B 1 151 ? -8.516 -21.453 3.576 1 94.38 151 TRP B N 1
ATOM 4437 C CA . TRP B 1 151 ? -8.914 -22.562 4.43 1 94.38 151 TRP B CA 1
ATOM 4438 C C . TRP B 1 151 ? -8.93 -22.141 5.898 1 94.38 151 TRP B C 1
ATOM 4440 O O . TRP B 1 151 ? -9.914 -22.359 6.605 1 94.38 151 TRP B O 1
ATOM 4450 N N . LEU B 1 152 ? -7.883 -21.531 6.352 1 96.06 152 LEU B N 1
ATOM 4451 C CA . LEU B 1 152 ? -7.789 -21.078 7.738 1 96.06 152 LEU B CA 1
ATOM 4452 C C . LEU B 1 152 ? -8.836 -20.016 8.039 1 96.06 152 LEU B C 1
ATOM 4454 O O . LEU B 1 152 ? -9.453 -20.031 9.102 1 96.06 152 LEU B O 1
ATOM 4458 N N . GLY B 1 153 ? -8.969 -19.125 7.113 1 94.44 153 GLY B N 1
ATOM 4459 C CA . GLY B 1 153 ? -10 -18.109 7.27 1 94.44 153 GLY B CA 1
ATOM 4460 C C . GLY B 1 153 ? -11.398 -18.672 7.383 1 94.44 153 GLY B C 1
ATOM 4461 O O . GLY B 1 153 ? -12.195 -18.219 8.211 1 94.44 153 GLY B O 1
ATOM 4462 N N . LEU B 1 154 ? -11.703 -19.688 6.605 1 91.44 154 LEU B N 1
ATOM 4463 C CA . LEU B 1 154 ? -13.008 -20.328 6.637 1 91.44 154 LEU B CA 1
ATOM 4464 C C . LEU B 1 154 ? -13.227 -21.062 7.961 1 91.44 154 LEU B C 1
ATOM 4466 O O . LEU B 1 154 ? -14.328 -21.047 8.508 1 91.44 154 LEU B O 1
ATOM 4470 N N . LEU B 1 155 ? -12.242 -21.688 8.422 1 92.94 155 LEU B N 1
ATOM 4471 C CA . LEU B 1 155 ? -12.328 -22.391 9.703 1 92.94 155 LEU B CA 1
ATOM 4472 C C . LEU B 1 155 ? -12.633 -21.406 10.828 1 92.94 155 LEU B C 1
ATOM 4474 O O . LEU B 1 155 ? -13.438 -21.703 11.719 1 92.94 155 LEU B O 1
ATOM 4478 N N . LEU B 1 156 ? -12.023 -20.297 10.742 1 93.12 156 LEU B N 1
ATOM 4479 C CA . LEU B 1 156 ? -12.219 -19.297 11.789 1 93.12 156 LEU B CA 1
ATOM 4480 C C . LEU B 1 156 ? -13.562 -18.594 11.633 1 93.12 156 LEU B C 1
ATOM 4482 O O . LEU B 1 156 ? -14.188 -18.203 12.617 1 93.12 156 LEU B O 1
ATOM 4486 N N . ASP B 1 157 ? -13.914 -18.422 10.398 1 88.88 157 ASP B N 1
ATOM 4487 C CA . ASP B 1 157 ? -15.258 -17.891 10.156 1 88.88 157 ASP B CA 1
ATOM 4488 C C . ASP B 1 157 ? -16.312 -18.797 10.781 1 88.88 157 ASP B C 1
ATOM 4490 O O . ASP B 1 157 ? -17.328 -18.312 11.305 1 88.88 157 ASP B O 1
ATOM 4494 N N . ARG B 1 158 ? -16.172 -20.062 10.68 1 87.06 158 ARG B N 1
ATOM 4495 C CA . ARG B 1 158 ? -17.109 -21.031 11.25 1 87.06 158 ARG B CA 1
ATOM 4496 C C . ARG B 1 158 ? -17.094 -20.969 12.773 1 87.06 158 ARG B C 1
ATOM 4498 O O . ARG B 1 158 ? -18.125 -21.141 13.422 1 87.06 158 ARG B O 1
ATOM 4505 N N . ARG B 1 159 ? -16 -20.734 13.289 1 89.81 159 ARG B N 1
ATOM 4506 C CA . ARG B 1 159 ? -15.844 -20.672 14.734 1 89.81 159 ARG B CA 1
ATOM 4507 C C . ARG B 1 159 ? -16.406 -19.375 15.297 1 89.81 159 ARG B C 1
ATOM 4509 O O . ARG B 1 159 ? -16.906 -19.344 16.422 1 89.81 159 ARG B O 1
ATOM 4516 N N . PHE B 1 160 ? -16.234 -18.328 14.469 1 85.69 160 PHE B N 1
ATOM 4517 C CA . PHE B 1 160 ? -16.734 -17.031 14.891 1 85.69 160 PHE B CA 1
ATOM 4518 C C . PHE B 1 160 ? -17.734 -16.469 13.883 1 85.69 160 PHE B C 1
ATOM 4520 O O . PHE B 1 160 ? -17.469 -15.445 13.25 1 85.69 160 PHE B O 1
ATOM 4527 N N . PRO B 1 161 ? -18.906 -16.906 13.883 1 73.62 161 PRO B N 1
ATOM 4528 C CA . PRO B 1 161 ? -19.891 -16.578 12.859 1 73.62 161 PRO B CA 1
ATOM 4529 C C . PRO B 1 161 ? -20.391 -15.133 12.977 1 73.62 161 PRO B C 1
ATOM 4531 O O . PRO B 1 161 ? -20.875 -14.562 11.992 1 73.62 161 PRO B O 1
ATOM 4534 N N . ARG B 1 162 ? -20.172 -14.562 14.047 1 65.06 162 ARG B N 1
ATOM 4535 C CA . ARG B 1 162 ? -20.688 -13.219 14.297 1 65.06 162 ARG B CA 1
ATOM 4536 C C . ARG B 1 162 ? -19.953 -12.188 13.453 1 65.06 162 ARG B C 1
ATOM 4538 O O . ARG B 1 162 ? -20.438 -11.062 13.273 1 65.06 162 ARG B O 1
ATOM 4545 N N . LEU B 1 163 ? -18.922 -12.641 12.891 1 66.81 163 LEU B N 1
ATOM 4546 C CA . LEU B 1 163 ? -18.078 -11.656 12.203 1 66.81 163 LEU B CA 1
ATOM 4547 C C . LEU B 1 163 ? -18.406 -11.609 10.711 1 66.81 163 LEU B C 1
ATOM 4549 O O . LEU B 1 163 ? -17.812 -10.82 9.969 1 66.81 163 LEU B O 1
ATOM 4553 N N . GLY B 1 164 ? -19.422 -12.344 10.297 1 63.44 164 GLY B N 1
ATOM 4554 C CA . GLY B 1 164 ? -20.031 -12.172 8.992 1 63.44 164 GLY B CA 1
ATOM 4555 C C . GLY B 1 164 ? -19.156 -12.633 7.848 1 63.44 164 GLY B C 1
ATOM 4556 O O . GLY B 1 164 ? -19.234 -12.102 6.738 1 63.44 164 GLY B O 1
ATOM 4557 N N . GLY B 1 165 ? -18.234 -13.477 8.016 1 70.25 165 GLY B N 1
ATOM 4558 C CA . GLY B 1 165 ? -17.484 -14.102 6.934 1 70.25 165 GLY B CA 1
ATOM 4559 C C . GLY B 1 165 ? -16.281 -13.289 6.488 1 70.25 165 GLY B C 1
ATOM 4560 O O . GLY B 1 165 ? -15.695 -13.57 5.441 1 70.25 165 GLY B O 1
ATOM 4561 N N . GLY B 1 166 ? -15.844 -12.297 7.133 1 80.94 166 GLY B N 1
ATOM 4562 C CA . GLY B 1 166 ? -14.734 -11.438 6.742 1 80.94 166 GLY B CA 1
ATOM 4563 C C . GLY B 1 166 ? -13.375 -12.078 6.957 1 80.94 166 GLY B C 1
ATOM 4564 O O . GLY B 1 166 ? -12.391 -11.68 6.336 1 80.94 166 GLY B O 1
ATOM 4565 N N . LEU B 1 167 ? -13.359 -13.219 7.652 1 90.69 167 LEU B 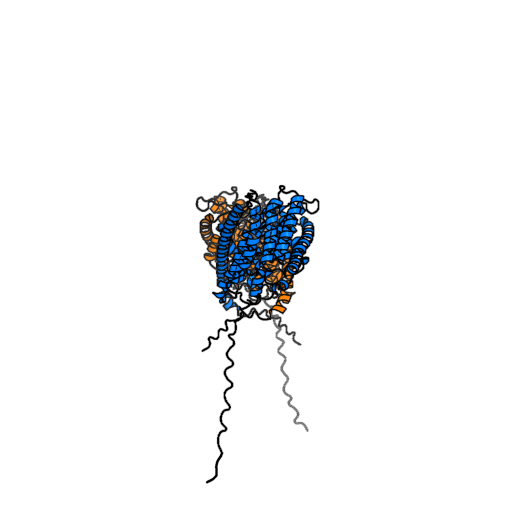N 1
ATOM 4566 C CA . LEU B 1 167 ? -12.078 -13.812 8.016 1 90.69 167 LEU B CA 1
ATOM 4567 C C . LEU B 1 167 ? -11.523 -14.656 6.875 1 90.69 167 LEU B C 1
ATOM 4569 O O . LEU B 1 167 ? -10.305 -14.789 6.727 1 90.69 167 LEU B O 1
ATOM 4573 N N . ALA B 1 168 ? -12.422 -15.188 6.035 1 90.19 168 ALA B N 1
ATOM 4574 C CA . ALA B 1 168 ? -11.984 -15.906 4.84 1 90.19 168 ALA B CA 1
ATOM 4575 C C . ALA B 1 168 ? -11.172 -15 3.924 1 90.19 168 ALA B C 1
ATOM 4577 O O . ALA B 1 168 ? -10.141 -15.414 3.381 1 90.19 168 ALA B O 1
ATOM 4578 N N . PHE B 1 169 ? -11.602 -13.766 3.877 1 88.44 169 PHE B N 1
ATOM 4579 C CA . PHE B 1 169 ? -10.906 -12.812 3.027 1 88.44 169 PHE B CA 1
ATOM 4580 C C . PHE B 1 169 ? -9.602 -12.359 3.678 1 88.44 169 PHE B C 1
ATOM 4582 O O . PHE B 1 169 ? -8.602 -12.125 2.99 1 88.44 169 PHE B O 1
ATOM 4589 N N . ALA B 1 170 ? -9.656 -12.289 4.949 1 93.12 170 ALA B N 1
ATOM 4590 C CA . ALA B 1 170 ? -8.43 -11.945 5.672 1 93.12 170 ALA B CA 1
ATOM 4591 C C . ALA B 1 170 ? -7.355 -13.008 5.461 1 93.12 170 ALA B C 1
ATOM 4593 O O . ALA B 1 170 ? -6.199 -12.68 5.176 1 93.12 170 ALA B O 1
ATOM 4594 N N . GLY B 1 171 ? -7.785 -14.203 5.559 1 96.5 171 GLY B N 1
ATOM 4595 C CA . GLY B 1 171 ? -6.852 -15.297 5.348 1 96.5 171 GLY B CA 1
ATOM 4596 C C . GLY B 1 171 ? -6.355 -15.391 3.92 1 96.5 171 GLY B C 1
ATOM 4597 O O . GLY B 1 171 ? -5.156 -15.547 3.682 1 96.5 171 GLY B O 1
ATOM 4598 N N . LEU B 1 172 ? -7.289 -15.328 2.977 1 95.12 172 LEU B N 1
ATOM 4599 C CA . LEU B 1 172 ? -6.934 -15.383 1.563 1 95.12 172 LEU B CA 1
ATOM 4600 C C . LEU B 1 172 ? -5.953 -14.266 1.209 1 95.12 172 LEU B C 1
ATOM 4602 O O . LEU B 1 172 ? -4.938 -14.516 0.557 1 95.12 172 LEU B O 1
ATOM 4606 N N . ALA B 1 173 ? -6.266 -13.086 1.688 1 96.06 173 ALA B N 1
ATOM 4607 C CA . ALA B 1 173 ? -5.418 -11.93 1.412 1 96.06 173 ALA B CA 1
ATOM 4608 C C . ALA B 1 173 ? -4.035 -12.102 2.035 1 96.06 173 ALA B C 1
ATOM 4610 O O . ALA B 1 173 ? -3.027 -11.711 1.441 1 96.06 173 ALA B O 1
ATOM 4611 N N . ALA B 1 174 ? -3.984 -12.617 3.219 1 98.06 174 ALA B N 1
ATOM 4612 C CA . ALA B 1 174 ? -2.701 -12.883 3.865 1 98.06 174 ALA B CA 1
ATOM 4613 C C . ALA B 1 174 ? -1.874 -13.875 3.053 1 98.06 174 ALA B C 1
ATOM 4615 O O . ALA B 1 174 ? -0.671 -13.68 2.863 1 98.06 174 ALA B O 1
ATOM 4616 N N . GLY B 1 175 ? -2.52 -14.875 2.596 1 98.19 175 GLY B N 1
ATOM 4617 C CA . GLY B 1 175 ? -1.834 -15.852 1.768 1 98.19 175 GLY B CA 1
ATOM 4618 C C . GLY B 1 175 ? -1.291 -15.266 0.478 1 98.19 175 GLY B C 1
ATOM 4619 O O . GLY B 1 175 ? -0.123 -15.469 0.14 1 98.19 175 GLY B O 1
ATOM 4620 N N . LEU B 1 176 ? -2.113 -14.531 -0.201 1 97.56 176 LEU B N 1
ATOM 4621 C CA . LEU B 1 176 ? -1.704 -13.922 -1.459 1 97.56 176 LEU B CA 1
ATOM 4622 C C . LEU B 1 176 ? -0.646 -12.844 -1.224 1 97.56 176 LEU B C 1
ATOM 4624 O O . LEU B 1 176 ? 0.345 -12.773 -1.954 1 97.56 176 LEU B O 1
ATOM 4628 N N . GLY B 1 177 ? -0.874 -12.047 -0.223 1 97.69 177 GLY B N 1
ATOM 4629 C CA . GLY B 1 177 ? 0.072 -10.992 0.102 1 97.69 177 GLY B CA 1
ATOM 4630 C C . GLY B 1 177 ? 1.455 -11.516 0.443 1 97.69 177 GLY B C 1
ATOM 4631 O O . GLY B 1 177 ? 2.463 -10.922 0.048 1 97.69 177 GLY B O 1
ATOM 4632 N N . THR B 1 178 ? 1.527 -12.609 1.193 1 97.06 178 THR B N 1
ATOM 4633 C CA . THR B 1 178 ? 2.807 -13.203 1.559 1 97.06 178 THR B CA 1
ATOM 4634 C C . THR B 1 178 ? 3.471 -13.844 0.343 1 97.06 178 THR B C 1
ATOM 4636 O O . THR B 1 178 ? 4.695 -13.797 0.198 1 97.06 178 THR B O 1
ATOM 4639 N N . ALA B 1 179 ? 2.635 -14.359 -0.54 1 97 179 ALA B N 1
ATOM 4640 C CA . ALA B 1 179 ? 3.174 -14.992 -1.743 1 97 179 ALA B CA 1
ATOM 4641 C C . ALA B 1 179 ? 3.895 -13.969 -2.619 1 97 179 ALA B C 1
ATOM 4643 O O . ALA B 1 179 ? 4.875 -14.297 -3.287 1 97 179 ALA B O 1
ATOM 4644 N N . PHE B 1 180 ? 3.449 -12.734 -2.59 1 97.31 180 PHE B N 1
ATOM 4645 C CA . PHE B 1 180 ? 3.982 -11.719 -3.49 1 97.31 180 PHE B CA 1
ATOM 4646 C C . PHE B 1 180 ? 4.84 -10.711 -2.727 1 97.31 180 PHE B C 1
ATOM 4648 O O . PHE B 1 180 ? 5.43 -9.812 -3.324 1 97.31 180 PHE B O 1
ATOM 4655 N N . HIS B 1 181 ? 4.973 -10.906 -1.435 1 97.06 181 HIS B N 1
ATOM 4656 C CA . HIS B 1 181 ? 5.598 -9.875 -0.612 1 97.06 181 HIS B CA 1
ATOM 4657 C C . HIS B 1 181 ? 4.965 -8.508 -0.859 1 97.06 181 HIS B C 1
ATOM 4659 O O . HIS B 1 181 ? 5.672 -7.516 -1.019 1 97.06 181 HIS B O 1
ATOM 4665 N N . ALA B 1 182 ? 3.746 -8.477 -0.998 1 97 182 ALA B N 1
ATOM 4666 C CA . ALA B 1 182 ? 2.971 -7.277 -1.299 1 97 182 ALA B CA 1
ATOM 4667 C C . ALA B 1 182 ? 1.576 -7.355 -0.682 1 97 182 ALA B C 1
ATOM 4669 O O . ALA B 1 182 ? 0.607 -7.699 -1.363 1 97 182 ALA B O 1
ATOM 4670 N N . PRO B 1 183 ? 1.429 -6.969 0.563 1 95.81 183 PRO B N 1
ATOM 4671 C CA . PRO B 1 183 ? 0.18 -7.172 1.302 1 95.81 183 PRO B CA 1
ATOM 4672 C C . PRO B 1 183 ? -0.991 -6.398 0.705 1 95.81 183 PRO B C 1
ATOM 4674 O O . PRO B 1 183 ? -2.109 -6.914 0.639 1 95.81 183 PRO B O 1
ATOM 4677 N N . VAL B 1 184 ? -0.794 -5.18 0.258 1 92.88 184 VAL B N 1
ATOM 4678 C CA . VAL B 1 184 ? -1.888 -4.383 -0.292 1 92.88 184 VAL B CA 1
ATOM 4679 C C . VAL B 1 184 ? -2.365 -5 -1.604 1 92.88 184 VAL B C 1
ATOM 4681 O O . VAL B 1 184 ? -3.57 -5.133 -1.834 1 92.88 184 VAL B O 1
ATOM 4684 N N . ALA B 1 185 ? -1.398 -5.367 -2.41 1 95.38 185 ALA B N 1
ATOM 4685 C CA . ALA B 1 185 ? -1.748 -6.051 -3.652 1 95.38 185 ALA B CA 1
ATOM 4686 C C . ALA B 1 185 ? -2.504 -7.348 -3.371 1 95.38 185 ALA B C 1
ATOM 4688 O O . ALA B 1 185 ? -3.467 -7.676 -4.066 1 95.38 185 ALA B O 1
ATOM 4689 N N . GLY B 1 186 ? -2.023 -8.086 -2.395 1 95.62 186 GLY B N 1
ATOM 4690 C CA . GLY B 1 186 ? -2.709 -9.312 -2.02 1 95.62 186 GLY B CA 1
ATOM 4691 C C . GLY B 1 186 ? -4.145 -9.086 -1.579 1 95.62 186 GLY B C 1
ATOM 4692 O O . GLY B 1 186 ? -5.039 -9.852 -1.94 1 95.62 186 GLY B O 1
ATOM 4693 N N . ALA B 1 187 ? -4.359 -8.07 -0.803 1 92 187 ALA B N 1
ATOM 4694 C CA . ALA B 1 187 ? -5.703 -7.742 -0.335 1 92 187 ALA B CA 1
ATOM 4695 C C . ALA B 1 187 ? -6.613 -7.363 -1.5 1 92 187 ALA B C 1
ATOM 4697 O O . ALA B 1 187 ? -7.758 -7.812 -1.572 1 92 187 ALA B O 1
ATOM 4698 N N . LEU B 1 188 ? -6.086 -6.531 -2.365 1 88.62 188 LEU B N 1
ATOM 4699 C CA . LEU B 1 188 ? -6.871 -6.113 -3.523 1 88.62 188 LEU B CA 1
ATOM 4700 C C . LEU B 1 188 ? -7.133 -7.289 -4.457 1 88.62 188 LEU B C 1
ATOM 4702 O O . LEU B 1 188 ? -8.234 -7.422 -5 1 88.62 188 LEU B O 1
ATOM 4706 N N . LEU B 1 189 ? -6.141 -8.094 -4.613 1 91.5 189 LEU B N 1
ATOM 4707 C CA . LEU B 1 189 ? -6.309 -9.266 -5.465 1 91.5 189 LEU B CA 1
ATOM 4708 C C . LEU B 1 189 ? -7.387 -10.188 -4.91 1 91.5 189 LEU B C 1
ATOM 4710 O O . LEU B 1 189 ? -8.242 -10.672 -5.656 1 91.5 189 LEU B O 1
ATOM 4714 N N . ALA B 1 190 ? -7.375 -10.453 -3.621 1 89.94 190 ALA B N 1
ATOM 4715 C CA . ALA B 1 190 ? -8.359 -11.312 -2.967 1 89.94 190 ALA B CA 1
ATOM 4716 C C . ALA B 1 190 ? -9.773 -10.789 -3.191 1 89.94 190 ALA B C 1
ATOM 4718 O O . ALA B 1 190 ? -10.719 -11.578 -3.305 1 89.94 190 ALA B O 1
ATOM 4719 N N . THR B 1 191 ? -9.867 -9.562 -3.281 1 81.81 191 THR B N 1
ATOM 4720 C CA . THR B 1 191 ? -11.195 -8.961 -3.41 1 81.81 191 THR B CA 1
ATOM 4721 C C . THR B 1 191 ? -11.586 -8.836 -4.879 1 81.81 191 THR B C 1
ATOM 4723 O O . THR B 1 191 ? -12.766 -8.977 -5.227 1 81.81 191 THR B O 1
ATOM 4726 N N . GLU B 1 192 ? -10.617 -8.57 -5.75 1 80.06 192 GLU B N 1
ATOM 4727 C CA . GLU B 1 192 ? -10.906 -8.359 -7.164 1 80.06 192 GLU B CA 1
ATOM 4728 C C . GLU B 1 192 ? -11.203 -9.68 -7.871 1 80.06 192 GLU B C 1
ATOM 4730 O O . GLU B 1 192 ? -12 -9.719 -8.812 1 80.06 192 GLU B O 1
ATOM 4735 N N . ILE B 1 193 ? -10.531 -10.688 -7.488 1 78.06 193 ILE B N 1
ATOM 4736 C CA . ILE B 1 193 ? -10.68 -11.938 -8.227 1 78.06 193 ILE B CA 1
ATOM 4737 C C . ILE B 1 193 ? -12.008 -12.594 -7.852 1 78.06 193 ILE B C 1
ATOM 4739 O O . ILE B 1 193 ? -12.5 -13.461 -8.586 1 78.06 193 ILE B O 1
ATOM 4743 N N . LEU B 1 194 ? -12.391 -12.422 -6.656 1 62.72 194 LEU B N 1
ATOM 4744 C CA . LEU B 1 194 ? -13.633 -13.023 -6.203 1 62.72 194 LEU B CA 1
ATOM 4745 C C . LEU B 1 194 ? -14.828 -12.406 -6.918 1 62.72 194 LEU B C 1
ATOM 4747 O O . LEU B 1 194 ? -15.781 -13.109 -7.273 1 62.72 194 LEU B O 1
ATOM 4751 N N . TYR B 1 195 ? -14.773 -11.172 -6.848 1 51.56 195 TYR B N 1
ATOM 4752 C CA . TYR B 1 195 ? -16.047 -10.555 -7.207 1 51.56 195 TYR B CA 1
ATOM 4753 C C . TYR B 1 195 ? -16.094 -10.219 -8.695 1 51.56 195 TYR B C 1
ATOM 4755 O O . TYR B 1 195 ? -15.273 -9.438 -9.188 1 51.56 195 TYR B O 1
ATOM 4763 N N . ARG B 1 196 ? -16.203 -11.297 -9.523 1 45.06 196 ARG B N 1
ATOM 4764 C CA . ARG B 1 196 ? -16.469 -10.875 -10.891 1 45.06 196 ARG B CA 1
ATOM 4765 C C . ARG B 1 196 ? -17.438 -9.688 -10.922 1 45.06 196 ARG B C 1
ATOM 4767 O O . ARG B 1 196 ? -17.562 -9.008 -11.938 1 45.06 196 ARG B O 1
ATOM 4774 N N . SER B 1 197 ? -18.281 -9.797 -10.031 1 34.47 197 SER B N 1
ATOM 4775 C CA . SER B 1 197 ? -19.156 -8.633 -9.93 1 34.47 197 SER B CA 1
ATOM 4776 C C . SER B 1 197 ? -18.672 -7.664 -8.859 1 34.47 197 SER B C 1
ATOM 4778 O O . SER B 1 197 ? -17.984 -8.07 -7.918 1 34.47 197 SER B O 1
ATOM 4780 N N . LEU B 1 198 ? -18.047 -6.762 -9.266 1 36.75 198 LEU B N 1
ATOM 4781 C CA . LEU B 1 198 ? -17.516 -5.648 -8.477 1 36.75 198 LEU B CA 1
ATOM 4782 C C . LEU B 1 198 ? -18.234 -5.551 -7.133 1 36.75 198 LEU B C 1
ATOM 4784 O O . LEU B 1 198 ? -18.125 -4.535 -6.441 1 36.75 198 LEU B O 1
ATOM 4788 N N . LEU B 1 199 ? -19.266 -6.348 -6.957 1 36.62 199 LEU B N 1
ATOM 4789 C CA . LEU B 1 199 ? -19.844 -6.105 -5.641 1 36.62 199 LEU B CA 1
ATOM 4790 C C . LEU B 1 199 ? -18.812 -6.332 -4.543 1 36.62 199 LEU B C 1
ATOM 4792 O O . LEU B 1 199 ? -18.453 -7.473 -4.25 1 36.62 199 LEU B O 1
ATOM 4796 N N . LEU B 1 200 ? -17.781 -5.789 -4.688 1 43.25 200 LEU B N 1
ATOM 4797 C CA . LEU B 1 200 ? -16.812 -5.637 -3.613 1 43.25 200 LEU B CA 1
ATOM 4798 C C . LEU B 1 200 ? -17.5 -5.625 -2.252 1 43.25 200 LEU B C 1
ATOM 4800 O O . LEU B 1 200 ? -18.266 -4.711 -1.951 1 43.25 200 LEU B O 1
ATOM 4804 N N . GLU B 1 201 ? -18.094 -6.801 -1.9 1 44.81 201 GLU B N 1
ATOM 4805 C CA . GLU B 1 201 ? -18.469 -6.547 -0.514 1 44.81 201 GLU B CA 1
ATOM 4806 C C . GLU B 1 201 ? -17.438 -5.656 0.184 1 44.81 201 GLU B C 1
ATOM 4808 O O . GLU B 1 201 ? -16.328 -6.09 0.46 1 44.81 201 GLU B O 1
ATOM 4813 N N . ALA B 1 202 ? -17.516 -4.426 -0.175 1 50.03 202 ALA B N 1
ATOM 4814 C CA . ALA B 1 202 ? -16.781 -3.342 0.482 1 50.03 202 ALA B CA 1
ATOM 4815 C C . ALA B 1 202 ? -16.359 -3.744 1.892 1 50.03 202 ALA B C 1
ATOM 4817 O O . ALA B 1 202 ? -15.297 -3.34 2.363 1 50.03 202 ALA B O 1
ATOM 4818 N N . ARG B 1 203 ? -17.078 -4.859 2.342 1 60.88 203 ARG B N 1
ATOM 4819 C CA . ARG B 1 203 ? -16.812 -5.316 3.703 1 60.88 203 ARG B CA 1
ATOM 4820 C C . ARG B 1 203 ? -15.617 -6.25 3.744 1 60.88 203 ARG B C 1
ATOM 4822 O O . ARG B 1 203 ? -15.016 -6.457 4.805 1 60.88 203 ARG B O 1
ATOM 4829 N N . ALA B 1 204 ? -15.242 -6.559 2.467 1 74.06 204 ALA B N 1
ATOM 4830 C CA . ALA B 1 204 ? -14.219 -7.602 2.422 1 74.06 204 ALA B CA 1
ATOM 4831 C C . ALA B 1 204 ? -12.82 -6.996 2.393 1 74.06 204 ALA B C 1
ATOM 4833 O O . ALA B 1 204 ? -11.852 -7.633 2.818 1 74.06 204 ALA B O 1
ATOM 4834 N N . LEU B 1 205 ? -12.734 -5.742 1.953 1 79.94 205 LEU B N 1
ATOM 4835 C CA . LEU B 1 205 ? -11.391 -5.207 1.754 1 79.94 205 LEU B CA 1
ATOM 4836 C C . LEU B 1 205 ? -10.734 -4.871 3.09 1 79.94 205 LEU B C 1
ATOM 4838 O O . LEU B 1 205 ? -9.523 -5.02 3.244 1 79.94 205 LEU B O 1
ATOM 4842 N N . THR B 1 206 ? -11.586 -4.535 4.062 1 80.31 206 THR B N 1
ATOM 4843 C CA . THR B 1 206 ? -11.031 -4.145 5.352 1 80.31 206 THR B CA 1
ATOM 4844 C C . THR B 1 206 ? -10.383 -5.34 6.043 1 80.31 206 THR B C 1
ATOM 4846 O O . THR B 1 206 ? -9.188 -5.305 6.371 1 80.31 206 THR B O 1
ATOM 4849 N N . PRO B 1 207 ? -11.148 -6.371 6.207 1 85.5 207 PRO B N 1
ATOM 4850 C CA . PRO B 1 207 ? -10.484 -7.531 6.801 1 85.5 207 PRO B CA 1
ATOM 4851 C C . PRO B 1 207 ? -9.352 -8.07 5.934 1 85.5 207 PRO B C 1
ATOM 4853 O O . PRO B 1 207 ? -8.336 -8.547 6.461 1 85.5 207 PRO B O 1
ATOM 4856 N N . ALA B 1 208 ? -9.469 -7.949 4.652 1 90.38 208 ALA B N 1
ATOM 4857 C CA . ALA B 1 208 ? -8.438 -8.43 3.736 1 90.38 208 ALA B CA 1
ATOM 4858 C C . ALA B 1 208 ? -7.133 -7.66 3.932 1 90.38 208 ALA B C 1
ATOM 4860 O O . ALA B 1 208 ? -6.059 -8.258 4.027 1 90.38 208 ALA B O 1
ATOM 4861 N N . LEU B 1 209 ? -7.281 -6.367 3.963 1 89.06 209 LEU B N 1
ATOM 4862 C CA . LEU B 1 209 ? -6.094 -5.523 4.086 1 89.06 209 LEU B CA 1
ATOM 4863 C C . LEU B 1 209 ? -5.414 -5.742 5.434 1 89.06 209 LEU B C 1
ATOM 4865 O O . LEU B 1 209 ? -4.188 -5.867 5.504 1 89.06 209 LEU B O 1
ATOM 4869 N N . ILE B 1 210 ? -6.195 -5.832 6.496 1 86.25 210 ILE B N 1
ATOM 4870 C CA . ILE B 1 210 ? -5.656 -6.043 7.836 1 86.25 210 ILE B CA 1
ATOM 4871 C C . ILE B 1 210 ? -5.012 -7.422 7.918 1 86.25 210 ILE B C 1
ATOM 4873 O O . ILE B 1 210 ? -3.914 -7.57 8.469 1 86.25 210 ILE B O 1
ATOM 4877 N N . GLY B 1 211 ? -5.727 -8.367 7.422 1 93.38 211 GLY B N 1
ATOM 4878 C CA . GLY B 1 211 ? -5.168 -9.703 7.391 1 93.38 211 GLY B CA 1
ATOM 4879 C C . GLY B 1 211 ? -3.871 -9.797 6.609 1 93.38 211 GLY B C 1
ATOM 4880 O O . GLY B 1 211 ? -2.91 -10.422 7.059 1 93.38 211 GLY B O 1
ATOM 4881 N N . ALA B 1 212 ? -3.848 -9.188 5.453 1 95.94 212 ALA B N 1
ATOM 4882 C CA . ALA B 1 212 ? -2.67 -9.227 4.59 1 95.94 212 ALA B CA 1
ATOM 4883 C C . ALA B 1 212 ? -1.472 -8.562 5.27 1 95.94 212 ALA B C 1
ATOM 4885 O O . ALA B 1 212 ? -0.356 -9.086 5.215 1 95.94 212 ALA B O 1
ATOM 4886 N N . LEU B 1 213 ? -1.713 -7.457 5.887 1 90.94 213 LEU B N 1
ATOM 4887 C CA . LEU B 1 213 ? -0.638 -6.742 6.562 1 90.94 213 LEU B CA 1
ATOM 4888 C C . LEU B 1 213 ? -0.11 -7.547 7.746 1 90.94 213 LEU B C 1
ATOM 4890 O O . LEU B 1 213 ? 1.104 -7.668 7.93 1 90.94 213 LEU B O 1
ATOM 4894 N N . SER B 1 214 ? -1.006 -8.102 8.523 1 92.69 214 SER B N 1
ATOM 4895 C CA . SER B 1 214 ? -0.615 -8.906 9.672 1 92.69 214 SER B CA 1
ATOM 4896 C C . SER B 1 214 ? 0.115 -10.172 9.234 1 92.69 214 SER B C 1
ATOM 4898 O O . SER B 1 214 ? 1.123 -10.555 9.836 1 92.69 214 SER B O 1
ATOM 4900 N N . GLY B 1 215 ? -0.415 -10.789 8.297 1 96.75 215 GLY B N 1
ATOM 4901 C CA . GLY B 1 215 ? 0.217 -11.992 7.777 1 96.75 215 GLY B CA 1
ATOM 4902 C C . GLY B 1 215 ? 1.626 -11.75 7.27 1 96.75 215 GLY B C 1
ATOM 4903 O O . GLY B 1 215 ? 2.545 -12.508 7.602 1 96.75 215 GLY B O 1
ATOM 4904 N N . PHE B 1 216 ? 1.788 -10.711 6.516 1 95.75 216 PHE B N 1
ATOM 4905 C CA . PHE B 1 216 ? 3.107 -10.43 5.961 1 95.75 216 PHE B CA 1
ATOM 4906 C C . PHE B 1 216 ? 4.074 -10.008 7.062 1 95.75 216 PHE B C 1
ATOM 4908 O O . PHE B 1 216 ? 5.27 -10.305 6.988 1 95.75 216 PHE B O 1
ATOM 4915 N N . ALA B 1 217 ? 3.535 -9.344 8.023 1 91.44 217 ALA B N 1
ATOM 4916 C CA . ALA B 1 217 ? 4.383 -8.984 9.156 1 91.44 217 ALA B CA 1
ATOM 4917 C C . ALA B 1 217 ? 4.996 -10.234 9.797 1 91.44 217 ALA B C 1
ATOM 4919 O O . ALA B 1 217 ? 6.18 -10.242 10.148 1 91.44 217 ALA B O 1
ATOM 4920 N N . VAL B 1 218 ? 4.254 -11.25 9.93 1 94.19 218 VAL B N 1
ATOM 4921 C CA . VAL B 1 218 ? 4.734 -12.484 10.531 1 94.19 218 VAL B CA 1
ATOM 4922 C C . VAL B 1 218 ? 5.625 -13.234 9.547 1 94.19 218 VAL B C 1
ATOM 4924 O O . VAL B 1 218 ? 6.707 -13.695 9.906 1 94.19 218 VAL B O 1
ATOM 4927 N N . TYR B 1 219 ? 5.18 -13.359 8.352 1 96.62 219 TYR B N 1
ATOM 4928 C CA . TYR B 1 219 ? 5.93 -14.07 7.324 1 96.62 219 TYR B CA 1
ATOM 4929 C C . TYR B 1 219 ? 7.293 -13.422 7.098 1 96.62 219 TYR B C 1
ATOM 4931 O O . TYR B 1 219 ? 8.297 -14.125 6.93 1 96.62 219 TYR B O 1
ATOM 4939 N N . GLY B 1 220 ? 7.289 -12.125 7.055 1 93.12 220 GLY B N 1
ATOM 4940 C CA . GLY B 1 220 ? 8.516 -11.383 6.816 1 93.12 220 GLY B CA 1
ATOM 4941 C C . GLY B 1 220 ? 9.57 -11.625 7.875 1 93.12 220 GLY B C 1
ATOM 4942 O O . GLY B 1 220 ? 10.766 -11.484 7.609 1 93.12 220 GLY B O 1
ATOM 4943 N N . ALA B 1 221 ? 9.203 -11.992 9.039 1 91.12 221 ALA B N 1
ATOM 4944 C CA . ALA B 1 221 ? 10.156 -12.312 10.102 1 91.12 221 ALA B CA 1
ATOM 4945 C C . ALA B 1 221 ? 11.008 -13.523 9.734 1 91.12 221 ALA B C 1
ATOM 4947 O O . ALA B 1 221 ? 12.133 -13.664 10.211 1 91.12 221 ALA B O 1
ATOM 4948 N N . PHE B 1 222 ? 10.5 -14.352 8.852 1 93 222 PHE B N 1
ATOM 4949 C CA . PHE B 1 222 ? 11.211 -15.555 8.445 1 93 222 PHE B CA 1
ATOM 4950 C C . PHE B 1 222 ? 11.938 -15.344 7.125 1 93 222 PHE B C 1
ATOM 4952 O O . PHE B 1 222 ? 13.055 -15.836 6.938 1 93 222 PHE B O 1
ATOM 4959 N N . PHE B 1 223 ? 11.352 -14.609 6.246 1 93.44 223 PHE B N 1
ATOM 4960 C CA . PHE B 1 223 ? 11.859 -14.594 4.879 1 93.44 223 PHE B CA 1
ATOM 4961 C C . PHE B 1 223 ? 12.227 -13.172 4.453 1 93.44 223 PHE B C 1
ATOM 4963 O O . PHE B 1 223 ? 12.672 -12.953 3.326 1 93.44 223 PHE B O 1
ATOM 4970 N N . GLY B 1 224 ? 12.086 -12.258 5.375 1 89.75 224 GLY B N 1
ATOM 4971 C CA . GLY B 1 224 ? 12.422 -10.875 5.078 1 89.75 224 GLY B CA 1
ATOM 4972 C C . GLY B 1 224 ? 11.234 -10.07 4.59 1 89.75 224 GLY B C 1
ATOM 4973 O O . GLY B 1 224 ? 10.18 -10.633 4.27 1 89.75 224 GLY B O 1
ATOM 4974 N N . TYR B 1 225 ? 11.414 -8.742 4.477 1 90.88 225 TYR B N 1
ATOM 4975 C CA . TYR B 1 225 ? 10.305 -7.836 4.168 1 90.88 225 TYR B CA 1
ATOM 4976 C C . TYR B 1 225 ? 10.531 -7.141 2.832 1 90.88 225 TYR B C 1
ATOM 4978 O O . TYR B 1 225 ? 9.727 -6.293 2.428 1 90.88 225 TYR B O 1
ATOM 4986 N N . GLU B 1 226 ? 11.57 -7.504 2.117 1 89.81 226 GLU B N 1
ATOM 4987 C CA . GLU B 1 226 ? 11.875 -6.879 0.833 1 89.81 226 GLU B CA 1
ATOM 4988 C C . GLU B 1 226 ? 10.961 -7.398 -0.268 1 89.81 226 GLU B C 1
ATOM 4990 O O . GLU B 1 226 ? 10.484 -8.531 -0.199 1 89.81 226 GLU B O 1
ATOM 4995 N N . PRO B 1 227 ? 10.656 -6.543 -1.236 1 92.88 227 PRO B N 1
ATOM 4996 C CA . PRO B 1 227 ? 9.93 -7.066 -2.395 1 92.88 227 PRO B CA 1
ATOM 4997 C C . PRO B 1 227 ? 10.625 -8.266 -3.037 1 92.88 227 PRO B C 1
ATOM 4999 O O . PRO B 1 227 ? 11.852 -8.375 -2.973 1 92.88 227 PRO B O 1
ATOM 5002 N N . LEU B 1 228 ? 9.859 -9.156 -3.629 1 95.06 228 LEU B N 1
ATOM 5003 C CA . LEU B 1 228 ? 10.461 -10.32 -4.281 1 95.06 228 LEU B CA 1
ATOM 5004 C C . LEU B 1 228 ? 11.406 -9.883 -5.395 1 95.06 228 LEU B C 1
ATOM 5006 O O . LEU B 1 228 ? 12.484 -10.469 -5.559 1 95.06 228 LEU B O 1
ATOM 5010 N N . LEU B 1 229 ? 10.992 -8.906 -6.16 1 94.44 229 LEU B N 1
ATOM 5011 C CA . LEU B 1 229 ? 11.828 -8.25 -7.156 1 94.44 229 LEU B CA 1
ATOM 5012 C C . LEU B 1 229 ? 12.008 -6.77 -6.832 1 94.44 229 LEU B C 1
ATOM 5014 O O . LEU B 1 229 ? 11.195 -5.938 -7.234 1 94.44 229 LEU B O 1
ATOM 5018 N N . PRO B 1 230 ? 13.07 -6.48 -6.102 1 89.31 230 PRO B N 1
ATOM 5019 C CA . PRO B 1 230 ? 13.297 -5.078 -5.742 1 89.31 230 PRO B CA 1
ATOM 5020 C C . PRO B 1 230 ? 13.719 -4.227 -6.938 1 89.31 230 PRO B C 1
ATOM 5022 O O . PRO B 1 230 ? 14.922 -4.047 -7.176 1 89.31 230 PRO B O 1
ATOM 5025 N N . PHE B 1 231 ? 12.789 -3.699 -7.688 1 90.56 231 PHE B N 1
ATOM 5026 C CA . PHE B 1 231 ? 13.023 -2.889 -8.875 1 90.56 231 PHE B CA 1
ATOM 5027 C C . PHE B 1 231 ? 12.742 -1.418 -8.594 1 90.56 231 PHE B C 1
ATOM 5029 O O . PHE B 1 231 ? 11.656 -0.917 -8.875 1 90.56 231 PHE B O 1
ATOM 5036 N N . PRO B 1 232 ? 13.648 -0.789 -7.996 1 83.38 232 PRO B N 1
ATOM 5037 C CA . PRO B 1 232 ? 13.414 0.642 -7.793 1 83.38 232 PRO B CA 1
ATOM 5038 C C . PRO B 1 232 ? 13.242 1.406 -9.102 1 83.38 232 PRO B C 1
ATOM 5040 O O . PRO B 1 232 ? 14.125 1.377 -9.961 1 83.38 232 PRO B O 1
ATOM 5043 N N . VAL B 1 233 ? 12.094 1.974 -9.312 1 86.62 233 VAL B N 1
ATOM 5044 C CA . VAL B 1 233 ? 11.758 2.65 -10.555 1 86.62 233 VAL B CA 1
ATOM 5045 C C . VAL B 1 233 ? 11.555 4.141 -10.297 1 86.62 233 VAL B C 1
ATOM 5047 O O . VAL B 1 233 ? 10.953 4.527 -9.297 1 86.62 233 VAL B O 1
ATOM 5050 N N . SER B 1 234 ? 12.227 4.93 -11.031 1 85.75 234 SER B N 1
ATOM 5051 C CA . SER B 1 234 ? 12.008 6.371 -11.031 1 85.75 234 SER B CA 1
ATOM 5052 C C . SER B 1 234 ? 11.695 6.887 -12.43 1 85.75 234 SER B C 1
ATOM 5054 O O . SER B 1 234 ? 12.609 7.094 -13.234 1 85.75 234 SER B O 1
ATOM 5056 N N . LEU B 1 235 ? 10.43 7 -12.695 1 89.06 235 LEU B N 1
ATOM 5057 C CA . LEU B 1 235 ? 10 7.414 -14.023 1 89.06 235 LEU B CA 1
ATOM 5058 C C . LEU B 1 235 ? 9.102 8.641 -13.953 1 89.06 235 LEU B C 1
ATOM 5060 O O . LEU B 1 235 ? 8.555 8.961 -12.891 1 89.06 235 LEU B O 1
ATOM 5064 N N . ASP B 1 236 ? 9.125 9.336 -15.055 1 84.81 236 ASP B N 1
ATOM 5065 C CA . ASP B 1 236 ? 8.242 10.5 -15.172 1 84.81 236 ASP B CA 1
ATOM 5066 C C . ASP B 1 236 ? 7.133 10.25 -16.188 1 84.81 236 ASP B C 1
ATOM 5068 O O . ASP B 1 236 ? 7.004 9.141 -16.719 1 84.81 236 ASP B O 1
ATOM 5072 N N . VAL B 1 237 ? 6.32 11.25 -16.422 1 86.69 237 VAL B N 1
ATOM 5073 C CA . VAL B 1 237 ? 5.117 11.156 -17.25 1 86.69 237 VAL B CA 1
ATOM 5074 C C . VAL B 1 237 ? 5.504 10.867 -18.688 1 86.69 237 VAL B C 1
ATOM 5076 O O . VAL B 1 237 ? 4.684 10.375 -19.469 1 86.69 237 VAL B O 1
ATOM 5079 N N . ALA B 1 238 ? 6.746 11.055 -19.078 1 88.06 238 ALA B N 1
ATOM 5080 C CA . ALA B 1 238 ? 7.223 10.805 -20.438 1 88.06 238 ALA B CA 1
ATOM 5081 C C . ALA B 1 238 ? 7.176 9.32 -20.766 1 88.06 238 ALA B C 1
ATOM 5083 O O . ALA B 1 238 ? 7.242 8.938 -21.938 1 88.06 238 ALA B O 1
ATOM 5084 N N . SER B 1 239 ? 6.98 8.461 -19.781 1 91.94 239 SER B N 1
ATOM 5085 C CA . SER B 1 239 ? 6.973 7.016 -20 1 91.94 239 SER B CA 1
ATOM 5086 C C . SER B 1 239 ? 5.586 6.52 -20.391 1 91.94 239 SER B C 1
ATOM 5088 O O . SER B 1 239 ? 5.41 5.344 -20.719 1 91.94 239 SER B O 1
ATOM 5090 N N . LEU B 1 240 ? 4.621 7.375 -20.516 1 90.56 240 LEU B N 1
ATOM 5091 C CA . LEU B 1 240 ? 3.229 7.012 -20.75 1 90.56 240 LEU B CA 1
ATOM 5092 C C . LEU B 1 240 ? 3.076 6.285 -22.078 1 90.56 240 LEU B C 1
ATOM 5094 O O . LEU B 1 240 ? 2.432 5.234 -22.156 1 90.56 240 LEU B O 1
ATOM 5098 N N . PRO B 1 241 ? 3.732 6.77 -23.172 1 92.5 241 PRO B N 1
ATOM 5099 C CA . PRO B 1 241 ? 3.57 6.066 -24.453 1 92.5 241 PRO B CA 1
ATOM 5100 C C . PRO B 1 241 ? 4.141 4.652 -24.422 1 92.5 241 PRO B C 1
ATOM 5102 O O . PRO B 1 241 ? 3.557 3.736 -25.016 1 92.5 241 PRO B O 1
ATOM 5105 N N . ALA B 1 242 ? 5.238 4.52 -23.812 1 95.5 242 ALA B N 1
ATOM 5106 C CA . ALA B 1 242 ? 5.82 3.189 -23.656 1 95.5 242 ALA B CA 1
ATOM 5107 C C . ALA B 1 242 ? 4.883 2.254 -22.906 1 95.5 242 ALA B C 1
ATOM 5109 O O . ALA B 1 242 ? 4.797 1.062 -23.219 1 95.5 242 ALA B O 1
ATOM 5110 N N . GLY B 1 243 ? 4.207 2.805 -21.938 1 96.5 243 GLY B N 1
ATOM 5111 C CA . GLY B 1 243 ? 3.234 2.021 -21.203 1 96.5 243 GLY B CA 1
ATOM 5112 C C . GLY B 1 243 ? 2.072 1.545 -22.047 1 96.5 243 GLY B C 1
ATOM 5113 O O . GLY B 1 243 ? 1.616 0.408 -21.906 1 96.5 243 GLY B O 1
ATOM 5114 N N . LEU B 1 244 ? 1.604 2.398 -22.906 1 95.56 244 LEU B N 1
ATOM 5115 C CA . LEU B 1 244 ? 0.501 2.033 -23.797 1 95.56 244 LEU B CA 1
ATOM 5116 C C . LEU B 1 244 ? 0.903 0.893 -24.719 1 95.56 244 LEU B C 1
ATOM 5118 O O . LEU B 1 244 ? 0.161 -0.08 -24.875 1 95.56 244 LEU B O 1
ATOM 5122 N N . LEU B 1 245 ? 2.041 1.017 -25.25 1 97.19 245 LEU B N 1
ATOM 5123 C CA . LEU B 1 245 ? 2.525 -0.022 -26.156 1 97.19 245 LEU B CA 1
ATOM 5124 C C . LEU B 1 245 ? 2.752 -1.331 -25.406 1 97.19 245 LEU B C 1
ATOM 5126 O O . LEU B 1 245 ? 2.416 -2.406 -25.906 1 97.19 245 LEU B O 1
ATOM 5130 N N . LEU B 1 246 ? 3.352 -1.202 -24.25 1 97.81 246 LEU B N 1
ATOM 5131 C CA . LEU B 1 246 ? 3.586 -2.375 -23.406 1 97.81 246 LEU B CA 1
ATOM 5132 C C . LEU B 1 246 ? 2.27 -3.053 -23.047 1 97.81 246 LEU B C 1
ATOM 5134 O O . LEU B 1 246 ? 2.191 -4.281 -23 1 97.81 246 LEU B O 1
ATOM 5138 N N . GLY B 1 247 ? 1.245 -2.246 -22.781 1 98.06 247 GLY B N 1
ATOM 5139 C CA . GLY B 1 247 ? -0.062 -2.793 -22.453 1 98.06 247 GLY B CA 1
ATOM 5140 C C . GLY B 1 247 ? -0.66 -3.623 -23.578 1 98.06 247 GLY B C 1
ATOM 5141 O O . GLY B 1 247 ? -1.239 -4.684 -23.328 1 98.06 247 GLY B O 1
ATOM 5142 N N . VAL B 1 248 ? -0.5 -3.189 -24.734 1 97.81 248 VAL B N 1
ATOM 5143 C CA . VAL B 1 248 ? -1.01 -3.91 -25.906 1 97.81 248 VAL B CA 1
ATOM 5144 C C . VAL B 1 248 ? -0.289 -5.25 -26.031 1 97.81 248 VAL B C 1
ATOM 5146 O O . VAL B 1 248 ? -0.924 -6.285 -26.234 1 97.81 248 VAL B O 1
ATOM 5149 N N . LEU B 1 249 ? 0.969 -5.238 -25.922 1 98.38 249 LEU B N 1
ATOM 5150 C CA . LEU B 1 249 ? 1.767 -6.453 -26.047 1 98.38 249 LEU B CA 1
ATOM 5151 C C . LEU B 1 249 ? 1.482 -7.414 -24.906 1 98.38 249 LEU B C 1
ATOM 5153 O O . LEU B 1 249 ? 1.446 -8.633 -25.094 1 98.38 249 LEU B O 1
ATOM 5157 N N . ALA B 1 250 ? 1.332 -6.852 -23.719 1 98.69 250 ALA B N 1
ATOM 5158 C CA . ALA B 1 250 ? 0.999 -7.672 -22.562 1 98.69 250 ALA B CA 1
ATOM 5159 C C . ALA B 1 250 ? -0.352 -8.359 -22.75 1 98.69 250 ALA B C 1
ATOM 5161 O O . ALA B 1 250 ? -0.523 -9.516 -22.359 1 98.69 250 ALA B O 1
ATOM 5162 N N . ALA B 1 251 ? -1.291 -7.629 -23.297 1 98.12 251 ALA B N 1
ATOM 5163 C CA . ALA B 1 251 ? -2.604 -8.211 -23.578 1 98.12 251 ALA B CA 1
ATOM 5164 C C . ALA B 1 251 ? -2.496 -9.367 -24.562 1 98.12 251 ALA B C 1
ATOM 5166 O O . ALA B 1 251 ? -3.164 -10.391 -24.422 1 98.12 251 ALA B O 1
ATOM 5167 N N . ALA B 1 252 ? -1.722 -9.141 -25.547 1 98.38 252 ALA B N 1
ATOM 5168 C CA . ALA B 1 252 ? -1.512 -10.195 -26.547 1 98.38 252 ALA B CA 1
ATOM 5169 C C . ALA B 1 252 ? -0.896 -11.438 -25.891 1 98.38 252 ALA B C 1
ATOM 5171 O O . ALA B 1 252 ? -1.323 -12.562 -26.172 1 98.38 252 ALA B O 1
ATOM 5172 N N . LEU B 1 253 ? 0.073 -11.242 -25.094 1 98.62 253 LEU B N 1
ATOM 5173 C CA . LEU B 1 253 ? 0.753 -12.336 -24.422 1 98.62 253 LEU B CA 1
ATOM 5174 C C . LEU B 1 253 ? -0.196 -13.062 -23.469 1 98.62 253 LEU B C 1
ATOM 5176 O O . LEU B 1 253 ? -0.223 -14.297 -23.438 1 98.62 253 LEU B O 1
ATOM 5180 N N . ALA B 1 254 ? -0.901 -12.289 -22.672 1 98.06 254 ALA B N 1
ATOM 5181 C CA . ALA B 1 254 ? -1.883 -12.867 -21.766 1 98.06 254 ALA B CA 1
ATOM 5182 C C . ALA B 1 254 ? -2.922 -13.688 -22.516 1 98.06 254 ALA B C 1
ATOM 5184 O O . ALA B 1 254 ? -3.299 -14.781 -22.094 1 98.06 254 ALA B O 1
ATOM 5185 N N . THR B 1 255 ? -3.377 -13.188 -23.625 1 97.25 255 THR B N 1
ATOM 5186 C CA . THR B 1 255 ? -4.383 -13.859 -24.438 1 97.25 255 THR B CA 1
ATOM 5187 C C . THR B 1 255 ? -3.826 -15.148 -25.016 1 97.25 255 THR B C 1
ATOM 5189 O O . THR B 1 255 ? -4.496 -16.188 -25.016 1 97.25 255 THR B O 1
ATOM 5192 N N . LEU B 1 256 ? -2.654 -15.055 -25.547 1 97.81 256 LEU B N 1
ATOM 5193 C CA . LEU B 1 256 ? -2.018 -16.25 -26.109 1 97.81 256 LEU B CA 1
ATOM 5194 C C . LEU B 1 256 ? -1.889 -17.344 -25.047 1 97.81 256 LEU B C 1
ATOM 5196 O O . LEU B 1 256 ? -2.127 -18.516 -25.344 1 97.81 256 LEU B O 1
ATOM 5200 N N . TRP B 1 257 ? -1.478 -16.969 -23.922 1 97.62 257 TRP B N 1
ATOM 5201 C CA . TRP B 1 257 ? -1.297 -17.938 -22.828 1 97.62 257 TRP B CA 1
ATOM 5202 C C . TRP B 1 257 ? -2.635 -18.516 -22.391 1 97.62 257 TRP B C 1
ATOM 5204 O O . TRP B 1 257 ? -2.799 -19.75 -22.359 1 97.62 257 TRP B O 1
ATOM 5214 N N . THR B 1 258 ? -3.635 -17.703 -22.094 1 94.38 258 THR B N 1
ATOM 5215 C CA . THR B 1 258 ? -4.891 -18.172 -21.516 1 94.38 258 THR B CA 1
ATOM 5216 C C . THR B 1 258 ? -5.73 -18.906 -22.562 1 94.38 258 THR B C 1
ATOM 5218 O O . THR B 1 258 ? -6.281 -19.969 -22.297 1 94.38 258 THR B O 1
ATOM 5221 N N . GLU B 1 259 ? -5.824 -18.359 -23.766 1 95.19 259 GLU B N 1
ATOM 5222 C CA . GLU B 1 259 ? -6.586 -19.016 -24.828 1 95.19 259 GLU B CA 1
ATOM 5223 C C . GLU B 1 259 ? -5.867 -20.266 -25.328 1 95.19 259 GLU B C 1
ATOM 5225 O O . GLU B 1 259 ? -6.512 -21.25 -25.672 1 95.19 259 GLU B O 1
ATOM 5230 N N . GLY B 1 260 ? -4.594 -20.141 -25.438 1 96.69 260 GLY B N 1
ATOM 5231 C CA . GLY B 1 260 ? -3.838 -21.344 -25.797 1 96.69 260 GLY B CA 1
ATOM 5232 C C . GLY B 1 260 ? -3.996 -22.469 -24.797 1 96.69 260 GLY B C 1
ATOM 5233 O O . GLY B 1 260 ? -4.152 -23.625 -25.172 1 96.69 260 GLY B O 1
ATOM 5234 N N . GLY B 1 261 ? -3.893 -22.172 -23.562 1 95.88 261 GLY B N 1
ATOM 5235 C CA . GLY B 1 261 ? -4.098 -23.156 -22.516 1 95.88 261 GLY B CA 1
ATOM 5236 C C . GLY B 1 261 ? -5.477 -23.781 -22.547 1 95.88 261 GLY B C 1
ATOM 5237 O O . GLY B 1 261 ? -5.621 -25 -22.375 1 95.88 261 GLY B O 1
ATOM 5238 N N . LYS B 1 262 ? -6.477 -23 -22.766 1 93.12 262 LYS B N 1
ATOM 5239 C CA . LYS B 1 262 ? -7.852 -23.484 -22.844 1 93.12 262 LYS B CA 1
ATOM 5240 C C . LYS B 1 262 ? -8.016 -24.438 -24.031 1 93.12 262 LYS B C 1
ATOM 5242 O O . LYS B 1 262 ? -8.664 -25.484 -23.906 1 93.12 262 LYS B O 1
ATOM 5247 N N . ALA B 1 263 ? -7.523 -24 -25.125 1 95.5 263 ALA B N 1
ATOM 5248 C CA . ALA B 1 263 ? -7.602 -24.844 -26.312 1 95.5 263 ALA B CA 1
ATOM 5249 C C . ALA B 1 263 ? -6.918 -26.188 -26.078 1 95.5 263 ALA B C 1
ATOM 5251 O O . ALA B 1 263 ? -7.441 -27.234 -26.469 1 95.5 263 ALA B O 1
ATOM 5252 N N . LEU B 1 264 ? -5.801 -26.109 -25.453 1 96.56 264 LEU B N 1
ATOM 5253 C CA . LEU B 1 264 ? -5.066 -27.328 -25.188 1 96.56 264 LEU B CA 1
ATOM 5254 C C . LEU B 1 264 ? -5.812 -28.203 -24.188 1 96.56 264 LEU B C 1
ATOM 5256 O O . LEU B 1 264 ? -5.781 -29.438 -24.281 1 96.56 264 LEU B O 1
ATOM 5260 N N . SER B 1 265 ? -6.406 -27.578 -23.25 1 94.62 265 SER B N 1
ATOM 5261 C CA . SER B 1 265 ? -7.203 -28.312 -22.281 1 94.62 265 SER B CA 1
ATOM 5262 C C . SER B 1 265 ? -8.328 -29.078 -22.969 1 94.62 265 SER B C 1
ATOM 5264 O O . SER B 1 265 ? -8.609 -30.234 -22.609 1 94.62 265 SER B O 1
ATOM 5266 N N . ALA B 1 266 ? -8.945 -28.5 -23.891 1 94.5 266 ALA B N 1
ATOM 5267 C CA . ALA B 1 266 ? -10.016 -29.141 -24.656 1 94.5 266 ALA B CA 1
ATOM 5268 C C . ALA B 1 266 ? -9.484 -30.328 -25.469 1 94.5 266 ALA B C 1
ATOM 5270 O O . ALA B 1 266 ? -10.141 -31.359 -25.562 1 94.5 266 ALA B O 1
ATOM 5271 N N . TRP B 1 267 ? -8.336 -30.141 -25.938 1 95.94 267 TRP B N 1
ATOM 5272 C CA . TRP B 1 267 ? -7.73 -31.172 -26.781 1 95.94 267 TRP B CA 1
ATOM 5273 C C . TRP B 1 267 ? -7.27 -32.344 -25.922 1 95.94 267 TRP B C 1
ATOM 5275 O O . TRP B 1 267 ? -7.262 -33.5 -26.391 1 95.94 267 TRP B O 1
ATOM 5285 N N . LEU B 1 268 ? -6.922 -32.062 -24.672 1 95.88 268 LEU B N 1
ATOM 5286 C CA . LEU B 1 268 ? -6.355 -33.125 -23.812 1 95.88 268 LEU B CA 1
ATOM 5287 C C . LEU B 1 268 ? -7.438 -33.75 -22.953 1 95.88 268 LEU B C 1
ATOM 5289 O O . LEU B 1 268 ? -7.164 -34.688 -22.203 1 95.88 268 LEU B O 1
ATOM 5293 N N . LYS B 1 269 ? -8.594 -33.312 -23.125 1 92.5 269 LYS B N 1
ATOM 5294 C CA . LYS B 1 269 ? -9.711 -33.719 -22.281 1 92.5 269 LYS B CA 1
ATOM 5295 C C . LYS B 1 269 ? -9.914 -35.25 -22.328 1 92.5 269 LYS B C 1
ATOM 5297 O O . LYS B 1 269 ? -10.242 -35.875 -21.312 1 92.5 269 LYS B O 1
ATOM 5302 N N . PRO B 1 270 ? -9.656 -35.875 -23.469 1 94.56 270 PRO B N 1
ATOM 5303 C CA . PRO B 1 270 ? -9.891 -37.344 -23.547 1 94.56 270 PRO B CA 1
ATOM 5304 C C . PRO B 1 270 ? -8.844 -38.125 -22.781 1 94.56 270 PRO B C 1
ATOM 5306 O O . PRO B 1 270 ? -9.07 -39.312 -22.453 1 94.56 270 PRO B O 1
ATOM 5309 N N . LEU B 1 271 ? -7.773 -37.594 -22.453 1 95 271 LEU B N 1
ATOM 5310 C CA . LEU B 1 271 ? -6.719 -38.281 -21.734 1 95 271 LEU B CA 1
ATOM 5311 C C . LEU B 1 271 ? -7.023 -38.344 -20.234 1 95 271 LEU B C 1
ATOM 5313 O O . LEU B 1 271 ? -7.531 -37.375 -19.672 1 95 271 LEU B O 1
ATOM 5317 N N . PRO B 1 272 ? -6.734 -39.562 -19.703 1 94.44 272 PRO B N 1
ATOM 5318 C CA . PRO B 1 272 ? -6.914 -39.625 -18.25 1 94.44 272 PRO B CA 1
ATOM 5319 C C . PRO B 1 272 ? -6.055 -38.594 -17.5 1 94.44 272 PRO B C 1
ATOM 5321 O O . PRO B 1 272 ? -4.949 -38.281 -17.938 1 94.44 272 PRO B O 1
ATOM 5324 N N . PHE B 1 273 ? -6.535 -38.188 -16.406 1 93.31 273 PHE B N 1
ATOM 5325 C CA . PHE B 1 273 ? -5.953 -37.094 -15.633 1 93.31 273 PHE B CA 1
ATOM 5326 C C . PHE B 1 273 ? -4.488 -37.375 -15.312 1 93.31 273 PHE B C 1
ATOM 5328 O O . PHE B 1 273 ? -3.631 -36.5 -15.484 1 93.31 273 PHE B O 1
ATOM 5335 N N . PRO B 1 274 ? -4.074 -38.625 -14.867 1 95.12 274 PRO B N 1
ATOM 5336 C CA . PRO B 1 274 ? -2.664 -38.906 -14.578 1 95.12 274 PRO B CA 1
ATOM 5337 C C . PRO B 1 274 ? -1.776 -38.781 -15.82 1 95.12 274 PRO B C 1
ATOM 5339 O O . PRO B 1 274 ? -0.621 -38.375 -15.719 1 95.12 274 PRO B O 1
ATOM 5342 N N . LEU B 1 275 ? -2.314 -39.125 -16.953 1 96.5 275 LEU B N 1
ATOM 5343 C CA . LEU B 1 275 ? -1.531 -39.062 -18.188 1 96.5 275 LEU B CA 1
ATOM 5344 C C . LEU B 1 275 ? -1.312 -37.594 -18.609 1 96.5 275 LEU B C 1
ATOM 5346 O O . LEU B 1 275 ? -0.263 -37.281 -19.156 1 96.5 275 LEU B O 1
ATOM 5350 N N . ARG B 1 276 ? -2.303 -36.812 -18.375 1 96.62 276 ARG B N 1
ATOM 5351 C CA . ARG B 1 276 ? -2.148 -35.406 -18.656 1 96.62 276 ARG B CA 1
ATOM 5352 C C . ARG B 1 276 ? -1.005 -34.812 -17.844 1 96.62 276 ARG B C 1
ATOM 5354 O O . ARG B 1 276 ? -0.154 -34.094 -18.375 1 96.62 276 ARG B O 1
ATOM 5361 N N . HIS B 1 277 ? -1 -35.156 -16.594 1 97 277 HIS B N 1
ATOM 5362 C CA . HIS B 1 277 ? 0.055 -34.625 -15.734 1 97 277 HIS B CA 1
ATOM 5363 C C . HIS B 1 277 ? 1.409 -35.219 -16.094 1 97 277 HIS B C 1
ATOM 5365 O O . HIS B 1 277 ? 2.438 -34.562 -15.984 1 97 277 HIS B O 1
ATOM 5371 N N . ALA B 1 278 ? 1.413 -36.469 -16.516 1 97.62 278 ALA B N 1
ATOM 5372 C CA . ALA B 1 278 ? 2.654 -37.094 -16.969 1 97.62 278 ALA B CA 1
ATOM 5373 C C . ALA B 1 278 ? 3.225 -36.375 -18.188 1 97.62 278 ALA B C 1
ATOM 5375 O O . ALA B 1 278 ? 4.445 -36.281 -18.344 1 97.62 278 ALA B O 1
ATOM 5376 N N . LEU B 1 279 ? 2.342 -35.906 -19 1 97.75 279 LEU B N 1
ATOM 5377 C CA . LEU B 1 279 ? 2.773 -35.125 -20.172 1 97.75 279 LEU B CA 1
ATOM 5378 C C . LEU B 1 279 ? 3.527 -33.875 -19.75 1 97.75 279 LEU B C 1
ATOM 5380 O O . LEU B 1 279 ? 4.535 -33.5 -20.359 1 97.75 279 LEU B O 1
ATOM 5384 N N . LEU B 1 280 ? 2.994 -33.219 -18.766 1 97.75 280 LEU B N 1
ATOM 5385 C CA . LEU B 1 280 ? 3.705 -32.062 -18.234 1 97.75 280 LEU B CA 1
ATOM 5386 C C . LEU B 1 280 ? 5.047 -32.469 -17.641 1 97.75 280 LEU B C 1
ATOM 5388 O O . LEU B 1 280 ? 6.055 -31.781 -17.844 1 97.75 280 LEU B O 1
ATOM 5392 N N . GLY B 1 281 ? 5.035 -33.594 -16.906 1 97.94 281 GLY B N 1
ATOM 5393 C CA . GLY B 1 281 ? 6.285 -34.125 -16.391 1 97.94 281 GLY B CA 1
ATOM 5394 C C . GLY B 1 281 ? 7.316 -34.375 -17.469 1 97.94 281 GLY B C 1
ATOM 5395 O O . GLY B 1 281 ? 8.508 -34.125 -17.266 1 97.94 281 GLY B O 1
ATOM 5396 N N . LEU B 1 282 ? 6.844 -34.875 -18.562 1 97.69 282 LEU B N 1
ATOM 5397 C CA . LEU B 1 282 ? 7.738 -35.125 -19.688 1 97.69 282 LEU B CA 1
ATOM 5398 C C . LEU B 1 282 ? 8.32 -33.844 -20.234 1 97.69 282 LEU B C 1
ATOM 5400 O O . LEU B 1 282 ? 9.508 -33.781 -20.547 1 97.69 282 LEU B O 1
ATOM 5404 N N . ALA B 1 283 ? 7.473 -32.906 -20.406 1 97.88 283 ALA B N 1
ATOM 5405 C CA . ALA B 1 283 ? 7.941 -31.609 -20.891 1 97.88 283 ALA B CA 1
ATOM 5406 C C . ALA B 1 283 ? 8.977 -31 -19.953 1 97.88 283 ALA B C 1
ATOM 5408 O O . ALA B 1 283 ? 9.961 -30.406 -20.391 1 97.88 283 ALA B O 1
ATOM 5409 N N . LEU B 1 284 ? 8.773 -31.172 -18.688 1 97.06 284 LEU B N 1
ATOM 5410 C CA . LEU B 1 284 ? 9.703 -30.656 -17.688 1 97.06 284 LEU B CA 1
ATOM 5411 C C . LEU B 1 284 ? 11.023 -31.422 -17.719 1 97.06 284 LEU B C 1
ATOM 5413 O O . LEU B 1 284 ? 12.094 -30.828 -17.516 1 97.06 284 LEU B O 1
ATOM 5417 N N . ALA B 1 285 ? 10.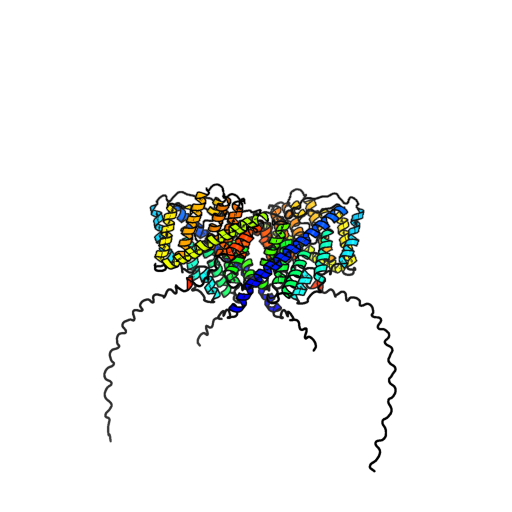914 -32.688 -17.969 1 95.62 285 ALA B N 1
ATOM 5418 C CA . ALA B 1 285 ? 12.125 -33.5 -18.094 1 95.62 285 ALA B CA 1
ATOM 5419 C C . ALA B 1 285 ? 12.969 -33.031 -19.281 1 95.62 285 ALA B C 1
ATOM 5421 O O . ALA B 1 285 ? 14.188 -32.938 -19.172 1 95.62 285 ALA B O 1
ATOM 5422 N N . LEU B 1 286 ? 12.289 -32.781 -20.344 1 95 286 LEU B N 1
ATOM 5423 C CA . LEU B 1 286 ? 12.992 -32.312 -21.531 1 95 286 LEU B CA 1
ATOM 5424 C C . LEU B 1 286 ? 13.594 -30.922 -21.281 1 95 286 LEU B C 1
ATOM 5426 O O . LEU B 1 286 ? 14.719 -30.656 -21.719 1 95 286 LEU B O 1
ATOM 5430 N N . ALA B 1 287 ? 12.867 -30.078 -20.594 1 94.56 287 ALA B N 1
ATOM 5431 C CA . ALA B 1 287 ? 13.391 -28.75 -20.25 1 94.56 287 ALA B CA 1
ATOM 5432 C C . ALA B 1 287 ? 14.602 -28.875 -19.328 1 94.56 287 ALA B C 1
ATOM 5434 O O . ALA B 1 287 ? 15.562 -28.094 -19.453 1 94.56 287 ALA B O 1
ATOM 5435 N N . LEU B 1 288 ? 14.547 -29.766 -18.422 1 93.06 288 LEU B N 1
ATOM 5436 C CA . LEU B 1 288 ? 15.656 -29.984 -17.5 1 93.06 288 LEU B CA 1
ATOM 5437 C C . LEU B 1 288 ? 16.938 -30.328 -18.25 1 93.06 288 LEU B C 1
ATOM 5439 O O . LEU B 1 288 ? 18.031 -29.906 -17.875 1 93.06 288 LEU B O 1
ATOM 5443 N N . LEU B 1 289 ? 16.766 -31.031 -19.359 1 90.75 289 LEU B N 1
ATOM 5444 C CA . LEU B 1 289 ? 17.922 -31.516 -20.125 1 90.75 289 LEU B CA 1
ATOM 5445 C C . LEU B 1 289 ? 18.422 -30.438 -21.094 1 90.75 289 LEU B C 1
ATOM 5447 O O . LEU B 1 289 ? 19.625 -30.328 -21.344 1 90.75 289 LEU B O 1
ATOM 5451 N N . PHE B 1 290 ? 17.453 -29.594 -21.594 1 90.06 290 PHE B N 1
ATOM 5452 C CA . PHE B 1 290 ? 17.859 -28.75 -22.703 1 90.06 290 PHE B CA 1
ATOM 5453 C C . PHE B 1 290 ? 17.766 -27.281 -22.328 1 90.06 290 PHE B C 1
ATOM 5455 O O . PHE B 1 290 ? 18.484 -26.438 -22.891 1 90.06 290 PHE B O 1
ATOM 5462 N N . LEU B 1 291 ? 16.844 -26.953 -21.438 1 91.25 291 LEU B N 1
ATOM 5463 C CA . LEU B 1 291 ? 16.609 -25.562 -21.094 1 91.25 291 LEU B CA 1
ATOM 5464 C C . LEU B 1 291 ? 16.156 -25.438 -19.641 1 91.25 291 LEU B C 1
ATOM 5466 O O . LEU B 1 291 ? 15.055 -24.969 -19.375 1 91.25 291 LEU B O 1
ATOM 5470 N N . PRO B 1 292 ? 17.062 -25.75 -18.734 1 91.12 292 PRO B N 1
ATOM 5471 C CA . PRO B 1 292 ? 16.688 -25.766 -17.312 1 91.12 292 PRO B CA 1
ATOM 5472 C C . PRO B 1 292 ? 16.234 -24.391 -16.812 1 91.12 292 PRO B C 1
ATOM 5474 O O . PRO B 1 292 ? 15.484 -24.312 -15.828 1 91.12 292 PRO B O 1
ATOM 5477 N N . GLU B 1 293 ? 16.547 -23.312 -17.562 1 91.44 293 GLU B N 1
ATOM 5478 C CA . GLU B 1 293 ? 16.172 -21.953 -17.156 1 91.44 293 GLU B CA 1
ATOM 5479 C C . GLU B 1 293 ? 14.664 -21.766 -17.203 1 91.44 293 GLU B C 1
ATOM 5481 O O . GLU B 1 293 ? 14.133 -20.844 -16.594 1 91.44 293 GLU B O 1
ATOM 5486 N N . ALA B 1 294 ? 14.039 -22.656 -17.922 1 94.5 294 ALA B N 1
ATOM 5487 C CA . ALA B 1 294 ? 12.594 -22.531 -18.078 1 94.5 294 ALA B CA 1
ATOM 5488 C C . ALA B 1 294 ? 11.852 -23.156 -16.906 1 94.5 294 ALA B C 1
ATOM 5490 O O . ALA B 1 294 ? 10.648 -22.953 -16.734 1 94.5 294 ALA B O 1
ATOM 5491 N N . LEU B 1 295 ? 12.594 -23.828 -16.062 1 94.19 295 LEU B N 1
ATOM 5492 C CA . LEU B 1 295 ? 11.977 -24.578 -14.961 1 94.19 295 LEU B CA 1
ATOM 5493 C C . LEU B 1 295 ? 11.773 -23.672 -13.742 1 94.19 295 LEU B C 1
ATOM 5495 O O . LEU B 1 295 ? 12.438 -22.641 -13.609 1 94.19 295 LEU B O 1
ATOM 5499 N N . GLY B 1 296 ? 10.781 -24.031 -12.906 1 92.19 296 GLY B N 1
ATOM 5500 C CA . GLY B 1 296 ? 10.562 -23.344 -11.648 1 92.19 296 GLY B CA 1
ATOM 5501 C C . GLY B 1 296 ? 9.719 -22.094 -11.797 1 92.19 296 GLY B C 1
ATOM 5502 O O . GLY B 1 296 ? 9.086 -21.875 -12.844 1 92.19 296 GLY B O 1
ATOM 5503 N N . ASN B 1 297 ? 9.594 -21.312 -10.758 1 90.12 297 ASN B N 1
ATOM 5504 C CA . ASN B 1 297 ? 8.672 -20.172 -10.711 1 90.12 297 ASN B CA 1
ATOM 5505 C C . ASN B 1 297 ? 9.102 -19.062 -11.664 1 90.12 297 ASN B C 1
ATOM 5507 O O . ASN B 1 297 ? 8.258 -18.312 -12.156 1 90.12 297 ASN B O 1
ATOM 5511 N N . GLY B 1 298 ? 10.383 -18.891 -11.898 1 93 298 GLY B N 1
ATOM 5512 C CA . GLY B 1 298 ? 10.844 -18.031 -12.977 1 93 298 GLY B CA 1
ATOM 5513 C C . GLY B 1 298 ? 11.148 -16.609 -12.523 1 93 298 GLY B C 1
ATOM 5514 O O . GLY B 1 298 ? 11.742 -15.828 -13.266 1 93 298 GLY B O 1
ATOM 5515 N N . LEU B 1 299 ? 10.797 -16.203 -11.281 1 94.56 299 LEU B N 1
ATOM 5516 C CA . LEU B 1 299 ? 11.008 -14.828 -10.844 1 94.56 299 LEU B CA 1
ATOM 5517 C C . LEU B 1 299 ? 12.5 -14.508 -10.766 1 94.56 299 LEU B C 1
ATOM 5519 O O . LEU B 1 299 ? 12.914 -13.391 -11.078 1 94.56 299 LEU B O 1
ATOM 5523 N N . GLY B 1 300 ? 13.25 -15.477 -10.328 1 92.81 300 GLY B N 1
ATOM 5524 C CA . GLY B 1 300 ? 14.695 -15.281 -10.328 1 92.81 300 GLY B CA 1
ATOM 5525 C C . GLY B 1 300 ? 15.25 -14.969 -11.703 1 92.81 300 GLY B C 1
ATOM 5526 O O . GLY B 1 300 ? 16.141 -14.125 -11.844 1 92.81 300 GLY B O 1
ATOM 5527 N N . TRP B 1 301 ? 14.734 -15.562 -12.656 1 93.25 301 TRP B N 1
ATOM 5528 C CA . TRP B 1 301 ? 15.203 -15.359 -14.023 1 93.25 301 TRP B CA 1
ATOM 5529 C C . TRP B 1 301 ? 14.742 -14.008 -14.562 1 93.25 301 TRP B C 1
ATOM 5531 O O . TRP B 1 301 ? 15.406 -13.414 -15.414 1 93.25 301 TRP B O 1
ATOM 5541 N N . VAL B 1 302 ? 13.609 -13.523 -14.094 1 96.12 302 VAL B N 1
ATOM 5542 C CA . VAL B 1 302 ? 13.203 -12.164 -14.453 1 96.12 302 VAL B CA 1
ATOM 5543 C C . VAL B 1 302 ? 14.234 -11.164 -13.938 1 96.12 302 VAL B C 1
ATOM 5545 O O . VAL B 1 302 ? 14.594 -10.219 -14.641 1 96.12 302 VAL B O 1
ATOM 5548 N N . ALA B 1 303 ? 14.68 -11.414 -12.711 1 94.19 303 ALA B N 1
ATOM 5549 C CA . ALA B 1 303 ? 15.711 -10.547 -12.156 1 94.19 303 ALA B CA 1
ATOM 5550 C C . ALA B 1 303 ? 16.984 -10.586 -13 1 94.19 303 ALA B C 1
ATOM 5552 O O . ALA B 1 303 ? 17.562 -9.539 -13.289 1 94.19 303 ALA B O 1
ATOM 5553 N N . VAL B 1 304 ? 17.391 -11.75 -13.422 1 92.5 304 VAL B N 1
ATOM 5554 C CA . VAL B 1 304 ? 18.578 -11.914 -14.25 1 92.5 304 VAL B CA 1
ATOM 5555 C C . VAL B 1 304 ? 18.359 -11.25 -15.609 1 92.5 304 VAL B C 1
ATOM 5557 O O . VAL B 1 304 ? 19.297 -10.656 -16.172 1 92.5 304 VAL B O 1
ATOM 5560 N N . ALA B 1 305 ? 17.172 -11.32 -16.078 1 95.19 305 ALA B N 1
ATOM 5561 C CA . ALA B 1 305 ? 16.844 -10.789 -17.406 1 95.19 305 ALA B CA 1
ATOM 5562 C C . ALA B 1 305 ? 16.984 -9.273 -17.438 1 95.19 305 ALA B C 1
ATOM 5564 O O . ALA B 1 305 ? 17.141 -8.68 -18.516 1 95.19 305 ALA B O 1
ATOM 5565 N N . THR B 1 306 ? 16.922 -8.617 -16.297 1 94.75 306 THR B N 1
ATOM 5566 C CA . THR B 1 306 ? 17.047 -7.164 -16.25 1 94.75 306 THR B CA 1
ATOM 5567 C C . THR B 1 306 ? 18.516 -6.75 -16.234 1 94.75 306 THR B C 1
ATOM 5569 O O . THR B 1 306 ? 18.828 -5.562 -16.328 1 94.75 306 THR B O 1
ATOM 5572 N N . THR B 1 307 ? 19.391 -7.727 -16.141 1 91.62 307 THR B N 1
ATOM 5573 C CA . THR B 1 307 ? 20.828 -7.484 -16.219 1 91.62 307 THR B CA 1
ATOM 5574 C C . THR B 1 307 ? 21.344 -7.773 -17.625 1 91.62 307 THR B C 1
ATOM 5576 O O . THR B 1 307 ? 20.656 -8.391 -18.438 1 91.62 307 THR B O 1
ATOM 5579 N N . PRO B 1 308 ? 22.531 -7.336 -17.922 1 90.94 308 PRO B N 1
ATOM 5580 C CA . PRO B 1 308 ? 23.094 -7.578 -19.25 1 90.94 308 PRO B CA 1
ATOM 5581 C C . PRO B 1 308 ? 23.594 -9.008 -19.438 1 90.94 308 PRO B C 1
ATOM 5583 O O . PRO B 1 308 ? 24.125 -9.352 -20.5 1 90.94 308 PRO B O 1
ATOM 5586 N N . LEU B 1 309 ? 23.375 -9.828 -18.531 1 89.75 309 LEU B N 1
ATOM 5587 C CA . LEU B 1 309 ? 23.938 -11.172 -18.531 1 89.75 309 LEU B CA 1
ATOM 5588 C C . LEU B 1 309 ? 23.266 -12.031 -19.594 1 89.75 309 LEU B C 1
ATOM 5590 O O . LEU B 1 309 ? 23.875 -12.977 -20.125 1 89.75 309 LEU B O 1
ATOM 5594 N N . LEU B 1 310 ? 22 -11.773 -19.906 1 91.62 310 LEU B N 1
ATOM 5595 C CA . LEU B 1 310 ? 21.266 -12.547 -20.906 1 91.62 310 LEU B CA 1
ATOM 5596 C C . LEU B 1 310 ? 21.172 -11.773 -22.219 1 91.62 310 LEU B C 1
ATOM 5598 O O . LEU B 1 310 ? 20.688 -10.641 -22.234 1 91.62 310 LEU B O 1
ATOM 5602 N N . ALA B 1 311 ? 21.594 -12.453 -23.25 1 93.5 311 ALA B N 1
ATOM 5603 C CA . ALA B 1 311 ? 21.453 -11.859 -24.578 1 93.5 311 ALA B CA 1
ATOM 5604 C C . ALA B 1 311 ? 19.984 -11.797 -25 1 93.5 311 ALA B C 1
ATOM 5606 O O . ALA B 1 311 ? 19.156 -12.578 -24.531 1 93.5 311 ALA B O 1
ATOM 5607 N N . PRO B 1 312 ? 19.703 -10.883 -25.891 1 94.62 312 PRO B N 1
ATOM 5608 C CA . PRO B 1 312 ? 18.312 -10.734 -26.312 1 94.62 312 PRO B CA 1
ATOM 5609 C C . PRO B 1 312 ? 17.719 -12.023 -26.875 1 94.62 312 PRO B C 1
ATOM 5611 O O . PRO B 1 312 ? 16.562 -12.344 -26.609 1 94.62 312 PRO B O 1
ATOM 5614 N N . TRP B 1 313 ? 18.531 -12.758 -27.594 1 94.81 313 TRP B N 1
ATOM 5615 C CA . TRP B 1 313 ? 18.016 -13.992 -28.172 1 94.81 313 TRP B CA 1
ATOM 5616 C C . TRP B 1 313 ? 17.734 -15.023 -27.078 1 94.81 313 TRP B C 1
ATOM 5618 O O . TRP B 1 313 ? 16.766 -15.789 -27.172 1 94.81 313 TRP B O 1
ATOM 5628 N N . ALA B 1 314 ? 18.609 -15.07 -26.109 1 94.56 314 ALA B N 1
ATOM 5629 C CA . ALA B 1 314 ? 18.406 -15.977 -24.984 1 94.56 314 ALA B CA 1
ATOM 5630 C C . ALA B 1 314 ? 17.141 -15.617 -24.219 1 94.56 314 ALA B C 1
ATOM 5632 O O . ALA B 1 314 ? 16.406 -16.5 -23.75 1 94.56 314 ALA B O 1
ATOM 5633 N N . LEU B 1 315 ? 16.922 -14.359 -24.141 1 95.75 315 LEU B N 1
ATOM 5634 C CA . LEU B 1 315 ? 15.734 -13.867 -23.453 1 95.75 315 LEU B CA 1
ATOM 5635 C C . LEU B 1 315 ? 14.469 -14.242 -24.219 1 95.75 315 LEU B C 1
ATOM 5637 O O . LEU B 1 315 ? 13.461 -14.625 -23.625 1 95.75 315 LEU B O 1
ATOM 5641 N N . LEU B 1 316 ? 14.492 -14.07 -25.484 1 96.81 316 LEU B N 1
ATOM 5642 C CA . LEU B 1 316 ? 13.352 -14.445 -26.312 1 96.81 316 LEU B CA 1
ATOM 5643 C C . LEU B 1 316 ? 13.062 -15.938 -26.203 1 96.81 316 LEU B C 1
ATOM 5645 O O . LEU B 1 316 ? 11.898 -16.344 -26.078 1 96.81 316 LEU B O 1
ATOM 5649 N N . TYR B 1 317 ? 14.109 -16.734 -26.203 1 96 317 TYR B N 1
ATOM 5650 C CA . TYR B 1 317 ? 13.945 -18.188 -26.078 1 96 317 TYR B CA 1
ATOM 5651 C C . TYR B 1 317 ? 13.352 -18.547 -24.734 1 96 317 TYR B C 1
ATOM 5653 O O . TYR B 1 317 ? 12.5 -19.438 -24.641 1 96 317 TYR B O 1
ATOM 5661 N N . LEU B 1 318 ? 13.836 -17.938 -23.734 1 96.56 318 LEU B N 1
ATOM 5662 C CA . LEU B 1 318 ? 13.328 -18.188 -22.391 1 96.56 318 LEU B CA 1
ATOM 5663 C C . LEU B 1 318 ? 11.852 -17.828 -22.297 1 96.56 318 LEU B C 1
ATOM 5665 O O . LEU B 1 318 ? 11.062 -18.562 -21.703 1 96.56 318 LEU B O 1
ATOM 5669 N N . LEU B 1 319 ? 11.477 -16.688 -22.844 1 98.25 319 LEU B N 1
ATOM 5670 C CA . LEU B 1 319 ? 10.094 -16.234 -22.844 1 98.25 319 LEU B CA 1
ATOM 5671 C C . LEU B 1 319 ? 9.195 -17.234 -23.562 1 98.25 319 LEU B C 1
ATOM 5673 O O . LEU B 1 319 ? 8.133 -17.594 -23.047 1 98.25 319 LEU B O 1
ATOM 5677 N N . LEU B 1 320 ? 9.648 -17.703 -24.672 1 98.06 320 LEU B N 1
ATOM 5678 C CA . LEU B 1 320 ? 8.859 -18.641 -25.469 1 98.06 320 LEU B CA 1
ATOM 5679 C C . LEU B 1 320 ? 8.766 -20 -24.766 1 98.06 320 LEU B C 1
ATOM 5681 O O . LEU B 1 320 ? 7.707 -20.625 -24.766 1 98.06 320 LEU B O 1
ATOM 5685 N N . ALA B 1 321 ? 9.859 -20.453 -24.234 1 97.56 321 ALA B N 1
ATOM 5686 C CA . ALA B 1 321 ? 9.867 -21.719 -23.516 1 97.56 321 ALA B CA 1
ATOM 5687 C C . ALA B 1 321 ? 8.922 -21.672 -22.312 1 97.56 321 ALA B C 1
ATOM 5689 O O . ALA B 1 321 ? 8.172 -22.625 -22.078 1 97.56 321 ALA B O 1
ATOM 5690 N N . LYS B 1 322 ? 8.984 -20.594 -21.562 1 98 322 LYS B N 1
ATOM 5691 C CA . LYS B 1 322 ? 8.086 -20.422 -20.438 1 98 322 LYS B CA 1
ATOM 5692 C C . LYS B 1 322 ? 6.625 -20.391 -20.891 1 98 322 LYS B C 1
ATOM 5694 O O . LYS B 1 322 ? 5.754 -20.969 -20.234 1 98 322 LYS B O 1
ATOM 5699 N N . LEU B 1 323 ? 6.398 -19.672 -21.953 1 98.38 323 LEU B N 1
ATOM 5700 C CA . LEU B 1 323 ? 5.043 -19.594 -22.484 1 98.38 323 LEU B CA 1
ATOM 5701 C C . LEU B 1 323 ? 4.512 -20.969 -22.844 1 98.38 323 LEU B C 1
ATOM 5703 O O . LEU B 1 323 ? 3.365 -21.297 -22.531 1 98.38 323 LEU B O 1
ATOM 5707 N N . LEU B 1 324 ? 5.332 -21.75 -23.453 1 98 324 LEU B N 1
ATOM 5708 C CA . LEU B 1 324 ? 4.93 -23.078 -23.891 1 98 324 LEU B CA 1
ATOM 5709 C C . LEU B 1 324 ? 4.66 -23.984 -22.672 1 98 324 LEU B C 1
ATOM 5711 O O . LEU B 1 324 ? 3.666 -24.703 -22.656 1 98 324 LEU B O 1
ATOM 5715 N N . LEU B 1 325 ? 5.574 -23.984 -21.719 1 98.19 325 LEU B N 1
ATOM 5716 C CA . LEU B 1 325 ? 5.402 -24.797 -20.531 1 98.19 325 LEU B CA 1
ATOM 5717 C C . LEU B 1 325 ? 4.152 -24.375 -19.766 1 98.19 325 LEU B C 1
ATOM 5719 O O . LEU B 1 325 ? 3.406 -25.234 -19.266 1 98.19 325 LEU B O 1
ATOM 5723 N N . LEU B 1 326 ? 3.945 -23.078 -19.672 1 98.19 326 LEU B N 1
ATOM 5724 C CA . LEU B 1 326 ? 2.789 -22.562 -18.953 1 98.19 326 LEU B CA 1
ATOM 5725 C C . LEU B 1 326 ? 1.495 -22.875 -19.688 1 98.19 326 LEU B C 1
ATOM 5727 O O . LEU B 1 326 ? 0.47 -23.156 -19.062 1 98.19 326 LEU B O 1
ATOM 5731 N N . THR B 1 327 ? 1.525 -22.797 -21 1 98 327 THR B N 1
ATOM 5732 C CA . THR B 1 327 ? 0.361 -23.188 -21.797 1 98 327 THR B CA 1
ATOM 5733 C C . THR B 1 327 ? 0.019 -24.656 -21.562 1 98 327 THR B C 1
ATOM 5735 O O . THR B 1 327 ? -1.148 -25 -21.391 1 98 327 THR B O 1
ATOM 5738 N N . LEU B 1 328 ? 1.021 -25.484 -21.562 1 97.94 328 LEU B N 1
ATOM 5739 C CA . LEU B 1 328 ? 0.811 -26.906 -21.281 1 97.94 328 LEU B CA 1
ATOM 5740 C C . LEU B 1 328 ? 0.285 -27.094 -19.859 1 97.94 328 LEU B C 1
ATOM 5742 O O . LEU B 1 328 ? -0.589 -27.938 -19.625 1 97.94 328 LEU B O 1
ATOM 5746 N N . ALA B 1 329 ? 0.848 -26.375 -18.938 1 97.12 329 ALA B N 1
ATOM 5747 C CA . ALA B 1 329 ? 0.417 -26.484 -17.547 1 97.12 329 ALA B CA 1
ATOM 5748 C C . ALA B 1 329 ? -1.069 -26.156 -17.406 1 97.12 329 ALA B C 1
ATOM 5750 O O . ALA B 1 329 ? -1.792 -26.844 -16.672 1 97.12 329 ALA B O 1
ATOM 5751 N N . VAL B 1 330 ? -1.492 -25.156 -18.078 1 94.5 330 VAL B N 1
ATOM 5752 C CA . VAL B 1 330 ? -2.91 -24.812 -18.062 1 94.5 330 VAL B CA 1
ATOM 5753 C C . VAL B 1 330 ? -3.715 -25.906 -18.766 1 94.5 330 VAL B C 1
ATOM 5755 O O . VAL B 1 330 ? -4.789 -26.281 -18.297 1 94.5 330 VAL B O 1
ATOM 5758 N N . GLY B 1 331 ? -3.209 -26.422 -19.812 1 94.75 331 GLY B N 1
ATOM 5759 C CA . GLY B 1 331 ? -3.879 -27.469 -20.578 1 94.75 331 GLY B CA 1
ATOM 5760 C C . GLY B 1 331 ? -4.105 -28.734 -19.766 1 94.75 331 GLY B C 1
ATOM 5761 O O . GLY B 1 331 ? -5.16 -29.359 -19.875 1 94.75 331 GLY B O 1
ATOM 5762 N N . VAL B 1 332 ? -3.131 -29.094 -19 1 95.19 332 VAL B N 1
ATOM 5763 C CA . VAL B 1 332 ? -3.229 -30.344 -18.25 1 95.19 332 VAL B CA 1
ATOM 5764 C C . VAL B 1 332 ? -3.881 -30.094 -16.891 1 95.19 332 VAL B C 1
ATOM 5766 O O . VAL B 1 332 ? -4.098 -31.016 -16.109 1 95.19 332 VAL B O 1
ATOM 5769 N N . ARG B 1 333 ? -4.141 -28.766 -16.578 1 93.25 333 ARG B N 1
ATOM 5770 C CA . ARG B 1 333 ? -4.703 -28.344 -15.305 1 93.25 333 ARG B CA 1
ATOM 5771 C C . ARG B 1 333 ? -3.75 -28.656 -14.156 1 93.25 333 ARG B C 1
ATOM 5773 O O . ARG B 1 333 ? -4.137 -29.312 -13.18 1 93.25 333 ARG B O 1
ATOM 5780 N N . ALA B 1 334 ? -2.564 -28.219 -14.375 1 95 334 ALA B N 1
ATOM 5781 C CA . ALA B 1 334 ? -1.546 -28.391 -13.336 1 95 334 ALA B CA 1
ATOM 5782 C C . ALA B 1 334 ? -1.93 -27.656 -12.062 1 95 334 ALA B C 1
ATOM 5784 O O . ALA B 1 334 ? -2.807 -26.797 -12.07 1 95 334 ALA B O 1
ATOM 5785 N N . TYR B 1 335 ? -1.313 -28.047 -10.984 1 94.88 335 TYR B N 1
ATOM 5786 C CA . TYR B 1 335 ? -1.621 -27.453 -9.695 1 94.88 335 TYR B CA 1
ATOM 5787 C C . TYR B 1 335 ? -0.799 -26.188 -9.469 1 94.88 335 TYR B C 1
ATOM 5789 O O . TYR B 1 335 ? 0.307 -26.062 -10 1 94.88 335 TYR B O 1
ATOM 5797 N N . GLY B 1 336 ? -1.377 -25.203 -8.711 1 93.62 336 GLY B N 1
ATOM 5798 C CA . GLY B 1 336 ? -0.731 -23.938 -8.453 1 93.62 336 GLY B CA 1
ATOM 5799 C C . GLY B 1 336 ? -1.543 -22.75 -8.938 1 93.62 336 GLY B C 1
ATOM 5800 O O . GLY B 1 336 ? -2.686 -22.906 -9.375 1 93.62 336 GLY B O 1
ATOM 5801 N N . GLY B 1 337 ? -0.91 -21.547 -8.828 1 94.19 337 GLY B N 1
ATOM 5802 C CA . GLY B 1 337 ? -1.608 -20.328 -9.242 1 94.19 337 GLY B CA 1
ATOM 5803 C C . GLY B 1 337 ? -1.038 -19.719 -10.508 1 94.19 337 GLY B C 1
ATOM 5804 O O . GLY B 1 337 ? 0.143 -19.891 -10.812 1 94.19 337 GLY B O 1
ATOM 5805 N N . PRO B 1 338 ? -1.86 -19.031 -11.203 1 95.56 338 PRO B N 1
ATOM 5806 C CA . PRO B 1 338 ? -1.428 -18.469 -12.484 1 95.56 338 PRO B CA 1
ATOM 5807 C C . PRO B 1 338 ? -0.842 -17.078 -12.352 1 95.56 338 PRO B C 1
ATOM 5809 O O . PRO B 1 338 ? -0.41 -16.484 -13.344 1 95.56 338 PRO B O 1
ATOM 5812 N N . PHE B 1 339 ? -0.708 -16.516 -11.195 1 96.88 339 PHE B N 1
ATOM 5813 C CA . PHE B 1 339 ? -0.401 -15.102 -11.07 1 96.88 339 PHE B CA 1
ATOM 5814 C C . PHE B 1 339 ? 1.104 -14.867 -11.125 1 96.88 339 PHE B C 1
ATOM 5816 O O . PHE B 1 339 ? 1.565 -13.945 -11.797 1 96.88 339 PHE B O 1
ATOM 5823 N N . THR B 1 340 ? 1.865 -15.688 -10.414 1 97.5 340 THR B N 1
ATOM 5824 C CA . THR B 1 340 ? 3.314 -15.562 -10.516 1 97.5 340 THR B CA 1
ATOM 5825 C C . THR B 1 340 ? 3.783 -15.82 -11.945 1 97.5 340 THR B C 1
ATOM 5827 O O . THR B 1 340 ? 4.582 -15.055 -12.492 1 97.5 340 THR B O 1
ATOM 5830 N N . PRO B 1 341 ? 3.283 -16.844 -12.531 1 97.69 341 PRO B N 1
ATOM 5831 C CA . PRO B 1 341 ? 3.643 -17.047 -13.938 1 97.69 341 PRO B CA 1
ATOM 5832 C C . PRO B 1 341 ? 3.297 -15.852 -14.82 1 97.69 341 PRO B C 1
ATOM 5834 O O . PRO B 1 341 ? 4.031 -15.539 -15.758 1 97.69 341 PRO B O 1
ATOM 5837 N N . ALA B 1 342 ? 2.139 -15.219 -14.555 1 98.19 342 ALA B N 1
ATOM 5838 C CA . ALA B 1 342 ? 1.771 -14.016 -15.305 1 98.19 342 ALA B CA 1
ATOM 5839 C C . ALA B 1 342 ? 2.826 -12.922 -15.141 1 98.19 342 ALA B C 1
ATOM 5841 O O . ALA B 1 342 ? 3.232 -12.289 -16.109 1 98.19 342 ALA B O 1
ATOM 5842 N N . LEU B 1 343 ? 3.279 -12.773 -13.945 1 98.5 343 LEU B N 1
ATOM 5843 C CA . LEU B 1 343 ? 4.32 -11.789 -13.648 1 98.5 343 LEU B CA 1
ATOM 5844 C C . LEU B 1 343 ? 5.609 -12.133 -14.391 1 98.5 343 LEU B C 1
ATOM 5846 O O . LEU B 1 343 ? 6.293 -11.234 -14.891 1 98.5 343 LEU B O 1
ATOM 5850 N N . VAL B 1 344 ? 5.902 -13.422 -14.461 1 98.31 344 VAL B N 1
ATOM 5851 C CA . VAL B 1 344 ? 7.145 -13.883 -15.078 1 98.31 344 VAL B CA 1
ATOM 5852 C C . VAL B 1 344 ? 7.078 -13.656 -16.578 1 98.31 344 VAL B C 1
ATOM 5854 O O . VAL B 1 344 ? 8.016 -13.117 -17.188 1 98.31 344 VAL B O 1
ATOM 5857 N N . LEU B 1 345 ? 5.988 -14.039 -17.203 1 98.69 345 LEU B N 1
ATOM 5858 C CA . LEU B 1 345 ? 5.84 -13.836 -18.641 1 98.69 345 LEU B CA 1
ATOM 5859 C C . LEU B 1 345 ? 5.93 -12.359 -18.984 1 98.69 345 LEU B C 1
ATOM 5861 O O . LEU B 1 345 ? 6.688 -11.977 -19.891 1 98.69 345 LEU B O 1
ATOM 5865 N N . GLY B 1 346 ? 5.207 -11.578 -18.281 1 98.75 346 GLY B N 1
ATOM 5866 C CA . GLY B 1 346 ? 5.238 -10.148 -18.531 1 98.75 346 GLY B CA 1
ATOM 5867 C C . GLY B 1 346 ? 6.578 -9.516 -18.219 1 98.75 346 GLY B C 1
ATOM 5868 O O . GLY B 1 346 ? 7.004 -8.586 -18.906 1 98.75 346 GLY B O 1
ATOM 5869 N N . GLY B 1 347 ? 7.176 -9.961 -17.141 1 98.44 347 GLY B N 1
ATOM 5870 C CA . GLY B 1 347 ? 8.492 -9.461 -16.797 1 98.44 347 GLY B CA 1
ATOM 5871 C C . GLY B 1 347 ? 9.547 -9.742 -17.844 1 98.44 347 GLY B C 1
ATOM 5872 O O . GLY B 1 347 ? 10.359 -8.875 -18.172 1 98.44 347 GLY B O 1
ATOM 5873 N N . LEU B 1 348 ? 9.531 -10.969 -18.359 1 98.25 348 LEU B N 1
ATOM 5874 C CA . LEU B 1 348 ? 10.461 -11.328 -19.422 1 98.25 348 LEU B CA 1
ATOM 5875 C C . LEU B 1 348 ? 10.188 -10.508 -20.672 1 98.25 348 LEU B C 1
ATOM 5877 O O . LEU B 1 348 ? 11.117 -10.086 -21.359 1 98.25 348 LEU B O 1
ATOM 5881 N N . LEU B 1 349 ? 8.922 -10.289 -20.969 1 98.44 349 LEU B N 1
ATOM 5882 C CA . LEU B 1 349 ? 8.562 -9.438 -22.109 1 98.44 349 LEU B CA 1
ATOM 5883 C C . LEU B 1 349 ? 9.117 -8.023 -21.922 1 98.44 349 LEU B C 1
ATOM 5885 O O . LEU B 1 349 ? 9.703 -7.453 -22.844 1 98.44 349 LEU B O 1
ATOM 5889 N N . GLY B 1 350 ? 8.859 -7.449 -20.734 1 97.88 350 GLY B N 1
ATOM 5890 C CA . GLY B 1 350 ? 9.375 -6.121 -20.453 1 97.88 350 GLY B CA 1
ATOM 5891 C C . GLY B 1 350 ? 10.883 -6.023 -20.578 1 97.88 350 GLY B C 1
ATOM 5892 O O . GLY B 1 350 ? 11.398 -5.07 -21.172 1 97.88 350 GLY B O 1
ATOM 5893 N N . ALA B 1 351 ? 11.586 -7.016 -20.047 1 97.19 351 ALA B N 1
ATOM 5894 C CA . ALA B 1 351 ? 13.039 -7.043 -20.141 1 97.19 351 ALA B CA 1
ATOM 5895 C C . ALA B 1 351 ? 13.492 -7.125 -21.594 1 97.19 351 ALA B C 1
ATOM 5897 O O . ALA B 1 351 ? 14.477 -6.488 -21.984 1 97.19 351 ALA B O 1
ATOM 5898 N N . LEU B 1 352 ? 12.82 -7.91 -22.359 1 97.38 352 LEU B N 1
ATOM 5899 C CA . LEU B 1 352 ? 13.141 -8.055 -23.766 1 97.38 352 LEU B CA 1
ATOM 5900 C C . LEU B 1 352 ? 12.969 -6.73 -24.5 1 97.38 352 LEU B C 1
ATOM 5902 O O . LEU B 1 352 ? 13.812 -6.348 -25.312 1 97.38 352 LEU B O 1
ATOM 5906 N N . LEU B 1 353 ? 11.914 -6.008 -24.234 1 96.81 353 LEU B N 1
ATOM 5907 C CA . LEU B 1 353 ? 11.617 -4.746 -24.906 1 96.81 353 LEU B CA 1
ATOM 5908 C C . LEU B 1 353 ? 12.641 -3.678 -24.547 1 96.81 353 LEU B C 1
ATOM 5910 O O . LEU B 1 353 ? 12.914 -2.781 -25.344 1 96.81 353 LEU B O 1
ATOM 5914 N N . SER B 1 354 ? 13.172 -3.818 -23.328 1 95.31 354 SER B N 1
ATOM 5915 C CA . SER B 1 354 ? 14.172 -2.846 -22.906 1 95.31 354 SER B CA 1
ATOM 5916 C C . SER B 1 354 ? 15.43 -2.93 -23.766 1 95.31 354 SER B C 1
ATOM 5918 O O . SER B 1 354 ? 16.234 -1.998 -23.797 1 95.31 354 SER B O 1
ATOM 5920 N N . ARG B 1 355 ? 15.578 -4.074 -24.391 1 93.94 355 ARG B N 1
ATOM 5921 C CA . ARG B 1 355 ? 16.75 -4.273 -25.234 1 93.94 355 ARG B CA 1
ATOM 5922 C C . ARG B 1 355 ? 16.516 -3.68 -26.625 1 93.94 355 ARG B C 1
ATOM 5924 O O . ARG B 1 355 ? 17.453 -3.562 -27.422 1 93.94 355 ARG B O 1
ATOM 5931 N N . LEU B 1 356 ? 15.336 -3.275 -26.781 1 88.44 356 LEU B N 1
ATOM 5932 C CA . LEU B 1 356 ? 15.008 -2.717 -28.094 1 88.44 356 LEU B CA 1
ATOM 5933 C C . LEU B 1 356 ? 15.125 -1.196 -28.078 1 88.44 356 LEU B C 1
ATOM 5935 O O . LEU B 1 356 ? 14.969 -0.566 -27.031 1 88.44 356 LEU B O 1
ATOM 5939 N N . ALA B 1 357 ? 15.68 -0.483 -29.062 1 77.38 357 ALA B N 1
ATOM 5940 C CA . ALA B 1 357 ? 15.812 0.967 -29.156 1 77.38 357 ALA B CA 1
ATOM 5941 C C . ALA B 1 357 ? 14.453 1.633 -29.359 1 77.38 357 ALA B C 1
ATOM 5943 O O . ALA B 1 357 ? 13.445 0.951 -29.547 1 77.38 357 ALA B O 1
ATOM 5944 N N . GLY B 1 358 ? 14.422 3.055 -29.047 1 81.75 358 GLY B N 1
ATOM 5945 C CA . GLY B 1 358 ? 13.219 3.809 -29.328 1 81.75 358 GLY B CA 1
ATOM 5946 C C . GLY B 1 358 ? 12.414 4.148 -28.078 1 81.75 358 GLY B C 1
ATOM 5947 O O . GLY B 1 358 ? 12.961 4.664 -27.109 1 81.75 358 GLY B O 1
ATOM 5948 N N . PRO B 1 359 ? 11.086 3.797 -28.188 1 77.94 359 PRO B N 1
ATOM 5949 C CA . PRO B 1 359 ? 10.164 4.18 -27.109 1 77.94 359 PRO B CA 1
ATOM 5950 C C . PRO B 1 359 ? 10.422 3.41 -25.812 1 77.94 359 PRO B C 1
ATOM 5952 O O . PRO B 1 359 ? 9.945 3.811 -24.75 1 77.94 359 PRO B O 1
ATOM 5955 N N . PHE B 1 360 ? 11.164 2.416 -25.875 1 85.31 360 PHE B N 1
ATOM 5956 C CA . PHE B 1 360 ? 11.391 1.584 -24.703 1 85.31 360 PHE B CA 1
ATOM 5957 C C . PHE B 1 360 ? 12.773 1.841 -24.109 1 85.31 360 PHE B C 1
ATOM 5959 O O . PHE B 1 360 ? 13.344 0.968 -23.453 1 85.31 360 PHE B O 1
ATOM 5966 N N . ASP B 1 361 ? 13.289 3.039 -24.406 1 89.5 361 ASP B N 1
ATOM 5967 C CA . ASP B 1 361 ? 14.555 3.412 -23.781 1 89.5 361 ASP B CA 1
ATOM 5968 C C . ASP B 1 361 ? 14.352 3.793 -22.328 1 89.5 361 ASP B C 1
ATOM 5970 O O . ASP B 1 361 ? 14.531 4.953 -21.938 1 89.5 361 ASP B O 1
ATOM 5974 N N . LEU B 1 362 ? 13.945 2.836 -21.578 1 93.5 362 LEU B N 1
ATOM 5975 C CA . LEU B 1 362 ? 13.703 2.914 -20.141 1 93.5 362 LEU B CA 1
ATOM 5976 C C . LEU B 1 362 ? 14.469 1.822 -19.391 1 93.5 362 LEU B C 1
ATOM 5978 O O . LEU B 1 362 ? 14.898 0.84 -20 1 93.5 362 LEU B O 1
ATOM 5982 N N . PRO B 1 363 ? 14.727 2.072 -18.156 1 94.25 363 PRO B N 1
ATOM 5983 C CA . PRO B 1 363 ? 15.414 1.027 -17.391 1 94.25 363 PRO B CA 1
ATOM 5984 C C . PRO B 1 363 ? 14.727 -0.333 -17.5 1 94.25 363 PRO B C 1
ATOM 5986 O O . PRO B 1 363 ? 13.5 -0.41 -17.484 1 94.25 363 PRO B O 1
ATOM 5989 N N . ALA B 1 364 ? 15.516 -1.402 -17.625 1 95.94 364 ALA B N 1
ATOM 5990 C CA . ALA B 1 364 ? 15.016 -2.762 -17.812 1 95.94 364 ALA B CA 1
ATOM 5991 C C . ALA B 1 364 ? 14.109 -3.172 -16.641 1 95.94 364 ALA B C 1
ATOM 5993 O O . ALA B 1 364 ? 13.102 -3.846 -16.844 1 95.94 364 ALA B O 1
ATOM 5994 N N . GLU B 1 365 ? 14.477 -2.736 -15.414 1 96.62 365 GLU B N 1
ATOM 5995 C CA . GLU B 1 365 ? 13.695 -3.072 -14.227 1 96.62 365 GLU B CA 1
ATOM 5996 C C . GLU B 1 365 ? 12.297 -2.475 -14.297 1 96.62 365 GLU B C 1
ATOM 5998 O O . GLU B 1 365 ? 11.32 -3.119 -13.906 1 96.62 365 GLU B O 1
ATOM 6003 N N . ALA B 1 366 ? 12.234 -1.291 -14.828 1 96.5 366 ALA B N 1
ATOM 6004 C CA . ALA B 1 366 ? 10.945 -0.609 -14.93 1 96.5 366 ALA B CA 1
ATOM 6005 C C . ALA B 1 366 ? 10.039 -1.306 -15.938 1 96.5 366 ALA B C 1
ATOM 6007 O O . ALA B 1 366 ? 8.852 -1.514 -15.672 1 96.5 366 ALA B O 1
ATOM 6008 N N . LEU B 1 367 ? 10.578 -1.633 -17.047 1 97.38 367 LEU B N 1
ATOM 6009 C CA . LEU B 1 367 ? 9.797 -2.283 -18.094 1 97.38 367 LEU B CA 1
ATOM 6010 C C . LEU B 1 367 ? 9.398 -3.697 -17.672 1 97.38 367 LEU B C 1
ATOM 6012 O O . LEU B 1 367 ? 8.289 -4.148 -17.969 1 97.38 367 LEU B O 1
ATOM 6016 N N . ALA B 1 368 ? 10.305 -4.418 -17.016 1 98 368 ALA B N 1
ATOM 6017 C CA . ALA B 1 368 ? 9.992 -5.754 -16.516 1 98 368 ALA B CA 1
ATOM 6018 C C . ALA B 1 368 ? 8.859 -5.703 -15.5 1 98 368 ALA B C 1
ATOM 6020 O O . ALA B 1 368 ? 7.941 -6.531 -15.539 1 98 368 ALA B O 1
ATOM 6021 N N . LEU B 1 369 ? 8.969 -4.723 -14.602 1 97.94 369 LEU B N 1
ATOM 6022 C CA . LEU B 1 369 ? 7.938 -4.566 -13.586 1 97.94 369 LEU B CA 1
ATOM 6023 C C . LEU B 1 369 ? 6.59 -4.234 -14.219 1 97.94 369 LEU B C 1
ATOM 6025 O O . LEU B 1 369 ? 5.582 -4.879 -13.93 1 97.94 369 LEU B O 1
ATOM 6029 N N . ALA B 1 370 ? 6.594 -3.279 -15.109 1 97.88 370 ALA B N 1
ATOM 6030 C CA . ALA B 1 370 ? 5.359 -2.854 -15.766 1 97.88 370 ALA B CA 1
ATOM 6031 C C . ALA B 1 370 ? 4.781 -3.975 -16.625 1 97.88 370 ALA B C 1
ATOM 6033 O O . ALA B 1 370 ? 3.564 -4.172 -16.656 1 97.88 370 ALA B O 1
ATOM 6034 N N . GLY B 1 371 ? 5.617 -4.637 -17.312 1 98.56 371 GLY B N 1
ATOM 6035 C CA . GLY B 1 371 ? 5.156 -5.77 -18.109 1 98.56 371 GLY B CA 1
ATOM 6036 C C . GLY B 1 371 ? 4.539 -6.871 -17.25 1 98.56 371 GLY B C 1
ATOM 6037 O O . GLY B 1 371 ? 3.492 -7.418 -17.609 1 98.56 371 GLY B O 1
ATOM 6038 N N . GLY B 1 372 ? 5.23 -7.238 -16.203 1 98.5 372 GLY B N 1
ATOM 6039 C CA . GLY B 1 372 ? 4.723 -8.258 -15.297 1 98.5 372 GLY B CA 1
ATOM 6040 C C . GLY B 1 372 ? 3.346 -7.941 -14.75 1 98.5 372 GLY B C 1
ATOM 6041 O O . GLY B 1 372 ? 2.43 -8.758 -14.844 1 98.5 372 GLY B O 1
ATOM 6042 N N . VAL B 1 373 ? 3.186 -6.727 -14.211 1 98.31 373 VAL B N 1
ATOM 6043 C CA . VAL B 1 373 ? 1.917 -6.379 -13.578 1 98.31 373 VAL B CA 1
ATOM 6044 C C . VAL B 1 373 ? 0.841 -6.199 -14.648 1 98.31 373 VAL B C 1
ATOM 6046 O O . VAL B 1 373 ? -0.343 -6.434 -14.391 1 98.31 373 VAL B O 1
ATOM 6049 N N . ALA B 1 374 ? 1.209 -5.816 -15.859 1 98.5 374 ALA B N 1
ATOM 6050 C CA . ALA B 1 374 ? 0.241 -5.699 -16.953 1 98.5 374 ALA B CA 1
ATOM 6051 C C . ALA B 1 374 ? -0.341 -7.059 -17.312 1 98.5 374 ALA B C 1
ATOM 6053 O O . ALA B 1 374 ? -1.56 -7.211 -17.422 1 98.5 374 ALA B O 1
ATOM 6054 N N . VAL B 1 375 ? 0.504 -8.039 -17.5 1 98.69 375 VAL B N 1
ATOM 6055 C CA . VAL B 1 375 ? 0.008 -9.375 -17.828 1 98.69 375 VAL B CA 1
ATOM 6056 C C . VAL B 1 375 ? -0.814 -9.914 -16.656 1 98.69 375 VAL B C 1
ATOM 6058 O O . VAL B 1 375 ? -1.833 -10.578 -16.859 1 98.69 375 VAL B O 1
ATOM 6061 N N . LEU B 1 376 ? -0.368 -9.641 -15.445 1 98 376 LEU B N 1
ATOM 6062 C CA . LEU B 1 376 ? -1.136 -10.047 -14.273 1 98 376 LEU B CA 1
ATOM 6063 C C . LEU B 1 376 ? -2.541 -9.461 -14.312 1 98 376 LEU B C 1
ATOM 6065 O O . LEU B 1 376 ? -3.518 -10.148 -14.023 1 98 376 LEU B O 1
ATOM 6069 N N . ALA B 1 377 ? -2.615 -8.188 -14.625 1 95 377 ALA B N 1
ATOM 6070 C CA . ALA B 1 377 ? -3.91 -7.516 -14.688 1 95 377 ALA B CA 1
ATOM 6071 C C . ALA B 1 377 ? -4.828 -8.18 -15.711 1 95 377 ALA B C 1
ATOM 6073 O O . ALA B 1 377 ? -6.031 -8.312 -15.484 1 95 377 ALA B O 1
ATOM 6074 N N . GLY B 1 378 ? -4.297 -8.508 -16.828 1 93.75 378 GLY B N 1
ATOM 6075 C CA . GLY B 1 378 ? -5.074 -9.18 -17.859 1 93.75 378 GLY B CA 1
ATOM 6076 C C . GLY B 1 378 ? -5.539 -10.57 -17.453 1 93.75 378 GLY B C 1
ATOM 6077 O O . GLY B 1 378 ? -6.715 -10.906 -17.609 1 93.75 378 GLY B O 1
ATOM 6078 N N . VAL B 1 379 ? -4.695 -11.32 -16.844 1 94.69 379 VAL B N 1
ATOM 6079 C CA . VAL B 1 379 ? -4.965 -12.719 -16.516 1 94.69 379 VAL B CA 1
ATOM 6080 C C . VAL B 1 379 ? -5.875 -12.805 -15.289 1 94.69 379 VAL B C 1
ATOM 6082 O O . VAL B 1 379 ? -6.824 -13.586 -15.266 1 94.69 379 VAL B O 1
ATOM 6085 N N . ALA B 1 380 ? -5.586 -12 -14.32 1 92 380 ALA B N 1
ATOM 6086 C CA . ALA B 1 380 ? -6.328 -12.062 -13.062 1 92 380 ALA B CA 1
ATOM 6087 C C . ALA B 1 380 ? -7.562 -11.164 -13.102 1 92 380 ALA B C 1
ATOM 6089 O O . ALA B 1 380 ? -8.414 -11.234 -12.219 1 92 380 ALA B O 1
ATOM 6090 N N . ARG B 1 381 ? -7.613 -10.297 -14.117 1 89.19 381 ARG B N 1
ATOM 6091 C CA . ARG B 1 381 ? -8.664 -9.289 -14.172 1 89.19 381 ARG B CA 1
ATOM 6092 C C . ARG B 1 381 ? -8.672 -8.438 -12.906 1 89.19 381 ARG B C 1
ATOM 6094 O O . ARG B 1 381 ? -9.727 -8.227 -12.312 1 89.19 381 ARG B O 1
ATOM 6101 N N . ALA B 1 382 ? -7.551 -8.102 -12.5 1 89.12 382 ALA B N 1
ATOM 6102 C CA . ALA B 1 382 ? -7.375 -7.355 -11.258 1 89.12 382 ALA B CA 1
ATOM 6103 C C . ALA B 1 382 ? -6.43 -6.176 -11.453 1 89.12 382 ALA B C 1
ATOM 6105 O O . ALA B 1 382 ? -5.301 -6.188 -10.953 1 89.12 382 ALA B O 1
ATOM 6106 N N . PRO B 1 383 ? -6.883 -5.121 -12.125 1 90.06 383 PRO B N 1
ATOM 6107 C CA . PRO B 1 383 ? -6 -4 -12.453 1 90.06 383 PRO B CA 1
ATOM 6108 C C . PRO B 1 383 ? -5.523 -3.24 -11.219 1 90.06 383 PRO B C 1
ATOM 6110 O O . PRO B 1 383 ? -4.383 -2.777 -11.172 1 90.06 383 PRO B O 1
ATOM 6113 N N . PHE B 1 384 ? -6.297 -3.141 -10.172 1 85.81 384 PHE B N 1
ATOM 6114 C CA . PHE B 1 384 ? -5.914 -2.365 -9 1 85.81 384 PHE B CA 1
ATOM 6115 C C . PHE B 1 384 ? -4.895 -3.125 -8.156 1 85.81 384 PHE B C 1
ATOM 6117 O O . PHE B 1 384 ? -3.959 -2.531 -7.617 1 85.81 384 PHE B O 1
ATOM 6124 N N . ALA B 1 385 ? -5.156 -4.383 -8.031 1 91.94 385 ALA B N 1
ATOM 6125 C CA . ALA B 1 385 ? -4.16 -5.211 -7.355 1 91.94 385 ALA B CA 1
ATOM 6126 C C . ALA B 1 385 ? -2.814 -5.141 -8.078 1 91.94 385 ALA B C 1
ATOM 6128 O O . ALA B 1 385 ? -1.764 -5.082 -7.434 1 91.94 385 ALA B O 1
ATOM 6129 N N . SER B 1 386 ? -2.895 -5.121 -9.367 1 95.81 386 SER B N 1
ATOM 6130 C CA . SER B 1 386 ? -1.679 -5.082 -10.172 1 95.81 386 SER B CA 1
ATOM 6131 C C . SER B 1 386 ? -0.948 -3.754 -10 1 95.81 386 SER B C 1
ATOM 6133 O O . SER B 1 386 ? 0.28 -3.725 -9.898 1 95.81 386 SER B O 1
ATOM 6135 N N . LEU B 1 387 ? -1.67 -2.709 -10 1 93.06 387 LEU B N 1
ATOM 6136 C CA . LEU B 1 387 ? -1.065 -1.397 -9.797 1 93.06 387 LEU B CA 1
ATOM 6137 C C . LEU B 1 387 ? -0.452 -1.293 -8.406 1 93.06 387 LEU B C 1
ATOM 6139 O O . LEU B 1 387 ? 0.628 -0.722 -8.242 1 93.06 387 LEU B O 1
ATOM 6143 N N . ALA B 1 388 ? -1.182 -1.811 -7.434 1 92.88 388 ALA B N 1
ATOM 6144 C CA . ALA B 1 388 ? -0.65 -1.811 -6.07 1 92.88 388 ALA B CA 1
ATOM 6145 C C . ALA B 1 388 ? 0.649 -2.607 -5.992 1 92.88 388 ALA B C 1
ATOM 6147 O O . ALA B 1 388 ? 1.578 -2.223 -5.277 1 92.88 388 ALA B O 1
ATOM 6148 N N . LEU B 1 389 ? 0.663 -3.672 -6.668 1 96.56 389 LEU B N 1
ATOM 6149 C CA . LEU B 1 389 ? 1.872 -4.488 -6.68 1 96.56 389 LEU B CA 1
ATOM 6150 C C . LEU B 1 389 ? 3.039 -3.721 -7.289 1 96.56 389 LEU B C 1
ATOM 6152 O O . LEU B 1 389 ? 4.16 -3.781 -6.777 1 96.56 389 LEU B O 1
ATOM 6156 N N . ALA B 1 390 ? 2.793 -3.012 -8.406 1 96.25 390 ALA B N 1
ATOM 6157 C CA . ALA B 1 390 ? 3.832 -2.186 -9.016 1 96.25 390 ALA B CA 1
ATOM 6158 C C . ALA B 1 390 ? 4.387 -1.173 -8.016 1 96.25 390 ALA B C 1
ATOM 6160 O O . ALA B 1 390 ? 5.598 -0.971 -7.938 1 96.25 390 ALA B O 1
ATOM 6161 N N . ALA B 1 391 ? 3.518 -0.641 -7.297 1 93.19 391 ALA B N 1
ATOM 6162 C CA . ALA B 1 391 ? 3.918 0.377 -6.332 1 93.19 391 ALA B CA 1
ATOM 6163 C C . ALA B 1 391 ? 4.672 -0.246 -5.16 1 93.19 391 ALA B C 1
ATOM 6165 O O . ALA B 1 391 ? 5.637 0.335 -4.656 1 93.19 391 ALA B O 1
ATOM 6166 N N . GLU B 1 392 ? 4.246 -1.368 -4.707 1 94.38 392 GLU B N 1
ATOM 6167 C CA . GLU B 1 392 ? 4.863 -2.008 -3.551 1 94.38 392 GLU B CA 1
ATOM 6168 C C . GLU B 1 392 ? 6.242 -2.562 -3.895 1 94.38 392 GLU B C 1
ATOM 6170 O O . GLU B 1 392 ? 7.137 -2.598 -3.045 1 94.38 392 GLU B O 1
ATOM 6175 N N . TRP B 1 393 ? 6.41 -3.043 -5.168 1 95.31 393 TRP B N 1
ATOM 6176 C CA . TRP B 1 393 ? 7.691 -3.607 -5.57 1 95.31 393 TRP B CA 1
ATOM 6177 C C . TRP B 1 393 ? 8.641 -2.516 -6.062 1 95.31 393 TRP B C 1
ATOM 6179 O O . TRP B 1 393 ? 9.852 -2.588 -5.844 1 95.31 393 TRP B O 1
ATOM 6189 N N . GLY B 1 394 ? 8.102 -1.514 -6.75 1 93.88 394 GLY B N 1
ATOM 6190 C CA . GLY B 1 394 ? 8.961 -0.581 -7.465 1 93.88 394 GLY B CA 1
ATOM 6191 C C . GLY B 1 394 ? 8.82 0.85 -6.98 1 93.88 394 GLY B C 1
ATOM 6192 O O . GLY B 1 394 ? 9.609 1.72 -7.363 1 93.88 394 GLY B O 1
ATOM 6193 N N . GLY B 1 395 ? 7.852 1.09 -6.125 1 91.25 395 GLY B N 1
ATOM 6194 C CA . GLY B 1 395 ? 7.555 2.457 -5.727 1 91.25 395 GLY B CA 1
ATOM 6195 C C . GLY B 1 395 ? 6.496 3.113 -6.594 1 91.25 395 GLY B C 1
ATOM 6196 O O . GLY B 1 395 ? 6.234 2.664 -7.715 1 91.25 395 GLY B O 1
ATOM 6197 N N . TYR B 1 396 ? 5.965 4.211 -6.145 1 91.06 396 TYR B N 1
ATOM 6198 C CA . TYR B 1 396 ? 4.863 4.871 -6.836 1 91.06 396 TYR B CA 1
ATOM 6199 C C . TYR B 1 396 ? 5.348 5.555 -8.109 1 91.06 396 TYR B C 1
ATOM 6201 O O . TYR B 1 396 ? 4.547 5.875 -8.992 1 91.06 396 TYR B O 1
ATOM 6209 N N . ALA B 1 397 ? 6.652 5.797 -8.211 1 90.69 397 ALA B N 1
ATOM 6210 C CA . ALA B 1 397 ? 7.207 6.406 -9.414 1 90.69 397 ALA B CA 1
ATOM 6211 C C . ALA B 1 397 ? 7.117 5.449 -10.602 1 90.69 397 ALA B C 1
ATOM 6213 O O . ALA B 1 397 ? 7.426 5.828 -11.734 1 90.69 397 ALA B O 1
ATOM 6214 N N . SER B 1 398 ? 6.645 4.262 -10.383 1 93.5 398 SER B N 1
ATOM 6215 C CA . SER B 1 398 ? 6.41 3.307 -11.453 1 93.5 398 SER B CA 1
ATOM 6216 C C . SER B 1 398 ? 5.059 3.539 -12.117 1 93.5 398 SER B C 1
ATOM 6218 O O . SER B 1 398 ? 4.789 3.01 -13.195 1 93.5 398 SER B O 1
ATOM 6220 N N . LEU B 1 399 ? 4.238 4.359 -11.594 1 90.5 399 LEU B N 1
ATOM 6221 C CA . LEU B 1 399 ? 2.832 4.457 -11.961 1 90.5 399 LEU B CA 1
ATOM 6222 C C . LEU B 1 399 ? 2.678 5.039 -13.359 1 90.5 399 LEU B C 1
ATOM 6224 O O . LEU B 1 399 ? 1.849 4.574 -14.141 1 90.5 399 LEU B O 1
ATOM 6228 N N . PRO B 1 400 ? 3.484 6.023 -13.758 1 90.75 400 PRO B N 1
ATOM 6229 C CA . PRO B 1 400 ? 3.297 6.586 -15.094 1 90.75 400 PRO B CA 1
ATOM 6230 C C . PRO B 1 400 ? 3.436 5.539 -16.203 1 90.75 400 PRO B C 1
ATOM 6232 O O . PRO B 1 400 ? 2.783 5.645 -17.234 1 90.75 400 PRO B O 1
ATOM 6235 N N . LEU B 1 401 ? 4.254 4.598 -15.969 1 94.25 401 LEU B N 1
ATOM 6236 C CA . LEU B 1 401 ? 4.457 3.518 -16.922 1 94.25 401 LEU B CA 1
ATOM 6237 C C . LEU B 1 401 ? 3.451 2.395 -16.703 1 94.25 401 LEU B C 1
ATOM 6239 O O . LEU B 1 401 ? 2.875 1.867 -17.656 1 94.25 401 LEU B O 1
ATOM 6243 N N . ALA B 1 402 ? 3.203 2.045 -15.469 1 95.94 402 ALA B N 1
ATOM 6244 C CA . ALA B 1 402 ? 2.395 0.885 -15.102 1 95.94 402 ALA B CA 1
ATOM 6245 C C . ALA B 1 402 ? 0.911 1.154 -15.328 1 95.94 402 ALA B C 1
ATOM 6247 O O . ALA B 1 402 ? 0.162 0.252 -15.711 1 95.94 402 ALA B O 1
ATOM 6248 N N . LEU B 1 403 ? 0.473 2.381 -15.133 1 92 403 LEU B N 1
ATOM 6249 C CA . LEU B 1 403 ? -0.948 2.703 -15.195 1 92 403 LEU B CA 1
ATOM 6250 C C . LEU B 1 403 ? -1.505 2.41 -16.594 1 92 403 LEU B C 1
ATOM 6252 O O . LEU B 1 403 ? -2.441 1.622 -16.734 1 92 403 LEU B O 1
ATOM 6256 N N . PRO B 1 404 ? -0.95 3.043 -17.609 1 93.81 404 PRO B N 1
ATOM 6257 C CA . PRO B 1 404 ? -1.498 2.752 -18.938 1 93.81 404 PRO B CA 1
ATOM 6258 C C . PRO B 1 404 ? -1.299 1.295 -19.344 1 93.81 404 PRO B C 1
ATOM 6260 O O . PRO B 1 404 ? -2.17 0.71 -20 1 93.81 404 PRO B O 1
ATOM 6263 N N . ALA B 1 405 ? -0.182 0.673 -18.984 1 97.38 405 ALA B N 1
ATOM 6264 C CA . ALA B 1 405 ? 0.087 -0.718 -19.344 1 97.38 405 ALA B CA 1
ATOM 6265 C C . ALA B 1 405 ? -0.958 -1.65 -18.734 1 97.38 405 ALA B C 1
ATOM 6267 O O . ALA B 1 405 ? -1.504 -2.514 -19.422 1 97.38 405 ALA B O 1
ATOM 6268 N N . VAL B 1 406 ? -1.257 -1.458 -17.453 1 96.19 406 VAL B N 1
ATOM 6269 C CA . VAL B 1 406 ? -2.148 -2.318 -16.688 1 96.19 406 VAL B CA 1
ATOM 6270 C C . VAL B 1 406 ? -3.578 -2.174 -17.203 1 96.19 406 VAL B C 1
ATOM 6272 O O . VAL B 1 406 ? -4.25 -3.172 -17.484 1 96.19 406 VAL B O 1
ATOM 6275 N N . PHE B 1 407 ? -4.031 -0.991 -17.422 1 90.44 407 PHE B N 1
ATOM 6276 C CA . PHE B 1 407 ? -5.426 -0.788 -17.797 1 90.44 407 PHE B CA 1
ATOM 6277 C C . PHE B 1 407 ? -5.66 -1.198 -19.234 1 90.44 407 PHE B C 1
ATOM 6279 O O . PHE B 1 407 ? -6.73 -1.711 -19.578 1 90.44 407 PHE B O 1
ATOM 6286 N N . LEU B 1 408 ? -4.684 -0.941 -20.062 1 94.38 408 LEU B N 1
ATOM 6287 C CA . LEU B 1 408 ? -4.828 -1.376 -21.453 1 94.38 408 LEU B CA 1
ATOM 6288 C C . LEU B 1 408 ? -4.805 -2.896 -21.547 1 94.38 408 LEU B C 1
ATOM 6290 O O . LEU B 1 408 ? -5.59 -3.488 -22.297 1 94.38 408 LEU B O 1
ATOM 6294 N N . ALA B 1 409 ? -3.883 -3.521 -20.844 1 97.19 409 ALA B N 1
ATOM 6295 C CA . ALA B 1 409 ? -3.836 -4.98 -20.844 1 97.19 409 ALA B CA 1
ATOM 6296 C C . ALA B 1 409 ? -5.137 -5.57 -20.297 1 97.19 409 ALA B C 1
ATOM 6298 O O . ALA B 1 409 ? -5.652 -6.551 -20.844 1 97.19 409 ALA B O 1
ATOM 6299 N N . TYR B 1 410 ? -5.668 -5.023 -19.281 1 92 410 TYR B N 1
ATOM 6300 C CA . TYR B 1 410 ? -6.934 -5.465 -18.703 1 92 410 TYR B CA 1
ATOM 6301 C C . TYR B 1 410 ? -8.07 -5.34 -19.703 1 92 410 TYR B C 1
ATOM 6303 O O . TYR B 1 410 ? -8.875 -6.262 -19.859 1 92 410 TYR B O 1
ATOM 6311 N N . ALA B 1 411 ? -8.102 -4.234 -20.375 1 89.06 411 ALA B N 1
ATOM 6312 C CA . ALA B 1 411 ? -9.188 -3.938 -21.297 1 89.06 411 ALA B CA 1
ATOM 6313 C C . ALA B 1 411 ? -9.125 -4.84 -22.516 1 89.06 411 ALA B C 1
ATOM 6315 O O . ALA B 1 411 ? -10.164 -5.25 -23.047 1 89.06 411 ALA B O 1
ATOM 6316 N N . LEU B 1 412 ? -7.973 -5.148 -22.938 1 94.56 412 LEU B N 1
ATOM 6317 C CA . LEU B 1 412 ? -7.82 -5.812 -24.234 1 94.56 412 LEU B CA 1
ATOM 6318 C C . LEU B 1 412 ? -7.746 -7.324 -24.062 1 94.56 412 LEU B C 1
ATOM 6320 O O . LEU B 1 412 ? -7.918 -8.078 -25.016 1 94.56 412 LEU B O 1
ATOM 6324 N N . THR B 1 413 ? -7.402 -7.781 -22.859 1 93.88 413 THR B N 1
ATOM 6325 C CA . THR B 1 413 ? -7.391 -9.219 -22.625 1 93.88 413 THR B CA 1
ATOM 6326 C C . THR B 1 413 ? -8.812 -9.758 -22.484 1 93.88 413 THR B C 1
ATOM 6328 O O . THR B 1 413 ? -9.609 -9.219 -21.703 1 93.88 413 THR B O 1
ATOM 6331 N N . PRO B 1 414 ? -9.195 -10.742 -23.219 1 87.62 414 PRO B N 1
ATOM 6332 C CA . PRO B 1 414 ? -10.555 -11.281 -23.141 1 87.62 414 PRO B CA 1
ATOM 6333 C C . PRO B 1 414 ? -10.883 -11.828 -21.75 1 87.62 414 PRO B C 1
ATOM 6335 O O . PRO B 1 414 ? -10.031 -12.438 -21.109 1 87.62 414 PRO B O 1
ATOM 6338 N N . ALA B 1 415 ? -12.18 -11.422 -21.328 1 77.06 415 ALA B N 1
ATOM 6339 C CA . ALA B 1 415 ? -12.633 -11.883 -20.016 1 77.06 415 ALA B CA 1
ATOM 6340 C C . ALA B 1 415 ? -13.055 -13.344 -20.062 1 77.06 415 ALA B C 1
ATOM 6342 O O . ALA B 1 415 ? -13.695 -13.789 -21.016 1 77.06 415 ALA B O 1
ATOM 6343 N N . HIS B 1 416 ? -12.312 -14.203 -19.438 1 64 416 HIS B N 1
ATOM 6344 C CA . HIS B 1 416 ? -12.703 -15.609 -19.406 1 64 416 HIS B CA 1
ATOM 6345 C C . HIS B 1 416 ? -13.672 -15.898 -18.266 1 64 416 HIS B C 1
ATOM 6347 O O . HIS B 1 416 ? -13.562 -15.305 -17.203 1 64 416 HIS B O 1
ATOM 6353 N N . ASP B 1 417 ? -14.922 -16.203 -18.547 1 48.91 417 ASP B N 1
ATOM 6354 C CA . ASP B 1 417 ? -15.859 -16.688 -17.547 1 48.91 417 ASP B CA 1
ATOM 6355 C C . ASP B 1 417 ? -15.266 -17.859 -16.766 1 48.91 417 ASP B C 1
ATOM 6357 O O . ASP B 1 417 ? -14.844 -18.859 -17.344 1 48.91 417 ASP B O 1
ATOM 6361 N N . PRO B 1 418 ? -14.797 -17.703 -15.664 1 46.12 418 PRO B N 1
ATOM 6362 C CA . PRO B 1 418 ? -14.352 -18.891 -14.922 1 46.12 418 PRO B CA 1
ATOM 6363 C C . PRO B 1 418 ? -15.305 -20.062 -15.055 1 46.12 418 PRO B C 1
ATOM 6365 O O . PRO B 1 418 ? -15.016 -21.156 -14.555 1 46.12 418 PRO B O 1
ATOM 6368 N N . GLU B 1 419 ? -16.594 -19.922 -15.438 1 40.16 419 GLU B N 1
ATOM 6369 C CA . GLU B 1 419 ? -17.578 -20.984 -15.539 1 40.16 419 GLU B CA 1
ATOM 6370 C C . GLU B 1 419 ? -17.078 -22.109 -16.438 1 40.16 419 GLU B C 1
ATOM 6372 O O . GLU B 1 419 ? -17.469 -23.281 -16.25 1 40.16 419 GLU B O 1
ATOM 6377 N N . GLU B 1 420 ? -16.547 -21.938 -17.5 1 39.31 420 GLU B N 1
ATOM 6378 C CA . GLU B 1 420 ? -16.406 -22.953 -18.547 1 39.31 420 GLU B CA 1
ATOM 6379 C C . GLU B 1 420 ? -15.508 -24.094 -18.062 1 39.31 420 GLU B C 1
ATOM 6381 O O . GLU B 1 420 ? -15.648 -25.234 -18.516 1 39.31 420 GLU B O 1
ATOM 6386 N N . GLY B 1 421 ? -14.5 -23.969 -17.359 1 37.72 421 GLY B N 1
ATOM 6387 C CA . GLY B 1 421 ? -13.672 -25.125 -17.078 1 37.72 421 GLY B CA 1
ATOM 6388 C C . GLY B 1 421 ? -14.297 -26.094 -16.078 1 37.72 421 GLY B C 1
ATOM 6389 O O . GLY B 1 421 ? -13.828 -27.219 -15.922 1 37.72 421 GLY B O 1
ATOM 6390 N N . LEU B 1 422 ? -15.102 -25.672 -15.062 1 38 422 LEU B N 1
ATOM 6391 C CA . LEU B 1 422 ? -15.539 -26.5 -13.953 1 38 422 LEU B CA 1
ATOM 6392 C C . LEU B 1 422 ? -16.75 -27.344 -14.344 1 38 422 LEU B C 1
ATOM 6394 O O . LEU B 1 422 ? -17.25 -28.125 -13.539 1 38 422 LEU B O 1
ATOM 6398 N N . LYS B 1 423 ? -17.531 -27.062 -15.281 1 40.19 423 LYS B N 1
ATOM 6399 C CA . LYS B 1 423 ? -18.719 -27.891 -15.492 1 40.19 423 LYS B CA 1
ATOM 6400 C C . LYS B 1 423 ? -18.359 -29.359 -15.672 1 40.19 423 LYS B C 1
ATOM 6402 O O . LYS B 1 423 ? -19.234 -30.219 -15.82 1 40.19 423 LYS B O 1
ATOM 6407 N N . GLU B 1 424 ? -17.125 -29.609 -15.977 1 35 424 GLU B N 1
ATOM 6408 C CA . GLU B 1 424 ? -17.062 -31.016 -16.344 1 35 424 GLU 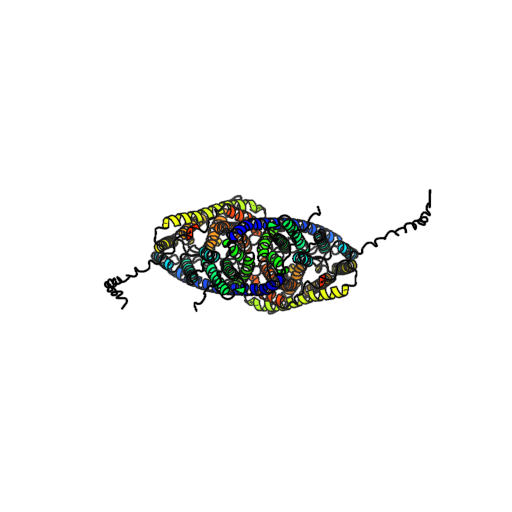B CA 1
ATOM 6409 C C . GLU B 1 424 ? -16.969 -31.906 -15.094 1 35 424 GLU B C 1
ATOM 6411 O O . GLU B 1 424 ? -17.344 -33.094 -15.141 1 35 424 GLU B O 1
ATOM 6416 N N . ALA B 1 425 ? -16.062 -31.75 -14.062 1 36.12 425 ALA B N 1
ATOM 6417 C CA . ALA B 1 425 ? -15.609 -33 -13.469 1 36.12 425 ALA B CA 1
ATOM 6418 C C . ALA B 1 425 ? -16.578 -33.469 -12.391 1 36.12 425 ALA B C 1
ATOM 6420 O O . ALA B 1 425 ? -16.453 -33.094 -11.227 1 36.12 425 ALA B O 1
ATOM 6421 N N . PRO B 1 426 ? -17.891 -33.375 -12.375 1 34.66 426 PRO B N 1
ATOM 6422 C CA . PRO B 1 426 ? -18.25 -34.219 -11.234 1 34.66 426 PRO B CA 1
ATOM 6423 C C . PRO B 1 426 ? -17.594 -35.594 -11.305 1 34.66 426 PRO B C 1
ATOM 6425 O O . PRO B 1 426 ? -17.672 -36.281 -12.344 1 34.66 426 PRO B O 1
ATOM 6428 N N . ALA B 1 427 ? -16.359 -35.781 -10.828 1 35.09 427 ALA B N 1
ATOM 6429 C CA . ALA B 1 427 ? -16 -37.219 -10.711 1 35.09 427 ALA B CA 1
ATOM 6430 C C . ALA B 1 427 ? -17.203 -38.062 -10.32 1 35.09 427 ALA B C 1
ATOM 6432 O O . ALA B 1 427 ? -17.844 -37.812 -9.289 1 35.09 427 ALA B O 1
ATOM 6433 N N . THR B 1 428 ? -17.969 -38.5 -11.156 1 32.66 428 THR B N 1
ATOM 6434 C CA . THR B 1 428 ? -18.859 -39.625 -10.836 1 32.66 428 THR B CA 1
ATOM 6435 C C . THR B 1 428 ? -18.172 -40.594 -9.891 1 32.66 428 THR B C 1
ATOM 6437 O O . THR B 1 428 ? -17.094 -41.094 -10.18 1 32.66 428 THR B O 1
ATOM 6440 N N . PRO B 1 429 ? -18.25 -40.438 -8.547 1 33.81 429 PRO B N 1
ATOM 6441 C CA . PRO B 1 429 ? -17.766 -41.594 -7.793 1 33.81 429 PRO B CA 1
ATOM 6442 C C . PRO B 1 429 ? -17.984 -42.906 -8.531 1 33.81 429 PRO B C 1
ATOM 6444 O O . PRO B 1 429 ? -19.094 -43.156 -9.039 1 33.81 429 PRO B O 1
ATOM 6447 N N . GLU B 1 430 ? -17.141 -43.312 -9.391 1 31.94 430 GLU B N 1
ATOM 6448 C CA . GLU B 1 430 ? -17.312 -44.719 -9.805 1 31.94 430 GLU B CA 1
ATOM 6449 C C . GLU B 1 430 ? -17.812 -45.562 -8.648 1 31.94 430 GLU B C 1
ATOM 6451 O O . GLU B 1 430 ? -17.141 -45.688 -7.629 1 31.94 430 GLU B O 1
ATOM 6456 N N . GLY B 1 431 ? -19.109 -45.5 -8.219 1 31.98 431 GLY B N 1
ATOM 6457 C CA . GLY B 1 431 ? -19.828 -46.438 -7.375 1 31.98 431 GLY B CA 1
ATOM 6458 C C . GLY B 1 431 ? -19.281 -47.844 -7.461 1 31.98 431 GLY B C 1
ATOM 6459 O O . GLY B 1 431 ? -18.922 -48.312 -8.547 1 31.98 431 GLY B O 1
ATOM 6460 N N . SER B 1 432 ? -18.375 -48.25 -6.465 1 32.41 432 SER B N 1
ATOM 6461 C CA . SER B 1 432 ? -18.062 -49.688 -6.34 1 32.41 432 SER B CA 1
ATOM 6462 C C . SER B 1 432 ? -19.219 -50.562 -6.816 1 32.41 432 SER B C 1
ATOM 6464 O O . SER B 1 432 ? -20.375 -50.25 -6.562 1 32.41 432 SER B O 1
ATOM 6466 N N . PRO B 1 433 ? -19.062 -51.188 -7.918 1 32.69 433 PRO B N 1
ATOM 6467 C CA . PRO B 1 433 ? -20.125 -52.125 -8.266 1 32.69 433 PRO B CA 1
ATOM 6468 C C . PRO B 1 433 ? -20.734 -52.812 -7.039 1 32.69 433 PRO B C 1
ATOM 6470 O O . PRO B 1 433 ? -20 -53.406 -6.242 1 32.69 433 PRO B O 1
ATOM 6473 N N . SER B 1 434 ? -21.562 -52.062 -6.234 1 31.44 434 SER B N 1
ATOM 6474 C CA . SER B 1 434 ? -22.312 -52.781 -5.223 1 31.44 434 SER B CA 1
ATOM 6475 C C . SER B 1 434 ? -22.672 -54.188 -5.715 1 31.44 434 SER B C 1
ATOM 6477 O O . SER B 1 434 ? -23.359 -54.344 -6.734 1 31.44 434 SER B O 1
ATOM 6479 N N . GLU B 1 435 ? -21.672 -55.125 -5.637 1 30.62 435 GLU B N 1
ATOM 6480 C CA . GLU B 1 435 ? -22 -56.531 -5.73 1 30.62 435 GLU B CA 1
ATOM 6481 C C . GLU B 1 435 ? -23.297 -56.844 -4.992 1 30.62 435 GLU B C 1
ATOM 6483 O O . GLU B 1 435 ? -23.375 -56.719 -3.771 1 30.62 435 GLU B O 1
ATOM 6488 N N . THR B 1 436 ? -24.406 -56.312 -5.543 1 34.25 436 THR B N 1
ATOM 6489 C CA . THR B 1 436 ? -25.688 -56.812 -5.035 1 34.25 436 THR B CA 1
ATOM 6490 C C . THR B 1 436 ? -25.594 -58.281 -4.707 1 34.25 436 THR B C 1
ATOM 6492 O O . THR B 1 436 ? -25.328 -59.125 -5.586 1 34.25 436 THR B O 1
ATOM 6495 N N . PRO B 1 437 ? -25.203 -58.531 -3.443 1 33.91 437 PRO B N 1
ATOM 6496 C CA . PRO B 1 437 ? -25.141 -59.969 -3.166 1 33.91 437 PRO B CA 1
ATOM 6497 C C . PRO B 1 437 ? -26.328 -60.719 -3.758 1 33.91 437 PRO B C 1
ATOM 6499 O O . PRO B 1 437 ? -27.406 -60.156 -3.912 1 33.91 437 PRO B O 1
ATOM 6502 N N . PRO B 1 438 ? -26.062 -61.656 -4.598 1 32.62 438 PRO B N 1
ATOM 6503 C CA . PRO B 1 438 ? -27.172 -62.406 -5.199 1 32.62 438 PRO B CA 1
ATOM 6504 C C . PRO B 1 438 ? -28.266 -62.75 -4.199 1 32.62 438 PRO B C 1
ATOM 6506 O O . PRO B 1 438 ? -27.984 -63.312 -3.127 1 32.62 438 PRO B O 1
ATOM 6509 N N . GLN B 1 439 ? -29.156 -61.656 -3.945 1 30.84 439 GLN B N 1
ATOM 6510 C CA . GLN B 1 439 ? -30.25 -61.969 -3.031 1 30.84 439 GLN B CA 1
ATOM 6511 C C . GLN B 1 439 ? -30.781 -63.375 -3.242 1 30.84 439 GLN B C 1
ATOM 6513 O O . GLN B 1 439 ? -31.188 -63.719 -4.352 1 30.84 439 GLN B O 1
ATOM 6518 N N . SER B 1 440 ? -30.281 -64.312 -2.432 1 30.56 440 SER B N 1
ATOM 6519 C CA . SER B 1 440 ? -30.75 -65.688 -2.379 1 30.56 440 SER B CA 1
ATOM 6520 C C . SER B 1 440 ? -32.281 -65.75 -2.363 1 30.56 440 SER B C 1
ATOM 6522 O O . SER B 1 440 ? -32.906 -65.062 -1.59 1 30.56 440 SER B O 1
ATOM 6524 N N . GLU B 1 441 ? -32.875 -65.875 -3.562 1 29.77 441 GLU B N 1
ATOM 6525 C CA . GLU B 1 441 ? -34.312 -66.125 -3.738 1 29.77 441 GLU B CA 1
ATOM 6526 C C . GLU B 1 441 ? -34.844 -67 -2.604 1 29.77 441 GLU B C 1
ATOM 6528 O O . GLU B 1 441 ? -34.344 -68.062 -2.342 1 29.77 441 GLU B O 1
ATOM 6533 N N . ARG B 1 442 ? -35.344 -66.188 -1.49 1 33.25 442 ARG B N 1
ATOM 6534 C CA . ARG B 1 442 ? -35.969 -66.938 -0.407 1 33.25 442 ARG B CA 1
ATOM 6535 C C . ARG B 1 442 ? -36.844 -68.062 -0.955 1 33.25 442 ARG B C 1
ATOM 6537 O O . ARG B 1 442 ? -37.625 -67.875 -1.901 1 33.25 442 ARG B O 1
ATOM 6544 N N . PRO B 1 443 ? -36.656 -69.312 -0.545 1 31.14 443 PRO B N 1
ATOM 6545 C CA . PRO B 1 443 ? -37.344 -70.438 -1.059 1 31.14 443 PRO B CA 1
ATOM 6546 C C . PRO B 1 443 ? -38.844 -70.312 -1.018 1 31.14 443 PRO B C 1
ATOM 6548 O O . PRO B 1 443 ? -39.375 -69.562 -0.172 1 31.14 443 PRO B O 1
ATOM 6551 N N . PRO B 1 444 ? -39.625 -70.438 -2.168 1 30.64 444 PRO B N 1
ATOM 6552 C CA . PRO B 1 444 ? -41.062 -70.25 -2.326 1 30.64 444 PRO B CA 1
ATOM 6553 C C . PRO B 1 444 ? -41.844 -70.938 -1.181 1 30.64 444 PRO B C 1
ATOM 6555 O O . PRO B 1 444 ? -41.5 -72 -0.741 1 30.64 444 PRO B O 1
ATOM 6558 N N . ARG B 1 445 ? -42.219 -70 -0.164 1 30.16 445 ARG B N 1
ATOM 6559 C CA . ARG B 1 445 ? -43.031 -70.5 0.948 1 30.16 445 ARG B CA 1
ATOM 6560 C C . ARG B 1 445 ? -44.094 -71.438 0.462 1 30.16 445 ARG B C 1
ATOM 6562 O O . ARG B 1 445 ? -44.688 -71.25 -0.582 1 30.16 445 ARG B O 1
ATOM 6569 N N . GLY B 1 446 ? -44 -72.688 0.94 1 27.94 446 GLY B N 1
ATOM 6570 C CA . GLY B 1 446 ? -44.781 -73.875 0.688 1 27.94 446 GLY B CA 1
ATOM 6571 C C . GLY B 1 446 ? -46.281 -73.625 0.762 1 27.94 446 GLY B C 1
ATOM 6572 O O . GLY B 1 446 ? -46.75 -72.625 1.274 1 27.94 446 GLY B O 1
ATOM 6573 N N . PRO B 1 447 ? -47.125 -74.438 0.064 1 29.88 447 PRO B N 1
ATOM 6574 C CA . PRO B 1 447 ? -48.531 -74.438 -0.311 1 29.88 447 PRO B CA 1
ATOM 6575 C C . PRO B 1 447 ? -49.469 -74.25 0.883 1 29.88 447 PRO B C 1
ATOM 6577 O O . PRO B 1 447 ? -49.219 -74.812 1.965 1 29.88 447 PRO B O 1
ATOM 6580 N N . GLU B 1 448 ? -49.875 -72.938 1.106 1 28.02 448 GLU B N 1
ATOM 6581 C CA . GLU B 1 448 ? -50.875 -72.625 2.119 1 28.02 448 GLU B CA 1
ATOM 6582 C C . GLU B 1 448 ? -51.969 -73.625 2.154 1 28.02 448 GLU B C 1
ATOM 6584 O O . GLU B 1 448 ? -52.594 -73.938 1.13 1 28.02 448 GLU B O 1
ATOM 6589 N N . ALA B 1 449 ? -51.938 -74.5 3.117 1 26.5 449 ALA B N 1
ATOM 6590 C CA . ALA B 1 449 ? -52.844 -75.625 3.416 1 26.5 449 ALA B CA 1
ATOM 6591 C C . ALA B 1 449 ? -54.281 -75.125 3.379 1 26.5 449 ALA B C 1
ATOM 6593 O O . ALA B 1 449 ? -54.594 -74 3.754 1 26.5 449 ALA B O 1
ATOM 6594 N N . ALA B 1 450 ? -55.094 -75.938 2.74 1 27.05 450 ALA B N 1
ATOM 6595 C CA . ALA B 1 450 ? -56.5 -76.125 2.312 1 27.05 450 ALA B CA 1
ATOM 6596 C C . ALA B 1 450 ? -57.438 -75.75 3.443 1 27.05 450 ALA B C 1
ATOM 6598 O O . ALA B 1 450 ? -57.219 -76.125 4.602 1 27.05 450 ALA B O 1
ATOM 6599 N N . ALA B 1 451 ? -58.344 -74.812 3.199 1 29.44 451 ALA B N 1
ATOM 6600 C CA . ALA B 1 451 ? -59.5 -74.188 3.832 1 29.44 451 ALA B CA 1
ATOM 6601 C C . ALA B 1 451 ? -60.312 -75.25 4.578 1 29.44 451 ALA B C 1
ATOM 6603 O O . ALA B 1 451 ? -60.562 -76.312 4.055 1 29.44 451 ALA B O 1
ATOM 6604 N N . GLY B 1 452 ? -60.375 -75.125 5.879 1 26.81 452 GLY B N 1
ATOM 6605 C CA . GLY B 1 452 ? -61.156 -75.938 6.793 1 26.81 452 GLY B CA 1
ATOM 6606 C C . GLY B 1 452 ? -62.594 -76.188 6.348 1 26.81 452 GLY B C 1
ATOM 6607 O O . GLY B 1 452 ? -63.125 -75.375 5.625 1 26.81 452 GLY B O 1
ATOM 6608 N N . PRO B 1 453 ? -63.094 -77.438 6.316 1 30.27 453 PRO B N 1
ATOM 6609 C CA . PRO B 1 453 ? -64.312 -78.062 5.828 1 30.27 453 PRO B CA 1
ATOM 6610 C C . PRO B 1 453 ? -65.562 -77.375 6.395 1 30.27 453 PRO B C 1
ATOM 6612 O O . PRO B 1 453 ? -66.625 -77.25 5.715 1 30.27 453 PRO B O 1
ATOM 6615 N N . GLU B 1 454 ? -65.812 -76.688 7.594 1 26.25 454 GLU B N 1
ATOM 6616 C CA . GLU B 1 454 ? -65.562 -77.625 8.656 1 26.25 454 GLU B CA 1
ATOM 6617 C C . GLU B 1 454 ? -66.875 -78.188 9.227 1 26.25 454 GLU B C 1
ATOM 6619 O O . GLU B 1 454 ? -67.812 -77.438 9.422 1 26.25 454 GLU B O 1
ATOM 6624 N N . THR B 1 455 ? -67.125 -78.438 10.43 1 28.34 455 THR B N 1
ATOM 6625 C CA . THR B 1 455 ? -68.188 -79.312 10.938 1 28.34 455 THR B CA 1
ATOM 6626 C C . THR B 1 455 ? -69.5 -78.625 10.945 1 28.34 455 THR B C 1
ATOM 6628 O O . THR B 1 455 ? -69.562 -77.375 11.219 1 28.34 455 THR B O 1
ATOM 6631 N N . PRO B 1 456 ? -70.688 -79.25 10.367 1 33.62 456 PRO B N 1
ATOM 6632 C CA . PRO B 1 456 ? -72.125 -79.188 10.336 1 33.62 456 PRO B CA 1
ATOM 6633 C C . PRO B 1 456 ? -72.75 -78.75 11.672 1 33.62 456 PRO B C 1
ATOM 6635 O O . PRO B 1 456 ? -73.875 -78.312 11.711 1 33.62 456 PRO B O 1
ATOM 6638 N N . PRO B 1 457 ? -71.938 -79.062 12.805 1 26.64 457 PRO B N 1
ATOM 6639 C CA . PRO B 1 457 ? -71.938 -80.25 13.672 1 26.64 457 PRO B CA 1
ATOM 6640 C C . PRO B 1 457 ? -73.062 -80.188 14.734 1 26.64 457 PRO B C 1
ATOM 6642 O O . PRO B 1 457 ? -73.438 -79.062 15.172 1 26.64 457 PRO B O 1
ATOM 6645 N N . GLY B 1 458 ? -73.625 -81.125 15.789 1 29.33 458 GLY B N 1
ATOM 6646 C CA . GLY B 1 458 ? -74.75 -81.25 16.688 1 29.33 458 GLY B CA 1
ATOM 6647 C C . GLY B 1 458 ? -74.938 -80.125 17.656 1 29.33 458 GLY B C 1
ATOM 6648 O O . GLY B 1 458 ? -73.938 -79.5 18.062 1 29.33 458 GLY B O 1
#

pLDDT: mean 81.69, std 22.43, range [24.2, 98.75]

Nearest PDB structures (foldseek):
  2ht4-assembly1_B  TM=8.089E-01  e=2.476E-14  Escherichia coli
  2ht2-assembly1_B  TM=8.161E-01  e=4.750E-14  Escherichia coli
  3nd0-assembly1_A  TM=8.491E-01  e=5.043E-13  Synechocystis sp. PCC 6803
  3ejz-assembly1_A  TM=8.163E-01  e=2.628E-13  Escherichia coli
  5hd8-assembly1_A  TM=8.000E-01  e=4.463E-13  Escherichia coli K-12

Secondary structure (DSSP, 8-state):
-------------STHHHHHTTHHHHHHHHHHHHHHHHHHHHHHHHHHHHHHHHHHHHHTEEPPPPGGGT----EE---SSGGGGGGHHHHHHHHHHHS-S--HHHHHHHHHHT-PPPTTHHHHHHHHHHHHHHTT-SSBTHHHHHHHHHHHHHHHHHH-GGGTTHHHHHHHHHHHHHHHT-HHHHHHHHHHTT-SS----HHHHHHHHHHHHHHHHHHHHHH-SS-SS-------GGGHHHHHHHHHHHHHHHHHHHHHHHHHHHHHTTS-HHHHHHHHHHHHHHHHHH-GGGSS--HHHHHHHTSTTS-HHHHHHHHHHHHHHHHHHHHHT-SSBSHHHHHHHHHHHHHHHHTSSSTT-S-HHHHHHHHHHHHHHHHHT-HHHHHHHHHHHH-GGGHHHHHHHHHHHHHHS----TTTTTTS----------------------------------/-------------STHHHHHTTHHHHHHHHHHHHHHHHHHHHHHHHHHHHHHHHHHHHHTEEPPPPGGGT----EE---SSGGGGGGHHHHHHHHHHHS-S--HHHHHHHHHHT-PPPTTHHHHHHHHHHHHHHTT-SSBTHHHHHHHHHHHHHHHHHH-GGGTTHHHHHHHHHHHHHHHT-HHHHHHHHHHTT-SS----HHHHHHHHHHHHHHHHHHHHHH-SS-SS-------GGGHHHHHHHHHHHHHHHHHHHHHHHHHHHHHTTS-HHHHHHHHHHHHHHHHHH-GGGSS--HHHHHHHTSTTS-HHHHHHHHHHHHHHHHHHHHHT-SSBSHHHHHHHHHHHHHHHHTSSSTT-S-HHHHHHHHHHHHHHHHHT-HHHHHHHHHHHH-GGGHHHHHHHHHHHHHHS----TTTTTSS----------------------------------